Protein AF-L7ML67-F1 (afdb_monomer)

Organism: Rhipicephalus pulchellus (NCBI:txid72859)

pLDDT: mean 70.95, std 25.64, range [22.67, 98.0]

Mean predicted aligned error: 19.42 Å

Sequence (1069 aa):
MAVSNGGMAVTCLQWLPQLFCLGIGLSCGTVHLWHVHKSSSVLVITLQSDLPVVSLALQEPENDPRCCCYLWSAQASAGNPLSSFAVASMHALTFEKKEVGVDGHHRYKGLVSGRPMFEYSLVPDVVPGMEGTAGQSPQDEELLGSRILSFRTTWSPSTTCSASDRPSSPAGTARPGLEHVEDLLLISWQLVRGGRVLGTYLSVFDINQWYRAQMPRTFRSNAFQLCSFIGLFSLAEPVAKCGNHAVLDVRVLQSSIKRFYSQNPMIEQTHFPSSLSFTCICLTTEGTVQASFLGLQRQVLNYMNMEGPACLGNASDLYVHFSIVGLIGDSLRSGGSHLSQAVAQKAALNVALENRLVGFLVACLRARLSGEPLLPFMVEWTWAKVKDVKRSLDVLYMPLFDCSGQDAAVIGCRMSTHLEELRILHRLLEQALGMPADDRDVLCVWHEVTGLLAGHLSVLLFFVQAGLLPDHRVGDGLAYPYAILNTWCHEARNDMGGRLLVDVLAEAALQNLDSTDSGHPLTTSYPPLNLQRATELYLQRELETWEPHAITYYLLLDISAVISLEYPEVKEELEDFPTVFHLGDDLQSLIQGIWCLDHGRHKEGTEKLLHAKSVVTLSMRPLLSALWTPVVRLLLRCGQAPLALRYLDHMQPLSTHEQMSLCLDILLANCRVVEALELVRRHSHLSSLEQLLGCIVAVSRKAPEREAHALFEELLRVPLSAAEEDQLINFFCELADPMWLCHVTLHFLECKRPQAALLPTAALRELFREGKAQRSYRPDVRQRAFATLEVMQSVLRLMPVPASQLNAAARVRSQSGQPVQHLGTVPTRVPHKGTTPRLVREVDRVRATMDPAEASKPPKLPMPPTRGMAKESHPQTPAVRRRRLSLASGLAAEAVSLLGTPPVKLWQGPTEATPSAAQPSTSTPASILKRRVKDLPPVATTLAAGSSAAEGDPGTCPTPLVLDEDVCPTPDPTVRKLRFAVSESFSSENTPDRDATAESMEEEPSFVSQSEEPVSIEEQASSPKVEADVSSDRSYQTAADSEEEECGTDLQDSPSEPVPVSSTPKHLP

Solvent-accessible surface area (backbone atoms only — not comparable to full-atom values): 66186 Å² total; per-residue (Å²): 132,88,78,80,90,75,72,88,43,79,52,23,80,40,84,36,76,46,61,48,22,40,38,38,19,20,48,64,16,30,35,36,34,29,28,60,92,74,75,40,75,78,46,77,48,77,54,96,50,64,42,22,17,60,40,64,45,70,40,59,59,95,78,62,102,53,47,56,36,35,44,35,39,31,28,30,67,92,78,63,44,54,58,39,59,20,36,40,40,33,24,44,37,35,28,77,39,71,45,73,44,100,83,65,48,63,32,53,44,59,82,73,47,75,44,84,52,33,40,43,66,54,49,56,50,59,40,83,92,33,62,71,69,56,80,80,41,81,76,61,46,59,28,28,20,14,44,79,50,32,71,46,53,57,69,65,92,81,77,66,78,89,77,68,95,63,98,71,75,90,90,63,88,71,83,63,84,72,85,76,78,72,27,32,41,40,40,24,34,32,39,31,44,78,87,43,76,77,46,40,37,37,38,35,35,34,52,60,38,31,54,74,67,66,59,63,50,65,75,73,57,48,58,78,52,86,51,56,27,47,15,80,44,78,41,53,70,62,48,56,74,46,61,91,47,56,77,60,38,56,46,72,43,72,93,48,58,40,76,48,89,59,98,58,81,83,44,64,51,34,74,12,48,46,18,35,20,34,35,33,40,38,33,37,78,88,50,74,47,78,44,78,47,59,15,53,53,50,48,55,55,48,50,45,57,72,56,29,58,62,47,57,78,50,14,58,61,51,45,54,52,30,49,72,44,45,70,43,69,73,88,74,61,79,68,76,79,82,82,48,61,68,57,22,32,53,48,53,52,48,49,34,53,79,70,63,39,57,69,40,57,59,45,32,52,74,32,62,57,100,80,45,70,34,37,66,61,48,54,52,50,47,53,50,50,52,54,53,49,49,60,53,46,54,67,55,52,45,41,40,64,52,63,75,75,70,59,58,67,61,47,45,55,53,51,53,52,50,39,53,48,33,54,51,46,29,51,51,39,52,57,50,69,75,48,100,60,94,62,53,75,43,49,52,48,50,28,50,50,36,44,28,55,35,50,32,48,52,52,53,46,50,33,42,70,38,47,58,31,39,42,29,87,75,72,101,48,55,49,79,64,44,72,62,52,44,52,50,49,56,52,48,17,60,76,65,70,75,52,51,56,64,60,48,51,46,58,50,52,50,64,66,62,76,93,63,88,75,73,55,68,62,85,76,41,83,64,53,92,43,70,69,66,58,49,53,49,38,51,56,85,72,57,59,85,60,35,50,51,50,58,48,51,49,51,50,54,54,49,36,70,68,38,51,87,82,41,52,72,38,37,56,52,58,68,42,48,46,68,78,70,64,55,52,70,35,56,50,25,37,47,53,9,43,54,27,43,68,67,68,39,53,67,63,9,49,52,27,44,65,64,25,70,77,46,73,49,84,80,46,46,64,47,57,60,63,45,48,61,57,52,43,54,49,27,51,73,72,69,35,25,74,57,36,51,67,54,54,82,71,64,72,82,88,82,48,55,65,61,48,49,51,51,42,52,35,26,52,66,61,65,37,38,65,58,39,53,49,51,31,71,75,35,62,90,60,41,49,70,63,56,56,52,47,49,43,58,51,41,40,75,76,48,65,59,67,57,32,49,50,45,49,58,53,46,70,71,51,92,71,52,74,70,54,48,51,47,54,50,49,48,42,47,73,66,64,44,63,66,63,26,40,52,56,28,50,49,28,45,75,70,72,35,58,76,71,19,48,61,31,48,49,46,51,45,58,61,58,67,46,82,70,52,68,70,76,59,58,71,67,62,51,52,52,43,55,50,49,54,52,53,50,53,54,52,62,74,71,52,83,80,61,67,71,56,53,57,55,62,59,68,73,78,78,86,84,84,85,82,92,82,90,84,89,89,88,90,81,92,83,87,84,83,89,80,88,89,80,90,82,86,88,87,87,87,88,82,89,84,81,88,82,86,90,86,84,88,84,89,82,88,87,85,84,90,84,89,86,89,83,85,87,80,86,85,80,63,72,66,59,59,55,51,49,54,57,47,45,56,48,54,39,52,56,47,59,58,66,57,62,75,76,86,72,62,77,76,74,68,88,72,87,73,73,89,74,91,72,84,82,82,90,78,84,89,78,82,96,86,83,82,82,85,75,89,84,90,74,86,84,86,83,82,91,81,89,84,84,90,83,90,89,85,88,84,94,77,88,80,78,84,87,72,85,82,78,80,70,73,84,78,63,68,78,87,51,66,85,74,68,56,74,75,86,84,77,90,74,90,84,83,86,87,81,88,86,86,79,89,78,89,82,83,87,86,88,84,84,82,89,88,85,86,83,88,85,84,91,83,82,87,86,84,84,86,82,90,81,87,86,86,84,83,88,86,81,89,87,87,81,89,79,90,88,86,90,82,88,85,89,80,90,86,89,84,83,87,81,90,91,85,88,84,87,89,86,87,83,135

Radius of gyration: 51.77 Å; Cα contacts (8 Å, |Δi|>4): 1210; chains: 1; bounding box: 144×129×186 Å

Structure (mmCIF, N/CA/C/O backbone):
data_AF-L7ML67-F1
#
_entry.id   AF-L7ML67-F1
#
loop_
_atom_site.group_PDB
_atom_site.id
_atom_site.type_symbol
_atom_site.label_atom_id
_atom_site.label_alt_id
_atom_site.label_comp_id
_atom_site.label_asym_id
_atom_site.label_entity_id
_atom_site.label_seq_id
_atom_site.pdbx_PDB_ins_code
_atom_site.Cartn_x
_atom_site.Cartn_y
_atom_site.Cartn_z
_atom_site.occupancy
_atom_site.B_iso_or_equiv
_atom_site.auth_seq_id
_atom_site.auth_comp_id
_atom_site.auth_asym_id
_atom_site.auth_atom_id
_atom_site.pdbx_PDB_model_num
ATOM 1 N N . MET A 1 1 ? 26.601 9.326 -76.463 1.00 41.72 1 MET A N 1
ATOM 2 C CA . MET A 1 1 ? 25.776 8.270 -77.095 1.00 41.72 1 MET A CA 1
ATOM 3 C C . MET A 1 1 ? 26.624 7.005 -77.149 1.00 41.72 1 MET A C 1
ATOM 5 O O . MET A 1 1 ? 27.799 7.137 -77.449 1.00 41.72 1 MET A O 1
ATOM 9 N N . ALA A 1 2 ? 26.113 5.806 -76.880 1.00 30.11 2 ALA A N 1
ATOM 10 C CA . ALA A 1 2 ? 24.757 5.488 -76.425 1.00 30.11 2 ALA A CA 1
ATOM 11 C C . ALA A 1 2 ? 24.556 5.773 -74.922 1.00 30.11 2 ALA A C 1
ATOM 13 O O . ALA A 1 2 ? 25.520 5.845 -74.169 1.00 30.11 2 ALA A O 1
ATOM 14 N N . VAL A 1 3 ? 23.301 5.954 -74.515 1.00 33.72 3 VAL A N 1
ATOM 15 C CA . VAL A 1 3 ? 22.861 5.836 -73.117 1.00 33.72 3 VAL A CA 1
ATOM 16 C C . VAL A 1 3 ? 22.087 4.524 -73.047 1.00 33.72 3 VAL A C 1
ATOM 18 O O . VAL A 1 3 ? 21.229 4.283 -73.896 1.00 33.72 3 VAL A O 1
ATOM 21 N N . SER A 1 4 ? 22.405 3.655 -72.092 1.00 35.47 4 SER A N 1
ATOM 22 C CA . SER A 1 4 ? 21.575 2.488 -71.799 1.00 35.47 4 SER A CA 1
ATOM 23 C C . SER A 1 4 ? 20.288 2.958 -71.119 1.00 35.47 4 SER A C 1
ATOM 25 O O . SER A 1 4 ? 20.339 3.699 -70.141 1.00 35.47 4 SER A O 1
ATOM 27 N N . ASN A 1 5 ? 19.126 2.518 -71.612 1.00 39.62 5 ASN A N 1
ATOM 28 C CA . ASN A 1 5 ? 17.820 2.845 -71.023 1.00 39.62 5 ASN A CA 1
ATOM 29 C C . ASN A 1 5 ? 17.564 2.052 -69.722 1.00 39.62 5 ASN A C 1
ATOM 31 O O . ASN A 1 5 ? 16.589 1.311 -69.610 1.00 39.62 5 ASN A O 1
ATOM 35 N N . GLY A 1 6 ? 18.448 2.200 -68.734 1.00 43.84 6 GLY A N 1
ATOM 36 C CA . GLY A 1 6 ? 18.190 1.813 -67.350 1.00 43.84 6 GLY A CA 1
ATOM 37 C C . GLY A 1 6 ? 17.287 2.858 -66.705 1.00 43.84 6 GLY A C 1
ATOM 38 O O . GLY A 1 6 ? 17.765 3.898 -66.261 1.00 43.84 6 GLY A O 1
ATOM 39 N N . GLY A 1 7 ? 15.975 2.618 -66.708 1.00 56.28 7 GLY A N 1
ATOM 40 C CA . GLY A 1 7 ? 15.017 3.522 -66.071 1.00 56.28 7 GLY A CA 1
ATOM 41 C C . GLY A 1 7 ? 15.225 3.591 -64.556 1.00 56.28 7 GLY A C 1
ATOM 42 O O . GLY A 1 7 ? 15.493 2.570 -63.925 1.00 56.28 7 GLY A O 1
ATOM 43 N N . MET A 1 8 ? 15.067 4.783 -63.969 1.00 79.06 8 MET A N 1
ATOM 44 C CA . MET A 1 8 ? 15.037 4.946 -62.511 1.00 79.06 8 MET A CA 1
ATOM 45 C C . MET A 1 8 ? 13.879 4.121 -61.941 1.00 79.06 8 MET A C 1
ATOM 47 O O . MET A 1 8 ? 12.718 4.374 -62.268 1.00 79.06 8 MET A O 1
ATOM 51 N N . ALA A 1 9 ? 14.191 3.124 -61.116 1.00 89.81 9 ALA A N 1
ATOM 52 C CA . ALA A 1 9 ? 13.187 2.249 -60.529 1.00 89.81 9 ALA A CA 1
ATOM 53 C C . ALA A 1 9 ? 12.648 2.852 -59.228 1.00 89.81 9 ALA A C 1
ATOM 55 O O . ALA A 1 9 ? 13.406 3.412 -58.436 1.00 89.81 9 ALA A O 1
ATOM 56 N N . VAL A 1 10 ? 11.346 2.691 -58.982 1.00 92.69 10 VAL A N 1
ATOM 57 C CA . VAL A 1 10 ? 10.763 2.912 -57.653 1.00 92.69 10 VAL A CA 1
ATOM 58 C C . VAL A 1 10 ? 11.115 1.704 -56.789 1.00 92.69 10 VAL A C 1
ATOM 60 O O . VAL A 1 10 ? 10.734 0.581 -57.114 1.00 92.69 10 VAL A O 1
ATOM 63 N N . THR A 1 11 ? 11.853 1.936 -55.708 1.00 92.31 11 THR A N 1
ATOM 64 C CA . THR A 1 11 ? 12.353 0.899 -54.789 1.00 92.31 11 THR A CA 1
ATOM 65 C C . THR A 1 11 ? 11.678 0.940 -53.420 1.00 92.31 11 THR A C 1
ATOM 67 O O . THR A 1 11 ? 11.720 -0.048 -52.695 1.00 92.31 11 THR A O 1
ATOM 70 N N . CYS A 1 12 ? 10.989 2.037 -53.091 1.00 92.94 12 CYS A N 1
ATOM 71 C CA . CYS A 1 12 ? 10.118 2.145 -51.924 1.00 92.94 12 CYS A CA 1
ATOM 72 C C . CYS A 1 12 ? 8.864 2.965 -52.261 1.00 92.94 12 CYS A C 1
ATOM 74 O O . CYS A 1 12 ? 8.940 3.951 -52.998 1.00 92.94 12 CYS A O 1
ATOM 76 N N . LEU A 1 13 ? 7.716 2.587 -51.694 1.00 94.69 13 LEU A N 1
ATOM 77 C CA . LEU A 1 13 ? 6.469 3.338 -51.798 1.00 94.69 13 LEU A CA 1
ATOM 78 C C . LEU A 1 13 ? 5.730 3.310 -50.454 1.00 94.69 13 LEU A C 1
ATOM 80 O O . LEU A 1 13 ? 5.330 2.241 -49.999 1.00 94.69 13 LEU A O 1
ATOM 84 N N . GLN A 1 14 ? 5.541 4.473 -49.829 1.00 93.94 14 GLN A N 1
ATOM 85 C CA . GLN A 1 14 ? 4.979 4.595 -48.480 1.00 93.94 14 GLN A CA 1
ATOM 86 C C . GLN A 1 14 ? 3.890 5.672 -48.417 1.00 93.94 14 GLN A C 1
ATOM 88 O O . GLN A 1 14 ? 4.083 6.801 -48.863 1.00 93.94 14 GLN A O 1
ATOM 93 N N . TRP A 1 15 ? 2.747 5.353 -47.810 1.00 92.31 15 TRP A N 1
ATOM 94 C CA . TRP A 1 15 ? 1.698 6.334 -47.514 1.00 92.31 15 TRP A CA 1
ATOM 95 C C . TRP A 1 15 ? 2.009 7.093 -46.217 1.00 92.31 15 TRP A C 1
ATOM 97 O O . TRP A 1 15 ? 2.323 6.474 -45.200 1.00 92.31 15 TRP A O 1
ATOM 107 N N . LEU A 1 16 ? 1.914 8.426 -46.253 1.00 90.81 16 LEU A N 1
ATOM 108 C CA . LEU A 1 16 ? 2.200 9.331 -45.136 1.00 90.81 16 LEU A CA 1
ATOM 109 C C . LEU A 1 16 ? 0.932 10.155 -44.815 1.00 90.81 16 LEU A C 1
ATOM 111 O O . LEU A 1 16 ? 0.781 11.276 -45.321 1.00 90.81 16 LEU A O 1
ATOM 115 N N . PRO A 1 17 ? -0.021 9.609 -44.028 1.00 86.31 17 PRO A N 1
ATOM 116 C CA . PRO A 1 17 ? -1.350 10.201 -43.844 1.00 86.31 17 PRO A CA 1
ATOM 117 C C . PRO A 1 17 ? -1.327 11.597 -43.211 1.00 86.31 17 PRO A C 1
ATOM 119 O O . PRO A 1 17 ? -2.119 12.454 -43.609 1.00 86.31 17 PRO A O 1
ATOM 122 N N . GLN A 1 18 ? -0.393 11.852 -42.292 1.00 86.25 18 GLN A N 1
ATOM 123 C CA . GLN A 1 18 ? -0.242 13.133 -41.589 1.00 86.25 18 GLN A CA 1
ATOM 124 C C . GLN A 1 18 ? 0.230 14.259 -42.528 1.00 86.25 18 GLN A C 1
ATOM 126 O O . GLN A 1 18 ? -0.021 15.436 -42.270 1.00 86.25 18 GLN A O 1
ATOM 131 N N . LEU A 1 19 ? 0.855 13.901 -43.658 1.00 88.94 19 LEU A N 1
ATOM 132 C CA . LEU A 1 19 ? 1.292 14.823 -44.716 1.00 88.94 19 LEU A CA 1
ATOM 133 C C . LEU A 1 19 ? 0.355 14.844 -45.934 1.00 88.94 19 LEU A C 1
ATOM 135 O O . LEU A 1 19 ? 0.547 15.639 -46.853 1.00 88.94 19 LEU A O 1
ATOM 139 N N . PHE A 1 20 ? -0.609 13.920 -45.992 1.00 88.56 20 PHE A N 1
ATOM 140 C CA . PHE A 1 20 ? -1.395 13.598 -47.188 1.00 88.56 20 PHE A CA 1
ATOM 141 C C . PHE A 1 20 ? -0.532 13.363 -48.452 1.00 88.56 20 PHE A C 1
ATOM 143 O O . PHE A 1 20 ? -0.885 13.759 -49.576 1.00 88.56 20 PHE A O 1
ATOM 150 N N . CYS A 1 21 ? 0.631 12.736 -48.252 1.00 91.75 21 CYS A N 1
ATOM 151 C CA . CYS A 1 21 ? 1.644 12.503 -49.278 1.00 91.75 21 CYS A CA 1
ATOM 152 C C . CYS A 1 21 ? 1.938 11.013 -49.468 1.00 91.75 21 CYS A C 1
ATOM 154 O O . CYS A 1 21 ? 1.936 10.225 -48.524 1.00 91.75 21 CYS A O 1
ATOM 156 N N . LEU A 1 22 ? 2.254 10.651 -50.705 1.00 94.38 22 LEU A N 1
ATOM 157 C CA . LEU A 1 22 ? 2.868 9.386 -51.070 1.00 94.38 22 LEU A CA 1
ATOM 158 C C . LEU A 1 22 ? 4.384 9.615 -51.145 1.00 94.38 22 LEU A C 1
ATOM 160 O O . LEU A 1 22 ? 4.853 10.405 -51.965 1.00 94.38 22 LEU A O 1
ATOM 164 N N . GLY A 1 23 ? 5.137 8.977 -50.253 1.00 94.88 23 GLY A N 1
ATOM 165 C CA . GLY A 1 23 ? 6.595 8.942 -50.294 1.00 94.88 23 GLY A CA 1
ATOM 166 C C . GLY A 1 23 ? 7.060 7.904 -51.311 1.00 94.88 23 GLY A C 1
ATOM 167 O O . GLY A 1 23 ? 6.668 6.741 -51.225 1.00 94.88 23 GLY A O 1
ATOM 168 N N . ILE A 1 24 ? 7.874 8.326 -52.275 1.00 95.81 24 ILE A N 1
ATOM 169 C CA . ILE A 1 24 ? 8.377 7.495 -53.374 1.00 95.81 24 ILE A CA 1
ATOM 170 C C . ILE A 1 24 ? 9.904 7.489 -53.289 1.00 95.81 24 ILE A C 1
ATOM 172 O O . ILE A 1 24 ? 10.536 8.514 -53.542 1.00 95.81 24 ILE A O 1
ATOM 176 N N . GLY A 1 25 ? 10.493 6.354 -52.919 1.00 94.38 25 GLY A N 1
ATOM 177 C CA . GLY A 1 25 ? 11.941 6.148 -52.911 1.00 94.38 25 GLY A CA 1
ATOM 178 C C . GLY A 1 25 ? 12.420 5.542 -54.228 1.00 94.38 25 GLY A C 1
ATOM 179 O O . GLY A 1 25 ? 11.798 4.608 -54.739 1.00 94.38 25 GLY A O 1
ATOM 180 N N . LEU A 1 26 ? 13.512 6.073 -54.778 1.00 93.19 26 LEU A N 1
ATOM 181 C CA . LEU A 1 26 ? 14.092 5.650 -56.053 1.00 93.19 26 LEU A CA 1
ATOM 182 C C . LEU A 1 26 ? 15.410 4.883 -55.879 1.00 93.19 26 LEU A C 1
ATOM 184 O O . LEU A 1 26 ? 16.124 5.030 -54.884 1.00 93.19 26 LEU A O 1
ATOM 188 N N . SER A 1 27 ? 15.780 4.136 -56.920 1.00 91.12 27 SER A N 1
ATOM 189 C CA . SER A 1 27 ? 17.036 3.379 -57.024 1.00 91.12 27 SER A CA 1
ATOM 190 C C . SER A 1 27 ? 18.318 4.228 -57.083 1.00 91.12 27 SER A C 1
ATOM 192 O O . SER A 1 27 ? 19.397 3.662 -57.191 1.00 91.12 27 SER A O 1
ATOM 194 N N . CYS A 1 28 ? 18.201 5.557 -57.065 1.00 89.31 28 CYS A N 1
ATOM 195 C CA . CYS A 1 28 ? 19.275 6.549 -57.197 1.00 89.31 28 CYS A CA 1
ATOM 196 C C . CYS A 1 28 ? 19.312 7.515 -55.994 1.00 89.31 28 CYS A C 1
ATOM 198 O O . CYS A 1 28 ? 19.320 8.736 -56.162 1.00 89.31 28 CYS A O 1
ATOM 200 N N . GLY A 1 29 ? 19.197 6.979 -54.773 1.00 89.44 29 GLY A N 1
ATOM 201 C CA . GLY A 1 29 ? 19.285 7.754 -53.527 1.00 89.44 29 GLY A CA 1
ATOM 202 C C . GLY A 1 29 ? 18.288 8.910 -53.368 1.00 89.44 29 GLY A C 1
ATOM 203 O O . GLY A 1 29 ? 18.499 9.790 -52.540 1.00 89.44 29 GLY A O 1
ATOM 204 N N . THR A 1 30 ? 17.213 8.955 -54.160 1.00 92.62 30 THR A N 1
ATOM 205 C CA . THR A 1 30 ? 16.309 10.115 -54.240 1.00 92.62 30 THR A CA 1
ATOM 206 C C . THR A 1 30 ? 14.906 9.768 -53.746 1.00 92.62 30 THR A C 1
ATOM 208 O O . THR A 1 30 ? 14.366 8.708 -54.065 1.00 92.62 30 THR A O 1
ATOM 211 N N . VAL A 1 31 ? 14.300 10.676 -52.977 1.00 94.31 31 VAL A N 1
ATOM 212 C CA . VAL A 1 31 ? 12.955 10.553 -52.400 1.00 94.31 31 VAL A CA 1
ATOM 213 C C . VAL A 1 31 ? 12.065 11.691 -52.883 1.00 94.31 31 VAL A C 1
ATOM 215 O O . VAL A 1 31 ? 12.389 12.863 -52.700 1.00 94.31 31 VAL A O 1
ATOM 218 N N . HIS A 1 32 ? 10.906 11.357 -53.442 1.00 93.81 32 HIS A N 1
ATOM 219 C CA . HIS A 1 32 ? 9.853 12.317 -53.773 1.00 93.81 32 HIS A CA 1
ATOM 220 C C . HIS A 1 32 ? 8.726 12.257 -52.739 1.00 93.81 32 HIS A C 1
ATOM 222 O O . HIS A 1 32 ? 8.254 11.174 -52.394 1.00 93.81 32 HIS A O 1
ATOM 228 N N . LEU A 1 33 ? 8.238 13.420 -52.298 1.00 94.12 33 LEU A N 1
ATOM 229 C CA . LEU A 1 33 ? 6.968 13.533 -51.576 1.00 94.12 33 LEU A CA 1
ATOM 230 C C . LEU A 1 33 ? 5.887 14.019 -52.537 1.00 94.12 33 LEU A C 1
ATOM 232 O O . LEU A 1 33 ? 5.863 15.193 -52.911 1.00 94.12 33 LEU A O 1
ATOM 236 N N . TRP A 1 34 ? 4.994 13.117 -52.941 1.00 92.62 34 TRP A N 1
ATOM 237 C CA . TRP A 1 34 ? 3.921 13.396 -53.892 1.00 92.62 34 TRP A CA 1
ATOM 238 C C . TRP A 1 34 ? 2.599 13.653 -53.164 1.00 92.62 34 TRP A C 1
ATOM 240 O O . TRP A 1 34 ? 2.007 12.744 -52.581 1.00 92.62 34 TRP A O 1
ATOM 250 N N . HIS A 1 35 ? 2.110 14.892 -53.178 1.00 90.19 35 HIS A N 1
ATOM 251 C CA . HIS A 1 35 ? 0.900 15.266 -52.446 1.00 90.19 35 HIS A CA 1
ATOM 252 C C . HIS A 1 35 ? -0.349 14.850 -53.228 1.00 90.19 35 HIS A C 1
ATOM 254 O O . HIS A 1 35 ? -0.636 15.384 -54.300 1.00 90.19 35 HIS A O 1
ATOM 260 N N . VAL A 1 36 ? -1.123 13.916 -52.666 1.00 87.69 36 VAL A N 1
ATOM 261 C CA . VAL A 1 36 ? -2.169 13.187 -53.406 1.00 87.69 36 VAL A CA 1
ATOM 262 C C . VAL A 1 36 ? -3.275 14.104 -53.944 1.00 87.69 36 VAL A C 1
ATOM 264 O O . VAL A 1 36 ? -3.612 14.003 -55.116 1.00 87.69 36 VAL A O 1
ATOM 267 N N . HIS A 1 37 ? -3.789 15.059 -53.157 1.00 84.56 37 HIS A N 1
ATOM 268 C CA . HIS A 1 37 ? -4.795 16.019 -53.648 1.00 84.56 37 HIS A CA 1
ATOM 269 C C . HIS A 1 37 ? -4.274 16.991 -54.720 1.00 84.56 37 HIS A C 1
ATOM 271 O O . HIS A 1 37 ? -5.065 17.470 -55.528 1.00 84.56 37 HIS A O 1
ATOM 277 N N . LYS A 1 38 ? -2.976 17.325 -54.712 1.00 83.06 38 LYS A N 1
ATOM 278 C CA . LYS A 1 38 ? -2.381 18.261 -55.682 1.00 83.06 38 LYS A CA 1
ATOM 279 C C . LYS A 1 38 ? -1.883 17.567 -56.951 1.00 83.06 38 LYS A C 1
ATOM 281 O O . LYS A 1 38 ? -1.557 18.255 -57.913 1.00 83.06 38 LYS A O 1
ATOM 286 N N . SER A 1 39 ? -1.802 16.233 -56.943 1.00 84.88 39 SER A N 1
ATOM 287 C CA . SER A 1 39 ? -1.216 15.417 -58.013 1.00 84.88 39 SER A CA 1
ATOM 288 C C . SER A 1 39 ? 0.174 15.903 -58.447 1.00 84.88 39 SER A C 1
ATOM 290 O O . SER A 1 39 ? 0.483 15.925 -59.637 1.00 84.88 39 SER A O 1
ATOM 292 N N . SER A 1 40 ? 1.010 16.313 -57.486 1.00 87.00 40 SER A N 1
ATOM 293 C CA . SER A 1 40 ? 2.337 16.876 -57.751 1.00 87.00 40 SER A CA 1
ATOM 294 C C . SER A 1 40 ? 3.375 16.521 -56.682 1.00 87.00 40 SER A C 1
ATOM 296 O O . SER A 1 40 ? 3.052 16.324 -55.507 1.00 87.00 40 SER A O 1
ATOM 298 N N . SER A 1 41 ? 4.647 16.480 -57.092 1.00 87.00 41 SER A N 1
ATOM 299 C CA . SER A 1 41 ? 5.793 16.437 -56.177 1.00 87.00 41 SER A CA 1
ATOM 300 C C . SER A 1 41 ? 5.889 17.775 -55.436 1.00 87.00 41 SER A C 1
ATOM 302 O O . SER A 1 41 ? 5.973 18.824 -56.070 1.00 87.00 41 SER A O 1
ATOM 304 N N . VAL A 1 42 ? 5.872 17.742 -54.103 1.00 87.69 42 VAL A N 1
ATOM 305 C CA . VAL A 1 42 ? 5.958 18.930 -53.228 1.00 87.69 42 VAL A CA 1
ATOM 306 C C . VAL A 1 42 ? 7.341 19.062 -52.583 1.00 87.69 42 VAL A C 1
ATOM 308 O O . VAL A 1 42 ? 7.763 20.167 -52.260 1.00 87.69 42 VAL A O 1
ATOM 311 N N . LEU A 1 43 ? 8.080 17.956 -52.464 1.00 88.88 43 LEU A N 1
ATOM 312 C CA . LEU A 1 43 ? 9.507 17.950 -52.142 1.00 88.88 43 LEU A CA 1
ATOM 313 C C . LEU A 1 43 ? 10.221 16.872 -52.959 1.00 88.88 43 LEU A C 1
ATOM 315 O O . LEU A 1 43 ? 9.621 15.847 -53.299 1.00 88.88 43 LEU A O 1
ATOM 319 N N . VAL A 1 44 ? 11.500 17.110 -53.237 1.00 91.81 44 VAL A N 1
ATOM 320 C CA . VAL A 1 44 ? 12.468 16.104 -53.682 1.00 91.81 44 VAL A CA 1
ATOM 321 C C . VAL A 1 44 ? 13.664 16.194 -52.739 1.00 91.81 44 VAL A C 1
ATOM 323 O O . VAL A 1 44 ? 14.138 17.294 -52.459 1.00 91.81 44 VAL A O 1
ATOM 326 N N . ILE A 1 45 ? 14.116 15.056 -52.221 1.00 91.19 45 ILE A N 1
ATOM 327 C CA . ILE A 1 45 ? 15.290 14.930 -51.356 1.00 91.19 45 ILE A CA 1
ATOM 328 C C . ILE A 1 45 ? 16.274 14.009 -52.070 1.00 91.19 45 ILE A C 1
ATOM 330 O O . ILE A 1 45 ? 15.951 12.849 -52.312 1.00 91.19 45 ILE A O 1
ATOM 334 N N . THR A 1 46 ? 17.465 14.506 -52.384 1.00 89.56 46 THR A N 1
ATOM 335 C CA . THR A 1 46 ? 18.597 13.671 -52.804 1.00 89.56 46 THR A CA 1
ATOM 336 C C . THR A 1 46 ? 19.449 13.399 -51.570 1.00 89.56 46 THR A C 1
ATOM 338 O O . THR A 1 46 ? 19.846 14.337 -50.877 1.00 89.56 46 THR A O 1
ATOM 341 N N . LEU A 1 47 ? 19.657 12.124 -51.254 1.00 87.31 47 LEU A N 1
ATOM 342 C CA . LEU A 1 47 ? 20.427 11.674 -50.096 1.00 87.31 47 LEU A CA 1
ATOM 343 C C . LEU A 1 47 ? 21.933 11.663 -50.422 1.00 87.31 47 LEU A C 1
ATOM 345 O O . LEU A 1 47 ? 22.326 11.865 -51.568 1.00 87.31 47 LEU A O 1
ATOM 349 N N . GLN A 1 48 ? 22.791 11.460 -49.416 1.00 80.50 48 GLN A N 1
ATOM 350 C CA . GLN A 1 48 ? 24.251 11.550 -49.601 1.00 80.50 48 GLN A CA 1
ATOM 351 C C . GLN A 1 48 ? 24.867 10.333 -50.307 1.00 80.50 48 GLN A C 1
ATOM 353 O O . GLN A 1 48 ? 25.965 10.433 -50.847 1.00 80.50 48 GLN A O 1
ATOM 358 N N . SER A 1 49 ? 24.179 9.188 -50.303 1.00 77.00 49 SER A N 1
ATOM 359 C CA . SER A 1 49 ? 24.599 7.981 -51.014 1.00 77.00 49 SER A CA 1
ATOM 360 C C . SER A 1 49 ? 23.754 7.769 -52.270 1.00 77.00 49 SER A C 1
ATOM 362 O O . SER A 1 49 ? 22.547 8.000 -52.246 1.00 77.00 49 SER A O 1
ATOM 364 N N . ASP A 1 50 ? 24.347 7.225 -53.333 1.00 81.00 50 ASP A N 1
ATOM 365 C CA . ASP A 1 50 ? 23.609 6.766 -54.521 1.00 81.00 50 ASP A CA 1
ATOM 366 C C . ASP A 1 50 ? 22.807 5.466 -54.273 1.00 81.00 50 ASP A C 1
ATOM 368 O O . ASP A 1 50 ? 22.067 5.013 -55.149 1.00 81.00 50 ASP A O 1
ATOM 372 N N . LEU A 1 51 ? 22.933 4.849 -53.087 1.00 88.25 51 LEU A N 1
ATOM 373 C CA . LEU A 1 51 ? 22.259 3.593 -52.742 1.00 88.25 51 LEU A CA 1
ATOM 374 C C . LEU A 1 51 ? 20.718 3.687 -52.862 1.00 88.25 51 LEU A C 1
ATOM 376 O O . LEU A 1 51 ? 20.118 4.677 -52.427 1.00 88.25 51 LEU A O 1
ATOM 380 N N . PRO A 1 52 ? 20.042 2.639 -53.376 1.00 91.56 52 PRO A N 1
ATOM 381 C CA . PRO A 1 52 ? 18.584 2.575 -53.457 1.00 91.56 52 PRO A CA 1
ATOM 382 C C . PRO A 1 52 ? 17.867 2.861 -52.134 1.00 91.56 52 PRO A C 1
ATOM 384 O O . PRO A 1 52 ? 18.236 2.331 -51.084 1.00 91.56 52 PRO A O 1
ATOM 387 N N . VAL A 1 53 ? 16.790 3.648 -52.194 1.00 93.62 53 VAL A N 1
ATOM 388 C CA . VAL A 1 53 ? 15.922 3.891 -51.033 1.00 93.62 53 VAL A CA 1
ATOM 389 C C . VAL A 1 53 ? 14.980 2.701 -50.855 1.00 93.62 53 VAL A C 1
ATOM 391 O O . VAL A 1 53 ? 14.091 2.487 -51.681 1.00 93.62 53 VAL A O 1
ATOM 394 N N . VAL A 1 54 ? 15.170 1.929 -49.786 1.00 93.06 54 VAL A N 1
ATOM 395 C CA . VAL A 1 54 ? 14.436 0.678 -49.511 1.00 93.06 54 VAL A CA 1
ATOM 396 C C . VAL A 1 54 ? 13.285 0.842 -48.517 1.00 93.06 54 VAL A C 1
ATOM 398 O O . VAL A 1 54 ? 12.356 0.040 -48.531 1.00 93.06 54 VAL A O 1
ATOM 401 N N . SER A 1 55 ? 13.305 1.875 -47.668 1.00 94.75 55 SER A N 1
ATOM 402 C CA . SER A 1 55 ? 12.186 2.186 -46.767 1.00 94.75 55 SER A CA 1
ATOM 403 C C . SER A 1 55 ? 12.073 3.679 -46.452 1.00 94.75 55 SER A C 1
ATOM 405 O O . SER A 1 55 ? 13.051 4.424 -46.546 1.00 94.75 55 SER A O 1
ATOM 407 N N . LEU A 1 56 ? 10.871 4.095 -46.054 1.00 96.00 56 LEU A N 1
ATOM 408 C CA . LEU A 1 56 ? 10.515 5.437 -45.605 1.00 96.00 56 LEU A CA 1
ATOM 409 C C . LEU A 1 56 ? 9.657 5.326 -44.338 1.00 96.00 56 LEU A C 1
ATOM 411 O O . LEU A 1 56 ? 8.777 4.470 -44.266 1.00 96.00 56 LEU A O 1
ATOM 415 N N . ALA A 1 57 ? 9.864 6.208 -43.361 1.00 93.94 57 ALA A N 1
ATOM 416 C CA . ALA A 1 57 ? 9.019 6.292 -42.165 1.00 93.94 57 ALA A CA 1
ATOM 417 C C . ALA A 1 57 ? 8.869 7.742 -41.684 1.00 93.94 57 ALA A C 1
ATOM 419 O O . ALA A 1 57 ? 9.690 8.595 -42.018 1.00 93.94 57 ALA A O 1
ATOM 420 N N . LEU A 1 58 ? 7.831 8.018 -40.892 1.00 92.25 58 LEU A N 1
ATOM 421 C CA . LEU A 1 58 ? 7.578 9.329 -40.289 1.00 92.25 58 LEU A CA 1
ATOM 422 C C . LEU A 1 58 ? 7.522 9.197 -38.762 1.00 92.25 58 LEU A C 1
ATOM 424 O O . LEU A 1 58 ? 6.874 8.275 -38.263 1.00 92.25 58 LEU A O 1
ATOM 428 N N . GLN A 1 59 ? 8.182 10.116 -38.058 1.00 91.62 59 GLN A N 1
ATOM 429 C CA . GLN A 1 59 ? 8.015 10.360 -36.620 1.00 91.62 59 GLN A CA 1
ATOM 430 C C . GLN A 1 59 ? 7.532 11.794 -36.396 1.00 91.62 59 GLN A C 1
ATOM 432 O O . GLN A 1 59 ? 7.988 12.727 -37.071 1.00 91.62 59 GLN A O 1
ATOM 437 N N . GLU A 1 60 ? 6.669 11.986 -35.408 1.00 87.50 60 GLU A N 1
ATOM 438 C CA . GLU A 1 60 ? 6.335 13.295 -34.854 1.00 87.50 60 GLU A CA 1
ATOM 439 C C . GLU A 1 60 ? 6.987 13.458 -33.469 1.00 87.50 60 GLU A C 1
ATOM 441 O O . GLU A 1 60 ? 6.985 12.518 -32.676 1.00 87.50 60 GLU A O 1
ATOM 446 N N . PRO A 1 61 ? 7.588 14.623 -33.161 1.00 86.69 61 PRO A N 1
ATOM 447 C CA . PRO A 1 61 ? 8.049 14.918 -31.811 1.00 86.69 61 PRO A CA 1
ATOM 448 C C . PRO A 1 61 ? 6.853 15.242 -30.906 1.00 86.69 61 PRO A C 1
ATOM 450 O O . PRO A 1 61 ? 5.888 15.868 -31.350 1.00 86.69 61 PRO A O 1
ATOM 453 N N . GLU A 1 62 ? 6.962 14.905 -29.622 1.00 81.31 62 GLU A N 1
ATOM 454 C CA . GLU A 1 62 ? 6.000 15.275 -28.571 1.00 81.31 62 GLU A CA 1
ATOM 455 C C . GLU A 1 62 ? 5.807 16.804 -28.513 1.00 81.31 62 GLU A C 1
ATOM 457 O O . GLU A 1 62 ? 4.699 17.305 -28.325 1.00 81.31 62 GLU A O 1
ATOM 462 N N . ASN A 1 63 ? 6.895 17.562 -28.713 1.00 76.50 63 ASN A N 1
ATOM 463 C CA . ASN A 1 63 ? 6.901 19.020 -28.620 1.00 76.50 63 ASN A CA 1
ATOM 464 C C . ASN A 1 63 ? 8.003 19.655 -29.502 1.00 76.50 63 ASN A C 1
ATOM 466 O O . ASN A 1 63 ? 9.180 19.641 -29.141 1.00 76.50 63 ASN A O 1
ATOM 470 N N . ASP A 1 64 ? 7.632 20.255 -30.643 1.00 78.69 64 ASP A N 1
ATOM 471 C CA . ASP A 1 64 ? 8.465 21.243 -31.357 1.00 78.69 64 ASP A CA 1
ATOM 472 C C . ASP A 1 64 ? 7.716 22.590 -31.412 1.00 78.69 64 ASP A C 1
ATOM 474 O O . ASP A 1 64 ? 6.538 22.616 -31.777 1.00 78.69 64 ASP A O 1
ATOM 478 N N . PRO A 1 65 ? 8.372 23.725 -31.099 1.00 76.19 65 PRO A N 1
ATOM 479 C CA . PRO A 1 65 ? 7.762 25.058 -31.183 1.00 76.19 65 PRO A CA 1
ATOM 480 C C . PRO A 1 65 ? 7.448 25.521 -32.619 1.00 76.19 65 PRO A C 1
ATOM 482 O O . PRO A 1 65 ? 6.872 26.592 -32.814 1.00 76.19 65 PRO A O 1
ATOM 485 N N . ARG A 1 66 ? 7.839 24.753 -33.639 1.00 74.69 66 ARG A N 1
ATOM 486 C CA . ARG A 1 66 ? 7.503 24.933 -35.057 1.00 74.69 66 ARG A CA 1
ATOM 487 C C . ARG A 1 66 ? 6.690 23.720 -35.499 1.00 74.69 66 ARG A C 1
ATOM 489 O O . ARG A 1 66 ? 6.905 22.616 -35.011 1.00 74.69 66 ARG A O 1
ATOM 496 N N . CYS A 1 67 ? 5.811 23.878 -36.489 1.00 83.81 67 CYS A N 1
ATOM 497 C CA . CYS A 1 67 ? 5.079 22.743 -37.060 1.00 83.81 67 CYS A CA 1
ATOM 498 C C . CYS A 1 67 ? 6.035 21.832 -37.854 1.00 83.81 67 CYS A C 1
ATOM 500 O O . CYS A 1 67 ? 6.180 21.972 -39.067 1.00 83.81 67 CYS A O 1
ATOM 502 N N . CYS A 1 68 ? 6.711 20.922 -37.154 1.00 89.69 68 CYS A N 1
ATOM 503 C CA . CYS A 1 68 ? 7.751 20.036 -37.668 1.00 89.69 68 CYS A CA 1
ATOM 504 C C . CYS A 1 68 ? 7.349 18.556 -37.537 1.00 89.69 68 CYS A C 1
ATOM 506 O O . CYS A 1 68 ? 6.607 18.186 -36.623 1.00 89.69 68 CYS A O 1
ATOM 508 N N . CYS A 1 69 ? 7.863 17.714 -38.429 1.00 91.38 69 CYS A N 1
ATOM 509 C CA . CYS A 1 69 ? 7.898 16.255 -38.298 1.00 91.38 69 CYS A CA 1
ATOM 510 C C . CYS A 1 69 ? 9.127 15.699 -39.039 1.00 91.38 69 CYS A C 1
ATOM 512 O O . CYS A 1 69 ? 9.732 16.397 -39.858 1.00 91.38 69 CYS A O 1
ATOM 514 N N . TYR A 1 70 ? 9.485 14.441 -38.795 1.00 93.88 70 TYR A N 1
ATOM 515 C CA . TYR A 1 70 ? 10.746 13.860 -39.259 1.00 93.88 70 TYR A CA 1
ATOM 516 C C . TYR A 1 70 ? 10.513 12.714 -40.236 1.00 93.88 70 TYR A C 1
ATOM 518 O O . TYR A 1 70 ? 9.990 11.663 -39.866 1.00 93.88 70 TYR A O 1
ATOM 526 N N . LEU A 1 71 ? 10.921 12.923 -41.490 1.00 95.62 71 LEU A N 1
ATOM 527 C CA . LEU A 1 71 ? 10.933 11.891 -42.521 1.00 95.62 71 LEU A CA 1
ATOM 528 C C . LEU A 1 71 ? 12.271 11.161 -42.498 1.00 95.62 71 LEU A C 1
ATOM 530 O O . LEU A 1 71 ? 13.326 11.744 -42.753 1.00 95.62 71 LEU A O 1
ATOM 534 N N . TRP A 1 72 ? 12.207 9.863 -42.267 1.00 96.50 72 TRP A N 1
ATOM 535 C CA . TRP A 1 72 ? 13.335 8.961 -42.383 1.00 96.50 72 TRP A CA 1
ATOM 536 C C . TRP A 1 72 ? 13.383 8.300 -43.746 1.00 96.50 72 TRP A C 1
ATOM 538 O O . TRP A 1 72 ? 12.353 7.891 -44.282 1.00 96.50 72 TRP A O 1
ATOM 548 N N . SER A 1 73 ? 14.597 8.151 -44.267 1.00 95.38 73 SER A N 1
ATOM 549 C CA . SER A 1 73 ? 14.887 7.403 -45.489 1.00 95.38 73 SER A CA 1
ATOM 550 C C . SER A 1 73 ? 15.967 6.366 -45.213 1.00 95.38 73 SER A C 1
ATOM 552 O O . SER A 1 73 ? 17.032 6.707 -44.703 1.00 95.38 73 SER A O 1
ATOM 554 N N . ALA A 1 74 ? 15.686 5.107 -45.539 1.00 94.94 74 ALA A N 1
ATOM 555 C CA . ALA A 1 74 ? 16.627 4.003 -45.410 1.00 94.94 74 ALA A CA 1
ATOM 556 C C . ALA A 1 74 ? 17.218 3.661 -46.781 1.00 94.94 74 ALA A C 1
ATOM 558 O O . ALA A 1 74 ? 16.476 3.304 -47.699 1.00 94.94 74 ALA A O 1
ATOM 559 N N . GLN A 1 75 ? 18.539 3.743 -46.910 1.00 92.88 75 GLN A N 1
ATOM 560 C CA . GLN A 1 75 ? 19.292 3.370 -48.105 1.00 92.88 75 GLN A CA 1
ATOM 561 C C . GLN A 1 75 ? 19.997 2.029 -47.892 1.00 92.88 75 GLN A C 1
ATOM 563 O O . GLN A 1 75 ? 20.613 1.823 -46.847 1.00 92.88 75 GLN A O 1
ATOM 568 N N . ALA A 1 76 ? 19.926 1.120 -48.866 1.00 90.19 76 ALA A N 1
ATOM 569 C CA . ALA A 1 76 ? 20.625 -0.167 -48.820 1.00 90.19 76 ALA A CA 1
ATOM 570 C C . ALA A 1 76 ? 20.831 -0.756 -50.226 1.00 90.19 76 ALA A C 1
ATOM 572 O O . ALA A 1 76 ? 20.118 -0.412 -51.169 1.00 90.19 76 ALA A O 1
ATOM 573 N N . SER A 1 77 ? 21.778 -1.691 -50.367 1.00 83.75 77 SER A N 1
ATOM 574 C CA . SER A 1 77 ? 21.945 -2.459 -51.607 1.00 83.75 77 SER A CA 1
ATOM 575 C C . SER A 1 77 ? 20.701 -3.307 -51.903 1.00 83.75 77 SER A C 1
ATOM 577 O O . SER A 1 77 ? 20.249 -4.089 -51.067 1.00 83.75 77 SER A O 1
ATOM 579 N N . ALA A 1 78 ? 20.166 -3.178 -53.119 1.00 63.00 78 ALA A N 1
ATOM 580 C CA . ALA A 1 78 ? 18.941 -3.850 -53.556 1.00 63.00 78 ALA A CA 1
ATOM 581 C C . ALA A 1 78 ? 19.140 -5.311 -54.022 1.00 63.00 78 ALA A C 1
ATOM 583 O O . ALA A 1 78 ? 18.211 -5.908 -54.562 1.00 63.00 78 ALA A O 1
ATOM 584 N N . GLY A 1 79 ? 20.337 -5.889 -53.858 1.00 62.84 79 GLY A N 1
ATOM 585 C CA . GLY A 1 79 ? 20.634 -7.244 -54.337 1.00 62.84 79 GLY A CA 1
ATOM 586 C C . GLY A 1 79 ? 21.689 -7.973 -53.513 1.00 62.84 79 GLY A C 1
ATOM 587 O O . GLY A 1 79 ? 21.368 -8.917 -52.795 1.00 62.84 79 GLY A O 1
ATOM 588 N N . ASN A 1 80 ? 22.949 -7.548 -53.616 1.00 58.28 80 ASN A N 1
ATOM 589 C CA . ASN A 1 80 ? 24.065 -8.185 -52.919 1.00 58.28 80 ASN A CA 1
ATOM 590 C C . ASN A 1 80 ? 24.553 -7.283 -51.767 1.00 58.28 80 ASN A C 1
ATOM 592 O O . ASN A 1 80 ? 24.983 -6.166 -52.055 1.00 58.28 80 ASN A O 1
ATOM 596 N N . PRO A 1 81 ? 24.497 -7.712 -50.490 1.00 60.00 81 PRO A N 1
ATOM 597 C CA . PRO A 1 81 ? 24.936 -6.908 -49.345 1.00 60.00 81 PRO A CA 1
ATOM 598 C C . PRO A 1 81 ? 26.461 -6.921 -49.126 1.00 60.00 81 PRO A C 1
ATOM 600 O O . PRO A 1 81 ? 26.921 -6.471 -48.084 1.00 60.00 81 PRO A O 1
ATOM 603 N N . LEU A 1 82 ? 27.249 -7.463 -50.060 1.00 60.06 82 LEU A N 1
ATOM 604 C CA . LEU A 1 82 ? 28.707 -7.303 -50.053 1.00 60.06 82 LEU A CA 1
ATOM 605 C C . LEU A 1 82 ? 29.096 -5.849 -50.378 1.00 60.06 82 LEU A C 1
ATOM 607 O O . LEU A 1 82 ? 28.377 -5.159 -51.103 1.00 60.06 82 LEU A O 1
ATOM 611 N N . SER A 1 83 ? 30.224 -5.407 -49.817 1.00 65.94 83 SER A N 1
ATOM 612 C CA . SER A 1 83 ? 30.860 -4.095 -50.017 1.00 65.94 83 SER A CA 1
ATOM 613 C C . SER A 1 83 ? 29.945 -2.863 -49.871 1.00 65.94 83 SER A C 1
ATOM 615 O O . SER A 1 83 ? 30.159 -1.853 -50.544 1.00 65.94 83 SER A O 1
ATOM 617 N N . SER A 1 84 ? 28.894 -2.916 -49.043 1.00 82.38 84 SER A N 1
ATOM 618 C CA . SER A 1 84 ? 28.030 -1.750 -48.787 1.00 82.38 84 SER A CA 1
ATOM 619 C C . SER A 1 84 ? 27.306 -1.811 -47.441 1.00 82.38 84 SER A C 1
ATOM 621 O O . SER A 1 84 ? 26.717 -2.826 -47.067 1.00 82.38 84 SER A O 1
ATOM 623 N N . PHE A 1 85 ? 27.313 -0.692 -46.715 1.00 88.94 85 PHE A N 1
ATOM 624 C CA . PHE A 1 85 ? 26.556 -0.529 -45.474 1.00 88.94 85 PHE A CA 1
ATOM 625 C C . PHE A 1 85 ? 25.256 0.228 -45.732 1.00 88.94 85 PHE A C 1
ATOM 627 O O . PHE A 1 85 ? 25.231 1.208 -46.476 1.00 88.94 85 PHE A O 1
ATOM 634 N N . ALA A 1 86 ? 24.177 -0.221 -45.098 1.00 91.25 86 ALA A N 1
ATOM 635 C CA . ALA A 1 86 ? 22.910 0.488 -45.107 1.00 91.25 86 ALA A CA 1
ATOM 636 C C . ALA A 1 86 ? 22.971 1.741 -44.213 1.00 91.25 86 ALA A C 1
ATOM 638 O O . ALA A 1 86 ? 23.626 1.742 -43.167 1.00 91.25 86 ALA A O 1
ATOM 639 N N . VAL A 1 87 ? 22.269 2.801 -44.614 1.00 92.62 87 VAL A N 1
ATOM 640 C CA . VAL A 1 87 ? 22.272 4.112 -43.943 1.00 92.62 87 VAL A CA 1
ATOM 641 C C . VAL A 1 87 ? 20.837 4.585 -43.732 1.00 92.62 87 VAL A C 1
ATOM 643 O O . VAL A 1 87 ? 20.014 4.507 -44.644 1.00 92.62 87 VAL A O 1
ATOM 646 N N . ALA A 1 88 ? 20.525 5.076 -42.535 1.00 94.75 88 ALA A N 1
ATOM 647 C CA . ALA A 1 88 ? 19.252 5.712 -42.213 1.00 94.75 88 ALA A CA 1
ATOM 648 C C . ALA A 1 88 ? 19.457 7.223 -42.015 1.00 94.75 88 ALA A C 1
ATOM 650 O O . ALA A 1 88 ? 20.093 7.640 -41.046 1.00 94.75 88 ALA A O 1
ATOM 651 N N . SER A 1 89 ? 18.902 8.039 -42.914 1.00 95.00 89 SER A N 1
ATOM 652 C CA . SER A 1 89 ? 19.051 9.502 -42.901 1.00 95.00 89 SER A CA 1
ATOM 653 C C . SER A 1 89 ? 17.715 10.183 -42.579 1.00 95.00 89 SER A C 1
ATOM 655 O O . SER A 1 89 ? 16.695 9.940 -43.233 1.00 95.00 89 SER A O 1
ATOM 657 N N . MET A 1 90 ? 17.716 11.062 -41.576 1.00 96.31 90 MET A N 1
ATOM 658 C CA . MET A 1 90 ? 16.539 11.764 -41.059 1.00 96.31 90 MET A CA 1
ATOM 659 C C . MET A 1 90 ? 16.481 13.213 -41.553 1.00 96.31 90 MET A C 1
ATOM 661 O O . MET A 1 90 ? 17.442 13.975 -41.411 1.00 96.31 90 MET A O 1
ATOM 665 N N . HIS A 1 91 ? 15.319 13.613 -42.070 1.00 95.25 91 HIS A N 1
ATOM 666 C CA . HIS A 1 91 ? 15.047 14.950 -42.586 1.00 95.25 91 HIS A CA 1
ATOM 667 C C . HIS A 1 91 ? 13.913 15.622 -41.806 1.00 95.25 91 HIS A C 1
ATOM 669 O O . HIS A 1 91 ? 12.795 15.111 -41.762 1.00 95.25 91 HIS A O 1
ATOM 675 N N . ALA A 1 92 ? 14.183 16.797 -41.233 1.00 94.56 92 ALA A N 1
ATOM 676 C CA . ALA A 1 92 ? 13.143 17.652 -40.667 1.00 94.56 92 ALA A CA 1
ATOM 677 C C . ALA A 1 92 ? 12.323 18.276 -41.798 1.00 94.56 92 ALA A C 1
ATOM 679 O O . ALA A 1 92 ? 12.877 18.945 -42.674 1.00 94.56 92 ALA A O 1
ATOM 680 N N . LEU A 1 93 ? 11.008 18.083 -41.755 1.00 94.50 93 LEU A N 1
ATOM 681 C CA . LEU A 1 93 ? 10.034 18.717 -42.632 1.00 94.50 93 LEU A CA 1
ATOM 682 C C . LEU A 1 93 ? 9.300 19.797 -41.833 1.00 94.50 93 LEU A C 1
ATOM 684 O O . LEU A 1 93 ? 8.569 19.493 -40.893 1.00 94.50 93 LEU A O 1
ATOM 688 N N . THR A 1 94 ? 9.513 21.064 -42.185 1.00 92.81 94 THR A N 1
ATOM 689 C CA . THR A 1 94 ? 8.888 22.217 -41.516 1.00 92.81 94 THR A CA 1
ATOM 690 C C . THR A 1 94 ? 7.700 22.725 -42.322 1.00 92.81 94 THR A C 1
ATOM 692 O O . THR A 1 94 ? 7.811 22.892 -43.537 1.00 92.81 94 THR A O 1
ATOM 695 N N . PHE A 1 95 ? 6.594 23.020 -41.644 1.00 91.94 95 PHE A N 1
ATOM 696 C CA . PHE A 1 95 ? 5.325 23.438 -42.233 1.00 91.94 95 PHE A CA 1
ATOM 697 C C . PHE A 1 95 ? 4.815 24.761 -41.651 1.00 91.94 95 PHE A C 1
ATOM 699 O O . PHE A 1 95 ? 5.205 25.163 -40.556 1.00 91.94 95 PHE A O 1
ATOM 706 N N . GLU A 1 96 ? 3.900 25.411 -42.369 1.00 90.38 96 GLU A N 1
ATOM 707 C CA . GLU A 1 96 ? 3.182 26.612 -41.926 1.00 90.38 96 GLU A CA 1
ATOM 708 C C . GLU A 1 96 ? 2.275 26.324 -40.722 1.00 90.38 96 GLU A C 1
ATOM 710 O O . GLU A 1 96 ? 2.176 27.151 -39.816 1.00 90.38 96 GLU A O 1
ATOM 715 N N . LYS A 1 97 ? 1.582 25.173 -40.718 1.00 87.81 97 LYS A N 1
ATOM 716 C CA . LYS A 1 97 ? 0.587 24.826 -39.689 1.00 87.81 97 LYS A CA 1
ATOM 717 C C . LYS A 1 97 ? 0.263 23.331 -39.601 1.00 87.81 97 LYS A C 1
ATOM 719 O O . LYS A 1 97 ? 0.332 22.604 -40.594 1.00 87.81 97 LYS A O 1
ATOM 724 N N . LYS A 1 98 ? -0.174 22.913 -38.409 1.00 86.50 98 LYS A N 1
ATOM 725 C CA . LYS A 1 98 ? -0.768 21.606 -38.087 1.00 86.50 98 LYS A CA 1
ATOM 726 C C . LYS A 1 98 ? -2.261 21.824 -37.798 1.00 86.50 98 LYS A C 1
ATOM 728 O O . LYS A 1 98 ? -2.607 22.522 -36.852 1.00 86.50 98 LYS A O 1
ATOM 733 N N . GLU A 1 99 ? -3.144 21.284 -38.633 1.00 84.56 99 GLU A N 1
ATOM 734 C CA . GLU A 1 99 ? -4.608 21.412 -38.515 1.00 84.56 99 GLU A CA 1
ATOM 735 C C . GLU A 1 99 ? -5.243 20.070 -38.129 1.00 84.56 99 GLU A C 1
ATOM 737 O O . GLU A 1 99 ? -4.766 19.020 -38.552 1.00 84.56 99 GLU A O 1
ATOM 742 N N . VAL A 1 100 ? -6.342 20.085 -37.371 1.00 79.94 100 VAL A N 1
ATOM 743 C CA . VAL A 1 100 ? -7.134 18.874 -37.088 1.00 79.94 100 VAL A CA 1
ATOM 744 C C . VAL A 1 100 ? -8.052 18.569 -38.279 1.00 79.94 100 VAL A C 1
ATOM 746 O O . VAL A 1 100 ? -8.696 19.463 -38.830 1.00 79.94 100 VAL A O 1
ATOM 749 N N . GLY A 1 101 ? -8.087 17.310 -38.712 1.00 71.19 101 GLY A N 1
ATOM 750 C CA . GLY A 1 101 ? -8.978 16.816 -39.760 1.00 71.19 101 GLY A CA 1
ATOM 751 C C . GLY A 1 101 ? -10.425 16.619 -39.300 1.00 71.19 101 GLY A C 1
ATOM 752 O O . GLY A 1 101 ? -10.713 16.554 -38.111 1.00 71.19 101 GLY A O 1
ATOM 753 N N . VAL A 1 102 ? -11.343 16.446 -40.257 1.00 70.44 102 VAL A N 1
ATOM 754 C CA . VAL A 1 102 ? -12.753 16.077 -39.983 1.00 70.44 102 VAL A CA 1
ATOM 755 C C . VAL A 1 102 ? -12.853 14.703 -39.291 1.00 70.44 102 VAL A C 1
ATOM 757 O O . VAL A 1 102 ? -13.791 14.422 -38.558 1.00 70.44 102 VAL A O 1
ATOM 760 N N . ASP A 1 103 ? -11.839 13.874 -39.508 1.00 69.06 103 ASP A N 1
ATOM 761 C CA . ASP A 1 103 ? -11.546 12.570 -38.917 1.00 69.06 103 ASP A CA 1
ATOM 762 C C . ASP A 1 103 ? -10.740 12.643 -37.601 1.00 69.06 103 ASP A C 1
ATOM 764 O O . ASP A 1 103 ? -10.243 11.628 -37.127 1.00 69.06 103 ASP A O 1
ATOM 768 N N . GLY A 1 104 ? -10.565 13.829 -37.006 1.00 64.62 104 GLY A N 1
ATOM 769 C CA . GLY A 1 104 ? -9.893 14.022 -35.711 1.00 64.62 104 GLY A CA 1
ATOM 770 C C . GLY A 1 104 ? -8.361 13.908 -35.729 1.00 64.62 104 GLY A C 1
ATOM 771 O O . GLY A 1 104 ? -7.705 14.377 -34.803 1.00 64.62 104 GLY A O 1
ATOM 772 N N . HIS A 1 105 ? -7.762 13.349 -36.782 1.00 67.75 105 HIS A N 1
ATOM 773 C CA . HIS A 1 105 ? -6.307 13.259 -36.920 1.00 67.75 105 HIS A CA 1
ATOM 774 C C . HIS A 1 105 ? -5.671 14.603 -37.306 1.00 67.75 105 HIS A C 1
ATOM 776 O O . HIS A 1 105 ? -6.166 15.313 -38.187 1.00 67.75 105 HIS A O 1
ATOM 782 N N . HIS A 1 106 ? -4.526 14.931 -36.704 1.00 75.62 106 HIS A N 1
ATOM 783 C CA . HIS A 1 106 ? -3.722 16.082 -37.113 1.00 75.62 106 HIS A CA 1
ATOM 784 C C . HIS A 1 106 ? -3.121 15.887 -38.516 1.00 75.62 106 HIS A C 1
ATOM 786 O O . HIS A 1 106 ? -2.703 14.791 -38.891 1.00 75.62 106 HIS A O 1
ATOM 792 N N . ARG A 1 107 ? -3.045 16.973 -39.290 1.00 84.62 107 ARG A N 1
ATOM 793 C CA . ARG A 1 107 ? -2.398 17.035 -40.606 1.00 84.62 107 ARG A CA 1
ATOM 794 C C . ARG A 1 107 ? -1.557 18.292 -40.757 1.00 84.62 107 ARG A C 1
ATOM 796 O O . ARG A 1 107 ? -1.995 19.390 -40.417 1.00 84.62 107 ARG A O 1
ATOM 803 N N . TYR A 1 108 ? -0.384 18.141 -41.350 1.00 88.00 108 TYR A N 1
ATOM 804 C CA . TYR A 1 108 ? 0.525 19.236 -41.661 1.00 88.00 108 TYR A CA 1
ATOM 805 C C . TYR A 1 108 ? 0.185 19.851 -43.026 1.00 88.00 108 TYR A C 1
ATOM 807 O O . TYR A 1 108 ? -0.108 19.138 -43.989 1.00 88.00 108 TYR A O 1
ATOM 815 N N . LYS A 1 109 ? 0.203 21.186 -43.126 1.00 87.38 109 LYS A N 1
ATOM 816 C CA . LYS A 1 109 ? -0.100 21.929 -44.363 1.00 87.38 109 LYS A CA 1
ATOM 817 C C . LYS A 1 109 ? 0.891 23.067 -44.592 1.00 87.38 109 LYS A C 1
ATOM 819 O O . LYS A 1 109 ? 1.371 23.678 -43.643 1.00 87.38 109 LYS A O 1
ATOM 824 N N . GLY A 1 110 ? 1.159 23.334 -45.873 1.00 86.94 110 GLY A N 1
ATOM 825 C CA . GLY A 1 110 ? 2.128 24.336 -46.320 1.00 86.94 110 GLY A CA 1
ATOM 826 C C . GLY A 1 110 ? 3.558 23.916 -45.991 1.00 86.94 110 GLY A C 1
ATOM 827 O O . GLY A 1 110 ? 4.108 24.370 -44.999 1.00 86.94 110 GLY A O 1
ATOM 828 N N . LEU A 1 111 ? 4.148 22.998 -46.766 1.00 89.44 111 LEU A N 1
ATOM 829 C CA . LEU A 1 111 ? 5.544 22.593 -46.560 1.00 89.44 111 LEU A CA 1
ATOM 830 C C . LEU A 1 111 ? 6.477 23.760 -46.916 1.00 89.44 111 LEU A C 1
ATOM 832 O O . LEU A 1 111 ? 6.472 24.222 -48.054 1.00 89.44 111 LEU A O 1
ATOM 836 N N . VAL A 1 112 ? 7.285 24.193 -45.949 1.00 89.44 112 VAL A N 1
ATOM 837 C CA . VAL A 1 112 ? 8.205 25.336 -46.056 1.00 89.44 112 VAL A CA 1
ATOM 838 C C . VAL A 1 112 ? 9.617 24.883 -46.433 1.00 89.44 112 VAL A C 1
ATOM 840 O O . VAL A 1 112 ? 10.244 25.479 -47.304 1.00 89.44 112 VAL A O 1
ATOM 843 N N . SER A 1 113 ? 10.143 23.832 -45.794 1.00 88.81 113 SER A N 1
ATOM 844 C CA . SER A 1 113 ? 11.439 23.243 -46.166 1.00 88.81 113 SER A CA 1
ATOM 845 C C . SER A 1 113 ? 11.606 21.817 -45.650 1.00 88.81 113 SER A C 1
ATOM 847 O O . SER A 1 113 ? 11.140 21.513 -44.553 1.00 88.81 113 SER A O 1
ATOM 849 N N . GLY A 1 114 ? 12.342 20.987 -46.394 1.00 90.19 114 GLY A N 1
ATOM 850 C CA . GLY A 1 114 ? 12.967 19.764 -45.882 1.00 90.19 114 GLY A CA 1
ATOM 851 C C . GLY A 1 114 ? 14.468 19.980 -45.670 1.00 90.19 114 GLY A C 1
ATOM 852 O O . GLY A 1 114 ? 15.109 20.595 -46.521 1.00 90.19 114 GLY A O 1
ATOM 853 N N . ARG A 1 115 ? 15.034 19.520 -44.547 1.00 91.12 115 ARG A N 1
ATOM 854 C CA . ARG A 1 115 ? 16.466 19.685 -44.215 1.00 91.12 115 ARG A CA 1
ATOM 855 C C . ARG A 1 115 ? 17.043 18.410 -43.585 1.00 91.12 115 ARG A C 1
ATOM 857 O O . ARG A 1 115 ? 16.385 17.873 -42.693 1.00 91.12 115 ARG A O 1
ATOM 864 N N . PRO A 1 116 ? 18.241 17.936 -43.978 1.00 92.62 116 PRO A N 1
ATOM 865 C CA . PRO A 1 116 ? 18.904 16.824 -43.295 1.00 92.62 116 PRO A CA 1
ATOM 866 C C . PRO A 1 116 ? 19.269 17.224 -41.861 1.00 92.62 116 PRO A C 1
ATOM 868 O O . PRO A 1 116 ? 19.755 18.333 -41.630 1.00 92.62 116 PRO A O 1
ATOM 871 N N . MET A 1 117 ? 19.031 16.326 -40.904 1.00 94.19 117 MET A N 1
ATOM 872 C CA . MET A 1 117 ? 19.266 16.570 -39.473 1.00 94.19 117 MET A CA 1
ATOM 873 C C . MET A 1 117 ? 20.155 15.519 -38.810 1.00 94.19 117 MET A C 1
ATOM 875 O O . MET A 1 117 ? 20.972 15.881 -37.967 1.00 94.19 117 MET A O 1
ATOM 879 N N . PHE A 1 118 ? 20.000 14.244 -39.170 1.00 94.88 118 PHE A N 1
ATOM 880 C CA . PHE A 1 118 ? 20.718 13.135 -38.541 1.00 94.88 118 PHE A CA 1
ATOM 881 C C . PHE A 1 118 ? 20.985 12.000 -39.532 1.00 94.88 118 PHE A C 1
ATOM 883 O O . PHE A 1 118 ? 20.189 11.776 -40.445 1.00 94.88 118 PHE A O 1
ATOM 890 N N . GLU A 1 119 ? 22.075 11.268 -39.324 1.00 92.75 119 GLU A N 1
ATOM 891 C CA . GLU A 1 119 ? 22.448 10.095 -40.108 1.00 92.75 119 GLU A CA 1
ATOM 892 C C . GLU A 1 119 ? 22.973 8.957 -39.220 1.00 92.75 119 GLU A C 1
ATOM 894 O O . GLU A 1 119 ? 23.756 9.169 -38.288 1.00 92.75 119 GLU A O 1
ATOM 899 N N . TYR A 1 120 ? 22.535 7.735 -39.520 1.00 92.69 120 TYR A N 1
ATOM 900 C CA . TYR A 1 120 ? 22.901 6.520 -38.801 1.00 92.69 120 TYR A CA 1
ATOM 901 C C . TYR A 1 120 ? 23.285 5.406 -39.779 1.00 92.69 120 TYR A C 1
ATOM 903 O O . TYR A 1 120 ? 22.433 4.765 -40.397 1.00 92.69 120 TYR A O 1
ATOM 911 N N . SER A 1 121 ? 24.592 5.185 -39.907 1.00 90.75 121 SER A N 1
ATOM 912 C CA . SER A 1 121 ? 25.177 4.131 -40.737 1.00 90.75 121 SER A CA 1
ATOM 913 C C . SER A 1 121 ? 25.266 2.817 -39.959 1.00 90.75 121 SER A C 1
ATOM 915 O O . SER A 1 121 ? 25.791 2.773 -38.846 1.00 90.75 121 SER A O 1
ATOM 917 N N . LEU A 1 122 ? 24.771 1.730 -40.549 1.00 90.00 122 LEU A N 1
ATOM 918 C CA . LEU A 1 122 ? 24.697 0.404 -39.929 1.00 90.00 122 LEU A CA 1
ATOM 919 C C . LEU A 1 122 ? 26.007 -0.372 -40.163 1.00 90.00 122 LEU A C 1
ATOM 921 O O . LEU A 1 122 ? 26.056 -1.329 -40.936 1.00 90.00 122 LEU A O 1
ATOM 925 N N . VAL A 1 123 ? 27.086 0.109 -39.542 1.00 87.25 123 VAL A N 1
ATOM 926 C CA . VAL A 1 123 ? 28.482 -0.367 -39.671 1.00 87.25 123 VAL A CA 1
ATOM 927 C C . VAL A 1 123 ? 28.900 -1.301 -38.512 1.00 87.25 123 VAL A C 1
ATOM 929 O O . VAL A 1 123 ? 28.181 -1.380 -37.514 1.00 87.25 123 VAL A O 1
ATOM 932 N N . PRO A 1 124 ? 30.055 -1.999 -38.568 1.00 81.69 124 PRO A N 1
ATOM 933 C CA . PRO A 1 124 ? 30.550 -2.779 -37.429 1.00 81.69 124 PRO A CA 1
ATOM 934 C C . PRO A 1 124 ? 30.782 -1.921 -36.175 1.00 81.69 124 PRO A C 1
ATOM 936 O O . PRO A 1 124 ? 30.422 -2.338 -35.080 1.00 81.69 124 PRO A O 1
ATOM 939 N N . ASP A 1 125 ? 31.279 -0.689 -36.331 1.00 80.75 125 ASP A N 1
ATOM 940 C CA . ASP A 1 125 ? 31.616 0.213 -35.215 1.00 80.75 125 ASP A CA 1
ATOM 941 C C . ASP A 1 125 ? 30.402 0.795 -34.462 1.00 80.75 125 ASP A C 1
ATOM 943 O O . ASP A 1 125 ? 30.573 1.518 -33.482 1.00 80.75 125 ASP A O 1
ATOM 947 N N . VAL A 1 126 ? 29.163 0.508 -34.887 1.00 79.06 126 VAL A N 1
ATOM 948 C CA . VAL A 1 126 ? 27.970 0.783 -34.060 1.00 79.06 126 VAL A CA 1
ATOM 949 C C . VAL A 1 126 ? 27.570 -0.410 -33.188 1.00 79.06 126 VAL A C 1
ATOM 951 O O . VAL A 1 126 ? 26.644 -0.280 -32.392 1.00 79.06 126 VAL A O 1
ATOM 954 N N . VAL A 1 127 ? 28.264 -1.549 -33.296 1.00 78.62 127 VAL A N 1
ATOM 955 C CA . VAL A 1 127 ? 28.071 -2.747 -32.469 1.00 78.62 127 VAL A CA 1
ATOM 956 C C . VAL A 1 127 ? 29.171 -2.815 -31.393 1.00 78.62 127 VAL A C 1
ATOM 958 O O . VAL A 1 127 ? 30.342 -2.994 -31.735 1.00 78.62 127 VAL A O 1
ATOM 961 N N . PRO A 1 128 ? 28.829 -2.741 -30.091 1.00 69.44 128 PRO A N 1
ATOM 962 C CA . PRO A 1 128 ? 29.810 -2.838 -29.011 1.00 69.44 128 PRO A CA 1
ATOM 963 C C . PRO A 1 128 ? 30.668 -4.107 -29.105 1.00 69.44 128 PRO A C 1
ATOM 965 O O . PRO A 1 128 ? 30.147 -5.218 -29.231 1.00 69.44 128 PRO A O 1
ATOM 968 N N . GLY A 1 129 ? 31.991 -3.941 -29.043 1.00 67.81 129 GLY A N 1
ATOM 969 C CA . GLY A 1 129 ? 32.957 -5.039 -29.178 1.00 67.81 129 GLY A CA 1
ATOM 970 C C . GLY A 1 129 ? 33.262 -5.487 -30.616 1.00 67.81 129 GLY A C 1
ATOM 971 O O . GLY A 1 129 ? 34.004 -6.452 -30.787 1.00 67.81 129 GLY A O 1
ATOM 972 N N . MET A 1 130 ? 32.731 -4.805 -31.640 1.00 69.81 130 MET A N 1
ATOM 973 C CA . MET A 1 130 ? 33.187 -4.900 -33.042 1.00 69.81 130 MET A CA 1
ATOM 974 C C . MET A 1 130 ? 33.892 -3.618 -33.528 1.00 69.81 130 MET A C 1
ATOM 976 O O . MET A 1 130 ? 34.221 -3.498 -34.708 1.00 69.81 130 MET A O 1
ATOM 980 N N . GLU A 1 131 ? 34.154 -2.689 -32.611 1.00 65.50 131 GLU A N 1
ATOM 981 C CA . GLU A 1 131 ? 34.919 -1.457 -32.820 1.00 65.50 131 GLU A CA 1
ATOM 982 C C . GLU A 1 131 ? 36.319 -1.794 -33.374 1.00 65.50 131 GLU A C 1
ATOM 984 O O . GLU A 1 131 ? 37.050 -2.593 -32.785 1.00 65.50 131 GLU A O 1
ATOM 989 N N . GLY A 1 132 ? 36.677 -1.248 -34.541 1.00 60.31 132 GLY A N 1
ATOM 990 C CA . GLY A 1 132 ? 37.948 -1.563 -35.211 1.00 60.31 132 GLY A CA 1
ATOM 991 C C . GLY A 1 132 ? 38.012 -2.966 -35.833 1.00 60.31 132 GLY A C 1
ATOM 992 O O . GLY A 1 132 ? 39.099 -3.527 -35.990 1.00 60.31 132 GLY A O 1
ATOM 993 N N . THR A 1 133 ? 36.863 -3.567 -36.171 1.00 60.28 133 THR A N 1
ATOM 994 C CA . THR A 1 133 ? 36.802 -4.748 -37.065 1.00 60.28 133 THR A CA 1
ATOM 995 C C . THR A 1 133 ? 36.660 -4.381 -38.546 1.00 60.28 133 THR A C 1
ATOM 997 O O . THR A 1 133 ? 36.856 -5.244 -39.405 1.00 60.28 133 THR A O 1
ATOM 1000 N N . ALA A 1 134 ? 36.383 -3.109 -38.845 1.00 53.06 134 ALA A N 1
ATOM 1001 C CA . ALA A 1 134 ? 36.867 -2.454 -40.057 1.00 53.06 134 ALA A CA 1
ATOM 1002 C C . ALA A 1 134 ? 38.370 -2.131 -39.887 1.00 53.06 134 ALA A C 1
ATOM 1004 O O . ALA A 1 134 ? 38.829 -1.885 -38.772 1.00 53.06 134 ALA A O 1
ATOM 1005 N N . GLY A 1 135 ? 39.145 -2.165 -40.970 1.00 51.38 135 GLY A N 1
ATOM 1006 C CA . GLY A 1 135 ? 40.562 -1.780 -40.994 1.00 51.38 135 GLY A CA 1
ATOM 1007 C C . GLY A 1 135 ? 41.615 -2.841 -40.630 1.00 51.38 135 GLY A C 1
ATOM 1008 O O . GLY A 1 135 ? 42.800 -2.542 -40.742 1.00 51.38 135 GLY A O 1
ATOM 1009 N N . GLN A 1 136 ? 41.255 -4.071 -40.231 1.00 52.22 136 GLN A N 1
ATOM 1010 C CA . GLN A 1 136 ? 42.265 -5.099 -39.875 1.00 52.22 136 GLN A CA 1
ATOM 1011 C C . GLN A 1 136 ? 42.989 -5.700 -41.094 1.00 52.22 136 GLN A C 1
ATOM 1013 O O . GLN A 1 136 ? 44.157 -6.075 -40.998 1.00 52.22 136 GLN A O 1
ATOM 1018 N N . SER A 1 137 ? 42.331 -5.741 -42.254 1.00 53.34 137 SER A N 1
ATOM 1019 C CA . SER A 1 137 ? 42.983 -5.872 -43.559 1.00 53.34 137 SER A CA 1
ATOM 1020 C C . SER A 1 137 ? 42.099 -5.232 -44.639 1.00 53.34 137 SER A C 1
ATOM 1022 O O . SER A 1 137 ? 40.872 -5.273 -44.510 1.00 53.34 137 SER A O 1
ATOM 1024 N N . PRO A 1 138 ? 42.666 -4.683 -45.731 1.00 56.09 138 PRO A N 1
ATOM 1025 C CA . PRO A 1 138 ? 41.863 -4.133 -46.826 1.00 56.09 138 PRO A CA 1
ATOM 1026 C C . PRO A 1 138 ? 41.053 -5.207 -47.578 1.00 56.09 138 PRO A C 1
ATOM 1028 O O . PRO A 1 138 ? 40.101 -4.870 -48.271 1.00 56.09 138 PRO A O 1
ATOM 1031 N N . GLN A 1 139 ? 41.389 -6.496 -47.431 1.00 53.78 139 GLN A N 1
ATOM 1032 C CA . GLN A 1 139 ? 40.645 -7.607 -48.043 1.00 53.78 139 GLN A CA 1
ATOM 1033 C C . GLN A 1 139 ? 39.423 -8.033 -47.206 1.00 53.78 139 GLN A C 1
ATOM 1035 O O . GLN A 1 139 ? 38.472 -8.598 -47.746 1.00 53.78 139 GLN A O 1
ATOM 1040 N N . ASP A 1 140 ? 39.411 -7.746 -45.899 1.00 52.47 140 ASP A N 1
ATOM 1041 C CA . ASP A 1 140 ? 38.262 -8.014 -45.023 1.00 52.47 140 ASP A CA 1
ATOM 1042 C C . ASP A 1 140 ? 37.151 -6.959 -45.157 1.00 52.47 140 ASP A C 1
ATOM 1044 O O . ASP A 1 140 ? 35.980 -7.266 -44.907 1.00 52.47 140 ASP A O 1
ATOM 1048 N N . GLU A 1 141 ? 37.495 -5.732 -45.565 1.00 56.00 141 GLU A N 1
ATOM 1049 C CA . GLU A 1 141 ? 36.534 -4.640 -45.770 1.00 56.00 141 GLU A CA 1
ATOM 1050 C C . GLU A 1 141 ? 35.681 -4.834 -47.029 1.00 56.00 141 GLU A C 1
ATOM 1052 O O . GLU A 1 141 ? 34.462 -4.667 -46.965 1.00 56.00 141 GLU A O 1
ATOM 1057 N N . GLU A 1 142 ? 36.275 -5.280 -48.144 1.00 57.44 142 GLU A N 1
ATOM 1058 C CA . GLU A 1 142 ? 35.560 -5.537 -49.410 1.00 57.44 142 GLU A CA 1
ATOM 1059 C C . GLU A 1 142 ? 34.423 -6.570 -49.272 1.00 57.44 142 GLU A C 1
ATOM 1061 O O . GLU A 1 142 ? 33.487 -6.595 -50.072 1.00 57.44 142 GLU A O 1
ATOM 1066 N N . LEU A 1 143 ? 34.470 -7.423 -48.244 1.00 70.00 143 LEU A N 1
ATOM 1067 C CA . LEU A 1 143 ? 33.480 -8.474 -48.007 1.00 70.00 143 LEU A CA 1
ATOM 1068 C C . LEU A 1 143 ? 32.419 -8.120 -46.959 1.00 70.00 143 LEU A C 1
ATOM 1070 O O . LEU A 1 143 ? 31.491 -8.915 -46.785 1.00 70.00 143 LEU A O 1
ATOM 1074 N N . LEU A 1 144 ? 32.535 -6.983 -46.267 1.00 83.62 144 LEU A N 1
ATOM 1075 C CA . LEU A 1 144 ? 31.589 -6.537 -45.239 1.00 83.62 144 LEU A CA 1
ATOM 1076 C C . LEU A 1 144 ? 30.428 -5.714 -45.819 1.00 83.62 144 LEU A C 1
ATOM 1078 O O . LEU A 1 144 ? 30.548 -5.039 -46.839 1.00 83.62 144 LEU A O 1
ATOM 1082 N N . GLY A 1 145 ? 29.296 -5.748 -45.122 1.00 87.62 145 GLY A N 1
ATOM 1083 C CA . GLY A 1 145 ? 28.150 -4.890 -45.403 1.00 87.62 145 GLY A CA 1
ATOM 1084 C C . GLY A 1 145 ? 26.973 -5.156 -44.472 1.00 87.62 145 GLY A C 1
ATOM 1085 O O . GLY A 1 145 ? 27.054 -5.994 -43.566 1.00 87.62 145 GLY A O 1
ATOM 1086 N N . SER A 1 146 ? 25.866 -4.441 -44.668 1.00 90.56 146 SER A N 1
ATOM 1087 C CA . SER A 1 146 ? 24.674 -4.590 -43.825 1.00 90.56 146 SER A CA 1
ATOM 1088 C C . SER A 1 146 ? 23.355 -4.569 -44.592 1.00 90.56 146 SER A C 1
ATOM 1090 O O . SER A 1 146 ? 23.181 -3.892 -45.604 1.00 90.56 146 SER A O 1
ATOM 1092 N N . ARG A 1 147 ? 22.405 -5.363 -44.090 1.00 89.56 147 ARG A N 1
ATOM 1093 C CA . ARG A 1 147 ? 21.091 -5.614 -44.691 1.00 89.56 147 ARG A CA 1
ATOM 1094 C C . ARG A 1 147 ? 19.993 -5.223 -43.710 1.00 89.56 147 ARG A C 1
ATOM 1096 O O . ARG A 1 147 ? 19.956 -5.744 -42.600 1.00 89.56 147 ARG A O 1
ATOM 1103 N N . ILE A 1 148 ? 19.061 -4.375 -44.132 1.00 92.44 148 ILE A N 1
ATOM 1104 C CA . ILE A 1 148 ? 17.843 -4.086 -43.362 1.00 92.44 148 ILE A CA 1
ATOM 1105 C C . ILE A 1 148 ? 16.833 -5.228 -43.564 1.00 92.44 148 ILE A C 1
ATOM 1107 O O . ILE A 1 148 ? 16.667 -5.727 -44.678 1.00 92.44 148 ILE A O 1
ATOM 1111 N N . LEU A 1 149 ? 16.179 -5.643 -42.478 1.00 92.44 149 LEU A N 1
ATOM 1112 C CA . LEU A 1 149 ? 15.065 -6.597 -42.464 1.00 92.44 149 LEU A CA 1
ATOM 1113 C C . LEU A 1 149 ? 13.722 -5.864 -42.355 1.00 92.44 149 LEU A C 1
ATOM 1115 O O . LEU A 1 149 ? 12.798 -6.136 -43.115 1.00 92.44 149 LEU A O 1
ATOM 1119 N N . SER A 1 150 ? 13.615 -4.902 -41.433 1.00 93.62 150 SER A N 1
ATOM 1120 C CA . SER A 1 150 ? 12.400 -4.106 -41.231 1.00 93.62 150 SER A CA 1
ATOM 1121 C C . SER A 1 150 ? 12.720 -2.717 -40.679 1.00 93.62 150 SER A C 1
ATOM 1123 O O . SER A 1 150 ? 13.689 -2.536 -39.940 1.00 93.62 150 SER A O 1
ATOM 1125 N N . PHE A 1 151 ? 11.908 -1.735 -41.069 1.00 94.56 151 PHE A N 1
ATOM 1126 C CA . PHE A 1 151 ? 12.095 -0.315 -40.778 1.00 94.56 151 PHE A CA 1
ATOM 1127 C C . PHE A 1 151 ? 10.713 0.311 -40.553 1.00 94.56 151 PHE A C 1
ATOM 1129 O O . PHE A 1 151 ? 9.935 0.417 -41.503 1.00 94.56 151 PHE A O 1
ATOM 1136 N N . ARG A 1 152 ? 10.348 0.600 -39.298 1.00 91.56 152 ARG A N 1
ATOM 1137 C CA . ARG A 1 152 ? 8.960 0.905 -38.881 1.00 91.56 152 ARG A CA 1
ATOM 1138 C C . ARG A 1 152 ? 8.930 1.860 -37.689 1.00 91.56 152 ARG A C 1
ATOM 1140 O O . ARG A 1 152 ? 9.795 1.759 -36.828 1.00 91.56 152 ARG A O 1
ATOM 1147 N N . THR A 1 153 ? 7.915 2.715 -37.575 1.00 91.50 153 THR A N 1
ATOM 1148 C CA . THR A 1 153 ? 7.688 3.539 -36.370 1.00 91.50 153 THR A CA 1
ATOM 1149 C C . THR A 1 153 ? 6.588 2.966 -35.467 1.00 91.50 153 THR A C 1
ATOM 1151 O O . THR A 1 153 ? 5.787 2.133 -35.902 1.00 91.50 153 THR A O 1
ATOM 1154 N N . THR A 1 154 ? 6.569 3.346 -34.184 1.00 84.38 154 THR A N 1
ATOM 1155 C CA . THR A 1 154 ? 5.575 2.859 -33.201 1.00 84.38 154 THR A CA 1
ATOM 1156 C C . THR A 1 154 ? 4.261 3.641 -33.183 1.00 84.38 154 THR A C 1
ATOM 1158 O O . THR A 1 154 ? 3.353 3.240 -32.457 1.00 84.38 154 THR A O 1
ATOM 1161 N N . TRP A 1 155 ? 4.138 4.697 -33.994 1.00 67.56 155 TRP A N 1
ATOM 1162 C CA . TRP A 1 155 ? 2.935 5.523 -34.123 1.00 67.56 155 TRP A CA 1
ATOM 1163 C C . TRP A 1 155 ? 1.665 4.689 -34.354 1.00 67.56 155 TRP A C 1
ATOM 1165 O O . TRP A 1 155 ? 1.659 3.737 -35.144 1.00 67.56 155 TRP A O 1
ATOM 1175 N N . SER A 1 156 ? 0.568 5.087 -33.708 1.00 55.44 156 SER A N 1
ATOM 1176 C CA . SER A 1 156 ? -0.774 4.551 -33.946 1.00 55.44 156 SER A CA 1
ATOM 1177 C C . SER A 1 156 ? -1.759 5.700 -34.181 1.00 55.44 156 SER A C 1
ATOM 1179 O O . SER A 1 156 ? -1.766 6.648 -33.398 1.00 55.44 156 SER A O 1
ATOM 1181 N N . PRO A 1 157 ? -2.661 5.615 -35.177 1.00 45.84 157 PRO A N 1
ATOM 1182 C CA . PRO A 1 157 ? -3.706 6.621 -35.378 1.00 45.84 157 PRO A CA 1
ATOM 1183 C C . PRO A 1 157 ? -4.760 6.648 -34.254 1.00 45.84 157 PRO A C 1
ATOM 1185 O O . PRO A 1 157 ? -5.599 7.543 -34.234 1.00 45.84 157 PRO A O 1
ATOM 1188 N N . SER A 1 158 ? -4.764 5.671 -33.339 1.00 36.97 158 SER A N 1
ATOM 1189 C CA . SER A 1 158 ? -5.797 5.523 -32.303 1.00 36.97 158 SER A CA 1
ATOM 1190 C C . SER A 1 158 ? -5.681 6.494 -31.121 1.00 36.97 158 SER A C 1
ATOM 1192 O O . SER A 1 158 ? -6.624 6.590 -30.339 1.00 36.97 158 SER A O 1
ATOM 1194 N N . THR A 1 159 ? -4.555 7.191 -30.949 1.00 39.22 159 THR A N 1
ATOM 1195 C CA . THR A 1 159 ? -4.335 8.150 -29.851 1.00 39.22 159 THR A CA 1
ATOM 1196 C C . THR A 1 159 ? -4.889 9.535 -30.203 1.00 39.22 159 THR A C 1
ATOM 1198 O O . THR A 1 159 ? -4.160 10.493 -30.445 1.00 39.22 159 THR A O 1
ATOM 1201 N N . THR A 1 160 ? -6.217 9.665 -30.236 1.00 33.94 160 THR A N 1
ATOM 1202 C CA . THR A 1 160 ? -6.864 10.987 -30.206 1.00 33.94 160 THR A CA 1
ATOM 1203 C C . THR A 1 160 ? -6.781 11.565 -28.797 1.00 33.94 160 THR A C 1
ATOM 1205 O O . THR A 1 160 ? -7.264 10.934 -27.855 1.00 33.94 160 THR A O 1
ATOM 1208 N N . CYS A 1 161 ? -6.235 12.773 -28.647 1.00 34.72 161 CYS A N 1
ATOM 1209 C CA . CYS A 1 161 ? -6.243 13.488 -27.373 1.00 34.72 161 CYS A CA 1
ATOM 1210 C C . CYS A 1 161 ? -7.678 13.632 -26.841 1.00 34.72 161 CYS A C 1
ATOM 1212 O O . CYS A 1 161 ? -8.557 14.128 -27.549 1.00 34.72 161 CYS A O 1
ATOM 1214 N N . SER A 1 162 ? -7.906 13.297 -25.569 1.00 27.48 162 SER A N 1
ATOM 1215 C CA . SER A 1 162 ? -9.138 13.634 -24.845 1.00 27.48 162 SER A CA 1
ATOM 1216 C C . SER A 1 162 ? -9.154 15.120 -24.458 1.00 27.48 162 SER A C 1
ATOM 1218 O O . SER A 1 162 ? -9.265 15.474 -23.287 1.00 27.48 162 SER A O 1
ATOM 1220 N N . ALA A 1 163 ? -9.011 15.999 -25.452 1.00 34.88 163 ALA A N 1
ATOM 1221 C CA . ALA A 1 163 ? -9.019 17.453 -25.310 1.00 34.88 163 ALA A CA 1
ATOM 1222 C C . ALA A 1 163 ? -10.457 17.982 -25.153 1.00 34.88 163 ALA A C 1
ATOM 1224 O O . ALA A 1 163 ? -10.956 18.766 -25.961 1.00 34.88 163 ALA A O 1
ATOM 1225 N N . SER A 1 164 ? -11.155 17.510 -24.121 1.00 30.11 164 SER A N 1
ATOM 1226 C CA . SER A 1 164 ? -12.442 18.059 -23.709 1.00 30.11 164 SER A CA 1
ATOM 1227 C C . SER A 1 164 ? -12.218 19.242 -22.771 1.00 30.11 164 SER A C 1
ATOM 1229 O O . SER A 1 164 ? -12.243 19.073 -21.553 1.00 30.11 164 SER A O 1
ATOM 1231 N N . ASP A 1 165 ? -12.047 20.439 -23.337 1.00 31.55 165 ASP A N 1
ATOM 1232 C CA . ASP A 1 165 ? -12.136 21.699 -22.588 1.00 31.55 165 ASP A CA 1
ATOM 1233 C C . ASP A 1 165 ? -13.567 21.887 -22.049 1.00 31.55 165 ASP A C 1
ATOM 1235 O O . ASP A 1 165 ? -14.436 22.526 -22.650 1.00 31.55 165 ASP A O 1
ATOM 1239 N N . ARG A 1 166 ? -13.822 21.275 -20.892 1.00 25.88 166 ARG A N 1
ATOM 1240 C CA . ARG A 1 166 ? -14.970 21.514 -20.020 1.00 25.88 166 ARG A CA 1
ATOM 1241 C C . ARG A 1 166 ? -14.489 21.461 -18.568 1.00 25.88 166 ARG A C 1
ATOM 1243 O O . ARG A 1 166 ? -14.011 20.412 -18.146 1.00 25.88 166 ARG A O 1
ATOM 1250 N N . PRO A 1 167 ? -14.646 22.537 -17.779 1.00 32.41 167 PRO A N 1
ATOM 1251 C CA . PRO A 1 167 ? -14.407 22.471 -16.344 1.00 32.41 167 PRO A CA 1
ATOM 1252 C C . PRO A 1 167 ? -15.555 21.694 -15.682 1.00 32.41 167 PRO A C 1
ATOM 1254 O O . PRO A 1 167 ? -16.640 22.236 -15.473 1.00 32.41 167 PRO A O 1
ATOM 1257 N N . SER A 1 168 ? -15.340 20.411 -15.389 1.00 26.45 168 SER A N 1
ATOM 1258 C CA . SER A 1 168 ? -16.337 19.540 -14.752 1.00 26.45 168 SER A CA 1
ATOM 1259 C C . SER A 1 168 ? -15.699 18.567 -13.755 1.00 26.45 168 SER A C 1
ATOM 1261 O O . SER A 1 168 ? -15.102 17.592 -14.195 1.00 26.45 168 SER A O 1
ATOM 1263 N N . SER A 1 169 ? -15.897 18.850 -12.459 1.00 26.67 169 SER A N 1
ATOM 1264 C CA . SER A 1 169 ? -15.597 18.073 -11.233 1.00 26.67 169 SER A CA 1
ATOM 1265 C C . SER A 1 169 ? -14.231 17.369 -11.078 1.00 26.67 169 SER A C 1
ATOM 1267 O O . SER A 1 169 ? -13.789 16.658 -11.974 1.00 26.67 169 SER A O 1
ATOM 1269 N N . PRO A 1 170 ? -13.592 17.447 -9.890 1.00 30.62 170 PRO A N 1
ATOM 1270 C CA . PRO A 1 170 ? -12.320 16.762 -9.629 1.00 30.62 170 PRO A CA 1
ATOM 1271 C C . PRO A 1 170 ? -12.439 15.226 -9.527 1.00 30.62 170 PRO A C 1
ATOM 1273 O O . PRO A 1 170 ? -11.457 14.525 -9.755 1.00 30.62 170 PRO A O 1
ATOM 1276 N N . ALA A 1 171 ? -13.628 14.688 -9.232 1.00 29.94 171 ALA A N 1
ATOM 1277 C CA . ALA A 1 171 ? -13.873 13.264 -8.966 1.00 29.94 171 ALA A CA 1
ATOM 1278 C C . ALA A 1 171 ? -14.015 12.383 -10.236 1.00 29.94 171 ALA A C 1
ATOM 1280 O O . ALA A 1 171 ? -14.968 11.618 -10.384 1.00 29.94 171 ALA A O 1
ATOM 1281 N N . GLY A 1 172 ? -13.086 12.505 -11.191 1.00 24.45 172 GLY A N 1
ATOM 1282 C CA . GLY A 1 172 ? -13.072 11.732 -12.442 1.00 24.45 172 GLY A CA 1
ATOM 1283 C C . GLY A 1 172 ? -11.855 10.813 -12.558 1.00 24.45 172 GLY A C 1
ATOM 1284 O O . GLY A 1 172 ? -10.804 11.243 -13.026 1.00 24.45 172 GLY A O 1
ATOM 1285 N N . THR A 1 173 ? -11.984 9.537 -12.180 1.00 27.81 173 THR A N 1
ATOM 1286 C CA . THR A 1 173 ? -10.874 8.563 -12.189 1.00 27.81 173 THR A CA 1
ATOM 1287 C C . THR A 1 173 ? -10.407 8.193 -13.603 1.00 27.81 173 THR A C 1
ATOM 1289 O O . THR A 1 173 ? -10.864 7.231 -14.226 1.00 27.81 173 THR A O 1
ATOM 1292 N N . ALA A 1 174 ? -9.426 8.942 -14.110 1.00 26.14 174 ALA A N 1
ATOM 1293 C CA . ALA A 1 174 ? -8.654 8.558 -15.286 1.00 26.14 174 ALA A CA 1
ATOM 1294 C C . ALA A 1 174 ? -7.962 7.202 -15.051 1.00 26.14 174 ALA A C 1
ATOM 1296 O O . ALA A 1 174 ? -7.345 6.985 -14.008 1.00 26.14 174 ALA A O 1
ATOM 1297 N N . ARG A 1 175 ? -8.044 6.283 -16.024 1.00 24.06 175 ARG A N 1
ATOM 1298 C CA . ARG A 1 175 ? -7.385 4.968 -15.937 1.00 24.06 175 ARG A CA 1
ATOM 1299 C C . ARG A 1 175 ? -5.857 5.141 -15.853 1.00 24.06 175 ARG A C 1
ATOM 1301 O O . ARG A 1 175 ? -5.276 5.609 -16.834 1.00 24.06 175 ARG A O 1
ATOM 1308 N N . PRO A 1 176 ? -5.189 4.730 -14.759 1.00 26.80 176 PRO A N 1
ATOM 1309 C CA . PRO A 1 176 ? -3.732 4.739 -14.698 1.00 26.80 176 PRO A CA 1
ATOM 1310 C C . PRO A 1 176 ? -3.145 3.597 -15.543 1.00 26.80 176 PRO A C 1
ATOM 1312 O O . PRO A 1 176 ? -3.805 2.584 -15.782 1.00 26.80 176 PRO A O 1
ATOM 1315 N N . GLY A 1 177 ? -1.873 3.723 -15.937 1.00 29.11 177 GLY A N 1
ATOM 1316 C CA . GLY A 1 177 ? -1.075 2.574 -16.392 1.00 29.11 177 GLY A CA 1
ATOM 1317 C C . GLY A 1 177 ? -0.638 2.530 -17.860 1.00 29.11 177 GLY A C 1
ATOM 1318 O O . GLY A 1 177 ? -0.137 1.488 -18.281 1.00 29.11 177 GLY A O 1
ATOM 1319 N N . LEU A 1 178 ? -0.759 3.617 -18.632 1.00 32.66 178 LEU A N 1
ATOM 1320 C CA . LEU A 1 178 ? -0.082 3.716 -19.932 1.00 32.66 178 LEU A CA 1
ATOM 1321 C C . LEU A 1 178 ? 0.538 5.103 -20.157 1.00 32.66 178 LEU A C 1
ATOM 1323 O O . LEU A 1 178 ? -0.038 5.964 -20.814 1.00 32.66 178 LEU A O 1
ATOM 1327 N N . GLU A 1 179 ? 1.758 5.297 -19.648 1.00 41.72 179 GLU A N 1
ATOM 1328 C CA . GLU A 1 179 ? 2.671 6.280 -20.240 1.00 41.72 179 GLU A CA 1
ATOM 1329 C C . GLU A 1 179 ? 2.914 5.868 -21.694 1.00 41.72 179 GLU A C 1
ATOM 1331 O O . GLU A 1 179 ? 3.610 4.883 -21.962 1.00 41.72 179 GLU A O 1
ATOM 1336 N N . HIS A 1 180 ? 2.323 6.590 -22.643 1.00 47.44 180 HIS A N 1
ATOM 1337 C CA . HIS A 1 180 ? 2.481 6.255 -24.048 1.00 47.44 180 HIS A CA 1
ATOM 1338 C C . HIS A 1 180 ? 3.960 6.399 -24.458 1.00 47.44 180 HIS A C 1
ATOM 1340 O O . HIS A 1 180 ? 4.622 7.415 -24.218 1.00 47.44 180 HIS A O 1
ATOM 1346 N N . VAL A 1 181 ? 4.512 5.339 -25.054 1.00 54.94 181 VAL A N 1
ATOM 1347 C CA . VAL A 1 181 ? 5.869 5.345 -25.620 1.00 54.94 181 VAL A CA 1
ATOM 1348 C C . VAL A 1 181 ? 5.765 5.811 -27.070 1.00 54.94 181 VAL A C 1
ATOM 1350 O O . VAL A 1 181 ? 5.834 5.022 -28.016 1.00 54.94 181 VAL A O 1
ATOM 1353 N N . GLU A 1 182 ? 5.467 7.102 -27.209 1.00 67.44 182 GLU A N 1
ATOM 1354 C CA . GLU A 1 182 ? 5.148 7.733 -28.488 1.00 67.44 182 GLU A CA 1
ATOM 1355 C C . GLU A 1 182 ? 6.375 7.827 -29.400 1.00 67.44 182 GLU A C 1
ATOM 1357 O O . GLU A 1 182 ? 7.486 8.120 -28.958 1.00 67.44 182 GLU A O 1
ATOM 1362 N N . ASP A 1 183 ? 6.137 7.526 -30.676 1.00 80.94 183 ASP A N 1
ATOM 1363 C CA . ASP A 1 183 ? 7.036 7.668 -31.819 1.00 80.94 183 ASP A CA 1
ATOM 1364 C C . ASP A 1 183 ? 8.504 7.288 -31.586 1.00 80.94 183 ASP A C 1
ATOM 1366 O O . ASP A 1 183 ? 9.421 8.099 -31.690 1.00 80.94 183 ASP A O 1
ATOM 1370 N N . LEU A 1 184 ? 8.735 5.987 -31.407 1.00 92.56 184 LEU A N 1
ATOM 1371 C CA . LEU A 1 184 ? 10.026 5.342 -31.649 1.00 92.56 184 LEU A CA 1
ATOM 1372 C C . LEU A 1 184 ? 10.164 4.952 -33.127 1.00 92.56 184 LEU A C 1
ATOM 1374 O O . LEU A 1 184 ? 9.184 4.565 -33.769 1.00 92.56 184 LEU A O 1
ATOM 1378 N N . LEU A 1 185 ? 11.395 4.946 -33.638 1.00 95.44 185 LEU A N 1
ATOM 1379 C CA . LEU A 1 185 ? 11.779 4.275 -34.882 1.00 95.44 185 LEU A CA 1
ATOM 1380 C C . LEU A 1 185 ? 12.488 2.955 -34.555 1.00 95.44 185 LEU A C 1
ATOM 1382 O O . LEU A 1 185 ? 13.408 2.909 -33.740 1.00 95.44 185 LEU A O 1
ATOM 1386 N N . LEU A 1 186 ? 12.070 1.888 -35.230 1.00 95.75 186 LEU A N 1
ATOM 1387 C CA . LEU A 1 186 ? 12.564 0.525 -35.083 1.00 95.75 186 LEU A CA 1
ATOM 1388 C C . LEU A 1 186 ? 13.244 0.087 -36.383 1.00 95.75 186 LEU A C 1
ATOM 1390 O O . LEU A 1 186 ? 12.603 0.027 -37.437 1.00 95.75 186 LEU A O 1
ATOM 1394 N N . ILE A 1 187 ? 14.532 -0.243 -36.299 1.00 96.12 187 ILE A N 1
ATOM 1395 C CA . ILE A 1 187 ? 15.358 -0.702 -37.421 1.00 96.12 187 ILE A CA 1
ATOM 1396 C C . ILE A 1 187 ? 15.894 -2.088 -37.075 1.00 96.12 187 ILE A C 1
ATOM 1398 O O . ILE A 1 187 ? 16.783 -2.219 -36.238 1.00 96.12 187 ILE A O 1
ATOM 1402 N N . SER A 1 188 ? 15.383 -3.132 -37.719 1.00 95.06 188 SER A N 1
ATOM 1403 C CA . SER A 1 188 ? 15.952 -4.480 -37.612 1.00 95.06 188 SER A CA 1
ATOM 1404 C C . SER A 1 188 ? 16.872 -4.756 -38.795 1.00 95.06 188 SER A C 1
ATOM 1406 O O . SER A 1 188 ? 16.511 -4.488 -39.944 1.00 95.06 188 SER A O 1
ATOM 1408 N N . TRP A 1 189 ? 18.080 -5.245 -38.525 1.00 93.81 189 TRP A N 1
ATOM 1409 C CA . TRP A 1 189 ? 19.143 -5.360 -39.524 1.00 93.81 189 TRP A CA 1
ATOM 1410 C C . TRP A 1 189 ? 20.134 -6.489 -39.223 1.00 93.81 189 TRP A C 1
ATOM 1412 O O . TRP A 1 189 ? 20.175 -7.044 -38.125 1.00 93.81 189 TRP A O 1
ATOM 1422 N N . GLN A 1 190 ? 20.930 -6.843 -40.227 1.00 91.94 190 GLN A N 1
ATOM 1423 C CA . GLN A 1 190 ? 21.969 -7.866 -40.177 1.00 91.94 190 GLN A CA 1
ATOM 1424 C C . GLN A 1 190 ? 23.309 -7.290 -40.620 1.00 91.94 190 GLN A C 1
ATOM 1426 O O . GLN A 1 190 ? 23.374 -6.587 -41.630 1.00 91.94 190 GLN A O 1
ATOM 1431 N N . LEU A 1 191 ? 24.374 -7.649 -39.905 1.00 89.94 191 LEU A N 1
ATOM 1432 C CA . LEU A 1 191 ? 25.750 -7.473 -40.366 1.00 89.94 191 LEU A CA 1
ATOM 1433 C C . LEU A 1 191 ? 26.171 -8.734 -41.132 1.00 89.94 191 LEU A C 1
ATOM 1435 O O . LEU A 1 191 ? 25.930 -9.849 -40.662 1.00 89.94 191 LEU A O 1
ATOM 1439 N N . VAL A 1 192 ? 26.784 -8.574 -42.303 1.00 87.19 192 VAL A N 1
ATOM 1440 C CA . VAL A 1 192 ? 27.116 -9.666 -43.231 1.00 87.19 192 VAL A CA 1
ATOM 1441 C C . VAL A 1 192 ? 28.590 -9.581 -43.631 1.00 87.19 192 VAL A C 1
ATOM 1443 O O . VAL A 1 192 ? 29.092 -8.493 -43.899 1.00 87.19 192 VAL A O 1
ATOM 1446 N N . ARG A 1 193 ? 29.278 -10.728 -43.709 1.00 84.50 193 ARG A N 1
ATOM 1447 C CA . ARG A 1 193 ? 30.606 -10.867 -44.330 1.00 84.50 193 ARG A CA 1
ATOM 1448 C C . ARG A 1 193 ? 30.609 -12.040 -45.303 1.00 84.50 193 ARG A C 1
ATOM 1450 O O . ARG A 1 193 ? 30.286 -13.156 -44.905 1.00 84.50 193 ARG A O 1
ATOM 1457 N N . GLY A 1 194 ? 30.963 -11.821 -46.569 1.00 75.19 194 GLY A N 1
ATOM 1458 C CA . GLY A 1 194 ? 31.073 -12.911 -47.557 1.00 75.19 194 GLY A CA 1
ATOM 1459 C C . GLY A 1 194 ? 29.767 -13.700 -47.773 1.00 75.19 194 GLY A C 1
ATOM 1460 O O . GLY A 1 194 ? 29.806 -14.899 -48.024 1.00 75.19 194 GLY A O 1
ATOM 1461 N N . GLY A 1 195 ? 28.606 -13.061 -47.582 1.00 74.00 195 GLY A N 1
ATOM 1462 C CA . GLY A 1 195 ? 27.280 -13.698 -47.616 1.00 74.00 195 GLY A CA 1
ATOM 1463 C C . GLY A 1 195 ? 26.853 -14.387 -46.310 1.00 74.00 195 GLY A C 1
ATOM 1464 O O . GLY A 1 195 ? 25.677 -14.704 -46.146 1.00 74.00 195 GLY A O 1
ATOM 1465 N N . ARG A 1 196 ? 27.762 -14.570 -45.344 1.00 82.19 196 ARG A N 1
ATOM 1466 C CA . ARG A 1 196 ? 27.462 -15.098 -44.005 1.00 82.19 196 ARG A CA 1
ATOM 1467 C C . ARG A 1 196 ? 26.991 -13.975 -43.079 1.00 82.19 196 ARG A C 1
ATOM 1469 O O . ARG A 1 196 ? 27.680 -12.971 -42.924 1.00 82.19 196 ARG A O 1
ATOM 1476 N N . VAL A 1 197 ? 25.860 -14.170 -42.401 1.00 86.88 197 VAL A N 1
ATOM 1477 C CA . VAL A 1 197 ? 25.415 -13.274 -41.319 1.00 86.88 197 VAL A CA 1
ATOM 1478 C C . VAL A 1 197 ? 26.370 -13.404 -40.124 1.00 86.88 197 VAL A C 1
ATOM 1480 O O . VAL A 1 197 ? 26.607 -14.508 -39.633 1.00 86.88 197 VAL A O 1
ATOM 1483 N N . LEU A 1 198 ? 26.920 -12.278 -39.667 1.00 86.06 198 LEU A N 1
ATOM 1484 C CA . LEU A 1 198 ? 27.743 -12.172 -38.455 1.00 86.06 198 LEU A CA 1
ATOM 1485 C C . LEU A 1 198 ? 26.893 -11.911 -37.205 1.00 86.06 198 LEU A C 1
ATOM 1487 O O . LEU A 1 198 ? 27.222 -12.389 -36.123 1.00 86.06 198 LEU A O 1
ATOM 1491 N N . GLY A 1 199 ? 25.789 -11.180 -37.360 1.00 88.25 199 GLY A N 1
ATOM 1492 C CA . GLY A 1 199 ? 24.852 -10.876 -36.284 1.00 88.25 199 GLY A CA 1
ATOM 1493 C C . GLY A 1 199 ? 23.554 -10.277 -36.817 1.00 88.25 199 GLY A C 1
ATOM 1494 O O . GLY A 1 199 ? 23.526 -9.710 -37.909 1.00 88.25 199 GLY A O 1
ATOM 1495 N N . THR A 1 200 ? 22.476 -10.421 -36.045 1.00 91.62 200 THR A N 1
ATOM 1496 C CA . THR A 1 200 ? 21.182 -9.763 -36.288 1.00 91.62 200 THR A CA 1
ATOM 1497 C C . THR A 1 200 ? 20.871 -8.859 -35.096 1.00 91.62 200 THR A C 1
ATOM 1499 O O . THR A 1 200 ? 21.061 -9.268 -33.947 1.00 91.62 200 THR A O 1
ATOM 1502 N N . TYR A 1 201 ? 20.404 -7.644 -35.364 1.00 93.12 201 TYR A N 1
ATOM 1503 C CA . TYR A 1 201 ? 20.240 -6.575 -34.383 1.00 93.12 201 TYR A CA 1
ATOM 1504 C C . TYR A 1 201 ? 18.913 -5.836 -34.577 1.00 93.12 201 TYR A C 1
ATOM 1506 O O . TYR A 1 201 ? 18.330 -5.836 -35.664 1.00 93.12 201 TYR A O 1
ATOM 1514 N N . LEU A 1 202 ? 18.463 -5.177 -33.514 1.00 94.56 202 LEU A N 1
ATOM 1515 C CA . LEU A 1 202 ? 17.355 -4.230 -33.506 1.00 94.56 202 LEU A CA 1
ATOM 1516 C C . LEU A 1 202 ? 17.848 -2.918 -32.891 1.00 94.56 202 LEU A C 1
ATOM 1518 O O . LEU A 1 202 ? 18.196 -2.878 -31.712 1.00 94.56 202 LEU A O 1
ATOM 1522 N N . SER A 1 203 ? 17.864 -1.851 -33.681 1.00 94.81 203 SER A N 1
ATOM 1523 C CA . SER A 1 203 ? 18.106 -0.488 -33.210 1.00 94.81 203 SER A CA 1
ATOM 1524 C C . SER A 1 203 ? 16.771 0.208 -32.943 1.00 94.81 203 SER A C 1
ATOM 1526 O O . SER A 1 203 ? 15.851 0.132 -33.761 1.00 94.81 203 SER A O 1
ATOM 1528 N N . VAL A 1 204 ? 16.678 0.899 -31.811 1.00 94.75 204 VAL A N 1
ATOM 1529 C CA . VAL A 1 204 ? 15.506 1.657 -31.361 1.00 94.75 204 VAL A CA 1
ATOM 1530 C C . VAL A 1 204 ? 15.927 3.109 -31.161 1.00 94.75 204 VAL A C 1
ATOM 1532 O O . VAL A 1 204 ? 16.749 3.384 -30.290 1.00 94.75 204 VAL A O 1
ATOM 1535 N N . PHE A 1 205 ? 15.384 4.025 -31.961 1.00 95.31 205 PHE A N 1
ATOM 1536 C CA . PHE A 1 205 ? 15.643 5.466 -31.878 1.00 95.31 205 PHE A CA 1
ATOM 1537 C C . PHE A 1 205 ? 14.426 6.187 -31.283 1.00 95.31 205 PHE A C 1
ATOM 1539 O O . PHE A 1 205 ? 13.307 6.003 -31.765 1.00 95.31 205 PHE A O 1
ATOM 1546 N N . ASP A 1 206 ? 14.643 7.025 -30.269 1.00 93.81 206 ASP A N 1
ATOM 1547 C CA . ASP A 1 206 ? 13.613 7.865 -29.639 1.00 93.81 206 ASP A CA 1
ATOM 1548 C C . ASP A 1 206 ? 13.834 9.332 -30.039 1.00 93.81 206 ASP A C 1
ATOM 1550 O O . ASP A 1 206 ? 14.871 9.931 -29.731 1.00 93.81 206 ASP A O 1
ATOM 1554 N N . ILE A 1 207 ? 12.855 9.912 -30.745 1.00 92.62 207 ILE A N 1
ATOM 1555 C CA . ILE A 1 207 ? 12.939 11.291 -31.242 1.00 92.62 207 ILE A CA 1
ATOM 1556 C C . ILE A 1 207 ? 12.967 12.307 -30.093 1.00 92.62 207 ILE A C 1
ATOM 1558 O O . ILE A 1 207 ? 13.702 13.290 -30.159 1.00 92.62 207 ILE A O 1
ATOM 1562 N N . ASN A 1 208 ? 12.248 12.050 -29.003 1.00 90.81 208 ASN A N 1
ATOM 1563 C CA . ASN A 1 208 ? 12.124 12.968 -27.875 1.00 90.81 208 ASN A CA 1
ATOM 1564 C C . ASN A 1 208 ? 13.398 12.958 -27.014 1.00 90.81 208 ASN A C 1
ATOM 1566 O O . ASN A 1 208 ? 13.841 14.011 -26.548 1.00 90.81 208 ASN A O 1
ATOM 1570 N N . GLN A 1 209 ? 14.072 11.810 -26.888 1.00 90.50 209 GLN A N 1
ATOM 1571 C CA . GLN A 1 209 ? 15.426 11.764 -26.320 1.00 90.50 209 GLN A CA 1
ATOM 1572 C C . GLN A 1 209 ? 16.469 12.418 -27.238 1.00 90.50 209 GLN A C 1
ATOM 1574 O O . GLN A 1 209 ? 17.373 13.087 -26.741 1.00 90.50 209 GLN A O 1
ATOM 1579 N N . TRP A 1 210 ? 16.347 12.302 -28.566 1.00 93.12 210 TRP A N 1
ATOM 1580 C CA . TRP A 1 210 ? 17.240 12.998 -29.509 1.00 93.12 210 TRP A CA 1
ATOM 1581 C C . TRP A 1 210 ? 17.100 14.532 -29.425 1.00 93.12 210 TRP A C 1
ATOM 1583 O O . TRP A 1 210 ? 18.102 15.248 -29.505 1.00 93.12 210 TRP A O 1
ATOM 1593 N N . TYR A 1 211 ? 15.891 15.046 -29.156 1.00 90.44 211 TYR A N 1
ATOM 1594 C CA . TYR A 1 211 ? 15.669 16.453 -28.784 1.00 90.44 211 TYR A CA 1
ATOM 1595 C C . TYR A 1 211 ? 16.389 16.818 -27.476 1.00 90.44 211 TYR A C 1
ATOM 1597 O O . TYR A 1 211 ? 17.135 17.798 -27.445 1.00 90.44 211 TYR A O 1
ATOM 1605 N N . ARG A 1 212 ? 16.210 16.029 -26.402 1.00 89.56 212 ARG A N 1
ATOM 1606 C CA . ARG A 1 212 ? 16.879 16.257 -25.101 1.00 89.56 212 ARG A CA 1
ATOM 1607 C C . ARG A 1 212 ? 18.407 16.260 -25.242 1.00 89.56 212 ARG A C 1
ATOM 1609 O O . ARG A 1 212 ? 19.065 17.148 -24.703 1.00 89.56 212 ARG A O 1
ATOM 1616 N N . ALA A 1 213 ? 18.950 15.361 -26.063 1.00 90.50 213 ALA A N 1
ATOM 1617 C CA . ALA A 1 213 ? 20.367 15.261 -26.420 1.00 90.50 213 ALA A CA 1
ATOM 1618 C C . ALA A 1 213 ? 20.902 16.404 -27.317 1.00 90.50 213 ALA A C 1
ATOM 1620 O O . ALA A 1 213 ? 22.043 16.334 -27.767 1.00 90.50 213 ALA A O 1
ATOM 1621 N N . GLN A 1 214 ? 20.112 17.457 -27.569 1.00 93.12 214 GLN A N 1
ATOM 1622 C CA . GLN A 1 214 ? 20.4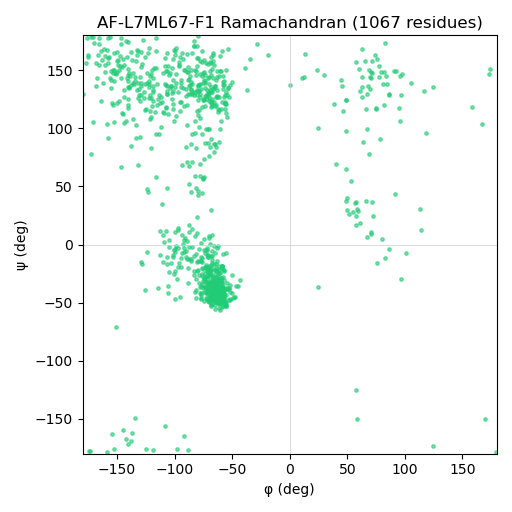68 18.636 -28.374 1.00 93.12 214 GLN A CA 1
ATOM 1623 C C . GLN A 1 214 ? 20.689 18.355 -29.872 1.00 93.12 214 GLN A C 1
ATOM 1625 O O . GLN A 1 214 ? 21.529 18.983 -30.515 1.00 93.12 214 GLN A O 1
ATOM 1630 N N . MET A 1 215 ? 19.892 17.448 -30.450 1.00 92.38 215 MET A N 1
ATOM 1631 C CA . MET A 1 215 ? 19.850 17.164 -31.894 1.00 92.38 215 MET A CA 1
ATOM 1632 C C . MET A 1 215 ? 21.224 16.838 -32.530 1.00 92.38 215 MET A C 1
ATOM 1634 O O . MET A 1 215 ? 21.622 17.483 -33.510 1.00 92.38 215 MET A O 1
ATOM 1638 N N . PRO A 1 216 ? 21.977 15.846 -32.012 1.00 92.94 216 PRO A N 1
ATOM 1639 C CA . PRO A 1 216 ? 23.248 15.428 -32.605 1.00 92.94 216 PRO A CA 1
ATOM 1640 C C . PRO A 1 216 ? 23.046 14.952 -34.050 1.00 92.94 216 PRO A C 1
ATOM 1642 O O . PRO A 1 216 ? 21.997 14.405 -34.381 1.00 92.94 216 PRO A O 1
ATOM 1645 N N . ARG A 1 217 ? 24.055 15.136 -34.914 1.00 90.38 217 ARG A N 1
ATOM 1646 C CA . ARG A 1 217 ? 23.955 14.840 -36.361 1.00 90.38 217 ARG A CA 1
ATOM 1647 C C . ARG A 1 217 ? 24.299 13.407 -36.764 1.00 90.38 217 ARG A C 1
ATOM 1649 O O . ARG A 1 217 ? 23.916 12.981 -37.845 1.00 90.38 217 ARG A O 1
ATOM 1656 N N . THR A 1 218 ? 25.020 12.671 -35.927 1.00 86.88 218 THR A N 1
ATOM 1657 C CA . THR A 1 218 ? 25.444 11.291 -36.206 1.00 86.88 218 THR A CA 1
ATOM 1658 C C . THR A 1 218 ? 25.511 10.490 -34.917 1.00 86.88 218 THR A C 1
ATOM 1660 O O . THR A 1 218 ? 25.775 11.060 -33.857 1.00 86.88 218 THR A O 1
ATOM 1663 N N . PHE A 1 219 ? 25.342 9.174 -35.007 1.00 84.62 219 PHE A N 1
ATOM 1664 C CA . PHE A 1 219 ? 25.598 8.248 -33.902 1.00 84.62 219 PHE A CA 1
ATOM 1665 C C . PHE A 1 219 ? 26.920 7.489 -34.091 1.00 84.62 219 PHE A C 1
ATOM 1667 O O . PHE A 1 219 ? 27.313 7.180 -35.215 1.00 84.62 219 PHE A O 1
ATOM 1674 N N . ARG A 1 220 ? 27.589 7.176 -32.977 1.00 73.56 220 ARG A N 1
ATOM 1675 C CA . ARG A 1 220 ? 28.746 6.273 -32.873 1.00 73.56 220 ARG A CA 1
ATOM 1676 C C . ARG A 1 220 ? 28.591 5.450 -31.593 1.00 73.56 220 ARG A C 1
ATOM 1678 O O . ARG A 1 220 ? 28.083 5.988 -30.609 1.00 73.56 220 ARG A O 1
ATOM 1685 N N . SER A 1 221 ? 29.035 4.189 -31.594 1.00 70.38 221 SER A N 1
ATOM 1686 C CA . SER A 1 221 ? 29.180 3.434 -30.341 1.00 70.38 221 SER A CA 1
ATOM 1687 C C . SER A 1 221 ? 30.170 4.144 -29.417 1.00 70.38 221 SER A C 1
ATOM 1689 O O . SER A 1 221 ? 31.118 4.786 -29.874 1.00 70.38 221 SER A O 1
ATOM 1691 N N . ASN A 1 222 ? 29.952 4.002 -28.115 1.00 67.69 222 ASN A N 1
ATOM 1692 C CA . ASN A 1 222 ? 30.972 4.218 -27.105 1.00 67.69 222 ASN A CA 1
ATOM 1693 C C . ASN A 1 222 ? 30.855 3.074 -26.094 1.00 67.69 222 ASN A C 1
ATOM 1695 O O . ASN A 1 222 ? 29.914 3.043 -25.301 1.00 67.69 222 ASN A O 1
ATOM 1699 N N . ALA A 1 223 ? 31.821 2.156 -26.112 1.00 59.78 223 ALA A N 1
ATOM 1700 C CA . ALA A 1 223 ? 31.970 1.053 -25.162 1.00 59.78 223 ALA A CA 1
ATOM 1701 C C . ALA A 1 223 ? 31.746 1.436 -23.679 1.00 59.78 223 ALA A C 1
ATOM 1703 O O . ALA A 1 223 ? 31.255 0.616 -22.897 1.00 59.78 223 ALA A O 1
ATOM 1704 N N . PHE A 1 224 ? 32.067 2.683 -23.314 1.00 55.66 224 PHE A N 1
ATOM 1705 C CA . PHE A 1 224 ? 32.055 3.214 -21.951 1.00 55.66 224 PHE A CA 1
ATOM 1706 C C . PHE A 1 224 ? 30.810 4.062 -21.609 1.00 55.66 224 PHE A C 1
ATOM 1708 O O . PHE A 1 224 ? 30.678 4.498 -20.464 1.00 55.66 224 PHE A O 1
ATOM 1715 N N . GLN A 1 225 ? 29.900 4.336 -22.558 1.00 71.12 225 GLN A N 1
ATOM 1716 C CA . GLN A 1 225 ? 28.766 5.248 -22.337 1.00 71.12 225 GLN A CA 1
ATOM 1717 C C . GLN A 1 225 ? 27.483 4.807 -23.055 1.00 71.12 225 GLN A C 1
ATOM 1719 O O . GLN A 1 225 ? 27.447 4.652 -24.274 1.00 71.12 225 GLN A O 1
ATOM 1724 N N . LEU A 1 226 ? 26.384 4.696 -22.300 1.00 83.06 226 LEU A N 1
ATOM 1725 C CA . LEU A 1 226 ? 25.055 4.468 -22.869 1.00 83.06 226 LEU A CA 1
ATOM 1726 C C . LEU A 1 226 ? 24.591 5.686 -23.680 1.00 83.06 226 LEU A C 1
ATOM 1728 O O . LEU A 1 226 ? 24.665 6.822 -23.212 1.00 83.06 226 LEU A O 1
ATOM 1732 N N . CYS A 1 227 ? 24.060 5.443 -24.877 1.00 88.31 227 CYS A N 1
ATOM 1733 C CA . CYS A 1 227 ? 23.445 6.485 -25.689 1.00 88.31 227 CYS A CA 1
ATOM 1734 C C . CYS A 1 227 ? 22.046 6.829 -25.165 1.00 88.31 227 CYS A C 1
ATOM 1736 O O . CYS A 1 227 ? 21.235 5.939 -24.910 1.00 88.31 227 CYS A O 1
ATOM 1738 N N . SER A 1 228 ? 21.753 8.126 -25.054 1.00 90.75 228 SER A N 1
ATOM 1739 C CA . SER A 1 228 ? 20.470 8.608 -24.547 1.00 90.75 228 SER A CA 1
ATOM 1740 C C . SER A 1 228 ? 19.308 8.441 -25.525 1.00 90.75 228 SER A C 1
ATOM 1742 O O . SER A 1 228 ? 18.171 8.345 -25.082 1.00 90.75 228 SER A O 1
ATOM 1744 N N . PHE A 1 229 ? 19.576 8.372 -26.835 1.00 92.12 229 PHE A N 1
ATOM 1745 C CA . PHE A 1 229 ? 18.554 8.420 -27.892 1.00 92.12 229 PHE A CA 1
ATOM 1746 C C . PHE A 1 229 ? 18.556 7.228 -28.867 1.00 92.12 229 PHE A C 1
ATOM 1748 O O . PHE A 1 229 ? 17.635 7.117 -29.676 1.00 92.12 229 PHE A O 1
ATOM 1755 N N . ILE A 1 230 ? 19.532 6.313 -28.777 1.00 92.56 230 ILE A N 1
ATOM 1756 C CA . ILE A 1 230 ? 19.540 5.025 -29.493 1.00 92.56 230 ILE A CA 1
ATOM 1757 C C . ILE A 1 230 ? 19.815 3.877 -28.517 1.00 92.56 230 ILE A C 1
ATOM 1759 O O . ILE A 1 230 ? 20.814 3.878 -27.803 1.00 92.56 230 ILE A O 1
ATOM 1763 N N . GLY A 1 231 ? 18.962 2.855 -28.542 1.00 90.81 231 GLY A N 1
ATOM 1764 C CA . GLY A 1 231 ? 19.211 1.549 -27.930 1.00 90.81 231 GLY A CA 1
ATOM 1765 C C . GLY A 1 231 ? 19.504 0.508 -29.009 1.00 90.81 231 GLY A C 1
ATOM 1766 O O . GLY A 1 231 ? 18.759 0.416 -29.981 1.00 90.81 231 GLY A O 1
ATOM 1767 N N . LEU A 1 232 ? 20.567 -0.283 -28.846 1.00 90.50 232 LEU A N 1
ATOM 1768 C CA . LEU A 1 232 ? 20.900 -1.394 -29.742 1.00 90.50 232 LEU A CA 1
ATOM 1769 C C . LEU A 1 232 ? 20.731 -2.728 -29.010 1.00 90.50 232 LEU A C 1
ATOM 1771 O O . LEU A 1 232 ? 21.384 -2.981 -27.999 1.00 90.50 232 LEU A O 1
ATOM 1775 N N . PHE A 1 233 ? 19.885 -3.597 -29.553 1.00 91.25 233 PHE A N 1
ATOM 1776 C CA . PHE A 1 233 ? 19.552 -4.902 -28.993 1.00 91.25 233 PHE A CA 1
ATOM 1777 C C . PHE A 1 233 ? 20.068 -6.009 -29.918 1.00 91.25 233 PHE A C 1
ATOM 1779 O O . PHE A 1 233 ? 19.805 -5.999 -31.122 1.00 91.25 233 PHE A O 1
ATOM 1786 N N . SER A 1 234 ? 20.805 -6.979 -29.373 1.00 90.25 234 SER A N 1
ATOM 1787 C CA . SER A 1 234 ? 21.251 -8.147 -30.142 1.00 90.25 234 SER A CA 1
ATOM 1788 C C . SER A 1 234 ? 20.163 -9.216 -30.173 1.00 90.25 234 SER A C 1
ATOM 1790 O O . SER A 1 234 ? 19.641 -9.606 -29.131 1.00 90.25 234 SER A O 1
ATOM 1792 N N . LEU A 1 235 ? 19.859 -9.735 -31.362 1.00 90.56 235 LEU A N 1
ATOM 1793 C CA . LEU A 1 235 ? 18.904 -10.829 -31.558 1.00 90.56 235 LEU A CA 1
ATOM 1794 C C . LEU A 1 235 ? 19.603 -12.197 -31.665 1.00 90.56 235 LEU A C 1
ATOM 1796 O O . LEU A 1 235 ? 18.985 -13.170 -32.088 1.00 90.56 235 LEU A O 1
ATOM 1800 N N . ALA A 1 236 ? 20.885 -12.293 -31.290 1.00 87.25 236 ALA A N 1
ATOM 1801 C CA . ALA A 1 236 ? 21.696 -13.499 -31.474 1.00 87.25 236 ALA A CA 1
ATOM 1802 C C . ALA A 1 236 ? 21.113 -14.754 -30.794 1.00 87.25 236 ALA A C 1
ATOM 1804 O O . ALA A 1 236 ? 21.120 -15.823 -31.395 1.00 87.25 236 ALA A O 1
ATOM 1805 N N . GLU A 1 237 ? 20.572 -14.637 -29.578 1.00 85.12 237 GLU A N 1
ATOM 1806 C CA . GLU A 1 237 ? 19.990 -15.771 -28.840 1.00 85.12 237 GLU A CA 1
ATOM 1807 C C . GLU A 1 237 ? 18.645 -16.252 -29.424 1.00 85.12 237 GLU A C 1
ATOM 1809 O O . GLU A 1 237 ? 18.513 -17.454 -29.663 1.00 85.12 237 GLU A O 1
ATOM 1814 N N . PRO A 1 238 ? 17.667 -15.374 -29.741 1.00 85.50 238 PRO A N 1
ATOM 1815 C CA . PRO A 1 238 ? 16.494 -15.759 -30.528 1.00 85.50 238 PRO A CA 1
ATOM 1816 C C . PRO A 1 238 ? 16.851 -16.392 -31.876 1.00 85.50 238 PRO A C 1
ATOM 1818 O O . PRO A 1 238 ? 16.285 -17.418 -32.239 1.00 85.50 238 PRO A O 1
ATOM 1821 N N . VAL A 1 239 ? 17.819 -15.822 -32.603 1.00 85.88 239 VAL A N 1
ATOM 1822 C CA . VAL A 1 239 ? 18.213 -16.312 -33.933 1.00 85.88 239 VAL A CA 1
ATOM 1823 C C . VAL A 1 239 ? 18.981 -17.635 -33.861 1.00 85.88 239 VAL A C 1
ATOM 1825 O O . VAL A 1 239 ? 18.815 -18.465 -34.745 1.00 85.88 239 VAL A O 1
ATOM 1828 N N . ALA A 1 240 ? 19.727 -17.911 -32.788 1.00 85.75 240 ALA A N 1
ATOM 1829 C CA . ALA A 1 240 ? 20.321 -19.232 -32.567 1.00 85.75 240 ALA A CA 1
ATOM 1830 C C . ALA A 1 240 ? 19.253 -20.336 -32.418 1.00 85.75 240 ALA A C 1
ATOM 1832 O O . ALA A 1 240 ? 19.451 -21.450 -32.901 1.00 85.75 240 ALA A O 1
ATOM 1833 N N . LYS A 1 241 ? 18.091 -20.024 -31.823 1.00 84.12 241 LYS A N 1
ATOM 1834 C CA . LYS A 1 241 ? 16.942 -20.949 -31.742 1.00 84.12 241 LYS A CA 1
ATOM 1835 C C . LYS A 1 241 ? 16.228 -21.141 -33.084 1.00 84.12 241 LYS A C 1
ATOM 1837 O O . LYS A 1 241 ? 15.575 -22.160 -33.273 1.00 84.12 241 LYS A O 1
ATOM 1842 N N . CYS A 1 242 ? 16.405 -20.225 -34.040 1.00 79.19 242 CYS A N 1
ATOM 1843 C CA . CYS A 1 242 ? 15.987 -20.420 -35.432 1.00 79.19 242 CYS A CA 1
ATOM 1844 C C . CYS A 1 242 ? 16.868 -21.434 -36.192 1.00 79.19 242 CYS A C 1
ATOM 1846 O O . CYS A 1 242 ? 16.585 -21.725 -37.353 1.00 79.19 242 CYS A O 1
ATOM 1848 N N . GLY A 1 243 ? 17.947 -21.952 -35.591 1.00 77.62 243 GLY A N 1
ATOM 1849 C CA . GLY A 1 243 ? 18.865 -22.882 -36.246 1.00 77.62 243 GLY A CA 1
ATOM 1850 C C . GLY A 1 243 ? 19.468 -22.287 -37.523 1.00 77.62 243 GLY A C 1
ATOM 1851 O O . GLY A 1 243 ? 20.041 -21.201 -37.505 1.00 77.62 243 GLY A O 1
ATOM 1852 N N . ASN A 1 244 ? 19.318 -22.997 -38.644 1.00 79.19 244 ASN A N 1
ATOM 1853 C CA . ASN A 1 244 ? 19.800 -22.549 -39.957 1.00 79.19 244 ASN A CA 1
ATOM 1854 C C . ASN A 1 244 ? 18.748 -21.758 -40.766 1.00 79.19 244 ASN A C 1
ATOM 1856 O O . ASN A 1 244 ? 19.002 -21.420 -41.923 1.00 79.19 244 ASN A O 1
ATOM 1860 N N . HIS A 1 245 ? 17.564 -21.482 -40.209 1.00 85.94 245 HIS A N 1
ATOM 1861 C CA . HIS A 1 245 ? 16.477 -20.820 -40.936 1.00 85.94 245 HIS A CA 1
ATOM 1862 C C . HIS A 1 245 ? 16.719 -19.310 -41.033 1.00 85.94 245 HIS A C 1
ATOM 1864 O O . HIS A 1 245 ? 16.937 -18.628 -40.030 1.00 85.94 245 HIS A O 1
ATOM 1870 N N . ALA A 1 246 ? 16.676 -18.769 -42.253 1.00 86.62 246 ALA A N 1
ATOM 1871 C CA . ALA A 1 246 ? 16.975 -17.361 -42.487 1.00 86.62 246 ALA A CA 1
ATOM 1872 C C . ALA A 1 246 ? 15.896 -16.455 -41.872 1.00 86.62 246 ALA A C 1
ATOM 1874 O O . ALA A 1 246 ? 14.706 -16.652 -42.111 1.00 86.62 246 ALA A O 1
ATOM 1875 N N . VAL A 1 247 ? 16.318 -15.438 -41.114 1.00 91.00 247 VAL A N 1
ATOM 1876 C CA . VAL A 1 247 ? 15.421 -14.395 -40.591 1.00 91.00 247 VAL A CA 1
ATOM 1877 C C . VAL A 1 247 ? 14.963 -13.502 -41.744 1.00 91.00 247 VAL A C 1
ATOM 1879 O O . VAL A 1 247 ? 15.791 -13.010 -42.514 1.00 91.00 247 VAL A O 1
ATOM 1882 N N . LEU A 1 248 ? 13.652 -13.301 -41.857 1.00 92.06 248 LEU A N 1
ATOM 1883 C CA . LEU A 1 248 ? 13.007 -12.547 -42.933 1.00 92.06 248 LEU A CA 1
ATOM 1884 C C . LEU A 1 248 ? 12.524 -11.168 -42.467 1.00 92.06 248 LEU A C 1
ATOM 1886 O O . LEU A 1 248 ? 12.694 -10.187 -43.183 1.00 92.06 248 LEU A O 1
ATOM 1890 N N . ASP A 1 249 ? 11.945 -11.095 -41.267 1.00 93.25 249 ASP A N 1
ATOM 1891 C CA . ASP A 1 249 ? 11.386 -9.880 -40.663 1.00 93.25 249 ASP A CA 1
ATOM 1892 C C . ASP A 1 249 ? 11.522 -9.955 -39.131 1.00 93.25 249 ASP A C 1
ATOM 1894 O O . ASP A 1 249 ? 11.562 -11.043 -38.551 1.00 93.25 249 ASP A O 1
ATOM 1898 N N . VAL A 1 250 ? 11.563 -8.801 -38.467 1.00 94.12 250 VAL A N 1
ATOM 1899 C CA . VAL A 1 250 ? 11.445 -8.676 -37.011 1.00 94.12 250 VAL A CA 1
ATOM 1900 C C . VAL A 1 250 ? 10.430 -7.581 -36.692 1.00 94.12 250 VAL A C 1
ATOM 1902 O O . VAL A 1 250 ? 10.554 -6.434 -37.143 1.00 94.12 250 VAL A O 1
ATOM 1905 N N . ARG A 1 251 ? 9.425 -7.930 -35.884 1.00 93.50 251 ARG A N 1
ATOM 1906 C CA . ARG A 1 251 ? 8.327 -7.041 -35.488 1.00 93.50 251 ARG A CA 1
ATOM 1907 C C . ARG A 1 251 ? 8.217 -6.954 -33.969 1.00 93.50 251 ARG A C 1
ATOM 1909 O O . ARG A 1 251 ? 7.906 -7.943 -33.314 1.00 93.50 251 ARG A O 1
ATOM 1916 N N . VAL A 1 252 ? 8.424 -5.761 -33.413 1.00 93.19 252 VAL A N 1
ATOM 1917 C CA . VAL A 1 252 ? 8.115 -5.462 -32.004 1.00 93.19 252 VAL A CA 1
ATOM 1918 C C . VAL A 1 252 ? 6.598 -5.354 -31.828 1.00 93.19 252 VAL A C 1
ATOM 1920 O O . VAL A 1 252 ? 5.906 -4.774 -32.669 1.00 93.19 252 VAL A O 1
ATOM 1923 N N . LEU A 1 253 ? 6.073 -5.903 -30.735 1.00 91.50 253 LEU A N 1
ATOM 1924 C CA . LEU A 1 253 ? 4.675 -5.759 -30.344 1.00 91.50 253 LEU A CA 1
ATOM 1925 C C . LEU A 1 253 ? 4.505 -4.418 -29.617 1.00 91.50 253 LEU A C 1
ATOM 1927 O O . LEU A 1 253 ? 4.934 -4.285 -28.474 1.00 91.50 253 LEU A O 1
ATOM 1931 N N . GLN A 1 254 ? 3.889 -3.422 -30.263 1.00 87.69 254 GLN A N 1
ATOM 1932 C CA . GLN A 1 254 ? 3.739 -2.057 -29.718 1.00 87.69 254 GLN A CA 1
ATOM 1933 C C . GLN A 1 254 ? 3.139 -2.040 -28.295 1.00 87.69 254 GLN A C 1
ATOM 1935 O O . GLN A 1 254 ? 3.643 -1.342 -27.423 1.00 87.69 254 GLN A O 1
ATOM 1940 N N . SER A 1 255 ? 2.135 -2.882 -28.026 1.00 86.62 255 SER A N 1
ATOM 1941 C CA . SER A 1 255 ? 1.479 -3.028 -26.714 1.00 86.62 255 SER A CA 1
ATOM 1942 C C . SER A 1 255 ? 2.349 -3.649 -25.608 1.00 86.62 255 SER A C 1
ATOM 1944 O O . SER A 1 255 ? 1.946 -3.660 -24.447 1.00 86.62 255 SER A O 1
ATOM 1946 N N . SER A 1 256 ? 3.529 -4.181 -25.943 1.00 91.38 256 SER A N 1
ATOM 1947 C CA . SER A 1 256 ? 4.472 -4.762 -24.977 1.00 91.38 256 SER A CA 1
ATOM 1948 C C . SER A 1 256 ? 5.543 -3.779 -24.491 1.00 91.38 256 SER A C 1
ATOM 1950 O O . SER A 1 256 ? 6.252 -4.095 -23.536 1.00 91.38 256 SER A O 1
ATOM 1952 N N . ILE A 1 257 ? 5.675 -2.614 -25.139 1.00 90.69 257 ILE A N 1
ATOM 1953 C CA . ILE A 1 257 ? 6.740 -1.642 -24.867 1.00 90.69 257 ILE A CA 1
ATOM 1954 C C . ILE A 1 257 ? 6.454 -0.915 -23.546 1.00 90.69 257 ILE A C 1
ATOM 1956 O O . ILE A 1 257 ? 5.390 -0.324 -23.378 1.00 90.69 257 ILE A O 1
ATOM 1960 N N . LYS A 1 258 ? 7.405 -0.944 -22.604 1.00 90.31 258 LYS A N 1
ATOM 1961 C CA . LYS A 1 258 ? 7.303 -0.274 -21.292 1.00 90.31 258 LYS A CA 1
ATOM 1962 C C . LYS A 1 258 ? 8.635 0.371 -20.902 1.00 90.31 258 LYS A C 1
ATOM 1964 O O . LYS A 1 258 ? 9.681 -0.275 -21.000 1.00 90.31 258 LYS A O 1
ATOM 1969 N N . ARG A 1 259 ? 8.596 1.614 -20.408 1.00 87.56 259 ARG A N 1
ATOM 1970 C CA . ARG A 1 259 ? 9.753 2.311 -19.804 1.00 87.56 259 ARG A CA 1
ATOM 1971 C C . ARG A 1 259 ? 10.184 1.648 -18.492 1.00 87.56 259 ARG A C 1
ATOM 1973 O O . ARG A 1 259 ? 9.443 0.836 -17.932 1.00 87.56 259 ARG A O 1
ATOM 1980 N N . PHE A 1 260 ? 11.393 1.935 -18.014 1.00 88.25 260 PHE A N 1
ATOM 1981 C CA . PHE A 1 260 ? 11.812 1.556 -16.663 1.00 88.25 260 PHE A CA 1
ATOM 1982 C C . PHE A 1 260 ? 11.310 2.604 -15.662 1.00 88.25 260 PHE A C 1
ATOM 1984 O O . PHE A 1 260 ? 11.527 3.793 -15.864 1.00 88.25 260 PHE A O 1
ATOM 1991 N N . TYR A 1 261 ? 10.632 2.169 -14.597 1.00 83.12 261 TYR A N 1
ATOM 1992 C CA . TYR A 1 261 ? 10.157 3.075 -13.552 1.00 83.12 261 TYR A CA 1
ATOM 1993 C C . TYR A 1 261 ? 11.237 3.259 -12.485 1.00 83.12 261 TYR A C 1
ATOM 1995 O O . TYR A 1 261 ? 11.750 2.278 -11.949 1.00 83.12 261 TYR A O 1
ATOM 2003 N N . SER A 1 262 ? 11.536 4.513 -12.152 1.00 80.19 262 SER A N 1
ATOM 2004 C CA . SER A 1 262 ? 12.475 4.898 -11.101 1.00 80.19 262 SER A CA 1
ATOM 2005 C C . SER A 1 262 ? 11.777 5.768 -10.066 1.00 80.19 262 SER A C 1
ATOM 2007 O O . SER A 1 262 ? 11.061 6.703 -10.420 1.00 80.19 262 SER A O 1
ATOM 2009 N N . GLN A 1 263 ? 12.058 5.515 -8.787 1.00 69.50 263 GLN A N 1
ATOM 2010 C CA . GLN A 1 263 ? 11.624 6.379 -7.682 1.00 69.50 263 GLN A CA 1
ATOM 2011 C C . GLN A 1 263 ? 12.251 7.786 -7.768 1.00 69.50 263 GLN A C 1
ATOM 2013 O O . GLN A 1 263 ? 11.714 8.745 -7.216 1.00 69.50 263 GLN A O 1
ATOM 2018 N N . ASN A 1 264 ? 13.383 7.918 -8.470 1.00 73.00 264 ASN A N 1
ATOM 2019 C CA . ASN A 1 264 ? 14.023 9.191 -8.777 1.00 73.00 264 ASN A CA 1
ATOM 2020 C C . ASN A 1 264 ? 13.932 9.472 -10.294 1.00 73.00 264 ASN A C 1
ATOM 2022 O O . ASN A 1 264 ? 14.734 8.925 -11.060 1.00 73.00 264 ASN A O 1
ATOM 2026 N N . PRO A 1 265 ? 13.000 10.335 -10.747 1.00 69.31 265 PRO A N 1
ATOM 2027 C CA . PRO A 1 265 ? 12.806 10.626 -12.168 1.00 69.31 265 PRO A CA 1
ATOM 2028 C C . PRO A 1 265 ? 13.929 11.476 -12.785 1.00 69.31 265 PRO A C 1
ATOM 2030 O O . PRO A 1 265 ? 13.966 11.614 -14.006 1.00 69.31 265 PRO A O 1
ATOM 2033 N N . MET A 1 266 ? 14.849 12.017 -11.972 1.00 75.44 266 MET A N 1
ATOM 2034 C CA . MET A 1 266 ? 16.001 12.811 -12.430 1.00 75.44 266 MET A CA 1
ATOM 2035 C C . MET A 1 266 ? 17.152 11.950 -12.979 1.00 75.44 266 MET A C 1
ATOM 2037 O O . MET A 1 266 ? 18.153 12.495 -13.435 1.00 75.44 266 MET A O 1
ATOM 2041 N N . ILE A 1 267 ? 17.047 10.617 -12.921 1.00 82.75 267 ILE A N 1
ATOM 2042 C CA . ILE A 1 267 ? 18.065 9.708 -13.460 1.00 82.75 267 ILE A CA 1
ATOM 2043 C C . ILE A 1 267 ? 17.801 9.488 -14.954 1.00 82.75 267 ILE A C 1
ATOM 2045 O O . ILE A 1 267 ? 17.002 8.629 -15.337 1.00 82.75 267 ILE A O 1
ATOM 2049 N N . GLU A 1 268 ? 18.473 10.266 -15.804 1.00 83.44 268 GLU A N 1
ATOM 2050 C CA . GLU A 1 268 ? 18.249 10.287 -17.258 1.00 83.44 268 GLU A CA 1
ATOM 2051 C C . GLU A 1 268 ? 18.337 8.900 -17.911 1.00 83.44 268 GLU A C 1
ATOM 2053 O O . GLU A 1 268 ? 17.504 8.576 -18.757 1.00 83.44 268 GLU A O 1
ATOM 2058 N N . GLN A 1 269 ? 19.269 8.049 -17.462 1.00 87.12 269 GLN A N 1
ATOM 2059 C CA . GLN A 1 269 ? 19.490 6.691 -17.977 1.00 87.12 269 GLN A CA 1
ATOM 2060 C C . GLN A 1 269 ? 18.202 5.857 -18.010 1.00 87.12 269 GLN A C 1
ATOM 2062 O O . GLN A 1 269 ? 17.995 5.057 -18.920 1.00 87.12 269 GLN A O 1
ATOM 2067 N N . THR A 1 270 ? 17.305 6.056 -17.044 1.00 85.81 270 THR A N 1
ATOM 2068 C CA . THR A 1 270 ? 16.040 5.305 -16.940 1.00 85.81 270 THR A CA 1
ATOM 2069 C C . THR A 1 270 ? 15.053 5.610 -18.071 1.00 85.81 270 THR A C 1
ATOM 2071 O O . THR A 1 270 ? 14.212 4.771 -18.394 1.00 85.81 270 THR A O 1
ATOM 2074 N N . HIS A 1 271 ? 15.228 6.750 -18.749 1.00 86.75 271 HIS A N 1
ATOM 2075 C CA . HIS A 1 271 ? 14.439 7.184 -19.906 1.00 86.75 271 HIS A CA 1
ATOM 2076 C C . HIS A 1 271 ? 15.061 6.800 -21.260 1.00 86.75 271 HIS A C 1
ATOM 2078 O O . HIS A 1 271 ? 14.422 7.000 -22.293 1.00 86.75 271 HIS A O 1
ATOM 2084 N N . PHE A 1 272 ? 16.291 6.270 -21.287 1.00 90.50 272 PHE A N 1
ATOM 2085 C CA . PHE A 1 272 ? 16.985 5.909 -22.531 1.00 90.50 272 PHE A CA 1
ATOM 2086 C C . PHE A 1 272 ? 16.294 4.718 -23.236 1.00 90.50 272 PHE A C 1
ATOM 2088 O O . PHE A 1 272 ? 15.758 3.839 -22.557 1.00 90.50 272 PHE A O 1
ATOM 2095 N N . PRO A 1 273 ? 16.356 4.585 -24.578 1.00 91.44 273 PRO A N 1
ATOM 2096 C CA . PRO A 1 273 ? 15.706 3.476 -25.288 1.00 91.44 273 PRO A CA 1
ATOM 2097 C C . PRO A 1 273 ? 16.223 2.086 -24.898 1.00 91.44 273 PRO A C 1
ATOM 2099 O O . PRO A 1 273 ? 15.498 1.104 -25.013 1.00 91.44 273 PRO A O 1
ATOM 2102 N N . SER A 1 274 ? 17.458 1.990 -24.398 1.00 90.69 274 SER A N 1
ATOM 2103 C CA . SER A 1 274 ? 18.042 0.761 -23.841 1.00 90.69 274 SER A CA 1
ATOM 2104 C C . SER A 1 274 ? 17.374 0.291 -22.535 1.00 90.69 274 SER A C 1
ATOM 2106 O O . SER A 1 274 ? 17.516 -0.869 -22.149 1.00 90.69 274 SER A O 1
ATOM 2108 N N . SER A 1 275 ? 16.603 1.158 -21.877 1.00 91.62 275 SER A N 1
ATOM 2109 C CA . SER A 1 275 ? 15.850 0.896 -20.640 1.00 91.62 275 SER A CA 1
ATOM 2110 C C . SER A 1 275 ? 14.428 0.371 -20.904 1.00 91.62 275 SER A C 1
ATOM 2112 O O . SER A 1 275 ? 13.713 -0.025 -19.979 1.00 91.62 275 SER A O 1
ATOM 2114 N N . LEU A 1 276 ? 14.007 0.330 -22.175 1.00 92.00 276 LEU A N 1
ATOM 2115 C CA . LEU A 1 276 ? 12.717 -0.214 -22.596 1.00 92.00 276 LEU A CA 1
ATOM 2116 C C . LEU A 1 276 ? 12.691 -1.745 -22.472 1.00 92.00 276 LEU A C 1
ATOM 2118 O O . LEU A 1 276 ? 13.579 -2.436 -22.971 1.00 92.00 276 LEU A O 1
ATOM 2122 N N . SER A 1 277 ? 11.621 -2.280 -21.881 1.00 94.00 277 SER A N 1
ATOM 2123 C CA . SER A 1 277 ? 11.246 -3.690 -22.045 1.00 94.00 277 SER A CA 1
ATOM 2124 C C . SER A 1 277 ? 10.222 -3.834 -23.165 1.00 94.00 277 SER A C 1
ATOM 2126 O O . SER A 1 277 ? 9.294 -3.028 -23.220 1.00 94.00 277 SER A O 1
ATOM 2128 N N . PHE A 1 278 ? 10.341 -4.861 -24.004 1.00 94.06 278 PHE A N 1
ATOM 2129 C CA . PHE A 1 278 ? 9.382 -5.177 -25.069 1.00 94.06 278 PHE A CA 1
ATOM 2130 C C . PHE A 1 278 ? 9.514 -6.632 -25.540 1.00 94.06 278 PHE A C 1
ATOM 2132 O O . PHE A 1 278 ? 10.548 -7.271 -25.356 1.00 94.06 278 PHE A O 1
ATOM 2139 N N . THR A 1 279 ? 8.489 -7.134 -26.219 1.00 95.31 279 THR A N 1
ATOM 2140 C CA . THR A 1 279 ? 8.480 -8.427 -26.911 1.00 95.31 279 THR A CA 1
ATOM 2141 C C . THR A 1 279 ? 8.505 -8.206 -28.422 1.00 95.31 279 THR A C 1
ATOM 2143 O O . THR A 1 279 ? 7.807 -7.336 -28.949 1.00 95.31 279 THR A O 1
ATOM 2146 N N . CYS A 1 280 ? 9.293 -8.997 -29.144 1.00 94.25 280 CYS A N 1
ATOM 2147 C CA . CYS A 1 280 ? 9.312 -9.024 -30.602 1.00 94.25 280 CYS A CA 1
ATOM 2148 C C . CYS A 1 280 ? 9.166 -10.444 -31.155 1.00 94.25 280 CYS A C 1
ATOM 2150 O O . CYS A 1 280 ? 9.531 -11.426 -30.511 1.00 94.25 280 CYS A O 1
ATOM 2152 N N . ILE A 1 281 ? 8.666 -10.530 -32.384 1.00 94.44 281 ILE A N 1
ATOM 2153 C CA . ILE A 1 281 ? 8.542 -11.764 -33.156 1.00 94.44 281 ILE A CA 1
ATOM 2154 C C . ILE A 1 281 ? 9.539 -11.692 -34.314 1.00 94.44 281 ILE A C 1
ATOM 2156 O O . ILE A 1 281 ? 9.484 -10.765 -35.126 1.00 94.44 281 ILE A O 1
ATOM 2160 N N . CYS A 1 282 ? 10.436 -12.671 -34.388 1.00 94.00 282 CYS A N 1
ATOM 2161 C CA . CYS A 1 282 ? 11.317 -12.919 -35.524 1.00 94.00 282 CYS A CA 1
ATOM 2162 C C . CYS A 1 282 ? 10.628 -13.906 -36.474 1.00 94.00 282 CYS A C 1
ATOM 2164 O O . CYS A 1 282 ? 10.345 -15.038 -36.081 1.00 94.00 282 CYS A O 1
ATOM 2166 N N . LEU A 1 283 ? 10.371 -13.496 -37.715 1.00 94.38 283 LEU A N 1
ATOM 2167 C CA . LEU A 1 283 ? 9.873 -14.365 -38.783 1.00 94.38 283 LEU A CA 1
ATOM 2168 C C . LEU A 1 283 ? 11.055 -15.056 -39.474 1.00 94.38 283 LEU A C 1
ATOM 2170 O O . LEU A 1 283 ? 12.035 -14.394 -39.822 1.00 94.38 283 LEU A O 1
ATOM 2174 N N . THR A 1 284 ? 10.959 -16.363 -39.698 1.00 91.62 284 THR A N 1
ATOM 2175 C CA . THR A 1 284 ? 11.956 -17.179 -40.413 1.00 91.62 284 THR A CA 1
ATOM 2176 C C . THR A 1 284 ? 11.347 -17.810 -41.669 1.00 91.62 284 THR A C 1
ATOM 2178 O O . THR A 1 284 ? 10.185 -17.562 -41.987 1.00 91.62 284 THR A O 1
ATOM 2181 N N . THR A 1 285 ? 12.112 -18.631 -42.397 1.00 89.88 285 THR A N 1
ATOM 2182 C CA . THR A 1 285 ? 11.585 -19.393 -43.545 1.00 89.88 285 THR A CA 1
ATOM 2183 C C . THR A 1 285 ? 10.568 -20.471 -43.162 1.00 89.88 285 THR A C 1
ATOM 2185 O O . THR A 1 285 ? 9.708 -20.775 -43.980 1.00 89.88 285 THR A O 1
ATOM 2188 N N . GLU A 1 286 ? 10.627 -21.013 -41.937 1.00 87.25 286 GLU A N 1
ATOM 2189 C CA . GLU A 1 286 ? 9.780 -22.141 -41.499 1.00 87.25 286 GLU A CA 1
ATOM 2190 C C . GLU A 1 286 ? 8.758 -21.776 -40.408 1.00 87.25 286 GLU A C 1
ATOM 2192 O O . GLU A 1 286 ? 7.915 -22.597 -40.055 1.00 87.25 286 GLU A O 1
ATOM 2197 N N . GLY A 1 287 ? 8.824 -20.573 -39.826 1.00 89.06 287 GLY A N 1
ATOM 2198 C CA . GLY A 1 287 ? 7.940 -20.195 -38.722 1.00 89.06 287 GLY A CA 1
ATOM 2199 C C . GLY A 1 287 ? 8.324 -18.893 -38.025 1.00 89.06 287 GLY A C 1
ATOM 2200 O O . GLY A 1 287 ? 8.876 -17.976 -38.632 1.00 89.06 287 GLY A O 1
ATOM 2201 N N . THR A 1 288 ? 8.016 -18.797 -36.732 1.00 91.94 288 THR A N 1
ATOM 2202 C CA . THR A 1 288 ? 8.232 -17.589 -35.920 1.00 91.94 288 THR A CA 1
ATOM 2203 C C . THR A 1 288 ? 8.844 -17.916 -34.565 1.00 91.94 288 THR A C 1
ATOM 2205 O O . THR A 1 288 ? 8.379 -18.832 -33.893 1.00 91.94 288 THR A O 1
ATOM 2208 N N . VAL A 1 289 ? 9.813 -17.113 -34.120 1.00 92.12 289 VAL A N 1
ATOM 2209 C CA . VAL A 1 289 ? 10.377 -17.168 -32.761 1.00 92.12 289 VAL A CA 1
ATOM 2210 C C . VAL A 1 289 ? 10.030 -15.882 -32.018 1.00 92.12 289 VAL A C 1
ATOM 2212 O O . VAL A 1 289 ? 10.330 -14.786 -32.492 1.00 92.12 289 VAL A O 1
ATOM 2215 N N . GLN A 1 290 ? 9.409 -16.008 -30.845 1.00 93.25 290 GLN A N 1
ATOM 2216 C CA . GLN A 1 290 ? 9.130 -14.884 -29.950 1.00 93.25 290 GLN A CA 1
ATOM 2217 C C . GLN A 1 290 ? 10.307 -14.652 -28.991 1.00 93.25 290 GLN A C 1
ATOM 2219 O O . GLN A 1 290 ? 10.920 -15.597 -28.497 1.00 93.25 290 GLN A O 1
ATOM 2224 N N . ALA A 1 291 ? 10.620 -13.387 -28.717 1.00 90.69 291 ALA A N 1
ATOM 2225 C CA . ALA A 1 291 ? 11.691 -12.975 -27.815 1.00 90.69 291 ALA A CA 1
ATOM 2226 C C . ALA A 1 291 ? 11.262 -11.772 -26.972 1.00 90.69 291 ALA A C 1
ATOM 2228 O O . ALA A 1 291 ? 10.629 -10.853 -27.489 1.00 90.69 291 ALA A O 1
ATOM 2229 N N . SER A 1 292 ? 11.645 -11.753 -25.695 1.00 93.12 292 SER A N 1
ATOM 2230 C CA . SER A 1 292 ? 11.326 -10.667 -24.762 1.00 93.12 292 SER A CA 1
ATOM 2231 C C . SER A 1 292 ? 12.598 -10.046 -24.196 1.00 93.12 292 SER A C 1
ATOM 2233 O O . SER A 1 292 ? 13.468 -10.743 -23.680 1.00 93.12 292 SER A O 1
ATOM 2235 N N . PHE A 1 293 ? 12.681 -8.722 -24.278 1.00 92.25 293 PHE A N 1
ATOM 2236 C CA . PHE A 1 293 ? 13.773 -7.890 -23.789 1.00 92.25 293 PHE A CA 1
ATOM 2237 C C . PHE A 1 293 ? 13.309 -7.135 -22.544 1.00 92.25 293 PHE A C 1
ATOM 2239 O O . PHE A 1 293 ? 12.187 -6.632 -22.496 1.00 92.25 293 PHE A O 1
ATOM 2246 N N . LEU A 1 294 ? 14.164 -7.061 -21.522 1.00 90.50 294 LEU A N 1
ATOM 2247 C CA . LEU A 1 294 ? 13.812 -6.495 -20.212 1.00 90.50 294 LEU A CA 1
ATOM 2248 C C . LEU A 1 294 ? 14.184 -5.003 -20.063 1.00 90.50 294 LEU A C 1
ATOM 2250 O O . LEU A 1 294 ? 13.653 -4.317 -19.185 1.00 90.50 294 LEU A O 1
ATOM 2254 N N . GLY A 1 295 ? 15.087 -4.501 -20.907 1.00 90.44 295 GLY A N 1
ATOM 2255 C CA . GLY A 1 295 ? 15.802 -3.243 -20.681 1.00 90.44 295 GLY A CA 1
ATOM 2256 C C . GLY A 1 295 ? 16.940 -3.406 -19.661 1.00 90.44 295 GLY A C 1
ATOM 2257 O O . GLY A 1 295 ? 16.905 -4.307 -18.816 1.00 90.44 295 GLY A O 1
ATOM 2258 N N . LEU A 1 296 ? 17.970 -2.561 -19.748 1.00 89.31 296 LEU A N 1
ATOM 2259 C CA . LEU A 1 296 ? 19.248 -2.775 -19.048 1.00 89.31 296 LEU A CA 1
ATOM 2260 C C . LEU A 1 296 ? 19.119 -2.904 -17.521 1.00 89.31 296 LEU A C 1
ATOM 2262 O O . LEU A 1 296 ? 19.694 -3.824 -16.940 1.00 89.31 296 LEU A O 1
ATOM 2266 N N . GLN A 1 297 ? 18.342 -2.041 -16.862 1.00 91.94 297 GLN A N 1
ATOM 2267 C CA . GLN A 1 297 ? 18.176 -2.070 -15.401 1.00 91.94 297 GLN A CA 1
ATOM 2268 C C . GLN A 1 297 ? 17.549 -3.393 -14.956 1.00 91.94 297 GLN A C 1
ATOM 2270 O O . GLN A 1 297 ? 18.075 -4.074 -14.078 1.00 91.94 297 GLN A O 1
ATOM 2275 N N . ARG A 1 298 ? 16.459 -3.812 -15.613 1.00 92.56 298 ARG A N 1
ATOM 2276 C CA . ARG A 1 298 ? 15.793 -5.087 -15.315 1.00 92.56 298 ARG A CA 1
ATOM 2277 C C . ARG A 1 298 ? 16.668 -6.291 -15.648 1.00 92.56 298 ARG A C 1
ATOM 2279 O O . ARG A 1 298 ? 16.565 -7.297 -14.959 1.00 92.56 298 ARG A O 1
ATOM 2286 N N . GLN A 1 299 ? 17.533 -6.205 -16.659 1.00 91.19 299 GLN A N 1
ATOM 2287 C CA . GLN A 1 299 ? 18.493 -7.266 -16.970 1.00 91.19 299 GLN A CA 1
ATOM 2288 C C . GLN A 1 299 ? 19.531 -7.438 -15.849 1.00 91.19 299 GLN A C 1
ATOM 2290 O O . GLN A 1 299 ? 19.796 -8.571 -15.448 1.00 91.19 299 GLN A O 1
ATOM 2295 N N . VAL A 1 300 ? 20.056 -6.342 -15.286 1.00 92.00 300 VAL A N 1
ATOM 2296 C CA . VAL A 1 300 ? 20.965 -6.382 -14.122 1.00 92.00 300 VAL A CA 1
ATOM 2297 C C . VAL A 1 300 ? 20.245 -6.903 -12.868 1.00 92.00 300 VAL A C 1
ATOM 2299 O O . VAL A 1 300 ? 20.774 -7.763 -12.167 1.00 92.00 300 VAL A O 1
ATOM 2302 N N . LEU A 1 301 ? 19.008 -6.466 -12.612 1.00 94.00 301 LEU A N 1
ATOM 2303 C CA . LEU A 1 301 ? 18.192 -6.968 -11.494 1.00 94.00 301 LEU A CA 1
ATOM 2304 C C . LEU A 1 301 ? 17.840 -8.462 -11.653 1.00 94.00 301 LEU A C 1
ATOM 2306 O O . LEU A 1 301 ? 17.847 -9.213 -10.679 1.00 94.00 301 LEU A O 1
ATOM 2310 N N . ASN A 1 302 ? 17.583 -8.924 -12.881 1.00 92.44 302 ASN A N 1
ATOM 2311 C CA . ASN A 1 302 ? 17.351 -10.339 -13.173 1.00 92.44 302 ASN A CA 1
ATOM 2312 C C . ASN A 1 302 ? 18.622 -11.179 -12.976 1.00 92.44 302 ASN A C 1
ATOM 2314 O O . ASN A 1 302 ? 18.547 -12.262 -12.407 1.00 92.44 302 ASN A O 1
ATOM 2318 N N . TYR A 1 303 ? 19.792 -10.665 -13.372 1.00 90.62 303 TYR A N 1
ATOM 2319 C CA . TYR A 1 303 ? 21.085 -11.296 -13.088 1.00 90.62 303 TYR A CA 1
ATOM 2320 C C . TYR A 1 303 ? 21.292 -11.504 -11.577 1.00 90.62 303 TYR A C 1
ATOM 2322 O O . TYR A 1 303 ? 21.646 -12.605 -11.163 1.00 90.62 303 TYR A O 1
ATOM 2330 N N . MET A 1 304 ? 20.978 -10.505 -10.739 1.00 93.25 304 MET A N 1
ATOM 2331 C CA . MET A 1 304 ? 21.038 -10.651 -9.273 1.00 93.25 304 MET A CA 1
ATOM 2332 C C . MET A 1 304 ? 20.101 -11.748 -8.747 1.00 93.25 304 MET A C 1
ATOM 2334 O O . MET A 1 304 ? 20.496 -12.516 -7.873 1.00 93.25 304 MET A O 1
ATOM 2338 N N . ASN A 1 305 ? 18.879 -11.858 -9.279 1.00 91.69 305 ASN A N 1
ATOM 2339 C CA . ASN A 1 305 ? 17.951 -12.929 -8.898 1.00 91.69 305 ASN A CA 1
ATOM 2340 C C . ASN A 1 305 ? 18.450 -14.326 -9.313 1.00 91.69 305 ASN A C 1
ATOM 2342 O O . ASN A 1 305 ? 18.224 -15.281 -8.574 1.00 91.69 305 ASN A O 1
ATOM 2346 N N . MET A 1 306 ? 19.110 -14.447 -10.472 1.00 89.75 306 MET A N 1
ATOM 2347 C CA . MET A 1 306 ? 19.604 -15.723 -11.012 1.00 89.75 306 MET A CA 1
ATOM 2348 C C . MET A 1 306 ? 20.880 -16.214 -10.313 1.00 89.75 306 MET A C 1
ATOM 2350 O O . MET A 1 306 ? 20.952 -17.380 -9.933 1.00 89.75 306 MET A O 1
ATOM 2354 N N . GLU A 1 307 ? 21.862 -15.334 -10.099 1.00 90.44 307 GLU A N 1
ATOM 2355 C CA . GLU A 1 307 ? 23.078 -15.636 -9.320 1.00 90.44 307 GLU A CA 1
ATOM 2356 C C . GLU A 1 307 ? 22.780 -15.800 -7.821 1.00 90.44 307 GLU A C 1
ATOM 2358 O O . GLU A 1 307 ? 23.505 -16.475 -7.083 1.00 90.44 307 GLU A O 1
ATOM 2363 N N . GLY A 1 308 ? 21.722 -15.140 -7.344 1.00 91.62 308 GLY A N 1
ATOM 2364 C CA . GLY A 1 308 ? 21.385 -15.089 -5.933 1.00 91.62 308 GLY A CA 1
ATOM 2365 C C . GLY A 1 308 ? 22.523 -14.490 -5.089 1.00 91.62 308 GLY A C 1
ATOM 2366 O O . GLY A 1 308 ? 23.311 -13.671 -5.571 1.00 91.62 308 GLY A O 1
ATOM 2367 N N . PRO A 1 309 ? 22.658 -14.905 -3.816 1.00 92.56 309 PRO A N 1
ATOM 2368 C CA . PRO A 1 309 ? 23.617 -14.314 -2.882 1.00 92.56 309 PRO A CA 1
ATOM 2369 C C . PRO A 1 309 ? 25.082 -14.354 -3.337 1.00 92.56 309 PRO A C 1
ATOM 2371 O O . PRO A 1 309 ? 25.871 -13.527 -2.886 1.00 92.56 309 PRO A O 1
ATOM 2374 N N . ALA A 1 310 ? 25.457 -15.272 -4.239 1.00 90.06 310 ALA A N 1
ATOM 2375 C CA . ALA A 1 310 ? 26.815 -15.376 -4.774 1.00 90.06 310 ALA A CA 1
ATOM 2376 C C . ALA A 1 310 ? 27.273 -14.089 -5.485 1.00 90.06 310 ALA A C 1
ATOM 2378 O O . ALA A 1 310 ? 28.458 -13.749 -5.433 1.00 90.06 310 ALA A O 1
ATOM 2379 N N . CYS A 1 311 ? 26.342 -13.314 -6.055 1.00 89.94 311 CYS A N 1
ATOM 2380 C CA . CYS A 1 311 ? 26.650 -12.060 -6.743 1.00 89.94 311 CYS A CA 1
ATOM 2381 C C . CYS A 1 311 ? 27.311 -11.016 -5.815 1.00 89.94 311 CYS A C 1
ATOM 2383 O O . CYS A 1 311 ? 28.080 -10.173 -6.274 1.00 89.94 311 CYS A O 1
ATOM 2385 N N . LEU A 1 312 ? 27.085 -11.108 -4.496 1.00 90.31 312 LEU A N 1
ATOM 2386 C CA . LEU A 1 312 ? 27.712 -10.255 -3.480 1.00 90.31 312 LEU A CA 1
ATOM 2387 C C . LEU A 1 312 ? 29.211 -10.557 -3.274 1.00 90.31 312 LEU A C 1
ATOM 2389 O O . LEU A 1 312 ? 29.911 -9.764 -2.638 1.00 90.31 312 LEU A O 1
ATOM 2393 N N . GLY A 1 313 ? 29.729 -11.658 -3.828 1.00 87.38 313 GLY A N 1
ATOM 2394 C CA . GLY A 1 313 ? 31.168 -11.899 -3.970 1.00 87.38 313 GLY A CA 1
ATOM 2395 C C . GLY A 1 313 ? 31.831 -10.933 -4.959 1.00 87.38 313 GLY A C 1
ATOM 2396 O O . GLY A 1 313 ? 32.931 -10.456 -4.700 1.00 87.38 313 GLY A O 1
ATOM 2397 N N . ASN A 1 314 ? 31.113 -10.532 -6.014 1.00 85.81 314 ASN A N 1
ATOM 2398 C 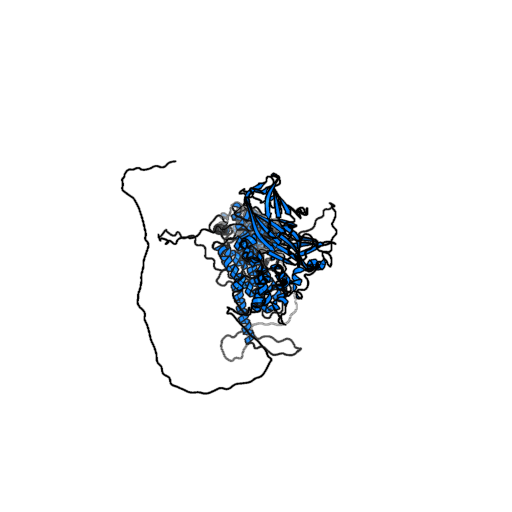CA . ASN A 1 314 ? 31.581 -9.603 -7.052 1.00 85.81 314 ASN A CA 1
ATOM 2399 C C . ASN A 1 314 ? 30.830 -8.258 -6.976 1.00 85.81 314 ASN A C 1
ATOM 2401 O O . ASN A 1 314 ? 30.531 -7.630 -7.991 1.00 85.81 314 ASN A O 1
ATOM 2405 N N . ALA A 1 315 ? 30.486 -7.808 -5.762 1.00 88.19 315 ALA A N 1
ATOM 2406 C CA . ALA A 1 315 ? 29.662 -6.615 -5.564 1.00 88.19 315 ALA A CA 1
ATOM 2407 C C . ALA A 1 315 ? 30.288 -5.336 -6.150 1.00 88.19 315 ALA A C 1
ATOM 2409 O O . ALA A 1 315 ? 29.559 -4.455 -6.599 1.00 88.19 315 ALA A O 1
ATOM 2410 N N . SER A 1 316 ? 31.621 -5.246 -6.177 1.00 86.31 316 SER A N 1
ATOM 2411 C CA . SER A 1 316 ? 32.350 -4.120 -6.776 1.00 86.31 316 SER A CA 1
ATOM 2412 C C . SER A 1 316 ? 32.099 -4.000 -8.288 1.00 86.31 316 SER A C 1
ATOM 2414 O O . SER A 1 316 ? 31.854 -2.896 -8.772 1.00 86.31 316 SER A O 1
ATOM 2416 N N . ASP A 1 317 ? 32.026 -5.122 -9.015 1.00 85.44 317 ASP A N 1
ATOM 2417 C CA . ASP A 1 317 ? 31.627 -5.131 -10.430 1.00 85.44 317 ASP A CA 1
ATOM 2418 C C . ASP A 1 317 ? 30.168 -4.675 -10.570 1.00 85.44 317 ASP A C 1
ATOM 2420 O O . ASP A 1 317 ? 29.852 -3.808 -11.386 1.00 85.44 317 ASP A O 1
ATOM 2424 N N . LEU A 1 318 ? 29.260 -5.223 -9.752 1.00 87.69 318 LEU A N 1
ATOM 2425 C CA . LEU A 1 318 ? 27.838 -4.851 -9.767 1.00 87.69 318 LEU A CA 1
ATOM 2426 C C . LEU A 1 318 ? 27.616 -3.358 -9.500 1.00 87.69 318 LEU A C 1
ATOM 2428 O O . LEU A 1 318 ? 26.759 -2.752 -10.135 1.00 87.69 318 LEU A O 1
ATOM 2432 N N . TYR A 1 319 ? 28.409 -2.743 -8.623 1.00 86.94 319 TYR A N 1
ATOM 2433 C CA . TYR A 1 319 ? 28.348 -1.309 -8.342 1.00 86.94 319 TYR A CA 1
ATOM 2434 C C . TYR A 1 319 ? 28.609 -0.455 -9.592 1.00 86.94 319 TYR A C 1
ATOM 2436 O O . TYR A 1 319 ? 27.860 0.488 -9.872 1.00 86.94 319 TYR A O 1
ATOM 2444 N N . VAL A 1 320 ? 29.629 -0.815 -10.381 1.00 84.31 320 VAL A N 1
ATOM 2445 C CA . VAL A 1 320 ? 29.923 -0.167 -11.671 1.00 84.31 320 VAL A CA 1
ATOM 2446 C C . VAL A 1 320 ? 28.742 -0.338 -12.629 1.00 84.31 320 VAL A C 1
ATOM 2448 O O . VAL A 1 320 ? 28.305 0.635 -13.243 1.00 84.31 320 VAL A O 1
ATOM 2451 N N . HIS A 1 321 ? 28.147 -1.533 -12.687 1.00 85.50 321 HIS A N 1
ATOM 2452 C CA . HIS A 1 321 ? 26.955 -1.792 -13.499 1.00 85.50 321 HIS A CA 1
ATOM 2453 C C . HIS A 1 321 ? 25.758 -0.934 -13.081 1.00 85.50 321 HIS A C 1
ATOM 2455 O O . HIS A 1 321 ? 25.145 -0.301 -13.941 1.00 85.50 321 HIS A O 1
ATOM 2461 N N . PHE A 1 322 ? 25.452 -0.847 -11.782 1.00 88.69 322 PHE A N 1
ATOM 2462 C CA . PHE A 1 322 ? 24.370 -0.003 -11.269 1.00 88.69 322 PHE A CA 1
ATOM 2463 C C . PHE A 1 322 ? 24.583 1.477 -11.609 1.00 88.69 322 PHE A C 1
ATOM 2465 O O . PHE A 1 322 ? 23.623 2.157 -11.969 1.00 88.69 322 PHE A O 1
ATOM 2472 N N . SER A 1 323 ? 25.825 1.969 -11.545 1.00 84.56 323 SER A N 1
ATOM 2473 C CA . SER A 1 323 ? 26.166 3.344 -11.940 1.00 84.56 323 SER A CA 1
ATOM 2474 C C . SER A 1 323 ? 25.986 3.585 -13.443 1.00 84.56 323 SER A C 1
ATOM 2476 O O . SER A 1 323 ? 25.452 4.617 -13.835 1.00 84.56 323 SER A O 1
ATOM 2478 N N . ILE A 1 324 ? 26.379 2.631 -14.296 1.00 83.00 324 ILE A N 1
ATOM 2479 C CA . ILE A 1 324 ? 26.226 2.746 -15.758 1.00 83.00 324 ILE A CA 1
ATOM 2480 C C . ILE A 1 324 ? 24.746 2.787 -16.163 1.00 83.00 324 ILE A C 1
ATOM 2482 O O . ILE A 1 324 ? 24.367 3.615 -16.988 1.00 83.00 324 ILE A O 1
ATOM 2486 N N . VAL A 1 325 ? 23.901 1.923 -15.587 1.00 87.12 325 VAL A N 1
ATOM 2487 C CA . VAL A 1 325 ? 22.474 1.826 -15.964 1.00 87.12 325 VAL A CA 1
ATOM 2488 C C . VAL A 1 325 ? 21.556 2.795 -15.205 1.00 87.12 325 VAL A C 1
ATOM 2490 O O . VAL A 1 325 ? 20.356 2.819 -15.473 1.00 87.12 325 VAL A O 1
ATOM 2493 N N . GLY A 1 326 ? 22.079 3.587 -14.264 1.00 87.06 326 GLY A N 1
ATOM 2494 C CA . GLY A 1 326 ? 21.275 4.506 -13.450 1.00 87.06 326 GLY A CA 1
ATOM 2495 C C . GLY A 1 326 ? 20.386 3.816 -12.406 1.00 87.06 326 GLY A C 1
ATOM 2496 O O . GLY A 1 326 ? 19.272 4.257 -12.149 1.00 87.06 326 GLY A O 1
ATOM 2497 N N . LEU A 1 327 ? 20.861 2.725 -11.800 1.00 88.50 327 LEU A N 1
ATOM 2498 C CA . LEU A 1 327 ? 20.283 2.175 -10.564 1.00 88.50 327 LEU A CA 1
ATOM 2499 C C . LEU A 1 327 ? 20.887 2.819 -9.299 1.00 88.50 327 LEU A C 1
ATOM 2501 O O . LEU A 1 327 ? 20.338 2.654 -8.217 1.00 88.50 327 LEU A O 1
ATOM 2505 N N . ILE A 1 328 ? 21.992 3.564 -9.429 1.00 86.31 328 ILE A N 1
ATOM 2506 C CA . ILE A 1 328 ? 22.614 4.388 -8.378 1.00 86.31 328 ILE A CA 1
ATOM 2507 C C . ILE A 1 328 ? 22.969 5.758 -8.984 1.00 86.31 328 ILE A C 1
ATOM 2509 O O . ILE A 1 328 ? 23.332 5.838 -10.156 1.00 86.31 328 ILE A O 1
ATOM 2513 N N . GLY A 1 329 ? 22.842 6.839 -8.204 1.00 70.56 329 GLY A N 1
ATOM 2514 C CA . GLY A 1 329 ? 23.090 8.215 -8.662 1.00 70.56 329 GLY A CA 1
ATOM 2515 C C . GLY A 1 329 ? 24.569 8.638 -8.703 1.00 70.56 329 GLY A C 1
ATOM 2516 O O . GLY A 1 329 ? 25.389 8.174 -7.913 1.00 70.56 329 GLY A O 1
ATOM 2517 N N . ASP A 1 330 ? 24.892 9.594 -9.583 1.00 59.22 330 ASP A N 1
ATOM 2518 C CA . ASP A 1 330 ? 26.265 10.055 -9.871 1.00 59.22 330 ASP A CA 1
ATOM 2519 C C . ASP A 1 330 ? 27.040 10.640 -8.673 1.00 59.22 330 ASP A C 1
ATOM 2521 O O . ASP A 1 330 ? 28.271 10.643 -8.689 1.00 59.22 330 ASP A O 1
ATOM 2525 N N . SER A 1 331 ? 26.366 11.084 -7.605 1.00 51.12 331 SER A N 1
ATOM 2526 C CA . SER A 1 331 ? 27.017 11.596 -6.383 1.00 51.12 331 SER A CA 1
ATOM 2527 C C . SER A 1 331 ? 27.944 10.578 -5.704 1.00 51.12 331 SER A C 1
ATOM 2529 O O . SER A 1 331 ? 28.822 10.954 -4.930 1.00 51.12 331 SER A O 1
ATOM 2531 N N . LEU A 1 332 ? 27.780 9.293 -6.026 1.00 50.47 332 LEU A N 1
ATOM 2532 C CA . LEU A 1 332 ? 28.586 8.168 -5.557 1.00 50.47 332 LEU A CA 1
ATOM 2533 C C . LEU A 1 332 ? 29.787 7.826 -6.468 1.00 50.47 332 LEU A C 1
ATOM 2535 O O . LEU A 1 332 ? 30.481 6.839 -6.216 1.00 50.47 332 LEU A O 1
ATOM 2539 N N . ARG A 1 333 ? 30.060 8.630 -7.510 1.00 51.31 333 ARG A N 1
ATOM 2540 C CA . ARG A 1 333 ? 31.175 8.433 -8.465 1.00 51.31 333 ARG A CA 1
ATOM 2541 C C . ARG A 1 333 ? 32.370 9.365 -8.241 1.00 51.31 333 ARG A C 1
ATOM 2543 O O . ARG A 1 333 ? 33.452 9.077 -8.738 1.00 51.31 333 ARG A O 1
ATOM 2550 N N . SER A 1 334 ? 32.218 10.444 -7.468 1.00 43.56 334 SER A N 1
ATOM 2551 C CA . SER A 1 334 ? 33.317 11.379 -7.153 1.00 43.56 334 SER A CA 1
ATOM 2552 C C . SER A 1 334 ? 34.340 10.838 -6.137 1.00 43.56 334 SER A C 1
ATOM 2554 O O . SER A 1 334 ? 35.340 11.499 -5.870 1.00 43.56 334 SER A O 1
ATOM 2556 N N . GLY A 1 335 ? 34.113 9.647 -5.570 1.00 45.97 335 GLY A N 1
ATOM 2557 C CA . GLY A 1 335 ? 35.072 8.934 -4.720 1.00 45.97 335 GLY A CA 1
ATOM 2558 C C . GLY A 1 335 ? 35.977 8.014 -5.540 1.00 45.97 335 GLY A C 1
ATOM 2559 O O . GLY A 1 335 ? 35.691 6.827 -5.675 1.00 45.97 335 GLY A O 1
ATOM 2560 N N . GLY A 1 336 ? 37.052 8.564 -6.107 1.00 46.25 336 GLY A N 1
ATOM 2561 C CA . GLY A 1 336 ? 38.029 7.796 -6.882 1.00 46.25 336 GLY A CA 1
ATOM 2562 C C . GLY A 1 336 ? 38.886 6.857 -6.022 1.00 46.25 336 GLY A C 1
ATOM 2563 O O . GLY A 1 336 ? 39.311 7.225 -4.930 1.00 46.25 336 GLY A O 1
ATOM 2564 N N . SER A 1 337 ? 39.209 5.684 -6.580 1.00 49.81 337 SER A N 1
ATOM 2565 C CA . SER A 1 337 ? 40.013 4.586 -6.003 1.00 49.81 337 SER A CA 1
ATOM 2566 C C . SER A 1 337 ? 39.401 3.831 -4.802 1.00 49.81 337 SER A C 1
ATOM 2568 O O . SER A 1 337 ? 38.980 4.408 -3.808 1.00 49.81 337 SER A O 1
ATOM 2570 N N . HIS A 1 338 ? 39.386 2.495 -4.908 1.00 56.78 338 HIS A N 1
ATOM 2571 C CA . HIS A 1 338 ? 39.055 1.525 -3.850 1.00 56.78 338 HIS A CA 1
ATOM 2572 C C . HIS A 1 338 ? 37.767 1.770 -3.035 1.00 56.78 338 HIS A C 1
ATOM 2574 O O . HIS A 1 338 ? 37.786 1.877 -1.807 1.00 56.78 338 HIS A O 1
ATOM 2580 N N . LEU A 1 339 ? 36.614 1.693 -3.710 1.00 68.94 339 LEU A N 1
ATOM 2581 C CA . LEU A 1 339 ? 35.361 1.305 -3.052 1.00 68.94 339 LEU A CA 1
ATOM 2582 C C . LEU A 1 339 ? 35.565 -0.015 -2.295 1.00 68.94 339 LEU A C 1
ATOM 2584 O O . LEU A 1 339 ? 36.028 -1.002 -2.866 1.00 68.94 339 LEU A O 1
ATOM 2588 N N . SER A 1 340 ? 35.224 -0.046 -1.005 1.00 83.50 340 SER A N 1
ATOM 2589 C CA . SER A 1 340 ? 35.351 -1.272 -0.220 1.00 83.50 340 SER A CA 1
ATOM 2590 C C . SER A 1 340 ? 34.229 -2.253 -0.561 1.00 83.50 340 SER A C 1
ATOM 2592 O O . SER A 1 340 ? 33.080 -1.857 -0.782 1.00 83.50 340 SER A O 1
ATOM 2594 N N . GLN A 1 341 ? 34.539 -3.553 -0.538 1.00 85.56 341 GLN A N 1
ATOM 2595 C CA . GLN A 1 341 ? 33.567 -4.609 -0.840 1.00 85.56 341 GLN A CA 1
ATOM 2596 C C . GLN A 1 341 ? 32.291 -4.485 0.012 1.00 85.56 341 GLN A C 1
ATOM 2598 O O . GLN A 1 341 ? 31.194 -4.687 -0.496 1.00 85.56 341 GLN A O 1
ATOM 2603 N N . ALA A 1 342 ? 32.415 -4.084 1.283 1.00 86.50 342 ALA A N 1
ATOM 2604 C CA . ALA A 1 342 ? 31.278 -3.875 2.178 1.00 86.50 342 ALA A CA 1
ATOM 2605 C C . ALA A 1 342 ? 30.366 -2.709 1.742 1.00 86.50 342 ALA A C 1
ATOM 2607 O O . ALA A 1 342 ? 29.148 -2.808 1.880 1.00 86.50 342 ALA A O 1
ATOM 2608 N N . VAL A 1 343 ? 30.921 -1.622 1.187 1.00 87.62 343 VAL A N 1
ATOM 2609 C CA . VAL A 1 343 ? 30.127 -0.517 0.615 1.00 87.62 343 VAL A CA 1
ATOM 2610 C C . VAL A 1 343 ? 29.420 -0.980 -0.656 1.00 87.62 343 VAL A C 1
ATOM 2612 O O . VAL A 1 343 ? 28.216 -0.767 -0.791 1.00 87.62 343 VAL A O 1
ATOM 2615 N N . ALA A 1 344 ? 30.123 -1.688 -1.543 1.00 89.25 344 ALA A N 1
ATOM 2616 C CA . ALA A 1 344 ? 29.536 -2.231 -2.765 1.00 89.25 344 ALA A CA 1
ATOM 2617 C C . ALA A 1 344 ? 28.418 -3.258 -2.476 1.00 89.25 344 ALA A C 1
ATOM 2619 O O . ALA A 1 344 ? 27.369 -3.242 -3.120 1.00 89.25 344 ALA A O 1
ATOM 2620 N N . GLN A 1 345 ? 28.587 -4.101 -1.452 1.00 92.25 345 GLN A N 1
ATOM 2621 C CA . GLN A 1 345 ? 27.559 -5.032 -0.974 1.00 92.25 345 GLN A CA 1
ATOM 2622 C C . GLN A 1 345 ? 26.344 -4.301 -0.385 1.00 92.25 345 GLN A C 1
ATOM 2624 O O . GLN A 1 345 ? 25.215 -4.627 -0.749 1.00 92.25 345 GLN A O 1
ATOM 2629 N N . LYS A 1 346 ? 26.539 -3.286 0.472 1.00 92.12 346 LYS A N 1
ATOM 2630 C CA . LYS A 1 346 ? 25.425 -2.477 1.009 1.00 92.12 346 LYS A CA 1
ATOM 2631 C C . LYS A 1 346 ? 24.675 -1.729 -0.102 1.00 92.12 346 LYS A C 1
ATOM 2633 O O . LYS A 1 346 ? 23.451 -1.661 -0.063 1.00 92.12 346 LYS A O 1
ATOM 2638 N N . ALA A 1 347 ? 25.379 -1.253 -1.130 1.00 91.31 347 ALA A N 1
ATOM 2639 C CA . ALA A 1 347 ? 24.770 -0.656 -2.317 1.00 91.31 347 ALA A CA 1
ATOM 2640 C C . ALA A 1 347 ? 23.923 -1.665 -3.120 1.00 91.31 347 ALA A C 1
ATOM 2642 O O . ALA A 1 347 ? 22.788 -1.356 -3.477 1.00 91.31 347 ALA A O 1
ATOM 2643 N N . ALA A 1 348 ? 24.416 -2.890 -3.337 1.00 93.69 348 ALA A N 1
ATOM 2644 C CA . ALA A 1 348 ? 23.647 -3.953 -3.992 1.00 93.69 348 ALA A CA 1
ATOM 2645 C C . ALA A 1 348 ? 22.376 -4.335 -3.209 1.00 93.69 348 ALA A C 1
ATOM 2647 O O . ALA A 1 348 ? 21.325 -4.553 -3.810 1.00 93.69 348 ALA A O 1
ATOM 2648 N N . LEU A 1 349 ? 22.444 -4.373 -1.874 1.00 95.62 349 LEU A N 1
ATOM 2649 C CA . LEU A 1 349 ? 21.277 -4.625 -1.022 1.00 95.62 349 LEU A CA 1
ATOM 2650 C C . LEU A 1 349 ? 20.265 -3.463 -1.053 1.00 95.62 349 LEU A C 1
ATOM 2652 O O . LEU A 1 349 ? 19.062 -3.718 -1.087 1.00 95.62 349 LEU A O 1
ATOM 2656 N N . ASN A 1 350 ? 20.722 -2.207 -1.123 1.00 94.12 350 ASN A N 1
ATOM 2657 C CA . ASN A 1 350 ? 19.845 -1.043 -1.314 1.00 94.12 350 ASN A CA 1
ATOM 2658 C C . ASN A 1 350 ? 19.109 -1.103 -2.663 1.00 94.12 350 ASN A C 1
ATOM 2660 O O . ASN A 1 350 ? 17.882 -1.034 -2.684 1.00 94.12 350 ASN A O 1
ATOM 2664 N N . VAL A 1 351 ? 19.830 -1.341 -3.767 1.00 93.50 351 VAL A N 1
ATOM 2665 C CA . VAL A 1 351 ? 19.237 -1.511 -5.108 1.00 93.50 351 VAL A CA 1
ATOM 2666 C C . VAL A 1 351 ? 18.221 -2.659 -5.119 1.00 93.50 351 VAL A C 1
ATOM 2668 O O . VAL A 1 351 ? 17.133 -2.515 -5.682 1.00 93.50 351 VAL A O 1
ATOM 2671 N N . ALA A 1 352 ? 18.531 -3.779 -4.460 1.00 95.12 352 ALA A N 1
ATOM 2672 C CA . ALA A 1 352 ? 17.616 -4.909 -4.321 1.00 95.12 352 ALA A CA 1
ATOM 2673 C C . ALA A 1 352 ? 16.351 -4.565 -3.512 1.00 95.12 352 ALA A C 1
ATOM 2675 O O . ALA A 1 352 ? 15.268 -5.028 -3.864 1.00 95.12 352 ALA A O 1
ATOM 2676 N N . LEU A 1 353 ? 16.453 -3.748 -2.462 1.00 95.25 353 LEU A N 1
ATOM 2677 C CA . LEU A 1 353 ? 15.309 -3.294 -1.665 1.00 95.25 353 LEU A CA 1
ATOM 2678 C C . LEU A 1 353 ? 14.417 -2.317 -2.442 1.00 95.25 353 LEU A C 1
ATOM 2680 O O . LEU A 1 353 ? 13.208 -2.523 -2.527 1.00 95.25 353 LEU A O 1
ATOM 2684 N N . GLU A 1 354 ? 15.016 -1.303 -3.064 1.00 90.81 354 GLU A N 1
ATOM 2685 C CA . GLU A 1 354 ? 14.320 -0.257 -3.828 1.00 90.81 354 GLU A CA 1
ATOM 2686 C C . GLU A 1 354 ? 13.581 -0.832 -5.051 1.00 90.81 354 GLU A C 1
ATOM 2688 O O . GLU A 1 354 ? 12.501 -0.359 -5.412 1.00 90.81 354 GLU A O 1
ATOM 2693 N N . ASN A 1 355 ? 14.109 -1.921 -5.625 1.00 91.38 355 ASN A N 1
ATOM 2694 C CA . ASN A 1 355 ? 13.493 -2.698 -6.707 1.00 91.38 355 ASN A CA 1
ATOM 2695 C C . ASN A 1 355 ? 12.722 -3.944 -6.219 1.00 91.38 355 ASN A C 1
ATOM 2697 O O . ASN A 1 355 ? 12.337 -4.790 -7.027 1.00 91.38 355 ASN A O 1
ATOM 2701 N N . ARG A 1 356 ? 12.463 -4.058 -4.908 1.00 93.56 356 ARG A N 1
ATOM 2702 C CA . ARG A 1 356 ? 11.604 -5.079 -4.275 1.00 93.56 356 ARG A CA 1
ATOM 2703 C C . ARG A 1 356 ? 12.003 -6.538 -4.561 1.00 93.56 356 ARG A C 1
ATOM 2705 O O . ARG A 1 356 ? 11.147 -7.421 -4.626 1.00 93.56 356 ARG A O 1
ATOM 2712 N N . LEU A 1 357 ? 13.300 -6.829 -4.663 1.00 94.06 357 LEU A N 1
ATOM 2713 C CA . LEU A 1 357 ? 13.858 -8.178 -4.841 1.00 94.06 357 LEU A CA 1
ATOM 2714 C C . LEU A 1 357 ? 13.814 -8.998 -3.531 1.00 94.06 357 LEU A C 1
ATOM 2716 O O . LEU A 1 357 ? 14.829 -9.481 -3.027 1.00 94.06 357 LEU A O 1
ATOM 2720 N N . VAL A 1 358 ? 12.622 -9.168 -2.951 1.00 93.88 358 VAL A N 1
ATOM 2721 C CA . VAL A 1 358 ? 12.425 -9.800 -1.630 1.00 93.88 358 VAL A CA 1
ATOM 2722 C C . VAL A 1 358 ? 12.961 -11.236 -1.591 1.00 93.88 358 VAL A C 1
ATOM 2724 O O . VAL A 1 358 ? 13.552 -11.638 -0.592 1.00 93.88 358 VAL A O 1
ATOM 2727 N N . GLY A 1 359 ? 12.816 -11.997 -2.682 1.00 93.88 359 GLY A N 1
ATOM 2728 C CA . GLY A 1 359 ? 13.355 -13.359 -2.786 1.00 93.88 359 GLY A CA 1
ATOM 2729 C C . GLY A 1 359 ? 14.883 -13.409 -2.665 1.00 93.88 359 GLY A C 1
ATOM 2730 O O . GLY A 1 359 ? 15.410 -14.221 -1.907 1.00 93.88 359 GLY A O 1
ATOM 2731 N N . PHE A 1 360 ? 15.583 -12.487 -3.334 1.00 95.44 360 PHE A N 1
ATOM 2732 C CA . PHE A 1 360 ? 17.035 -12.321 -3.233 1.00 95.44 360 PHE A CA 1
ATOM 2733 C C . PHE A 1 360 ? 17.458 -11.931 -1.808 1.00 95.44 360 PHE A C 1
ATOM 2735 O O . PHE A 1 360 ? 18.322 -12.580 -1.223 1.00 95.44 360 PHE A O 1
ATOM 2742 N N . LEU A 1 361 ? 16.801 -10.936 -1.200 1.00 96.06 361 LEU A N 1
ATOM 2743 C CA . LEU A 1 361 ? 17.121 -10.484 0.162 1.00 96.06 361 LEU A CA 1
ATOM 2744 C C . LEU A 1 361 ? 16.918 -11.597 1.213 1.00 96.06 361 LEU A C 1
ATOM 2746 O O . LEU A 1 361 ? 17.759 -11.777 2.096 1.00 96.06 361 LEU A O 1
ATOM 2750 N N . VAL A 1 362 ? 15.853 -12.398 1.088 1.00 93.75 362 VAL A N 1
ATOM 2751 C CA . VAL A 1 362 ? 15.601 -13.566 1.956 1.00 93.75 362 VAL A CA 1
ATOM 2752 C C . VAL A 1 362 ? 16.595 -14.705 1.693 1.00 93.75 362 VAL A C 1
ATOM 2754 O O . VAL A 1 362 ? 16.982 -15.401 2.634 1.00 93.75 362 VAL A O 1
ATOM 2757 N N . ALA A 1 363 ? 17.065 -14.888 0.455 1.00 93.19 363 ALA A N 1
ATOM 2758 C CA . ALA A 1 363 ? 18.149 -15.824 0.161 1.00 93.19 363 ALA A CA 1
ATOM 2759 C C . ALA A 1 363 ? 19.468 -15.381 0.822 1.00 93.19 363 ALA A C 1
ATOM 2761 O O . ALA A 1 363 ? 20.153 -16.206 1.429 1.00 93.19 363 ALA A O 1
ATOM 2762 N N . CYS A 1 364 ? 19.792 -14.083 0.790 1.00 93.19 364 CYS A N 1
ATOM 2763 C CA . CYS A 1 364 ? 21.000 -13.525 1.407 1.00 93.19 364 CYS A CA 1
ATOM 2764 C C . CYS A 1 364 ? 21.045 -13.732 2.931 1.00 93.19 364 CYS A C 1
ATOM 2766 O O . CYS A 1 364 ? 22.102 -14.071 3.458 1.00 93.19 364 CYS A O 1
ATOM 2768 N N . LEU A 1 365 ? 19.911 -13.644 3.643 1.00 91.44 365 LEU A N 1
ATOM 2769 C CA . LEU A 1 365 ? 19.838 -13.974 5.082 1.00 91.44 365 LEU A CA 1
ATOM 2770 C C . LEU A 1 365 ? 20.288 -15.407 5.413 1.00 91.44 365 LEU A C 1
ATOM 2772 O O . LEU A 1 365 ? 20.779 -15.666 6.510 1.00 91.44 365 LEU A O 1
ATOM 2776 N N . ARG A 1 366 ? 20.095 -16.349 4.483 1.00 87.81 366 ARG A N 1
ATOM 2777 C CA . ARG A 1 366 ? 20.384 -17.782 4.666 1.00 87.81 366 ARG A CA 1
ATOM 2778 C C . ARG A 1 366 ? 21.732 -18.196 4.059 1.00 87.81 366 ARG A C 1
ATOM 2780 O O . ARG A 1 366 ? 22.109 -19.363 4.153 1.00 87.81 366 ARG A O 1
ATOM 2787 N N . ALA A 1 367 ? 22.444 -17.263 3.430 1.00 90.00 367 ALA A N 1
ATOM 2788 C CA . ALA A 1 367 ? 23.642 -17.528 2.646 1.00 90.00 367 ALA A CA 1
ATOM 2789 C C . ALA A 1 367 ? 24.934 -17.591 3.477 1.00 90.00 367 ALA A C 1
ATOM 2791 O O . ALA A 1 367 ? 25.023 -17.106 4.610 1.00 90.00 367 ALA A O 1
ATOM 2792 N N . ARG A 1 368 ? 25.977 -18.141 2.847 1.00 87.06 368 ARG A N 1
ATOM 2793 C CA . ARG A 1 368 ? 27.374 -18.018 3.272 1.00 87.06 368 ARG A CA 1
ATOM 2794 C C . ARG A 1 368 ? 28.203 -17.443 2.127 1.00 87.06 368 ARG A C 1
ATOM 2796 O O . ARG A 1 368 ? 28.019 -17.867 0.989 1.00 87.06 368 ARG A O 1
ATOM 2803 N N . LEU A 1 369 ? 29.129 -16.537 2.429 1.00 82.56 369 LEU A N 1
ATOM 2804 C CA . LEU A 1 369 ? 30.126 -16.022 1.484 1.00 82.56 369 LEU A CA 1
ATOM 2805 C C . LEU A 1 369 ? 31.520 -16.365 2.006 1.00 82.56 369 LEU A C 1
ATOM 2807 O O . LEU A 1 369 ? 31.808 -16.165 3.182 1.00 82.56 369 LEU A O 1
ATOM 2811 N N . SER A 1 370 ? 32.371 -16.931 1.148 1.00 80.12 370 SER A N 1
ATOM 2812 C CA . SER A 1 370 ? 33.722 -17.400 1.513 1.00 80.12 370 SER A CA 1
ATOM 2813 C C . SER A 1 370 ? 33.768 -18.334 2.741 1.00 80.12 370 SER A C 1
ATOM 2815 O O . SER A 1 370 ? 34.779 -18.417 3.428 1.00 80.12 370 SER A O 1
ATOM 2817 N N . GLY A 1 371 ? 32.666 -19.044 3.016 1.00 79.94 371 GLY A N 1
ATOM 2818 C CA . GLY A 1 371 ? 32.483 -19.923 4.178 1.00 79.94 371 GLY A CA 1
ATOM 2819 C C . GLY A 1 371 ? 31.752 -19.277 5.362 1.00 79.94 371 GLY A C 1
ATOM 2820 O O . GLY A 1 371 ? 31.016 -19.977 6.062 1.00 79.94 371 GLY A O 1
ATOM 2821 N N . GLU A 1 372 ? 31.865 -17.962 5.548 1.00 83.19 372 GLU A N 1
ATOM 2822 C CA . GLU A 1 372 ? 31.265 -17.225 6.669 1.00 83.19 372 GLU A CA 1
ATOM 2823 C C . GLU A 1 372 ? 29.759 -16.966 6.473 1.00 83.19 372 GLU A C 1
ATOM 2825 O O . GLU A 1 372 ? 29.310 -16.785 5.338 1.00 83.19 372 GLU A O 1
ATOM 2830 N N . PRO A 1 373 ? 28.940 -16.955 7.546 1.00 85.75 373 PRO A N 1
ATOM 2831 C CA . PRO A 1 373 ? 27.510 -16.675 7.453 1.00 85.75 373 PRO A CA 1
ATOM 2832 C C . PRO A 1 373 ? 27.258 -15.202 7.118 1.00 85.75 373 PRO A C 1
ATOM 2834 O O . PRO A 1 373 ? 27.768 -14.308 7.787 1.00 85.75 373 PRO A O 1
ATOM 2837 N N . LEU A 1 374 ? 26.403 -14.941 6.127 1.00 89.44 374 LEU A N 1
ATOM 2838 C CA . LEU A 1 374 ? 26.061 -13.574 5.715 1.00 89.44 374 LEU A CA 1
ATOM 2839 C C . LEU A 1 374 ? 25.044 -12.898 6.665 1.00 89.44 374 LEU A C 1
ATOM 2841 O O . LEU A 1 374 ? 24.881 -11.678 6.648 1.00 89.44 374 LEU A O 1
ATOM 2845 N N . LEU A 1 375 ? 24.391 -13.685 7.531 1.00 90.75 375 LEU A N 1
ATOM 2846 C CA . LEU A 1 375 ? 23.337 -13.248 8.453 1.00 90.75 375 LEU A CA 1
ATOM 2847 C C . LEU A 1 375 ? 23.705 -12.023 9.326 1.00 90.75 375 LEU A C 1
ATOM 2849 O O . LEU A 1 375 ? 22.886 -11.107 9.367 1.00 90.75 375 LEU A O 1
ATOM 2853 N N . PRO A 1 376 ? 24.884 -11.923 9.982 1.00 90.56 376 PRO A N 1
ATOM 2854 C CA . PRO A 1 376 ? 25.203 -10.764 10.824 1.00 90.56 376 PRO A CA 1
ATOM 2855 C C . PRO A 1 376 ? 25.297 -9.461 10.018 1.00 90.56 376 PRO A C 1
ATOM 2857 O O . PRO A 1 376 ? 24.754 -8.440 10.430 1.00 90.56 376 PRO A O 1
ATOM 2860 N N . PHE A 1 377 ? 25.914 -9.515 8.833 1.00 91.25 377 PHE A N 1
ATOM 2861 C CA . PHE A 1 377 ? 26.024 -8.376 7.916 1.00 91.25 377 PHE A CA 1
ATOM 2862 C C . PHE A 1 377 ? 24.655 -7.949 7.369 1.00 91.25 377 PHE A C 1
ATOM 2864 O O . PHE A 1 377 ? 24.356 -6.757 7.320 1.00 91.25 377 PHE A O 1
ATOM 2871 N N . MET A 1 378 ? 23.793 -8.911 7.017 1.00 93.69 378 MET A N 1
ATOM 2872 C CA . MET A 1 378 ? 22.413 -8.630 6.605 1.00 93.69 378 MET A CA 1
ATOM 2873 C C . MET A 1 378 ? 21.602 -7.977 7.724 1.00 93.69 378 MET A C 1
ATOM 2875 O O . MET A 1 378 ? 20.863 -7.036 7.456 1.00 93.69 378 MET A O 1
ATOM 2879 N N . VAL A 1 379 ? 21.733 -8.450 8.965 1.00 92.44 379 VAL A N 1
ATOM 2880 C CA . VAL A 1 379 ? 21.024 -7.903 10.133 1.00 92.44 379 VAL A CA 1
ATOM 2881 C C . VAL A 1 379 ? 21.511 -6.485 10.462 1.00 92.44 379 VAL A C 1
ATOM 2883 O O . VAL A 1 379 ? 20.683 -5.596 10.661 1.00 92.44 379 VAL A O 1
ATOM 2886 N N . GLU A 1 380 ? 22.823 -6.230 10.412 1.00 92.44 380 GLU A N 1
ATOM 2887 C CA . GLU A 1 380 ? 23.397 -4.882 10.554 1.00 92.44 380 GLU A CA 1
ATOM 2888 C C . GLU A 1 380 ? 22.911 -3.928 9.446 1.00 92.44 380 GLU A C 1
ATOM 2890 O O . GLU A 1 380 ? 22.460 -2.820 9.739 1.00 92.44 380 GLU A O 1
ATOM 2895 N N . TRP A 1 381 ? 22.957 -4.353 8.176 1.00 95.56 381 TRP A N 1
ATOM 2896 C CA . TRP A 1 381 ? 22.469 -3.553 7.045 1.00 95.56 381 TRP A CA 1
ATOM 2897 C C . TRP A 1 381 ? 20.964 -3.276 7.139 1.00 95.56 381 TRP A C 1
ATOM 2899 O O . TRP A 1 381 ? 20.548 -2.136 6.942 1.00 95.56 381 TRP A O 1
ATOM 2909 N N . THR A 1 382 ? 20.159 -4.284 7.490 1.00 96.50 382 THR A N 1
ATOM 2910 C CA . THR A 1 382 ? 18.699 -4.153 7.641 1.00 96.50 382 THR A CA 1
ATOM 2911 C C . THR A 1 382 ? 18.381 -3.075 8.674 1.00 96.50 382 THR A C 1
ATOM 2913 O O . THR A 1 382 ? 17.614 -2.156 8.396 1.00 96.50 382 THR A O 1
ATOM 2916 N N . TRP A 1 383 ? 19.037 -3.119 9.837 1.00 95.62 383 TRP A N 1
ATOM 2917 C CA . TRP A 1 383 ? 18.839 -2.124 10.891 1.00 95.62 383 TRP A CA 1
ATOM 2918 C C . TRP A 1 383 ? 19.372 -0.730 10.533 1.00 95.62 383 TRP A C 1
ATOM 2920 O O . TRP A 1 383 ? 18.738 0.280 10.845 1.00 95.62 383 TRP A O 1
ATOM 2930 N N . ALA A 1 384 ? 20.503 -0.648 9.827 1.00 95.75 384 ALA A N 1
ATOM 2931 C CA . ALA A 1 384 ? 21.000 0.618 9.293 1.00 95.75 384 ALA A CA 1
ATOM 2932 C C . ALA A 1 384 ? 19.984 1.252 8.327 1.00 95.75 384 ALA A C 1
ATOM 2934 O O . ALA A 1 384 ? 19.631 2.417 8.499 1.00 95.75 384 ALA A O 1
ATOM 2935 N N . LYS A 1 385 ? 19.425 0.480 7.385 1.00 96.69 385 LYS A N 1
ATOM 2936 C CA . LYS A 1 385 ? 18.407 0.974 6.447 1.00 96.69 385 LYS A CA 1
ATOM 2937 C C . LYS A 1 385 ? 17.100 1.362 7.157 1.00 96.69 385 LYS A C 1
ATOM 2939 O O . LYS A 1 385 ? 16.516 2.368 6.772 1.00 96.69 385 LYS A O 1
ATOM 2944 N N . VAL A 1 386 ? 16.670 0.674 8.225 1.00 97.75 386 VAL A N 1
ATOM 2945 C CA . VAL A 1 386 ? 15.530 1.130 9.061 1.00 97.75 386 VAL A CA 1
ATOM 2946 C C . VAL A 1 386 ? 15.799 2.523 9.648 1.00 97.75 386 VAL A C 1
ATOM 2948 O O . VAL A 1 386 ? 14.943 3.406 9.552 1.00 97.75 386 VAL A O 1
ATOM 2951 N N . LYS A 1 387 ? 17.006 2.770 10.179 1.00 96.44 387 LYS A N 1
ATOM 2952 C CA . LYS A 1 387 ? 17.410 4.104 10.662 1.00 96.44 387 LYS A CA 1
ATOM 2953 C C . LYS A 1 387 ? 17.473 5.145 9.541 1.00 96.44 387 LYS A C 1
ATOM 2955 O O . LYS A 1 387 ? 17.106 6.297 9.764 1.00 96.44 387 LYS A O 1
ATOM 2960 N N . ASP A 1 388 ? 17.899 4.768 8.341 1.00 95.44 388 ASP A N 1
ATOM 2961 C CA . ASP A 1 388 ? 17.932 5.663 7.177 1.00 95.44 388 ASP A CA 1
ATOM 2962 C C . ASP A 1 388 ? 16.520 6.047 6.712 1.00 95.44 388 ASP A C 1
ATOM 2964 O O . ASP A 1 388 ? 16.247 7.225 6.471 1.00 95.44 388 ASP A O 1
ATOM 2968 N N . VAL A 1 389 ? 15.602 5.076 6.664 1.00 95.94 389 VAL A N 1
ATOM 2969 C CA . VAL A 1 389 ? 14.190 5.295 6.327 1.00 95.94 389 VAL A CA 1
ATOM 2970 C C . VAL A 1 389 ? 13.512 6.177 7.375 1.00 95.94 389 VAL A C 1
ATOM 2972 O O . VAL A 1 389 ? 12.875 7.159 6.997 1.00 95.94 389 VAL A O 1
ATOM 2975 N N . LYS A 1 390 ? 13.709 5.929 8.680 1.00 95.88 390 LYS A N 1
ATOM 2976 C CA . LYS A 1 390 ? 13.154 6.795 9.739 1.00 95.88 390 LYS A CA 1
ATOM 2977 C C . LYS A 1 390 ? 13.641 8.243 9.608 1.00 95.88 390 LYS A C 1
ATOM 2979 O O . LYS A 1 390 ? 12.819 9.153 9.627 1.00 95.88 390 LYS A O 1
ATOM 2984 N N . ARG A 1 391 ? 14.931 8.472 9.333 1.00 95.25 391 ARG A N 1
ATOM 2985 C CA . ARG A 1 391 ? 15.464 9.830 9.086 1.00 95.25 391 ARG A CA 1
ATOM 2986 C C . ARG A 1 391 ? 14.855 10.515 7.854 1.00 95.25 391 ARG A C 1
ATOM 2988 O O . ARG A 1 391 ? 14.747 11.737 7.848 1.00 95.25 391 ARG A O 1
ATOM 2995 N N . SER A 1 392 ? 14.448 9.766 6.825 1.00 93.56 392 SER A N 1
ATOM 2996 C CA . SER A 1 392 ? 13.702 10.311 5.675 1.00 93.56 392 SER A CA 1
ATOM 2997 C C . SER A 1 392 ? 12.242 10.622 6.035 1.00 93.56 392 SER A C 1
ATOM 2999 O O . SER A 1 392 ? 11.721 11.677 5.667 1.00 93.56 392 SER A O 1
ATOM 3001 N N . LEU A 1 393 ? 11.595 9.739 6.803 1.00 93.81 393 LEU A N 1
ATOM 3002 C CA . LEU A 1 393 ? 10.228 9.919 7.295 1.00 93.81 393 LEU A CA 1
ATOM 3003 C C . LEU A 1 393 ? 10.101 11.124 8.231 1.00 93.81 393 LEU A C 1
ATOM 3005 O O . LEU A 1 393 ? 9.148 11.879 8.093 1.00 93.81 393 LEU A O 1
ATOM 3009 N N . ASP A 1 394 ? 11.077 11.373 9.103 1.00 92.19 394 ASP A N 1
ATOM 3010 C CA . ASP A 1 394 ? 11.086 12.533 10.007 1.00 92.19 394 ASP A CA 1
ATOM 3011 C C . ASP A 1 394 ? 11.054 13.878 9.252 1.00 92.19 394 ASP A C 1
ATOM 3013 O O . ASP A 1 394 ? 10.422 14.833 9.705 1.00 92.19 394 ASP A O 1
ATOM 3017 N N . VAL A 1 395 ? 11.664 13.942 8.062 1.00 90.38 395 VAL A N 1
ATOM 3018 C CA . VAL A 1 395 ? 11.609 15.115 7.165 1.00 90.38 395 VAL A CA 1
ATOM 3019 C C . VAL A 1 395 ? 10.255 15.229 6.452 1.00 90.38 395 VAL A C 1
ATOM 3021 O O . VAL A 1 395 ? 9.801 16.336 6.171 1.00 90.38 395 VAL A O 1
ATOM 3024 N N . LEU A 1 396 ? 9.598 14.102 6.164 1.00 90.44 396 LEU A N 1
ATOM 3025 C CA . LEU A 1 396 ? 8.266 14.046 5.546 1.00 90.44 396 LEU A CA 1
ATOM 3026 C C . LEU A 1 396 ? 7.120 14.264 6.549 1.00 90.44 396 LEU A C 1
ATOM 3028 O O . LEU A 1 396 ? 6.027 14.648 6.146 1.00 90.44 396 LEU A O 1
ATOM 3032 N N . TYR A 1 397 ? 7.361 14.023 7.838 1.00 89.94 397 TYR A N 1
ATOM 3033 C CA . TYR A 1 397 ? 6.357 14.090 8.900 1.00 89.94 397 TYR A CA 1
ATOM 3034 C C . TYR A 1 397 ? 6.023 15.531 9.314 1.00 89.94 397 TYR A C 1
ATOM 3036 O O . TYR A 1 397 ? 4.868 15.823 9.599 1.00 89.94 397 TYR A O 1
ATOM 3044 N N . MET A 1 398 ? 6.997 16.454 9.310 1.00 85.50 398 MET A N 1
ATOM 3045 C CA . MET A 1 398 ? 6.755 17.858 9.696 1.00 85.50 398 MET A CA 1
ATOM 3046 C C . MET A 1 398 ? 5.723 18.578 8.801 1.00 85.50 398 MET A C 1
ATOM 3048 O O . MET A 1 398 ? 4.743 19.076 9.364 1.00 85.50 398 MET A O 1
ATOM 3052 N N . PRO A 1 399 ? 5.829 18.553 7.450 1.00 86.38 399 PRO A N 1
ATOM 3053 C CA . PRO A 1 399 ? 4.867 19.222 6.566 1.00 86.38 399 PRO A CA 1
ATOM 3054 C C . PRO A 1 399 ? 3.405 18.786 6.727 1.00 86.38 399 PRO A C 1
ATOM 3056 O O . PRO A 1 399 ? 2.513 19.557 6.377 1.00 86.38 399 PRO A O 1
ATOM 3059 N N . LEU A 1 400 ? 3.142 17.588 7.271 1.00 87.62 400 LEU A N 1
ATOM 3060 C CA . LEU A 1 400 ? 1.781 17.103 7.528 1.00 87.62 400 LEU A CA 1
ATOM 3061 C C . LEU A 1 400 ? 1.063 17.859 8.658 1.00 87.62 400 LEU A C 1
ATOM 3063 O O . LEU A 1 400 ? -0.164 17.851 8.695 1.00 87.62 400 LEU A O 1
ATOM 3067 N N . PHE A 1 401 ? 1.795 18.512 9.567 1.00 86.00 401 PHE A N 1
ATOM 3068 C CA . PHE A 1 401 ? 1.220 19.132 10.770 1.00 86.00 401 PHE A CA 1
ATOM 3069 C C . PHE A 1 401 ? 1.614 20.604 10.981 1.00 86.00 401 PHE A C 1
ATOM 3071 O O . PHE A 1 401 ? 0.963 21.293 11.768 1.00 86.00 401 PHE A O 1
ATOM 3078 N N . ASP A 1 402 ? 2.658 21.104 10.308 1.00 76.94 402 ASP A N 1
ATOM 3079 C CA . ASP A 1 402 ? 3.100 22.509 10.396 1.00 76.94 402 ASP A CA 1
ATOM 3080 C C . ASP A 1 402 ? 2.740 23.373 9.169 1.00 76.94 402 ASP A C 1
ATOM 3082 O O . ASP A 1 402 ? 3.002 24.578 9.174 1.00 76.94 402 ASP A O 1
ATOM 3086 N N . CYS A 1 403 ? 2.119 22.779 8.140 1.00 70.50 403 CYS A N 1
ATOM 3087 C CA . CYS A 1 403 ? 1.778 23.420 6.862 1.00 70.50 403 CYS A CA 1
ATOM 3088 C C . CYS A 1 403 ? 2.980 24.016 6.090 1.00 70.50 403 CYS A C 1
ATOM 3090 O O . CYS A 1 403 ? 2.797 24.912 5.265 1.00 70.50 403 CYS A O 1
ATOM 3092 N N . SER A 1 404 ? 4.211 23.526 6.293 1.00 70.06 404 SER A N 1
ATOM 3093 C CA . SER A 1 404 ? 5.446 24.088 5.698 1.00 70.06 404 SER A CA 1
ATOM 3094 C C . SER A 1 404 ? 5.607 23.961 4.167 1.00 70.06 404 SER A C 1
ATOM 3096 O O . SER A 1 404 ? 6.645 24.346 3.627 1.00 70.06 404 SER A O 1
ATOM 3098 N N . GLY A 1 405 ? 4.577 23.512 3.441 1.00 60.91 405 GLY A N 1
ATOM 3099 C CA . GLY A 1 405 ? 4.443 23.777 2.002 1.00 60.91 405 GLY A CA 1
ATOM 3100 C C . GLY A 1 405 ? 5.052 22.740 1.052 1.00 60.91 405 GLY A C 1
ATOM 3101 O O . GLY A 1 405 ? 5.664 23.116 0.051 1.00 60.91 405 GLY A O 1
ATOM 3102 N N . GLN A 1 406 ? 4.862 21.446 1.323 1.00 66.25 406 GLN A N 1
ATOM 3103 C CA . GLN A 1 406 ? 4.999 20.393 0.305 1.00 66.25 406 GLN A CA 1
ATOM 3104 C C . GLN A 1 406 ? 3.623 19.852 -0.101 1.00 66.25 406 GLN A C 1
ATOM 3106 O O . GLN A 1 406 ? 2.694 19.834 0.699 1.00 66.25 406 GLN A O 1
ATOM 3111 N N . ASP A 1 407 ? 3.514 19.415 -1.354 1.00 77.06 407 ASP A N 1
ATOM 3112 C CA . ASP A 1 407 ? 2.316 18.780 -1.906 1.00 77.06 407 ASP A CA 1
ATOM 3113 C C . ASP A 1 407 ? 2.034 17.445 -1.189 1.00 77.06 407 ASP A C 1
ATOM 3115 O O . ASP A 1 407 ? 2.906 16.570 -1.117 1.00 77.06 407 ASP A O 1
ATOM 3119 N N . ALA A 1 408 ? 0.809 17.289 -0.678 1.00 80.69 408 ALA A N 1
ATOM 3120 C CA . ALA A 1 408 ? 0.342 16.095 0.019 1.00 80.69 408 ALA A CA 1
ATOM 3121 C C . ALA A 1 408 ? 0.520 14.816 -0.817 1.00 80.69 408 ALA A C 1
ATOM 3123 O O . ALA A 1 408 ? 0.937 13.787 -0.281 1.00 80.69 408 ALA A O 1
ATOM 3124 N N . ALA A 1 409 ? 0.310 14.884 -2.136 1.00 82.12 409 ALA A N 1
ATOM 3125 C CA . ALA A 1 409 ? 0.505 13.750 -3.036 1.00 82.12 409 ALA A CA 1
ATOM 3126 C C . ALA A 1 409 ? 1.983 13.330 -3.118 1.00 82.12 409 ALA A C 1
ATOM 3128 O O . ALA A 1 409 ? 2.296 12.138 -3.146 1.00 82.12 409 ALA A O 1
ATOM 3129 N N . VAL A 1 410 ? 2.913 14.293 -3.094 1.00 84.31 410 VAL A N 1
ATOM 3130 C CA . VAL A 1 410 ? 4.364 14.029 -3.109 1.00 84.31 410 VAL A CA 1
ATOM 3131 C C . VAL A 1 410 ? 4.830 13.437 -1.776 1.00 84.31 410 VAL A C 1
ATOM 3133 O O . VAL A 1 410 ? 5.639 12.503 -1.774 1.00 84.31 410 VAL A O 1
ATOM 3136 N N . ILE A 1 411 ? 4.296 13.924 -0.649 1.00 87.12 411 ILE A N 1
ATOM 3137 C CA . ILE A 1 411 ? 4.547 13.336 0.677 1.00 87.12 411 ILE A CA 1
ATOM 3138 C C . ILE A 1 411 ? 4.025 11.893 0.706 1.00 87.12 411 ILE A C 1
ATOM 3140 O O . ILE A 1 411 ? 4.788 10.979 1.023 1.00 87.12 411 ILE A O 1
ATOM 3144 N N . GLY A 1 412 ? 2.770 11.675 0.298 1.00 89.50 412 GLY A N 1
ATOM 3145 C CA . GLY A 1 412 ? 2.121 10.363 0.258 1.00 89.50 412 GLY A CA 1
ATOM 3146 C C . GLY A 1 412 ? 2.857 9.348 -0.619 1.00 89.50 412 GLY A C 1
ATOM 3147 O O . GLY A 1 412 ? 3.120 8.232 -0.176 1.00 89.50 412 GLY A O 1
ATOM 3148 N N . CYS A 1 413 ? 3.298 9.728 -1.823 1.00 87.56 413 CYS A N 1
ATOM 3149 C CA . CYS A 1 413 ? 4.078 8.839 -2.695 1.00 87.56 413 CYS A CA 1
ATOM 3150 C C . CYS A 1 413 ? 5.404 8.392 -2.049 1.00 87.56 413 CYS A C 1
ATOM 3152 O O . CYS A 1 413 ? 5.773 7.214 -2.114 1.00 87.56 413 CYS A O 1
ATOM 3154 N N . ARG A 1 414 ? 6.117 9.311 -1.381 1.00 89.69 414 ARG A N 1
ATOM 3155 C CA . ARG A 1 414 ? 7.376 8.992 -0.686 1.00 89.69 414 ARG A CA 1
ATOM 3156 C C . ARG A 1 414 ? 7.151 8.174 0.585 1.00 89.69 414 ARG A C 1
ATOM 3158 O O . ARG A 1 414 ? 7.887 7.221 0.826 1.00 89.69 414 ARG A O 1
ATOM 3165 N N . MET A 1 415 ? 6.124 8.496 1.368 1.00 93.62 415 MET A N 1
ATOM 3166 C CA . MET A 1 415 ? 5.734 7.714 2.544 1.00 93.62 415 MET A CA 1
ATOM 3167 C C . MET A 1 415 ? 5.299 6.292 2.162 1.00 93.62 415 MET A C 1
ATOM 3169 O O . MET A 1 415 ? 5.751 5.340 2.788 1.00 93.62 415 MET A O 1
ATOM 3173 N N . SER A 1 416 ? 4.514 6.119 1.094 1.00 93.62 416 SER A N 1
ATOM 3174 C CA . SER A 1 416 ? 4.105 4.804 0.570 1.00 93.62 416 SER A CA 1
ATOM 3175 C C . SER A 1 416 ? 5.309 3.966 0.124 1.00 93.62 416 SER A C 1
ATOM 3177 O O . SER A 1 416 ? 5.410 2.779 0.436 1.00 93.62 416 SER A O 1
ATOM 3179 N N . THR A 1 417 ? 6.292 4.605 -0.513 1.00 91.62 417 THR A N 1
ATOM 3180 C CA . THR A 1 417 ? 7.567 3.964 -0.868 1.00 91.62 417 THR A CA 1
ATOM 3181 C C . THR A 1 417 ? 8.311 3.464 0.377 1.00 91.62 417 THR A C 1
ATOM 3183 O O . THR A 1 417 ? 8.676 2.291 0.442 1.00 91.62 417 THR A O 1
ATOM 3186 N N . HIS A 1 418 ? 8.470 4.313 1.396 1.00 95.38 418 HIS A N 1
ATOM 3187 C CA . HIS A 1 418 ? 9.129 3.952 2.655 1.00 95.38 418 HIS A CA 1
ATOM 3188 C C . HIS A 1 418 ? 8.361 2.908 3.482 1.00 95.38 418 HIS A C 1
ATOM 3190 O O . HIS A 1 418 ? 8.984 2.083 4.147 1.00 95.38 418 HIS A O 1
ATOM 3196 N N . LEU A 1 419 ? 7.027 2.886 3.421 1.00 97.44 419 LEU A N 1
ATOM 3197 C CA . LEU A 1 419 ? 6.209 1.847 4.053 1.00 97.44 419 LEU A CA 1
ATOM 3198 C C . LEU A 1 419 ? 6.499 0.468 3.457 1.00 97.44 419 LEU A C 1
ATOM 3200 O O . LEU A 1 419 ? 6.623 -0.517 4.182 1.00 97.44 419 LEU A O 1
ATOM 3204 N N . GLU A 1 420 ? 6.655 0.396 2.141 1.00 94.94 420 GLU A N 1
ATOM 3205 C CA . GLU A 1 420 ? 6.965 -0.851 1.450 1.00 94.94 420 GLU A CA 1
ATOM 3206 C C . GLU A 1 420 ? 8.420 -1.292 1.694 1.00 94.94 420 GLU A C 1
ATOM 3208 O O . GLU A 1 420 ? 8.668 -2.487 1.860 1.00 94.94 420 GLU A O 1
ATOM 3213 N N . GLU A 1 421 ? 9.367 -0.356 1.845 1.00 96.19 421 GLU A N 1
ATOM 3214 C CA . GLU A 1 421 ? 10.705 -0.666 2.374 1.00 96.19 421 GLU A CA 1
ATOM 3215 C C . GLU A 1 421 ? 10.631 -1.239 3.800 1.00 96.19 421 GLU A C 1
ATOM 3217 O O . GLU A 1 421 ? 11.185 -2.310 4.052 1.00 96.19 421 GLU A O 1
ATOM 3222 N N . LEU A 1 422 ? 9.916 -0.585 4.725 1.00 98.00 422 LEU A N 1
ATOM 3223 C CA . LEU A 1 422 ? 9.762 -1.048 6.113 1.00 98.00 422 LEU A CA 1
ATOM 3224 C C . LEU A 1 422 ? 9.087 -2.422 6.195 1.00 98.00 422 LEU A C 1
ATOM 3226 O O . LEU A 1 422 ? 9.535 -3.265 6.967 1.00 98.00 422 LEU A O 1
ATOM 3230 N N . ARG A 1 423 ? 8.070 -2.698 5.371 1.00 97.62 423 ARG A N 1
ATOM 3231 C CA . ARG A 1 423 ? 7.407 -4.014 5.290 1.00 97.62 423 ARG A CA 1
ATOM 3232 C C . ARG A 1 423 ? 8.361 -5.121 4.831 1.00 97.62 423 ARG A C 1
ATOM 3234 O O . ARG A 1 423 ? 8.281 -6.243 5.337 1.00 97.62 423 ARG A O 1
ATOM 3241 N N . ILE A 1 424 ? 9.289 -4.822 3.918 1.00 97.50 424 ILE A N 1
ATOM 3242 C CA . ILE A 1 424 ? 10.342 -5.765 3.510 1.00 97.50 424 ILE A CA 1
ATOM 3243 C C . ILE A 1 424 ? 11.365 -5.943 4.642 1.00 97.50 424 ILE A C 1
ATOM 3245 O O . ILE A 1 424 ? 11.664 -7.079 5.007 1.00 97.50 424 ILE A O 1
ATOM 3249 N N . LEU A 1 425 ? 11.861 -4.853 5.234 1.00 97.94 425 LEU A N 1
ATOM 3250 C CA . LEU A 1 425 ? 12.847 -4.880 6.325 1.00 97.94 425 LEU A CA 1
ATOM 3251 C C . LEU A 1 425 ? 12.311 -5.629 7.560 1.00 97.94 425 LEU A C 1
ATOM 3253 O O . LEU A 1 425 ? 13.006 -6.486 8.100 1.00 97.94 425 LEU A O 1
ATOM 3257 N N . HIS A 1 426 ? 11.050 -5.406 7.941 1.00 97.38 426 HIS A N 1
ATOM 3258 C CA . HIS A 1 426 ? 10.353 -6.138 9.005 1.00 97.38 426 HIS A CA 1
ATOM 3259 C C . HIS A 1 426 ? 10.354 -7.651 8.749 1.00 97.38 426 HIS A C 1
ATOM 3261 O O . HIS A 1 426 ? 10.774 -8.425 9.607 1.00 97.38 426 HIS A O 1
ATOM 3267 N N . ARG A 1 427 ? 9.981 -8.079 7.533 1.00 96.31 427 ARG A N 1
ATOM 3268 C CA . ARG A 1 427 ? 10.012 -9.494 7.125 1.00 96.31 427 ARG A CA 1
ATOM 3269 C C . ARG A 1 427 ? 11.428 -10.082 7.148 1.00 96.31 427 ARG A C 1
ATOM 3271 O O . ARG A 1 427 ? 11.592 -11.263 7.439 1.00 96.31 427 ARG A O 1
ATOM 3278 N N . LEU A 1 428 ? 12.467 -9.294 6.859 1.00 95.75 428 LEU A N 1
ATOM 3279 C CA . LEU A 1 428 ? 13.854 -9.760 6.980 1.00 95.75 428 LEU A CA 1
ATOM 3280 C C . LEU A 1 428 ? 14.252 -9.988 8.448 1.00 95.75 428 LEU A C 1
ATOM 3282 O O . LEU A 1 428 ? 14.888 -10.998 8.751 1.00 95.75 428 LEU A O 1
ATOM 3286 N N . LEU A 1 429 ? 13.829 -9.111 9.364 1.00 95.31 429 LEU A N 1
ATOM 3287 C CA . LEU A 1 429 ? 14.042 -9.275 10.809 1.00 95.31 429 LEU A CA 1
ATOM 3288 C C . LEU A 1 429 ? 13.245 -10.471 11.366 1.00 95.31 429 LEU A C 1
ATOM 3290 O O . LEU A 1 429 ? 13.793 -11.266 12.126 1.00 95.31 429 LEU A O 1
ATOM 3294 N N . GLU A 1 430 ? 12.002 -10.665 10.921 1.00 94.31 430 GLU A N 1
ATOM 3295 C CA . GLU A 1 430 ? 11.148 -11.820 11.250 1.00 94.31 430 GLU A CA 1
ATOM 3296 C C . GLU A 1 430 ? 11.820 -13.141 10.835 1.00 94.31 430 GLU A C 1
ATOM 3298 O O . GLU A 1 430 ? 11.964 -14.070 11.632 1.00 94.31 430 GLU A O 1
ATOM 3303 N N . GLN A 1 431 ? 12.312 -13.215 9.594 1.00 92.56 431 GLN A N 1
ATOM 3304 C CA . GLN A 1 431 ? 13.046 -14.382 9.102 1.00 92.56 431 GLN A CA 1
ATOM 3305 C C . GLN A 1 431 ? 14.360 -14.600 9.868 1.00 92.56 431 GLN A C 1
ATOM 3307 O O . GLN A 1 431 ? 14.721 -15.747 10.135 1.00 92.56 431 GLN A O 1
ATOM 3312 N N . ALA A 1 432 ? 15.058 -13.533 10.270 1.00 91.25 432 ALA A N 1
ATOM 3313 C CA . ALA A 1 432 ? 16.264 -13.625 11.091 1.00 91.25 432 ALA A CA 1
ATOM 3314 C C . ALA A 1 432 ? 15.973 -14.129 12.521 1.00 91.25 432 ALA A C 1
ATOM 3316 O O . ALA A 1 432 ? 16.767 -14.903 13.058 1.00 91.25 432 ALA A O 1
ATOM 3317 N N . LEU A 1 433 ? 14.819 -13.796 13.116 1.00 89.94 433 LEU A N 1
ATOM 3318 C CA . LEU A 1 433 ? 14.368 -14.343 14.408 1.00 89.94 433 LEU A CA 1
ATOM 3319 C C . LEU A 1 433 ? 14.112 -15.860 14.367 1.00 89.94 433 LEU A C 1
ATOM 3321 O O . LEU A 1 433 ? 14.194 -16.529 15.402 1.00 89.94 433 LEU A O 1
ATOM 3325 N N . GLY A 1 434 ? 13.870 -16.436 13.188 1.00 84.38 434 GLY A N 1
ATOM 3326 C CA . GLY A 1 434 ? 13.837 -17.889 12.989 1.00 84.38 434 GLY A CA 1
ATOM 3327 C C . GLY A 1 434 ? 15.214 -18.568 13.079 1.00 84.38 434 GLY A C 1
ATOM 3328 O O . GLY A 1 434 ? 15.290 -19.768 13.338 1.00 84.38 434 GLY A O 1
ATOM 3329 N N . MET A 1 435 ? 16.311 -17.823 12.911 1.00 84.62 435 MET A N 1
ATOM 3330 C CA . MET A 1 435 ? 17.668 -18.363 12.740 1.00 84.62 435 MET A CA 1
ATOM 3331 C C . MET A 1 435 ? 18.471 -18.404 14.058 1.00 84.62 435 MET A C 1
ATOM 3333 O O . MET A 1 435 ? 18.177 -17.663 15.000 1.00 84.62 435 MET A O 1
ATOM 3337 N N . PRO A 1 436 ? 19.505 -19.257 14.183 1.00 73.94 436 PRO A N 1
ATOM 3338 C CA . PRO A 1 436 ? 20.415 -19.219 15.328 1.00 73.94 436 PRO A CA 1
ATOM 3339 C C . PRO A 1 436 ? 21.315 -17.970 15.263 1.00 73.94 436 PRO A C 1
ATOM 3341 O O . PRO A 1 436 ? 22.311 -17.952 14.544 1.00 73.94 436 PRO A O 1
ATOM 3344 N N . ALA A 1 437 ? 20.950 -16.935 16.022 1.00 71.69 437 ALA A N 1
ATOM 3345 C CA . ALA A 1 437 ? 21.707 -15.696 16.200 1.00 71.69 437 ALA A CA 1
ATOM 3346 C C . ALA A 1 437 ? 22.050 -15.475 17.687 1.00 71.69 437 ALA A C 1
ATOM 3348 O O . ALA A 1 437 ? 21.246 -15.818 18.556 1.00 71.69 437 ALA A O 1
ATOM 3349 N N . ASP A 1 438 ? 23.223 -14.895 17.963 1.00 68.75 438 ASP A N 1
ATOM 3350 C CA . ASP A 1 438 ? 23.740 -14.657 19.324 1.00 68.75 438 ASP A CA 1
ATOM 3351 C C . ASP A 1 438 ? 22.888 -13.649 20.121 1.00 68.75 438 ASP A C 1
ATOM 3353 O O . ASP A 1 438 ? 22.592 -13.878 21.292 1.00 68.75 438 ASP A O 1
ATOM 3357 N N . ASP A 1 439 ? 22.475 -12.547 19.485 1.00 76.62 439 ASP A N 1
ATOM 3358 C CA . ASP A 1 439 ? 21.856 -11.384 20.143 1.00 76.62 439 ASP A CA 1
ATOM 3359 C C . ASP A 1 439 ? 20.336 -11.294 19.870 1.00 76.62 439 ASP A C 1
ATOM 3361 O O . ASP A 1 439 ? 19.799 -10.249 19.495 1.00 76.62 439 ASP A O 1
ATOM 3365 N N . ARG A 1 440 ? 19.626 -12.420 20.052 1.00 83.69 440 ARG A N 1
ATOM 3366 C CA . ARG A 1 440 ? 18.170 -12.549 19.813 1.00 83.69 440 ARG A CA 1
ATOM 3367 C C . ARG A 1 440 ? 17.327 -11.461 20.480 1.00 83.69 440 ARG A C 1
ATOM 3369 O O . ARG A 1 440 ? 16.420 -10.946 19.838 1.00 83.69 440 ARG A O 1
ATOM 3376 N N . ASP A 1 441 ? 17.634 -11.095 21.722 1.00 85.44 441 ASP A N 1
ATOM 3377 C CA . ASP A 1 441 ? 16.848 -10.116 22.487 1.00 85.44 441 ASP A CA 1
ATOM 3378 C C . ASP A 1 441 ? 16.855 -8.725 21.824 1.00 85.44 441 ASP A C 1
ATOM 3380 O O . ASP A 1 441 ? 15.831 -8.046 21.783 1.00 85.44 441 ASP A O 1
ATOM 3384 N N . VAL A 1 442 ? 17.991 -8.323 21.239 1.00 88.31 442 VAL A N 1
ATOM 3385 C CA . VAL A 1 442 ? 18.124 -7.060 20.491 1.00 88.31 442 VAL A CA 1
ATOM 3386 C C . VAL A 1 442 ? 17.361 -7.142 19.167 1.00 88.31 442 VAL A C 1
ATOM 3388 O O . VAL A 1 442 ? 16.653 -6.207 18.799 1.00 88.31 442 VAL A O 1
ATOM 3391 N N . LEU A 1 443 ? 17.448 -8.286 18.481 1.00 90.81 443 LEU A N 1
ATOM 3392 C CA . LEU A 1 443 ? 16.744 -8.528 17.222 1.00 90.81 443 LEU A CA 1
ATOM 3393 C C . LEU A 1 443 ? 15.211 -8.518 17.389 1.00 90.81 443 LEU A C 1
ATOM 3395 O O . LEU A 1 443 ? 14.513 -8.050 16.491 1.00 90.81 443 LEU A O 1
ATOM 3399 N N . CYS A 1 444 ? 14.690 -8.967 18.539 1.00 91.88 444 CYS A N 1
ATOM 3400 C CA . CYS A 1 444 ? 13.270 -8.843 18.884 1.00 91.88 444 CYS A CA 1
ATOM 3401 C C . CYS A 1 444 ? 12.833 -7.372 18.927 1.00 91.88 444 CYS A C 1
ATOM 3403 O O . CYS A 1 444 ? 11.863 -7.015 18.264 1.00 91.88 444 CYS A O 1
ATOM 3405 N N . VAL A 1 445 ? 13.581 -6.513 19.632 1.00 92.12 445 VAL A N 1
ATOM 3406 C CA . VAL A 1 445 ? 13.280 -5.071 19.720 1.00 92.12 445 VAL A CA 1
ATOM 3407 C C . VAL A 1 445 ? 13.396 -4.397 18.348 1.00 92.12 445 VAL A C 1
ATOM 3409 O O . VAL A 1 445 ? 12.580 -3.547 18.011 1.00 92.12 445 VAL A O 1
ATOM 3412 N N . TRP A 1 446 ? 14.365 -4.786 17.514 1.00 94.94 446 TRP A N 1
ATOM 3413 C CA . TRP A 1 446 ? 14.497 -4.242 16.155 1.00 94.94 446 TRP A CA 1
ATOM 3414 C C . TRP A 1 446 ? 13.312 -4.615 15.256 1.00 94.94 446 TRP A C 1
ATOM 3416 O O . TRP A 1 446 ? 12.804 -3.759 14.531 1.00 94.94 446 TRP A O 1
ATOM 3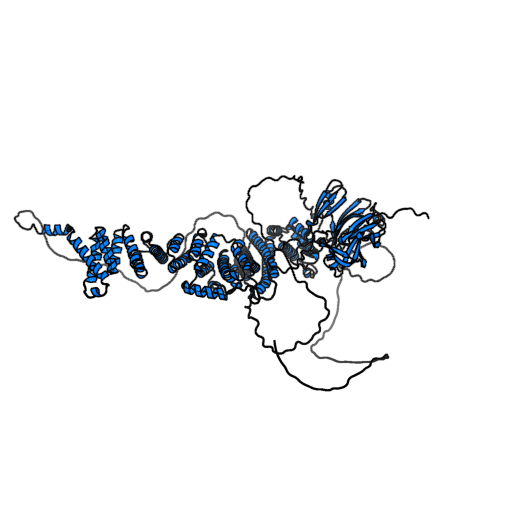426 N N . HIS A 1 447 ? 12.855 -5.869 15.310 1.00 95.44 447 HIS A N 1
ATOM 3427 C CA . HIS A 1 447 ? 11.652 -6.331 14.612 1.00 95.44 447 HIS A CA 1
ATOM 3428 C C . HIS A 1 447 ? 10.421 -5.531 15.060 1.00 95.44 447 HIS A C 1
ATOM 3430 O O . HIS A 1 447 ? 9.756 -4.905 14.239 1.00 95.44 447 HIS A O 1
ATOM 3436 N N . GLU A 1 448 ? 10.190 -5.478 16.371 1.00 94.50 448 GLU A N 1
ATOM 3437 C CA . GLU A 1 448 ? 9.090 -4.767 17.024 1.00 94.50 448 GLU A CA 1
ATOM 3438 C C . GLU A 1 448 ? 9.037 -3.275 16.640 1.00 94.50 448 GLU A C 1
ATOM 3440 O O . GLU A 1 448 ? 8.027 -2.811 16.112 1.00 94.50 448 GLU A O 1
ATOM 3445 N N . VAL A 1 449 ? 10.148 -2.542 16.789 1.00 95.88 449 VAL A N 1
ATOM 3446 C CA . VAL A 1 449 ? 10.257 -1.120 16.405 1.00 95.88 449 VAL A CA 1
ATOM 3447 C C . VAL A 1 449 ? 9.982 -0.917 14.912 1.00 95.88 449 VAL A C 1
ATOM 3449 O O . VAL A 1 449 ? 9.285 0.023 14.536 1.00 95.88 449 VAL A O 1
ATOM 3452 N N . THR A 1 450 ? 10.481 -1.805 14.047 1.00 97.25 450 THR A N 1
ATOM 3453 C CA . THR A 1 450 ? 10.227 -1.721 12.596 1.00 97.25 450 THR A CA 1
ATOM 3454 C C . THR A 1 450 ? 8.745 -1.955 12.272 1.00 97.25 450 THR A C 1
ATOM 3456 O O . THR A 1 450 ? 8.210 -1.327 11.358 1.00 97.25 450 THR A O 1
ATOM 3459 N N . GLY A 1 451 ? 8.069 -2.818 13.037 1.00 96.50 451 GLY A N 1
ATOM 3460 C CA . GLY A 1 451 ? 6.639 -3.103 12.904 1.00 96.50 451 GLY A CA 1
ATOM 3461 C C . GLY A 1 451 ? 5.770 -1.919 13.321 1.00 96.50 451 GLY A C 1
ATOM 3462 O O . GLY A 1 451 ? 4.886 -1.521 12.565 1.00 96.50 451 GLY A O 1
ATOM 3463 N N . LEU A 1 452 ? 6.077 -1.298 14.464 1.00 96.12 452 LEU A N 1
ATOM 3464 C CA . LEU A 1 452 ? 5.399 -0.088 14.948 1.00 96.12 452 LEU A CA 1
ATOM 3465 C C . LEU A 1 452 ? 5.553 1.082 13.964 1.00 96.12 452 LEU A C 1
ATOM 3467 O O . LEU A 1 452 ? 4.562 1.710 13.593 1.00 96.12 452 LEU A O 1
ATOM 3471 N N . LEU A 1 453 ? 6.765 1.315 13.442 1.00 97.00 453 LEU A N 1
ATOM 3472 C CA . LEU A 1 453 ? 7.004 2.330 12.405 1.00 97.00 453 LEU A CA 1
ATOM 3473 C C . LEU A 1 453 ? 6.192 2.063 11.122 1.00 97.00 453 LEU A C 1
ATOM 3475 O O . LEU A 1 453 ? 5.656 3.001 10.534 1.00 97.00 453 LEU A O 1
ATOM 3479 N N . ALA A 1 454 ? 6.060 0.803 10.692 1.00 97.38 454 ALA A N 1
ATOM 3480 C CA . ALA A 1 454 ? 5.240 0.441 9.532 1.00 97.38 454 ALA A CA 1
ATOM 3481 C C . ALA A 1 454 ? 3.725 0.573 9.802 1.00 97.38 454 ALA A C 1
ATOM 3483 O O . ALA A 1 454 ? 2.969 0.961 8.907 1.00 97.38 454 ALA A O 1
ATOM 3484 N N . GLY A 1 455 ? 3.273 0.276 11.024 1.00 95.50 455 GLY A N 1
ATOM 3485 C CA . GLY A 1 455 ? 1.888 0.461 11.462 1.00 95.50 455 GLY A CA 1
ATOM 3486 C C . GLY A 1 455 ? 1.494 1.936 11.482 1.00 95.50 455 GLY A C 1
ATOM 3487 O O . GLY A 1 455 ? 0.577 2.338 10.767 1.00 95.50 455 GLY A O 1
ATOM 3488 N N . HIS A 1 456 ? 2.256 2.759 12.209 1.00 95.69 456 HIS A N 1
ATOM 3489 C CA . HIS A 1 456 ? 2.090 4.216 12.271 1.00 95.69 456 HIS A CA 1
ATOM 3490 C C . HIS A 1 456 ? 2.055 4.859 10.881 1.00 95.69 456 HIS A C 1
ATOM 3492 O O . HIS A 1 456 ? 1.136 5.616 10.566 1.00 95.69 456 HIS A O 1
ATOM 3498 N N . LEU A 1 457 ? 3.000 4.494 10.012 1.00 96.69 457 LEU A N 1
ATOM 3499 C CA . LEU A 1 457 ? 3.072 5.019 8.651 1.00 96.69 457 LEU A CA 1
ATOM 3500 C C . LEU A 1 457 ? 1.893 4.584 7.766 1.00 96.69 457 LEU A C 1
ATOM 3502 O O . LEU A 1 457 ? 1.474 5.353 6.903 1.00 96.69 457 LEU A O 1
ATOM 3506 N N . SER A 1 458 ? 1.323 3.396 7.994 1.00 96.81 458 SER A N 1
ATOM 3507 C CA . SER A 1 458 ? 0.100 2.960 7.300 1.00 96.81 458 SER A CA 1
ATOM 3508 C C . SER A 1 458 ? -1.096 3.853 7.662 1.00 96.81 458 SER A C 1
ATOM 3510 O O . SER A 1 458 ? -1.868 4.220 6.781 1.00 96.81 458 SER A O 1
ATOM 3512 N N . VAL A 1 459 ? -1.222 4.260 8.931 1.00 96.19 459 VAL A N 1
ATOM 3513 C CA . VAL A 1 459 ? -2.300 5.150 9.409 1.00 96.19 459 VAL A CA 1
ATOM 3514 C C . VAL A 1 459 ? -2.111 6.587 8.921 1.00 96.19 459 VAL A C 1
ATOM 3516 O O . VAL A 1 459 ? -3.073 7.206 8.473 1.00 96.19 459 VAL A O 1
ATOM 3519 N N . LEU A 1 460 ? -0.876 7.106 8.926 1.00 95.00 460 LEU A N 1
ATOM 3520 C CA . LEU A 1 460 ? -0.568 8.414 8.330 1.00 95.00 460 LEU A CA 1
ATOM 3521 C C . LEU A 1 460 ? -0.945 8.466 6.847 1.00 95.00 460 LEU A C 1
ATOM 3523 O O . LEU A 1 460 ? -1.535 9.446 6.400 1.00 95.00 460 LEU A O 1
ATOM 3527 N N . LEU A 1 461 ? -0.625 7.414 6.088 1.00 95.31 461 LEU A N 1
ATOM 3528 C CA . LEU A 1 461 ? -0.974 7.328 4.670 1.00 95.31 461 LEU A CA 1
ATOM 3529 C C . LEU A 1 461 ? -2.481 7.275 4.446 1.00 95.31 461 LEU A C 1
ATOM 3531 O O . LEU A 1 461 ? -2.963 7.992 3.576 1.00 95.31 461 LEU A O 1
ATOM 3535 N N . PHE A 1 462 ? -3.218 6.517 5.260 1.00 95.69 462 PHE A N 1
ATOM 3536 C CA . PHE A 1 462 ? -4.679 6.514 5.214 1.00 95.69 462 PHE A CA 1
ATOM 3537 C C . PHE A 1 462 ? -5.262 7.912 5.497 1.00 95.69 462 PHE A C 1
ATOM 3539 O O . PHE A 1 462 ? -6.117 8.376 4.752 1.00 95.69 462 PHE A O 1
ATOM 3546 N N . PHE A 1 463 ? -4.751 8.644 6.496 1.00 93.94 463 PHE A N 1
ATOM 3547 C CA . PHE A 1 463 ? -5.189 10.025 6.757 1.00 93.94 463 PHE A CA 1
ATOM 3548 C C . PHE A 1 463 ? -4.830 11.002 5.624 1.00 93.94 463 PHE A C 1
ATOM 3550 O O . PHE A 1 463 ? -5.597 11.926 5.370 1.00 93.94 463 PHE A O 1
ATOM 3557 N N . VAL A 1 464 ? -3.704 10.812 4.926 1.00 91.12 464 VAL A N 1
ATOM 3558 C CA . VAL A 1 464 ? -3.357 11.607 3.730 1.00 91.12 464 VAL A CA 1
ATOM 3559 C C . VAL A 1 464 ? -4.257 11.256 2.539 1.00 91.12 464 VAL A C 1
ATOM 3561 O O . VAL A 1 464 ? -4.638 12.145 1.784 1.00 91.12 464 VAL A O 1
ATOM 3564 N N . GLN A 1 465 ? -4.626 9.984 2.373 1.00 90.31 465 GLN A N 1
ATOM 3565 C CA . GLN A 1 465 ? -5.516 9.521 1.300 1.00 90.31 465 GLN A CA 1
ATOM 3566 C C . GLN A 1 465 ? -6.954 10.014 1.501 1.00 90.31 465 GLN A C 1
ATOM 3568 O O . GLN A 1 465 ? -7.519 10.603 0.586 1.00 90.31 465 GLN A O 1
ATOM 3573 N N . ALA A 1 466 ? -7.486 9.900 2.719 1.00 90.12 466 ALA A N 1
ATOM 3574 C CA . ALA A 1 466 ? -8.797 10.426 3.095 1.00 90.12 466 ALA A CA 1
ATOM 3575 C C . ALA A 1 466 ? -8.831 11.963 3.275 1.00 90.12 466 ALA A C 1
ATOM 3577 O O . ALA A 1 466 ? -9.835 12.505 3.722 1.00 90.12 466 ALA A O 1
ATOM 3578 N N . GLY A 1 467 ? -7.745 12.695 2.998 1.00 87.81 467 GLY A N 1
ATOM 3579 C CA . GLY A 1 467 ? -7.716 14.163 3.088 1.00 87.81 467 GLY A CA 1
ATOM 3580 C C . GLY A 1 467 ? -7.772 14.760 4.506 1.00 87.81 467 GLY A C 1
ATOM 3581 O O . GLY A 1 467 ? -7.908 15.974 4.641 1.00 87.81 467 GLY A O 1
ATOM 3582 N N . LEU A 1 468 ? -7.627 13.946 5.561 1.00 88.94 468 LEU A N 1
ATOM 3583 C CA . LEU A 1 468 ? -7.454 14.412 6.948 1.00 88.94 468 LEU A CA 1
ATOM 3584 C C . LEU A 1 468 ? -6.058 14.993 7.223 1.00 88.94 468 LEU A C 1
ATOM 3586 O O . LEU A 1 468 ? -5.873 15.689 8.222 1.00 88.94 468 LEU A O 1
ATOM 3590 N N . LEU A 1 469 ? -5.067 14.680 6.382 1.00 88.75 469 LEU A N 1
ATOM 3591 C CA . LEU A 1 469 ? -3.728 15.265 6.424 1.00 88.75 469 LEU A CA 1
ATOM 3592 C C . LEU A 1 469 ? -3.299 15.774 5.032 1.00 88.75 469 LEU A C 1
ATOM 3594 O O . LEU A 1 469 ? -3.594 15.116 4.034 1.00 88.75 469 LEU A O 1
ATOM 3598 N N . PRO A 1 470 ? -2.549 16.891 4.936 1.00 84.81 470 PRO A N 1
ATOM 3599 C CA . PRO A 1 470 ? -2.032 17.717 6.033 1.00 84.81 470 PRO A CA 1
ATOM 3600 C C . PRO A 1 470 ? -3.132 18.438 6.836 1.00 84.81 470 PRO A C 1
ATOM 3602 O O . PRO A 1 470 ? -4.244 18.626 6.358 1.00 84.81 470 PRO A O 1
ATOM 3605 N N . ASP A 1 471 ? -2.824 18.820 8.075 1.00 78.75 471 ASP A N 1
ATOM 3606 C CA . ASP A 1 471 ? -3.739 19.526 8.985 1.00 78.75 471 ASP A CA 1
ATOM 3607 C C . ASP A 1 471 ? -3.969 20.974 8.501 1.00 78.75 471 ASP A C 1
ATOM 3609 O O . ASP A 1 471 ? -3.229 21.888 8.872 1.00 78.75 471 ASP A O 1
ATOM 3613 N N . HIS A 1 472 ? -4.955 21.175 7.617 1.00 68.75 472 HIS A N 1
ATOM 3614 C CA . HIS A 1 472 ? -5.189 22.416 6.860 1.00 68.75 472 HIS A CA 1
ATOM 3615 C C . HIS A 1 472 ? -5.692 23.585 7.728 1.00 68.75 472 HIS A C 1
ATOM 3617 O O . HIS A 1 472 ? -6.853 23.980 7.682 1.00 68.75 472 HIS A O 1
ATOM 3623 N N . ARG A 1 473 ? -4.801 24.216 8.496 1.00 61.72 473 ARG A N 1
ATOM 3624 C CA . ARG A 1 473 ? -5.158 25.345 9.384 1.00 61.72 473 ARG A CA 1
ATOM 3625 C C . ARG A 1 473 ? -5.502 26.654 8.662 1.00 61.72 473 ARG A C 1
ATOM 3627 O O . ARG A 1 473 ? -5.978 27.583 9.311 1.00 61.72 473 ARG A O 1
ATOM 3634 N N . VAL A 1 474 ? -5.245 26.748 7.353 1.00 51.69 474 VAL A N 1
ATOM 3635 C CA . VAL A 1 474 ? -5.577 27.898 6.494 1.00 51.69 474 VAL A CA 1
ATOM 3636 C C . VAL A 1 474 ? -5.878 27.416 5.069 1.00 51.69 474 VAL A C 1
ATOM 3638 O O . VAL A 1 474 ? -5.008 26.822 4.436 1.00 51.69 474 VAL A O 1
ATOM 3641 N N . GLY A 1 475 ? -7.063 27.738 4.542 1.00 58.50 475 GLY A N 1
ATOM 3642 C CA . GLY A 1 475 ? -7.485 27.443 3.164 1.00 58.50 475 GLY A CA 1
ATOM 3643 C C . GLY A 1 475 ? -8.794 26.651 3.093 1.00 58.50 475 GLY A C 1
ATOM 3644 O O . GLY A 1 475 ? -9.421 26.412 4.120 1.00 58.50 475 GLY A O 1
ATOM 3645 N N . ASP A 1 476 ? -9.175 26.219 1.889 1.00 58.50 476 ASP A N 1
ATOM 3646 C CA . ASP A 1 476 ? -10.395 25.430 1.617 1.00 58.50 476 ASP A CA 1
ATOM 3647 C C . ASP A 1 476 ? -10.231 23.921 1.936 1.00 58.50 476 ASP A C 1
ATOM 3649 O O . ASP A 1 476 ? -10.894 23.071 1.345 1.00 58.50 476 ASP A O 1
ATOM 3653 N N . GLY A 1 477 ? -9.287 23.568 2.815 1.00 66.19 477 GLY A N 1
ATOM 3654 C CA . GLY A 1 477 ? -8.980 22.186 3.193 1.00 66.19 477 GLY A CA 1
ATOM 3655 C C . GLY A 1 477 ? -9.563 21.818 4.556 1.00 66.19 477 GLY A C 1
ATOM 3656 O O . GLY A 1 477 ? -9.696 22.669 5.434 1.00 66.19 477 GLY A O 1
ATOM 3657 N N . LEU A 1 478 ? -9.872 20.535 4.756 1.00 80.44 478 LEU A N 1
ATOM 3658 C CA . LEU A 1 478 ? -10.411 20.049 6.023 1.00 80.44 478 LEU A CA 1
ATOM 3659 C C . LEU A 1 478 ? -9.362 20.140 7.147 1.00 80.44 478 LEU A C 1
ATOM 3661 O O . LEU A 1 478 ? -8.310 19.503 7.097 1.00 80.44 478 LEU A O 1
ATOM 3665 N N . ALA A 1 479 ? -9.680 20.916 8.184 1.00 83.88 479 ALA A N 1
ATOM 3666 C CA . ALA A 1 479 ? -8.944 20.962 9.445 1.00 83.88 479 ALA A CA 1
ATOM 3667 C C . ALA A 1 479 ? -9.530 19.967 10.459 1.00 83.88 479 ALA A C 1
ATOM 3669 O O . ALA A 1 479 ? -10.739 19.732 10.485 1.00 83.88 479 ALA A O 1
ATOM 3670 N N . TYR A 1 480 ? -8.703 19.431 11.361 1.00 88.44 480 TYR A N 1
ATOM 3671 C CA . TYR A 1 480 ? -9.191 18.551 12.428 1.00 88.44 480 TYR A CA 1
ATOM 3672 C C . TYR A 1 480 ? -10.144 19.305 13.394 1.00 88.44 480 TYR A C 1
ATOM 3674 O O . TYR A 1 480 ? -9.713 20.271 14.034 1.00 88.44 480 TYR A O 1
ATOM 3682 N N . PRO A 1 481 ? -11.420 18.885 13.564 1.00 89.81 481 PRO A N 1
ATOM 3683 C CA . PRO A 1 481 ? -12.462 19.681 14.232 1.00 89.81 481 PRO A CA 1
ATOM 3684 C C . PRO A 1 481 ? -12.408 19.643 15.776 1.00 89.81 481 PRO A C 1
ATOM 3686 O O . PRO A 1 481 ? -13.440 19.568 16.447 1.00 89.81 481 PRO A O 1
ATOM 3689 N N . TYR A 1 482 ? -11.207 19.733 16.364 1.00 89.44 482 TYR A N 1
ATOM 3690 C CA . TYR A 1 482 ? -10.963 19.616 17.810 1.00 89.44 482 TYR A CA 1
ATOM 3691 C C . TYR A 1 482 ? -11.904 20.470 18.666 1.00 89.44 482 TYR A C 1
ATOM 3693 O O . TYR A 1 482 ? -12.429 19.988 19.665 1.00 89.44 482 TYR A O 1
ATOM 3701 N N . ALA A 1 483 ? -12.125 21.733 18.285 1.00 88.69 483 ALA A N 1
ATOM 3702 C CA . ALA A 1 483 ? -12.939 22.655 19.071 1.00 88.69 483 ALA A CA 1
ATOM 3703 C C . ALA A 1 483 ? -14.382 22.149 19.241 1.00 88.69 483 ALA A C 1
ATOM 3705 O O . ALA A 1 483 ? -14.880 22.133 20.364 1.00 88.69 483 ALA A O 1
ATOM 3706 N N . ILE A 1 484 ? -15.001 21.677 18.150 1.00 91.06 484 ILE A N 1
ATOM 3707 C CA . ILE A 1 484 ? -16.379 21.164 18.122 1.00 91.06 484 ILE A CA 1
ATOM 3708 C C . ILE A 1 484 ? -16.474 19.857 18.917 1.00 91.06 484 ILE A C 1
ATOM 3710 O O . ILE A 1 484 ? -17.343 19.717 19.780 1.00 91.06 484 ILE A O 1
ATOM 3714 N N . LEU A 1 485 ? -15.547 18.922 18.672 1.00 92.44 485 LEU A N 1
ATOM 3715 C CA . LEU A 1 485 ? -15.510 17.634 19.370 1.00 92.44 485 LEU A CA 1
ATOM 3716 C C . LEU A 1 485 ? -15.278 17.805 20.875 1.00 92.44 485 LEU A C 1
ATOM 3718 O O . LEU A 1 485 ? -15.921 17.134 21.678 1.00 92.44 485 LEU A O 1
ATOM 3722 N N . ASN A 1 486 ? -14.401 18.727 21.275 1.00 91.56 486 ASN A N 1
ATOM 3723 C CA . ASN A 1 486 ? -14.120 19.000 22.680 1.00 91.56 486 ASN A CA 1
ATOM 3724 C C . ASN A 1 486 ? -15.298 19.691 23.387 1.00 91.56 486 ASN A C 1
ATOM 3726 O O . ASN A 1 486 ? -15.603 19.326 24.522 1.00 91.56 486 ASN A O 1
ATOM 3730 N N . THR A 1 487 ? -16.001 20.636 22.742 1.00 92.81 487 THR A N 1
ATOM 3731 C CA . THR A 1 487 ? -17.233 21.202 23.324 1.00 92.81 487 THR A CA 1
ATOM 3732 C C . THR A 1 487 ? -18.318 20.141 23.470 1.00 92.81 487 THR A C 1
ATOM 3734 O O . THR A 1 487 ? -18.867 20.000 24.562 1.00 92.81 487 THR A O 1
ATOM 3737 N N . TRP A 1 488 ? -18.554 19.328 22.434 1.00 93.56 488 TRP A N 1
ATOM 3738 C CA . TRP A 1 488 ? -19.543 18.250 22.490 1.00 93.56 488 TRP A CA 1
ATOM 3739 C C . TRP A 1 488 ? -19.208 17.220 23.578 1.00 93.56 488 TRP A C 1
ATOM 3741 O O . TRP A 1 488 ? -20.056 16.921 24.414 1.00 93.56 488 TRP A O 1
ATOM 3751 N N . CYS A 1 489 ? -17.959 16.745 23.654 1.00 91.19 489 CYS A N 1
ATOM 3752 C CA . CYS A 1 489 ? -17.535 15.807 24.699 1.00 91.19 489 CYS A CA 1
ATOM 3753 C C . CYS A 1 489 ? -17.699 16.393 26.109 1.00 91.19 489 CYS A C 1
ATOM 3755 O O . CYS A 1 489 ? -18.001 15.660 27.050 1.00 91.19 489 CYS A O 1
ATOM 3757 N N . HIS A 1 490 ? -17.491 17.701 26.292 1.00 90.19 490 HIS A N 1
ATOM 3758 C CA . HIS A 1 490 ? -17.645 18.337 27.600 1.00 90.19 490 HIS A CA 1
ATOM 3759 C C . HIS A 1 490 ? -19.121 18.494 28.004 1.00 90.19 490 HIS A C 1
ATOM 3761 O O . HIS A 1 490 ? -19.450 18.308 29.178 1.00 90.19 490 HIS A O 1
ATOM 3767 N N . GLU A 1 491 ? -20.013 18.787 27.057 1.00 90.38 491 GLU A N 1
ATOM 3768 C CA . GLU A 1 491 ? -21.465 18.816 27.281 1.00 90.38 491 GLU A CA 1
ATOM 3769 C C . GLU A 1 491 ? -22.012 17.406 27.538 1.00 90.38 491 GLU A C 1
ATOM 3771 O O . GLU A 1 491 ? -22.639 17.168 28.572 1.00 90.38 491 GLU A O 1
ATOM 3776 N N . ALA A 1 492 ? -21.666 16.440 26.683 1.00 88.69 492 ALA A N 1
ATOM 3777 C CA . ALA A 1 492 ? -22.069 15.044 26.823 1.00 88.69 492 ALA A CA 1
ATOM 3778 C C . ALA A 1 492 ? -21.599 14.442 28.160 1.00 88.69 492 ALA A C 1
ATOM 3780 O O . ALA A 1 492 ? -22.382 13.773 28.834 1.00 88.69 492 ALA A O 1
ATOM 3781 N N . ARG A 1 493 ? -20.375 14.737 28.631 1.00 89.50 493 ARG A N 1
ATOM 3782 C CA . ARG A 1 493 ? -19.932 14.328 29.981 1.00 89.50 493 ARG A CA 1
ATOM 3783 C C . ARG A 1 493 ? -20.827 14.884 31.088 1.00 89.50 493 ARG A C 1
ATOM 3785 O O . ARG A 1 493 ? -21.117 14.142 32.025 1.00 89.50 493 ARG A O 1
ATOM 3792 N N . ASN A 1 494 ? -21.283 16.135 31.010 1.00 86.81 494 ASN A N 1
ATOM 3793 C CA . ASN A 1 494 ? -22.157 16.716 32.038 1.00 86.81 494 ASN A CA 1
ATOM 3794 C C . ASN A 1 494 ? -23.489 15.952 32.130 1.00 86.81 494 ASN A C 1
ATOM 3796 O O . ASN A 1 494 ? -23.890 15.541 33.224 1.00 86.81 494 ASN A O 1
ATOM 3800 N N . ASP A 1 495 ? -24.123 15.683 30.988 1.00 82.81 495 ASP A N 1
ATOM 3801 C CA . ASP A 1 495 ? -25.371 14.919 30.928 1.00 82.81 495 ASP A CA 1
ATOM 3802 C C . ASP A 1 495 ? -25.165 13.468 31.384 1.00 82.81 495 ASP A C 1
ATOM 3804 O O . ASP A 1 495 ? -25.897 12.972 32.245 1.00 82.81 495 ASP A O 1
ATOM 3808 N N . MET A 1 496 ? -24.113 12.803 30.901 1.00 77.62 496 MET A N 1
ATOM 3809 C CA . MET A 1 496 ? -23.827 11.380 31.141 1.00 77.62 496 MET A CA 1
ATOM 3810 C C . MET A 1 496 ? -23.343 11.082 32.570 1.00 77.62 496 MET A C 1
ATOM 3812 O O . MET A 1 496 ? -23.531 9.968 33.063 1.00 77.62 496 MET A O 1
ATOM 3816 N N . GLY A 1 497 ? -22.886 12.097 33.317 1.00 74.31 497 GLY A N 1
ATOM 3817 C CA . GLY A 1 497 ? -22.599 12.011 34.762 1.00 74.31 497 GLY A CA 1
ATOM 3818 C C . GLY A 1 497 ? -21.124 12.139 35.143 1.00 74.31 497 GLY A C 1
ATOM 3819 O O . GLY A 1 497 ? -20.693 11.548 36.129 1.00 74.31 497 GLY A O 1
ATOM 3820 N N . GLY A 1 498 ? -20.360 12.895 34.357 1.00 79.94 498 GLY A N 1
ATOM 3821 C CA . GLY A 1 498 ? -18.935 13.173 34.530 1.00 79.94 498 GLY A CA 1
ATOM 3822 C C . GLY A 1 498 ? -18.008 12.345 33.637 1.00 79.94 498 GLY A C 1
ATOM 3823 O O . GLY A 1 498 ? -16.811 12.614 33.625 1.00 79.94 498 GLY A O 1
ATOM 3824 N N . ARG A 1 499 ? -18.525 11.351 32.899 1.00 85.50 499 ARG A N 1
ATOM 3825 C CA . ARG A 1 499 ? -17.717 10.407 32.110 1.00 85.50 499 ARG A CA 1
ATOM 3826 C C . ARG A 1 499 ? -18.510 9.785 30.953 1.00 85.50 499 ARG A C 1
ATOM 3828 O O . ARG A 1 499 ? -19.693 9.492 31.125 1.00 85.50 499 ARG A O 1
ATOM 3835 N N . LEU A 1 500 ? -17.848 9.565 29.818 1.00 90.69 500 LEU A N 1
ATOM 3836 C CA . LEU A 1 500 ? -18.360 8.853 28.637 1.00 90.69 500 LEU A CA 1
ATOM 3837 C C . LEU A 1 500 ? -17.863 7.398 28.589 1.00 90.69 500 LEU A C 1
ATOM 3839 O O . LEU A 1 500 ? -16.928 7.019 29.298 1.00 90.69 500 LEU A O 1
ATOM 3843 N N . LEU A 1 501 ? -18.453 6.566 27.736 1.00 92.19 501 LEU A N 1
ATOM 3844 C CA . LEU A 1 501 ? -17.986 5.199 27.497 1.00 92.19 501 LEU A CA 1
ATOM 3845 C C . LEU A 1 501 ? -16.681 5.173 26.684 1.00 92.19 501 LEU A C 1
ATOM 3847 O O . LEU A 1 501 ? -15.859 4.288 26.918 1.00 92.19 501 LEU A O 1
ATOM 3851 N N . VAL A 1 502 ? -16.412 6.168 25.831 1.00 92.00 502 VAL A N 1
ATOM 3852 C CA . VAL A 1 502 ? -15.075 6.365 25.229 1.00 92.00 502 VAL A CA 1
ATOM 3853 C C . VAL A 1 502 ? -13.984 6.601 26.282 1.00 92.00 502 VAL A C 1
ATOM 3855 O O . VAL A 1 502 ? -12.876 6.092 26.133 1.00 92.00 502 VAL A O 1
ATOM 3858 N N . ASP A 1 503 ? -14.300 7.249 27.409 1.00 90.00 503 ASP A N 1
ATOM 3859 C CA . ASP A 1 503 ? -13.357 7.388 28.532 1.00 90.00 503 ASP A CA 1
ATOM 3860 C C . ASP A 1 503 ? -13.094 6.034 29.222 1.00 90.00 503 ASP A C 1
ATOM 3862 O O . ASP A 1 503 ? -12.085 5.851 29.897 1.00 90.00 503 ASP A O 1
ATOM 3866 N N . VAL A 1 504 ? -14.002 5.060 29.093 1.00 89.56 504 VAL A N 1
ATOM 3867 C CA . VAL A 1 504 ? -13.808 3.672 29.561 1.00 89.56 504 VAL A CA 1
ATOM 3868 C C . VAL A 1 504 ? -13.000 2.864 28.549 1.00 89.56 504 VAL A C 1
ATOM 3870 O O . VAL A 1 504 ? -12.120 2.108 28.953 1.00 89.56 504 VAL A O 1
ATOM 3873 N N . LEU A 1 505 ? -13.237 3.067 27.250 1.00 90.44 505 LEU A N 1
ATOM 3874 C CA . LEU A 1 505 ? -12.432 2.481 26.178 1.00 90.44 505 LEU A CA 1
ATOM 3875 C C . LEU A 1 505 ? -10.965 2.928 26.273 1.00 90.44 505 LEU A C 1
ATOM 3877 O O . LEU A 1 505 ? -10.079 2.081 26.257 1.00 90.44 505 LEU A O 1
ATOM 3881 N N . ALA A 1 506 ? -10.711 4.230 26.437 1.00 88.00 506 ALA A N 1
ATOM 3882 C CA . ALA A 1 506 ? -9.363 4.785 26.544 1.00 88.00 506 ALA A CA 1
ATOM 3883 C C . ALA A 1 506 ? -8.63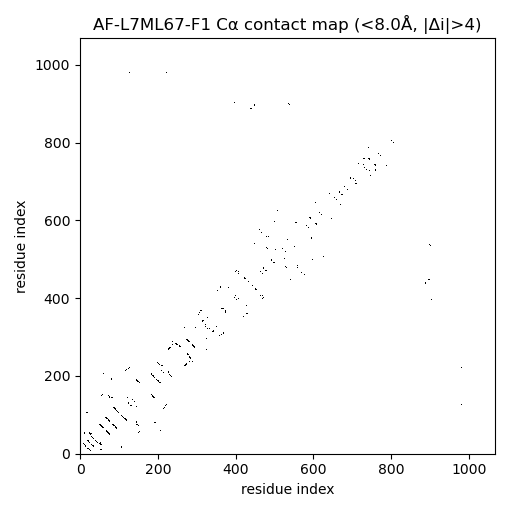1 4.327 27.819 1.00 88.00 506 ALA A C 1
ATOM 3885 O O . ALA A 1 506 ? -7.500 3.859 27.728 1.00 88.00 506 ALA A O 1
ATOM 3886 N N . GLU A 1 507 ? -9.264 4.380 28.999 1.00 85.62 507 GLU A N 1
ATOM 3887 C CA . GLU A 1 507 ? -8.641 3.878 30.240 1.00 85.62 507 GLU A CA 1
ATOM 3888 C C . GLU A 1 507 ? -8.370 2.365 30.215 1.00 85.62 507 GLU A C 1
ATOM 3890 O O . GLU A 1 507 ? -7.463 1.906 30.906 1.00 85.62 507 GLU A O 1
ATOM 3895 N N . ALA A 1 508 ? -9.144 1.579 29.460 1.00 84.62 508 ALA A N 1
ATOM 3896 C CA . ALA A 1 508 ? -8.935 0.138 29.317 1.00 84.62 508 ALA A CA 1
ATOM 3897 C C . ALA A 1 508 ? -7.863 -0.210 28.273 1.00 84.62 508 ALA A C 1
ATOM 3899 O O . ALA A 1 508 ? -7.041 -1.081 28.536 1.00 84.62 508 ALA A O 1
ATOM 3900 N N . ALA A 1 509 ? -7.844 0.483 27.133 1.00 83.25 509 ALA A N 1
ATOM 3901 C CA . ALA A 1 509 ? -6.887 0.263 26.045 1.00 83.25 509 ALA A CA 1
ATOM 3902 C C . ALA A 1 509 ? -5.504 0.897 26.293 1.00 83.25 509 ALA A C 1
ATOM 3904 O O . ALA A 1 509 ? -4.559 0.602 25.576 1.00 83.25 509 ALA A O 1
ATOM 3905 N N . LEU A 1 510 ? -5.371 1.792 27.279 1.00 82.06 510 LEU A N 1
ATOM 3906 C CA . LEU A 1 510 ? -4.099 2.435 27.651 1.00 82.06 510 LEU A CA 1
ATOM 3907 C C . LEU A 1 510 ? -3.606 2.001 29.044 1.00 82.06 510 LEU A C 1
ATOM 3909 O O . LEU A 1 510 ? -2.669 2.582 29.589 1.00 82.06 510 LEU A O 1
ATOM 3913 N N . GLN A 1 511 ? -4.227 0.967 29.621 1.00 78.00 511 GLN A N 1
ATOM 3914 C CA . GLN A 1 511 ? -4.030 0.524 31.008 1.00 78.00 511 GLN A CA 1
ATOM 3915 C C . GLN A 1 511 ? -2.641 -0.088 31.278 1.00 78.00 511 GLN A C 1
ATOM 3917 O O . GLN A 1 511 ? -2.228 -0.182 32.432 1.00 78.00 511 GLN A O 1
ATOM 3922 N N . ASN A 1 512 ? -1.929 -0.487 30.216 1.00 72.25 512 ASN A N 1
ATOM 3923 C CA . ASN A 1 512 ? -0.592 -1.088 30.265 1.00 72.25 512 ASN A CA 1
ATOM 3924 C C . ASN A 1 512 ? 0.555 -0.063 30.142 1.00 72.25 512 ASN A C 1
ATOM 3926 O O . ASN A 1 512 ? 1.717 -0.443 30.281 1.00 72.25 512 ASN A O 1
ATOM 3930 N N . LEU A 1 513 ? 0.261 1.216 29.869 1.00 73.81 513 LEU A N 1
ATOM 3931 C CA . LEU A 1 513 ? 1.282 2.263 29.775 1.00 73.81 513 LEU A CA 1
ATOM 3932 C C . LEU A 1 513 ? 1.706 2.703 31.183 1.00 73.81 513 LEU A C 1
ATOM 3934 O O . LEU A 1 513 ? 0.904 3.247 31.943 1.00 73.81 513 LEU A O 1
ATOM 3938 N N . ASP A 1 514 ? 2.973 2.458 31.522 1.00 54.03 514 ASP A N 1
ATOM 3939 C CA . ASP A 1 514 ? 3.530 2.710 32.855 1.00 54.03 514 ASP A CA 1
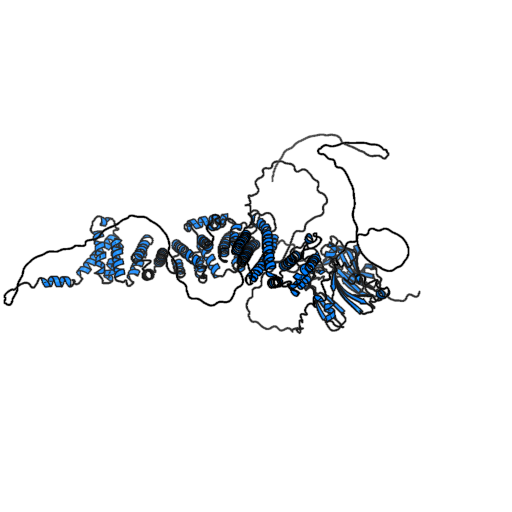ATOM 3940 C C . ASP A 1 514 ? 3.366 4.183 33.276 1.00 54.03 514 ASP A C 1
ATOM 3942 O O . ASP A 1 514 ? 3.610 5.113 32.502 1.00 54.03 514 ASP A O 1
ATOM 3946 N N . SER A 1 515 ? 2.977 4.420 34.533 1.00 48.84 515 SER A N 1
ATOM 3947 C CA . SER A 1 515 ? 2.603 5.753 35.033 1.00 48.84 515 SER A CA 1
ATOM 3948 C C . SER A 1 515 ? 3.810 6.643 35.380 1.00 48.84 515 SER A C 1
ATOM 3950 O O . SER A 1 515 ? 3.861 7.251 36.453 1.00 48.84 515 SER A O 1
ATOM 3952 N N . THR A 1 516 ? 4.815 6.701 34.507 1.00 40.66 516 THR A N 1
ATOM 3953 C CA . THR A 1 516 ? 6.008 7.543 34.662 1.00 40.66 516 THR A CA 1
ATOM 3954 C C . THR A 1 516 ? 5.780 8.926 34.052 1.00 40.66 516 THR A C 1
ATOM 3956 O O . THR A 1 516 ? 5.851 9.043 32.835 1.00 40.66 516 THR A O 1
ATOM 3959 N N . ASP A 1 517 ? 5.527 9.935 34.901 1.00 41.22 517 ASP A N 1
ATOM 3960 C CA . ASP A 1 517 ? 5.475 11.417 34.752 1.00 41.22 517 ASP A CA 1
ATOM 3961 C C . ASP A 1 517 ? 5.197 12.106 33.389 1.00 41.22 517 ASP A C 1
ATOM 3963 O O . ASP A 1 517 ? 4.513 13.131 33.362 1.00 41.22 517 ASP A O 1
ATOM 3967 N N . SER A 1 518 ? 5.665 11.603 32.248 1.00 42.84 518 SER A N 1
ATOM 3968 C CA . SER A 1 518 ? 5.220 12.016 30.913 1.00 42.84 518 SER A CA 1
ATOM 3969 C C . SER A 1 518 ? 3.865 11.386 30.566 1.00 42.84 518 SER A C 1
ATOM 3971 O O . SER A 1 518 ? 3.776 10.522 29.694 1.00 42.84 518 SER A O 1
ATOM 3973 N N . GLY A 1 519 ? 2.801 11.821 31.247 1.00 45.72 519 GLY A N 1
ATOM 3974 C CA . GLY A 1 519 ? 1.432 11.400 30.938 1.00 45.72 519 GLY A CA 1
ATOM 3975 C C . GLY A 1 519 ? 1.082 11.681 29.473 1.00 45.72 519 GLY A C 1
ATOM 3976 O O . GLY A 1 519 ? 1.010 12.840 29.058 1.00 45.72 519 GLY A O 1
ATOM 3977 N N . HIS A 1 520 ? 0.890 10.624 28.681 1.00 51.50 520 HIS A N 1
ATOM 3978 C CA . HIS A 1 520 ? 0.519 10.739 27.271 1.00 51.50 520 HIS A CA 1
ATOM 3979 C C . HIS A 1 520 ? -0.846 11.447 27.171 1.00 51.50 520 HIS A C 1
ATOM 3981 O O . HIS A 1 520 ? -1.787 10.994 27.812 1.00 51.50 520 HIS A O 1
ATOM 3987 N N . PRO A 1 521 ? -1.027 12.530 26.391 1.00 51.03 521 PRO A N 1
ATOM 3988 C CA . PRO A 1 521 ? -2.194 13.415 26.546 1.00 51.03 521 PRO A CA 1
ATOM 3989 C C . PRO A 1 521 ? -3.566 12.747 26.307 1.00 51.03 521 PRO A C 1
ATOM 3991 O O . PRO A 1 521 ? -4.587 13.246 26.780 1.00 51.03 521 PRO A O 1
ATOM 3994 N N . LEU A 1 522 ? -3.600 11.593 25.631 1.00 54.50 522 LEU A N 1
ATOM 3995 C CA . LEU A 1 522 ? -4.797 10.754 25.485 1.00 54.50 522 LEU A CA 1
ATOM 3996 C C . LEU A 1 522 ? -5.174 9.938 26.737 1.00 54.50 522 LEU A C 1
ATOM 3998 O O . LEU A 1 522 ? -6.340 9.582 26.862 1.00 54.50 522 LEU A O 1
ATOM 4002 N N . THR A 1 523 ? -4.256 9.672 27.676 1.00 54.12 523 THR A N 1
ATOM 4003 C CA . THR A 1 523 ? -4.615 9.076 28.981 1.00 54.12 523 THR A CA 1
ATOM 4004 C C . THR A 1 523 ? -5.259 10.093 29.924 1.00 54.12 523 THR A C 1
ATOM 4006 O O . THR A 1 523 ? -5.875 9.699 30.910 1.00 54.12 523 THR A O 1
ATOM 4009 N N . THR A 1 524 ? -5.149 11.396 29.629 1.00 57.66 524 THR A N 1
ATOM 4010 C CA . THR A 1 524 ? -5.735 12.470 30.448 1.00 57.66 524 THR A CA 1
ATOM 4011 C C . THR A 1 524 ? -7.081 12.996 29.946 1.00 57.66 524 THR A C 1
ATOM 4013 O O . THR A 1 524 ? -7.883 13.429 30.771 1.00 57.66 524 THR A O 1
ATOM 4016 N N . SER A 1 525 ? -7.363 12.970 28.634 1.00 71.19 525 SER A N 1
ATOM 4017 C CA . SER A 1 525 ? -8.685 13.340 28.095 1.00 71.19 525 SER A CA 1
ATOM 4018 C C . SER A 1 525 ? -8.872 12.977 26.618 1.00 71.19 525 SER A C 1
ATOM 4020 O O . SER A 1 525 ? -8.031 13.311 25.783 1.00 71.19 525 SER A O 1
ATOM 4022 N N . TYR A 1 526 ? -10.037 12.418 26.281 1.00 86.69 526 TYR A N 1
ATOM 4023 C CA . TYR A 1 526 ? -10.584 12.407 24.919 1.00 86.69 526 TYR A CA 1
ATOM 4024 C C . TYR A 1 526 ? -11.403 13.700 24.657 1.00 86.69 526 TYR A C 1
ATOM 4026 O O . TYR A 1 526 ? -12.069 14.169 25.591 1.00 86.69 526 TYR A O 1
ATOM 4034 N N . PRO A 1 527 ? -11.423 14.287 23.443 1.00 90.12 527 PRO A N 1
ATOM 4035 C CA . PRO A 1 527 ? -10.707 13.887 22.228 1.00 90.12 527 PRO A CA 1
ATOM 4036 C C . PRO A 1 527 ? -9.232 14.338 22.238 1.00 90.12 527 PRO A C 1
ATOM 4038 O O . PRO A 1 527 ? -8.874 15.259 22.975 1.00 90.12 527 PRO A O 1
ATOM 4041 N N . PRO A 1 528 ? -8.353 13.733 21.416 1.00 88.56 528 PRO A N 1
ATOM 4042 C CA . PRO A 1 528 ? -6.967 14.183 21.292 1.00 88.56 528 PRO A CA 1
ATOM 4043 C C . PRO A 1 528 ? -6.883 15.623 20.775 1.00 88.56 528 PRO A C 1
ATOM 4045 O O . PRO A 1 528 ? -7.653 16.021 19.904 1.00 88.56 528 PRO A O 1
ATOM 4048 N N . LEU A 1 529 ? -5.893 16.387 21.250 1.00 84.56 529 LEU A N 1
ATOM 4049 C CA . LEU A 1 529 ? -5.717 17.800 20.879 1.00 84.56 529 LEU A CA 1
ATOM 4050 C C . LEU A 1 529 ? -5.392 18.024 19.391 1.00 84.56 529 LEU A C 1
ATOM 4052 O O . LEU A 1 529 ? -5.576 19.127 18.883 1.00 84.56 529 LEU A O 1
ATOM 4056 N N . ASN A 1 530 ? -4.869 17.008 18.701 1.00 85.19 530 ASN A N 1
ATOM 4057 C CA . ASN A 1 530 ? -4.616 16.994 17.260 1.00 85.19 530 ASN A CA 1
ATOM 4058 C C . ASN A 1 530 ? -4.395 15.554 16.757 1.00 85.19 530 ASN A C 1
ATOM 4060 O O . ASN A 1 530 ? -4.152 14.637 17.549 1.00 85.19 530 ASN A O 1
ATOM 4064 N N . LEU A 1 531 ? -4.424 15.368 15.433 1.00 89.06 531 LEU A N 1
ATOM 4065 C CA . LEU A 1 531 ? -4.187 14.067 14.796 1.00 89.06 531 LEU A CA 1
ATOM 4066 C C . LEU A 1 531 ? -2.773 13.516 15.050 1.00 89.06 531 LEU A C 1
ATOM 4068 O O . LEU A 1 531 ? -2.612 12.301 15.122 1.00 89.06 531 LEU A O 1
ATOM 4072 N N . GLN A 1 532 ? -1.764 14.371 15.270 1.00 87.81 532 GLN A N 1
ATOM 4073 C CA . GLN A 1 532 ? -0.410 13.927 15.624 1.00 87.81 532 GLN A CA 1
ATOM 4074 C C . GLN A 1 532 ? -0.455 13.025 16.871 1.00 87.81 532 GLN A C 1
ATOM 4076 O O . GLN A 1 532 ? -0.023 11.875 16.809 1.00 87.81 532 GLN A O 1
ATOM 4081 N N . ARG A 1 533 ? -1.089 13.492 17.960 1.00 84.38 533 ARG A N 1
ATOM 4082 C CA . ARG A 1 533 ? -1.246 12.714 19.204 1.00 84.38 533 ARG A CA 1
ATOM 4083 C C . ARG A 1 533 ? -2.111 11.467 19.037 1.00 84.38 533 ARG A C 1
ATOM 4085 O O . ARG A 1 533 ? -1.845 10.474 19.703 1.00 84.38 533 ARG A O 1
ATOM 4092 N N . ALA A 1 534 ? -3.103 11.487 18.144 1.00 88.31 534 ALA A N 1
ATOM 4093 C CA . ALA A 1 534 ? -3.871 10.285 17.814 1.00 88.31 534 ALA A CA 1
ATOM 4094 C C . ALA A 1 534 ? -2.985 9.207 17.159 1.00 88.31 534 ALA A C 1
ATOM 4096 O O . ALA A 1 534 ? -3.055 8.040 17.539 1.00 88.31 534 ALA A O 1
ATOM 4097 N N . THR A 1 535 ? -2.107 9.590 16.223 1.00 90.88 535 THR A N 1
ATOM 4098 C CA . THR A 1 535 ? -1.217 8.630 15.542 1.00 90.88 535 THR A CA 1
ATOM 4099 C C . THR A 1 535 ? -0.033 8.166 16.399 1.00 90.88 535 THR A C 1
ATOM 4101 O O . THR A 1 535 ? 0.408 7.032 16.241 1.00 90.88 535 THR A O 1
ATOM 4104 N N . GLU A 1 536 ? 0.440 8.965 17.362 1.00 88.69 536 GLU A N 1
ATOM 4105 C CA . GLU A 1 536 ? 1.507 8.572 18.307 1.00 88.69 536 GLU A CA 1
ATOM 4106 C C . GLU A 1 536 ? 1.166 7.324 19.155 1.00 88.69 536 GLU A C 1
ATOM 4108 O O . GLU A 1 536 ? 2.074 6.651 19.648 1.00 88.69 536 GLU A O 1
ATOM 4113 N N . LEU A 1 537 ? -0.115 6.943 19.260 1.00 89.12 537 LEU A N 1
ATOM 4114 C CA . LEU A 1 537 ? -0.541 5.672 19.866 1.00 89.12 537 LEU A CA 1
ATOM 4115 C C . LEU A 1 537 ? 0.034 4.434 19.153 1.00 89.12 537 LEU A C 1
ATOM 4117 O O . LEU A 1 537 ? 0.326 3.438 19.807 1.00 89.12 537 LEU A O 1
ATOM 4121 N N . TYR A 1 538 ? 0.251 4.493 17.836 1.00 91.75 538 TYR A N 1
ATOM 4122 C CA . TYR A 1 538 ? 0.794 3.376 17.042 1.00 91.75 538 TYR A CA 1
ATOM 4123 C C . TYR A 1 538 ? 2.314 3.196 17.194 1.00 91.75 538 TYR A C 1
ATOM 4125 O O . TYR A 1 538 ? 2.898 2.321 16.558 1.00 91.75 538 TYR A O 1
ATOM 4133 N N . LEU A 1 539 ? 2.957 4.029 18.017 1.00 91.50 539 LEU A N 1
ATOM 4134 C CA . LEU A 1 539 ? 4.387 3.975 18.329 1.00 91.50 539 LEU A CA 1
ATOM 4135 C C . LEU A 1 539 ? 4.662 3.501 19.767 1.00 91.50 539 LEU A C 1
ATOM 4137 O O . LEU A 1 539 ? 5.821 3.443 20.172 1.00 91.50 539 LEU A O 1
ATOM 4141 N N . GLN A 1 540 ? 3.622 3.158 20.535 1.00 88.75 540 GLN A N 1
ATOM 4142 C CA . GLN A 1 540 ? 3.762 2.567 21.869 1.00 88.75 540 GLN A CA 1
ATOM 4143 C C . GLN A 1 540 ? 4.022 1.057 21.763 1.00 88.75 540 GLN A C 1
ATOM 4145 O O . GLN A 1 540 ? 3.567 0.414 20.818 1.00 88.75 540 GLN A O 1
ATOM 4150 N N . ARG A 1 541 ? 4.758 0.482 22.720 1.00 86.81 541 ARG A N 1
ATOM 4151 C CA . ARG A 1 541 ? 5.260 -0.907 22.647 1.00 86.81 541 ARG A CA 1
ATOM 4152 C C . ARG A 1 541 ? 4.431 -1.891 23.469 1.00 86.81 541 ARG A C 1
ATOM 4154 O O . ARG A 1 541 ? 4.400 -3.084 23.191 1.00 86.81 541 ARG A O 1
ATOM 4161 N N . GLU A 1 542 ? 3.764 -1.372 24.487 1.00 82.31 542 GLU A N 1
ATOM 4162 C CA . GLU A 1 542 ? 3.024 -2.098 25.514 1.00 82.31 542 GLU A CA 1
ATOM 4163 C C . GLU A 1 542 ? 1.550 -2.344 25.128 1.00 82.31 542 GLU A C 1
ATOM 4165 O O . GLU A 1 542 ? 0.791 -2.883 25.932 1.00 82.31 542 GLU A O 1
ATOM 4170 N N . LEU A 1 543 ? 1.147 -1.940 23.915 1.00 85.75 543 LEU A N 1
ATOM 4171 C CA . LEU A 1 543 ? -0.226 -2.021 23.409 1.00 85.75 543 LEU A CA 1
ATOM 4172 C C . LEU A 1 543 ? -0.428 -3.204 22.451 1.00 85.75 543 LEU A C 1
ATOM 4174 O O . LEU A 1 543 ? 0.417 -3.498 21.601 1.00 85.75 543 LEU A O 1
ATOM 4178 N N . GLU A 1 544 ? -1.588 -3.853 22.535 1.00 85.50 544 GLU A N 1
ATOM 4179 C CA . GLU A 1 544 ? -2.039 -4.818 21.533 1.00 85.50 544 GLU A CA 1
ATOM 4180 C C . GLU A 1 544 ? -2.474 -4.124 20.236 1.00 85.50 544 GLU A C 1
ATOM 4182 O O . GLU A 1 544 ? -2.903 -2.970 20.213 1.00 85.50 544 GLU A O 1
ATOM 4187 N N . THR A 1 545 ? -2.432 -4.860 19.121 1.00 83.81 545 THR A N 1
ATOM 4188 C CA . THR A 1 545 ? -2.732 -4.304 17.793 1.00 83.81 545 THR A CA 1
ATOM 4189 C C . THR A 1 545 ? -4.123 -3.684 17.683 1.00 83.81 545 THR A C 1
ATOM 4191 O O . THR A 1 545 ? -4.296 -2.768 16.888 1.00 83.81 545 THR A O 1
ATOM 4194 N N . TRP A 1 546 ? -5.117 -4.131 18.456 1.00 87.88 546 TRP A N 1
ATOM 4195 C CA . TRP A 1 546 ? -6.471 -3.571 18.412 1.00 87.88 546 TRP A CA 1
ATOM 4196 C C . TRP A 1 546 ? -6.619 -2.252 19.188 1.00 87.88 546 TRP A C 1
ATOM 4198 O O . TRP A 1 546 ? -7.539 -1.493 18.887 1.00 87.88 546 TRP A O 1
ATOM 4208 N N . GLU A 1 547 ? -5.740 -1.947 20.149 1.00 89.94 547 GLU A N 1
ATOM 4209 C CA . GLU A 1 547 ? -5.921 -0.838 21.101 1.00 89.94 547 GLU A CA 1
ATOM 4210 C C . GLU A 1 547 ? -5.827 0.545 20.419 1.00 89.94 547 GLU A C 1
ATOM 4212 O O . GLU A 1 547 ? -6.797 1.311 20.504 1.00 89.94 547 GLU A O 1
ATOM 4217 N N . PRO A 1 548 ? -4.771 0.866 19.634 1.00 91.69 548 PRO A N 1
ATOM 4218 C CA . PRO A 1 548 ? -4.730 2.101 18.847 1.00 91.69 548 PRO A CA 1
ATOM 4219 C C . PRO A 1 548 ? -5.849 2.185 17.800 1.00 91.69 548 PRO A C 1
ATOM 4221 O O . PRO A 1 548 ? -6.446 3.251 17.625 1.00 91.69 548 PRO A O 1
ATOM 4224 N N . HIS A 1 549 ? -6.179 1.070 17.133 1.00 93.38 549 HIS A N 1
ATOM 4225 C CA . HIS A 1 549 ? -7.245 1.026 16.126 1.00 93.38 549 HIS A CA 1
ATOM 4226 C C . HIS A 1 549 ? -8.627 1.287 16.732 1.00 93.38 549 HIS A C 1
ATOM 4228 O O . HIS A 1 549 ? -9.444 1.942 16.090 1.00 93.38 549 HIS A O 1
ATOM 4234 N N . ALA A 1 550 ? -8.895 0.843 17.964 1.00 92.31 550 ALA A N 1
ATOM 4235 C CA . ALA A 1 550 ? -10.179 1.065 18.621 1.00 92.31 550 ALA A CA 1
ATOM 4236 C C . ALA A 1 550 ? -10.406 2.540 18.978 1.00 92.31 550 ALA A C 1
ATOM 4238 O O . ALA A 1 550 ? -11.470 3.089 18.685 1.00 92.31 550 ALA A O 1
ATOM 4239 N N . ILE A 1 551 ? -9.388 3.200 19.542 1.00 92.69 551 ILE A N 1
ATOM 4240 C CA . ILE A 1 551 ? -9.426 4.641 19.840 1.00 92.69 551 ILE A CA 1
ATOM 4241 C C . ILE A 1 551 ? -9.490 5.454 18.537 1.00 92.69 551 ILE A C 1
ATOM 4243 O O . ILE A 1 551 ? -10.262 6.407 18.438 1.00 92.69 551 ILE A O 1
ATOM 4247 N N . THR A 1 552 ? -8.727 5.054 17.514 1.00 94.50 552 THR A N 1
ATOM 4248 C CA . THR A 1 552 ? -8.726 5.724 16.202 1.00 94.50 552 THR A CA 1
ATOM 4249 C C . THR A 1 552 ? -10.073 5.596 15.505 1.00 94.50 552 THR A C 1
ATOM 4251 O O . THR A 1 552 ? -10.594 6.593 15.021 1.00 94.50 552 THR A O 1
ATOM 4254 N N . TYR A 1 553 ? -10.677 4.406 15.478 1.00 96.12 553 TYR A N 1
ATOM 4255 C CA . TYR A 1 553 ? -11.960 4.211 14.809 1.00 96.12 553 TYR A CA 1
ATOM 4256 C C . TYR A 1 553 ? -13.087 4.984 15.503 1.00 96.12 553 TYR A C 1
ATOM 4258 O O . TYR A 1 553 ? -13.895 5.607 14.821 1.00 96.12 553 TYR A O 1
ATOM 4266 N N . TYR A 1 554 ? -13.096 5.038 16.841 1.00 96.31 554 TYR A N 1
ATOM 4267 C CA . TYR A 1 554 ? -14.017 5.912 17.574 1.00 96.31 554 TYR A CA 1
ATOM 4268 C C . TYR A 1 554 ? -13.841 7.384 17.154 1.00 96.31 554 TYR A C 1
ATOM 4270 O O . TYR A 1 554 ? -14.818 8.055 16.826 1.00 96.31 554 TYR A O 1
ATOM 4278 N N . LEU A 1 555 ? -12.595 7.870 17.086 1.00 95.25 555 LEU A N 1
ATOM 4279 C CA . LEU A 1 555 ? -12.289 9.233 16.641 1.00 95.25 555 LEU A CA 1
ATOM 4280 C C . LEU A 1 555 ? -12.740 9.504 15.197 1.00 95.25 555 LEU A C 1
ATOM 4282 O O . LEU A 1 555 ? -13.223 10.595 14.904 1.00 95.25 555 LEU A O 1
ATOM 4286 N N . LEU A 1 556 ? -12.614 8.527 14.295 1.00 96.00 556 LEU A N 1
ATOM 4287 C CA . LEU A 1 556 ? -13.086 8.663 12.916 1.00 96.00 556 LEU A CA 1
ATOM 4288 C C . LEU A 1 556 ? -14.616 8.705 12.818 1.00 96.00 556 LEU A C 1
ATOM 4290 O O . LEU A 1 556 ? -15.124 9.441 11.976 1.00 96.00 556 LEU A O 1
ATOM 4294 N N . LEU A 1 557 ? -15.354 7.995 13.680 1.00 96.38 557 LEU A N 1
ATOM 4295 C CA . LEU A 1 557 ? -16.818 8.108 13.761 1.00 96.38 557 LEU A CA 1
ATOM 4296 C C . LEU A 1 557 ? -17.248 9.509 14.235 1.00 96.38 557 LEU A C 1
ATOM 4298 O O . LEU A 1 557 ? -18.131 10.116 13.628 1.00 96.38 557 LEU A O 1
ATOM 4302 N N . ASP A 1 558 ? -16.579 10.050 15.256 1.00 94.94 558 ASP A N 1
ATOM 4303 C CA . ASP A 1 558 ? -16.787 11.419 15.751 1.00 94.94 558 ASP A CA 1
ATOM 4304 C C . ASP A 1 558 ? -16.482 12.483 14.682 1.00 94.94 558 ASP A C 1
ATOM 4306 O O . ASP A 1 558 ? -17.311 13.357 14.421 1.00 94.94 558 ASP A O 1
ATOM 4310 N N . ILE A 1 559 ? -15.320 12.396 14.019 1.00 93.81 559 ILE A N 1
ATOM 4311 C CA . ILE A 1 559 ? -14.957 13.297 12.913 1.00 93.81 559 ILE A CA 1
ATOM 4312 C C . ILE A 1 559 ? -15.998 13.194 11.792 1.00 93.81 559 ILE A C 1
ATOM 4314 O O . ILE A 1 559 ? -16.522 14.220 11.360 1.00 93.81 559 ILE A O 1
ATOM 4318 N N . SER A 1 560 ? -16.346 11.974 11.366 1.00 94.00 560 SER A N 1
ATOM 4319 C CA . SER A 1 560 ? -17.328 11.725 10.301 1.00 94.00 560 SER A CA 1
ATOM 4320 C C . SER A 1 560 ? -18.681 12.359 10.612 1.00 94.00 560 SER A C 1
ATOM 4322 O O . SER A 1 560 ? -19.284 12.976 9.734 1.00 94.00 560 SER A O 1
ATOM 4324 N N . ALA A 1 561 ? -19.155 12.266 11.857 1.00 92.44 561 ALA A N 1
ATOM 4325 C CA . ALA A 1 561 ? -20.422 12.860 12.276 1.00 92.44 561 ALA A CA 1
ATOM 4326 C C . ALA A 1 561 ? -20.421 14.398 12.245 1.00 92.44 561 ALA A C 1
ATOM 4328 O O . ALA A 1 561 ? -21.463 14.988 11.961 1.00 92.44 561 ALA A O 1
ATOM 4329 N N . VAL A 1 562 ? -19.272 15.045 12.472 1.00 91.62 562 VAL A N 1
ATOM 4330 C CA . VAL A 1 562 ? -19.125 16.503 12.309 1.00 91.62 562 VAL A CA 1
ATOM 4331 C C . VAL A 1 562 ? -19.065 16.894 10.828 1.00 91.62 562 VAL A C 1
ATOM 4333 O O . VAL A 1 562 ? -19.798 17.784 10.406 1.00 91.62 562 VAL A O 1
ATOM 4336 N N . ILE A 1 563 ? -18.231 16.230 10.022 1.00 88.25 563 ILE A N 1
ATOM 4337 C CA . ILE A 1 563 ? -17.940 16.665 8.640 1.00 88.25 563 ILE A CA 1
ATOM 4338 C C . ILE A 1 563 ? -18.976 16.215 7.597 1.00 88.25 563 ILE A C 1
ATOM 4340 O O . ILE A 1 563 ? -18.920 16.677 6.459 1.00 88.25 563 ILE A O 1
ATOM 4344 N N . SER A 1 564 ? -19.919 15.333 7.960 1.00 85.69 564 SER A N 1
ATOM 4345 C CA . SER A 1 564 ? -20.853 14.640 7.045 1.00 85.69 564 SER A CA 1
ATOM 4346 C C . SER A 1 564 ? -21.611 15.525 6.043 1.00 85.69 564 SER A C 1
ATOM 4348 O O . SER A 1 564 ? -22.041 15.022 5.008 1.00 85.69 564 SER A O 1
ATOM 4350 N N . LEU A 1 565 ? -21.828 16.808 6.353 1.00 85.56 565 LEU A N 1
ATOM 4351 C CA . LEU A 1 565 ? -22.555 17.752 5.491 1.00 85.56 565 LEU A CA 1
ATOM 4352 C C . LEU A 1 565 ? -21.641 18.636 4.628 1.00 85.56 565 LEU A C 1
ATOM 4354 O O . LEU A 1 565 ? -22.112 19.200 3.644 1.00 85.56 565 LEU A O 1
ATOM 4358 N N . GLU A 1 566 ? -20.368 18.770 4.998 1.00 85.31 566 GLU A N 1
ATOM 4359 C CA . GLU A 1 566 ? -19.408 19.678 4.356 1.00 85.31 566 GLU A CA 1
ATOM 4360 C C . GLU A 1 566 ? -18.406 18.918 3.472 1.00 85.31 566 GLU A C 1
ATOM 4362 O O . GLU A 1 566 ? -18.066 19.391 2.390 1.00 85.31 566 GLU A O 1
ATOM 4367 N N . TYR A 1 567 ? -17.994 17.712 3.884 1.00 87.00 567 TYR A N 1
ATOM 4368 C CA . TYR A 1 567 ? -16.986 16.888 3.204 1.00 87.00 567 TYR A CA 1
ATOM 4369 C C . TYR A 1 567 ? -17.477 15.433 3.024 1.00 87.00 567 TYR A C 1
ATOM 4371 O O . TYR A 1 567 ? -16.956 14.516 3.666 1.00 87.00 567 TYR A O 1
ATOM 4379 N N . PRO A 1 568 ? -18.492 15.184 2.169 1.00 86.88 568 PRO A N 1
ATOM 4380 C CA . PRO A 1 568 ? -19.053 13.845 1.975 1.00 86.88 568 PRO A CA 1
ATOM 4381 C C . PRO A 1 568 ? -18.057 12.859 1.344 1.00 86.88 568 PRO A C 1
ATOM 4383 O O . PRO A 1 568 ? -18.033 11.702 1.743 1.00 86.88 568 PRO A O 1
ATOM 4386 N N . GLU A 1 569 ? -17.192 13.315 0.431 1.00 87.62 569 GLU A N 1
ATOM 4387 C CA . GLU A 1 569 ? -16.162 12.471 -0.204 1.00 87.62 569 GLU A CA 1
ATOM 4388 C C . GLU A 1 569 ? -15.147 11.949 0.836 1.00 87.62 569 GLU A C 1
ATOM 4390 O O . GLU A 1 569 ? -14.823 10.766 0.852 1.00 87.62 569 GLU A O 1
ATOM 4395 N N . VAL A 1 570 ? -14.732 12.798 1.790 1.00 89.00 570 VAL A N 1
ATOM 4396 C CA . VAL A 1 570 ? -13.880 12.386 2.924 1.00 89.00 570 VAL A CA 1
ATOM 4397 C C . VAL A 1 570 ? -14.591 11.353 3.799 1.00 89.00 570 VAL A C 1
ATOM 4399 O O . VAL A 1 570 ? -13.984 10.372 4.218 1.00 89.00 570 VAL A O 1
ATOM 4402 N N . LYS A 1 571 ? -15.882 11.555 4.085 1.00 90.50 571 LYS A N 1
ATOM 4403 C CA . LYS A 1 571 ? -16.672 10.634 4.913 1.00 90.50 571 LYS A CA 1
ATOM 4404 C C . LYS A 1 571 ? -16.711 9.219 4.316 1.00 90.50 571 LYS A C 1
ATOM 4406 O O . LYS A 1 571 ? -16.643 8.260 5.079 1.00 90.50 571 LYS A O 1
ATOM 4411 N N . GLU A 1 572 ? -16.826 9.082 2.995 1.00 90.38 572 GLU A N 1
ATOM 4412 C CA . GLU A 1 572 ? -16.824 7.771 2.326 1.00 90.38 572 GLU A CA 1
ATOM 4413 C C . GLU A 1 572 ? -15.467 7.058 2.495 1.00 90.38 572 GLU A C 1
ATOM 4415 O O . GLU A 1 572 ? -15.442 5.913 2.943 1.00 90.38 572 GLU A O 1
ATOM 4420 N N . GLU A 1 573 ? -14.342 7.754 2.290 1.00 91.19 573 GLU A N 1
ATOM 4421 C CA . GLU A 1 573 ? -12.993 7.208 2.551 1.00 91.19 573 GLU A CA 1
ATOM 4422 C C . GLU A 1 573 ? -12.781 6.827 4.036 1.00 91.19 573 GLU A C 1
ATOM 4424 O O . GLU A 1 573 ? -12.127 5.827 4.340 1.00 91.19 573 GLU A O 1
ATOM 4429 N N . LEU A 1 574 ? -13.358 7.575 4.990 1.00 94.06 574 LEU A N 1
ATOM 4430 C CA . LEU A 1 574 ? -13.268 7.251 6.424 1.00 94.06 574 LEU A CA 1
ATOM 4431 C C . LEU A 1 574 ? -14.093 6.025 6.841 1.00 94.06 574 LEU A C 1
ATOM 4433 O O . LEU A 1 574 ? -13.721 5.351 7.808 1.00 94.06 574 LEU A O 1
ATOM 4437 N N . GLU A 1 575 ? -15.177 5.704 6.131 1.00 92.31 575 GLU A N 1
ATOM 4438 C CA . GLU A 1 575 ? -15.972 4.497 6.394 1.00 92.31 575 GLU A CA 1
ATOM 4439 C C . GLU A 1 575 ? -15.228 3.205 6.014 1.00 92.31 575 GLU A C 1
ATOM 4441 O O . GLU A 1 575 ? -15.501 2.162 6.611 1.00 92.31 575 GLU A O 1
ATOM 4446 N N . ASP A 1 576 ? -14.220 3.279 5.137 1.00 93.69 576 ASP A N 1
ATOM 4447 C CA . ASP A 1 576 ? -13.384 2.140 4.732 1.00 93.69 576 ASP A CA 1
ATOM 4448 C C . ASP A 1 576 ? -12.252 1.790 5.724 1.00 93.69 576 ASP A C 1
ATOM 4450 O O . ASP A 1 576 ? -11.630 0.729 5.600 1.00 93.69 576 ASP A O 1
ATOM 4454 N N . PHE A 1 577 ? -11.996 2.608 6.758 1.00 95.94 577 PHE A N 1
ATOM 4455 C CA . PHE A 1 577 ? -10.948 2.343 7.765 1.00 95.94 577 PHE A CA 1
ATOM 4456 C C . PHE A 1 577 ? -10.992 0.917 8.360 1.00 95.94 577 PHE A C 1
ATOM 4458 O O . PHE A 1 577 ? -9.941 0.268 8.417 1.00 95.94 577 PHE A O 1
ATOM 4465 N N . PRO A 1 578 ? -12.154 0.362 8.775 1.00 94.62 578 PRO A N 1
ATOM 4466 C CA . PRO A 1 578 ? -12.213 -0.992 9.323 1.00 94.62 578 PRO A CA 1
ATOM 4467 C C . PRO A 1 578 ? -11.819 -2.066 8.306 1.00 94.62 578 PRO A C 1
ATOM 4469 O O . PRO A 1 578 ? -11.174 -3.047 8.680 1.00 94.62 578 PRO A O 1
ATOM 4472 N N . THR A 1 579 ? -12.162 -1.861 7.031 1.00 93.88 579 THR A N 1
ATOM 4473 C CA . THR A 1 579 ? -11.810 -2.738 5.909 1.00 93.88 579 THR A CA 1
ATOM 4474 C C . THR A 1 579 ? -10.303 -2.705 5.658 1.00 93.88 579 THR A C 1
ATOM 4476 O O . THR A 1 579 ? -9.651 -3.750 5.645 1.00 93.88 579 THR A O 1
ATOM 4479 N N . VAL A 1 580 ? -9.723 -1.506 5.532 1.00 93.88 580 VAL A N 1
ATOM 4480 C CA . VAL A 1 580 ? -8.288 -1.296 5.267 1.00 93.88 580 VAL A CA 1
ATOM 4481 C C . VAL A 1 580 ? -7.422 -1.904 6.374 1.00 93.88 580 VAL A C 1
ATOM 4483 O O . VAL A 1 580 ? -6.457 -2.618 6.090 1.00 93.88 580 VAL A O 1
ATOM 4486 N N . PHE A 1 581 ? -7.789 -1.692 7.638 1.00 93.44 581 PHE A N 1
ATOM 4487 C CA . PHE A 1 581 ? -7.029 -2.173 8.799 1.00 93.44 581 PHE A CA 1
ATOM 4488 C C . PHE A 1 581 ? -7.499 -3.535 9.342 1.00 93.44 581 PHE A C 1
ATOM 4490 O O . PHE A 1 581 ? -6.985 -4.002 10.356 1.00 93.44 581 PHE A O 1
ATOM 4497 N N . HIS A 1 582 ? -8.404 -4.217 8.629 1.00 92.25 582 HIS A N 1
ATOM 4498 C CA . HIS A 1 582 ? -8.857 -5.585 8.914 1.00 92.25 582 HIS A CA 1
ATOM 4499 C C . HIS A 1 582 ? -9.457 -5.764 10.329 1.00 92.25 582 HIS A C 1
ATOM 4501 O O . HIS A 1 582 ? -9.279 -6.800 10.977 1.00 92.25 582 HIS A O 1
ATOM 4507 N N . LEU A 1 583 ? -10.187 -4.757 10.821 1.00 91.50 583 LEU A N 1
ATOM 4508 C CA . LEU A 1 583 ? -10.931 -4.833 12.082 1.00 91.50 583 LEU A CA 1
ATOM 4509 C C . LEU A 1 583 ? -12.093 -5.820 11.910 1.00 91.50 583 LEU A C 1
ATOM 4511 O O . LEU A 1 583 ? -12.996 -5.573 11.115 1.00 91.50 583 LEU A O 1
ATOM 4515 N N . GLY A 1 584 ? -12.117 -6.911 12.677 1.00 88.88 584 GLY A N 1
ATOM 4516 C CA . GLY A 1 584 ? -13.228 -7.867 12.623 1.00 88.88 584 GLY A CA 1
ATOM 4517 C C . GLY A 1 584 ? -14.566 -7.248 13.051 1.00 88.88 584 GLY A C 1
ATOM 4518 O O . GLY A 1 584 ? -14.602 -6.445 13.985 1.00 88.88 584 GLY A O 1
ATOM 4519 N N . ASP A 1 585 ? -15.661 -7.661 12.406 1.00 87.75 585 ASP A N 1
ATOM 4520 C CA . ASP A 1 585 ? -17.044 -7.175 12.592 1.00 87.75 585 ASP A CA 1
ATOM 4521 C C . ASP A 1 585 ? -17.466 -7.064 14.068 1.00 87.75 585 ASP A C 1
ATOM 4523 O O . ASP A 1 585 ? -18.183 -6.149 14.471 1.00 87.75 585 ASP A O 1
ATOM 4527 N N . ASP A 1 586 ? -16.983 -8.004 14.879 1.00 87.50 586 ASP A N 1
ATOM 4528 C CA . ASP A 1 586 ? -17.108 -8.091 16.334 1.00 87.50 586 ASP A CA 1
ATOM 4529 C C . ASP A 1 586 ? -16.564 -6.829 17.044 1.00 87.50 586 ASP A C 1
ATOM 4531 O O . ASP A 1 586 ? -17.264 -6.184 17.828 1.00 87.50 586 ASP A O 1
ATOM 4535 N N . LEU A 1 587 ? -15.324 -6.434 16.727 1.00 89.62 587 LEU A N 1
ATOM 4536 C CA . LEU A 1 587 ? -14.663 -5.241 17.269 1.00 89.62 587 LEU A CA 1
ATOM 4537 C C . LEU A 1 587 ? -15.295 -3.958 16.711 1.00 89.62 587 LEU A C 1
ATOM 4539 O O . LEU A 1 587 ? -15.501 -3.004 17.462 1.00 89.62 587 LEU A O 1
ATO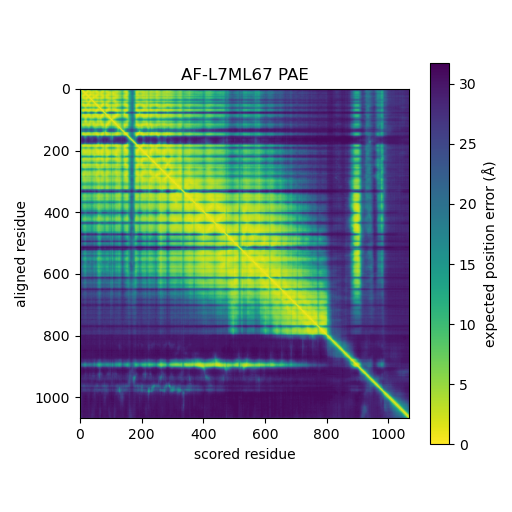M 4543 N N . GLN A 1 588 ? -15.664 -3.947 15.425 1.00 92.50 588 GLN A N 1
ATOM 4544 C CA . GLN A 1 588 ? -16.409 -2.830 14.833 1.00 92.50 588 GLN A CA 1
ATOM 4545 C C . GLN A 1 588 ? -17.738 -2.604 15.567 1.00 92.50 588 GLN A C 1
ATOM 4547 O O . GLN A 1 588 ? -18.051 -1.478 15.952 1.00 92.50 588 GLN A O 1
ATOM 4552 N N . SER A 1 589 ? -18.491 -3.678 15.821 1.00 91.75 589 SER A N 1
ATOM 4553 C CA . SER A 1 589 ? -19.777 -3.648 16.528 1.00 91.75 589 SER A CA 1
ATOM 4554 C C . SER A 1 589 ? -19.627 -3.196 17.981 1.00 91.75 589 SER A C 1
ATOM 4556 O O . SER A 1 589 ? -20.474 -2.452 18.476 1.00 91.75 589 SER A O 1
ATOM 4558 N N . LEU A 1 590 ? -18.532 -3.569 18.652 1.00 91.75 590 LEU A N 1
ATOM 4559 C CA . LEU A 1 590 ? -18.197 -3.055 19.980 1.00 91.75 590 LEU A CA 1
ATOM 4560 C C . LEU A 1 590 ? -17.982 -1.532 19.954 1.00 91.75 590 LEU A C 1
ATOM 4562 O O . LEU A 1 590 ? -18.652 -0.812 20.692 1.00 91.75 590 LEU A O 1
ATOM 4566 N N . ILE A 1 591 ? -17.098 -1.031 19.086 1.00 94.56 591 ILE A N 1
ATOM 4567 C CA . ILE A 1 591 ? -16.730 0.397 19.031 1.00 94.56 591 ILE A CA 1
ATOM 4568 C C . ILE A 1 591 ? -17.912 1.258 18.574 1.00 94.56 591 ILE A C 1
ATOM 4570 O O . ILE A 1 591 ? -18.248 2.242 19.233 1.00 94.56 591 ILE A O 1
ATOM 4574 N N . GLN A 1 592 ? -18.609 0.858 17.507 1.00 95.38 592 GLN A N 1
ATOM 4575 C CA . GLN A 1 592 ? -19.838 1.526 17.071 1.00 95.38 592 GLN A CA 1
ATOM 4576 C C . GLN A 1 592 ? -20.928 1.458 18.154 1.00 95.38 592 GLN A C 1
ATOM 4578 O O . GLN A 1 592 ? -21.708 2.396 18.289 1.00 95.38 592 GLN A O 1
ATOM 4583 N N . GLY A 1 593 ? -20.998 0.374 18.934 1.00 94.50 593 GLY A N 1
ATOM 4584 C CA . GLY A 1 593 ? -21.930 0.227 20.053 1.00 94.50 593 GLY A CA 1
ATOM 4585 C C . GLY A 1 593 ? -21.687 1.253 21.161 1.00 94.50 593 GLY A C 1
ATOM 4586 O O . GLY A 1 593 ? -22.621 1.953 21.553 1.00 94.50 593 GLY A O 1
ATOM 4587 N N . ILE A 1 594 ? -20.430 1.396 21.595 1.00 94.62 594 ILE A N 1
ATOM 4588 C CA . ILE A 1 594 ? -19.960 2.440 22.528 1.00 94.62 594 ILE A CA 1
ATOM 4589 C C . ILE A 1 594 ? -20.327 3.828 21.979 1.00 94.62 594 ILE A C 1
ATOM 4591 O O . ILE A 1 594 ? -21.021 4.592 22.648 1.00 94.62 594 ILE A O 1
ATOM 4595 N N . TRP A 1 595 ? -19.953 4.112 20.727 1.00 96.19 595 TRP A N 1
ATOM 4596 C CA . TRP A 1 595 ? -20.201 5.390 20.052 1.00 96.19 595 TRP A CA 1
ATOM 4597 C C . TRP A 1 595 ? -21.688 5.764 19.986 1.00 96.19 595 TRP A C 1
ATOM 4599 O O . TRP A 1 595 ? -22.077 6.887 20.309 1.00 96.19 595 TRP A O 1
ATOM 4609 N N . CYS A 1 596 ? -22.552 4.809 19.634 1.00 95.94 596 CYS A N 1
ATOM 4610 C CA . CYS A 1 596 ? -23.999 5.019 19.591 1.00 95.94 596 CYS A CA 1
ATOM 4611 C C . CYS A 1 596 ? -24.603 5.268 20.981 1.00 95.94 596 CYS A C 1
ATOM 4613 O O . CYS A 1 596 ? -25.569 6.023 21.086 1.00 95.94 596 CYS A O 1
ATOM 4615 N N . LEU A 1 597 ? -24.069 4.645 22.038 1.00 93.56 597 LEU A N 1
ATOM 4616 C CA . LEU A 1 597 ? -24.525 4.871 23.412 1.00 93.56 597 LEU A CA 1
ATOM 4617 C C . LEU A 1 597 ? -24.119 6.255 23.935 1.00 93.56 597 LEU A C 1
ATOM 4619 O O . LEU A 1 597 ? -24.973 6.938 24.499 1.00 93.56 597 LEU A O 1
ATOM 4623 N N . ASP A 1 598 ? -22.881 6.695 23.694 1.00 94.31 598 ASP A N 1
ATOM 4624 C CA . ASP A 1 598 ? -22.428 8.050 24.054 1.00 94.31 598 ASP A CA 1
ATOM 4625 C C . ASP A 1 598 ? -23.185 9.143 23.272 1.00 94.31 598 ASP A C 1
ATOM 4627 O O . ASP A 1 598 ? -23.439 10.225 23.794 1.00 94.31 598 ASP A O 1
ATOM 4631 N N . HIS A 1 599 ? -23.664 8.826 22.063 1.00 92.44 599 HIS A N 1
ATOM 4632 C CA . HIS A 1 599 ? -24.563 9.669 21.261 1.00 92.44 599 HIS A CA 1
ATOM 4633 C C . HIS A 1 599 ? -26.067 9.458 21.556 1.00 92.44 599 HIS A C 1
ATOM 4635 O O . HIS A 1 599 ? -26.918 9.821 20.740 1.00 92.44 599 HIS A O 1
ATOM 4641 N N . GLY A 1 600 ? -26.435 8.829 22.679 1.00 91.06 600 GLY A N 1
ATOM 4642 C CA . GLY A 1 600 ? -27.830 8.676 23.123 1.00 91.06 600 GLY A CA 1
ATOM 4643 C C . GLY A 1 600 ? -28.725 7.774 22.254 1.00 91.06 600 GLY A C 1
ATOM 4644 O O . GLY A 1 600 ? -29.926 7.647 22.513 1.00 91.06 600 GLY A O 1
ATOM 4645 N N . ARG A 1 601 ? -28.181 7.086 21.241 1.00 94.19 601 ARG A N 1
ATOM 4646 C CA . ARG A 1 601 ? -28.894 6.113 20.389 1.00 94.19 601 ARG A CA 1
ATOM 4647 C C . ARG A 1 601 ? -28.972 4.751 21.078 1.00 94.19 601 ARG A C 1
ATOM 4649 O O . ARG A 1 601 ? -28.530 3.727 20.558 1.00 94.19 601 ARG A O 1
ATOM 4656 N N . HIS A 1 602 ? -29.589 4.742 22.262 1.00 93.19 602 HIS A N 1
ATOM 4657 C CA . HIS A 1 602 ? -29.598 3.621 23.208 1.00 93.19 602 HIS A CA 1
ATOM 4658 C C . HIS A 1 602 ? -29.929 2.260 22.582 1.00 93.19 602 HIS A C 1
ATOM 4660 O O . HIS A 1 602 ? -29.246 1.278 22.867 1.00 93.19 602 HIS A O 1
ATOM 4666 N N . LYS A 1 603 ? -30.960 2.186 21.724 1.00 93.12 603 LYS A N 1
ATOM 4667 C CA . LYS A 1 603 ? -31.372 0.929 21.079 1.00 93.12 603 LYS A CA 1
ATOM 4668 C C . LYS A 1 603 ? -30.295 0.399 20.133 1.00 93.12 603 LYS A C 1
ATOM 4670 O O . LYS A 1 603 ? -29.906 -0.754 20.267 1.00 93.12 603 LYS A O 1
ATOM 4675 N N . GLU A 1 604 ? -29.822 1.237 19.214 1.00 93.94 604 GLU A N 1
ATOM 4676 C CA . GLU A 1 604 ? -28.810 0.870 18.219 1.00 93.94 604 GLU A CA 1
ATOM 4677 C C . GLU A 1 604 ? -27.490 0.489 18.896 1.00 93.94 604 GLU A C 1
ATOM 4679 O O . GLU A 1 604 ? -26.941 -0.573 18.613 1.00 93.94 604 GLU A O 1
ATOM 4684 N N . GLY A 1 605 ? -27.027 1.309 19.847 1.00 93.00 605 GLY A N 1
ATOM 4685 C CA . GLY A 1 605 ? -25.803 1.041 20.598 1.00 93.00 605 GLY A CA 1
ATOM 4686 C C . GLY A 1 605 ? -25.884 -0.250 21.400 1.00 93.00 605 GLY A C 1
ATOM 4687 O O . GLY A 1 605 ? -24.987 -1.083 21.304 1.00 93.00 605 GLY A O 1
ATOM 4688 N N . THR A 1 606 ? -27.004 -0.483 22.098 1.00 91.44 606 THR A N 1
ATOM 4689 C CA . THR A 1 606 ? -27.235 -1.769 22.772 1.00 91.44 606 THR A CA 1
ATOM 4690 C C . THR A 1 606 ? -27.211 -2.909 21.762 1.00 91.44 606 THR A C 1
ATOM 4692 O O . THR A 1 606 ? -26.490 -3.868 21.975 1.00 91.44 606 THR A O 1
ATOM 4695 N N . GLU A 1 607 ? -27.948 -2.831 20.652 1.00 91.44 607 GLU A N 1
ATOM 4696 C CA . GLU A 1 607 ? -28.027 -3.930 19.679 1.00 91.44 607 GLU A CA 1
ATOM 4697 C C . GLU A 1 607 ? -26.674 -4.241 19.021 1.00 91.44 607 GLU A C 1
ATOM 4699 O O . GLU A 1 607 ? -26.334 -5.416 18.908 1.00 91.44 607 GLU A O 1
ATOM 4704 N N . LYS A 1 608 ? -25.844 -3.238 18.713 1.00 91.00 608 LYS A N 1
ATOM 4705 C CA . LYS A 1 608 ? -24.458 -3.440 18.252 1.00 91.00 608 LYS A CA 1
ATOM 4706 C C . LYS A 1 608 ? -23.580 -4.103 19.325 1.00 91.00 608 LYS A C 1
ATOM 4708 O O . LYS A 1 608 ? -22.915 -5.093 19.026 1.00 91.00 608 LYS A O 1
ATOM 4713 N N . LEU A 1 609 ? -23.666 -3.670 20.589 1.00 89.06 609 LEU A N 1
ATOM 4714 C CA . LEU A 1 609 ? -23.026 -4.385 21.704 1.00 89.06 609 LEU A CA 1
ATOM 4715 C C . LEU A 1 609 ? -23.561 -5.818 21.873 1.00 89.06 609 LEU A C 1
ATOM 4717 O O . LEU A 1 609 ? -22.795 -6.694 22.258 1.00 89.06 609 LEU A O 1
ATOM 4721 N N . LEU A 1 610 ? -24.841 -6.081 21.568 1.00 86.12 610 LEU A N 1
ATOM 4722 C CA . LEU A 1 610 ? -25.419 -7.430 21.617 1.00 86.12 610 LEU A CA 1
ATOM 4723 C C . LEU A 1 610 ? -24.923 -8.346 20.485 1.00 86.12 610 LEU A C 1
ATOM 4725 O O . LEU A 1 610 ? -25.006 -9.568 20.632 1.00 86.12 610 LEU A O 1
ATOM 4729 N N . HIS A 1 611 ? -24.445 -7.780 19.372 1.00 82.25 611 HIS A N 1
ATOM 4730 C CA . HIS A 1 611 ? -23.825 -8.526 18.275 1.00 82.25 611 HIS A CA 1
ATOM 4731 C C . HIS A 1 611 ? -22.354 -8.864 18.548 1.00 82.25 611 HIS A C 1
ATOM 4733 O O . HIS A 1 611 ? -21.915 -9.936 18.144 1.00 82.25 611 HIS A O 1
ATOM 4739 N N . ALA A 1 612 ? -21.643 -8.030 19.312 1.00 76.31 612 ALA A N 1
ATOM 4740 C CA . ALA A 1 612 ? -20.241 -8.190 19.720 1.00 76.31 612 ALA A CA 1
ATOM 4741 C C . ALA A 1 612 ? -19.971 -9.363 20.709 1.00 76.31 612 ALA A C 1
ATOM 4743 O O . ALA A 1 612 ? -19.074 -9.295 21.555 1.00 76.31 612 ALA A O 1
ATOM 4744 N N . LYS A 1 613 ? -20.763 -10.446 20.654 1.00 61.91 613 LYS A N 1
ATOM 4745 C CA . LYS A 1 613 ? -20.674 -11.598 21.574 1.00 61.91 613 LYS A CA 1
ATOM 4746 C C . LYS A 1 613 ? -19.456 -12.490 21.346 1.00 61.91 613 LYS A C 1
ATOM 4748 O O . LYS A 1 613 ? -19.109 -13.240 22.259 1.00 61.91 613 LYS A O 1
ATOM 4753 N N . SER A 1 614 ? -18.820 -12.448 20.177 1.00 59.12 614 SER A N 1
ATOM 4754 C CA . SER A 1 614 ? -17.646 -13.275 19.866 1.00 59.12 614 SER A CA 1
ATOM 4755 C C . SER A 1 614 ? -16.309 -12.543 20.061 1.00 59.12 614 SER A C 1
ATOM 4757 O O . SER A 1 614 ? -15.270 -13.203 20.079 1.00 59.12 614 SER A O 1
ATOM 4759 N N . VAL A 1 615 ? -16.331 -11.249 20.429 1.00 57.62 615 VAL A N 1
ATOM 4760 C CA . VAL A 1 615 ? -15.175 -10.446 20.907 1.00 57.62 615 VAL A CA 1
ATOM 4761 C C . VAL A 1 615 ? -14.444 -11.059 22.122 1.00 57.62 615 VAL A C 1
ATOM 4763 O O . VAL A 1 615 ? -13.386 -10.579 22.510 1.00 57.62 615 VAL A O 1
ATOM 4766 N N . VAL A 1 616 ? -14.940 -12.136 22.746 1.00 57.72 616 VAL A N 1
ATOM 4767 C CA . VAL A 1 616 ? -14.392 -12.738 23.985 1.00 57.72 616 VAL A CA 1
ATOM 4768 C C . VAL A 1 616 ? -13.102 -13.563 23.760 1.00 57.72 616 VAL A C 1
ATOM 4770 O O . VAL A 1 616 ? -12.896 -14.637 24.348 1.00 57.72 616 VAL A O 1
ATOM 4773 N N . THR A 1 617 ? -12.172 -13.010 22.972 1.00 64.06 617 THR A N 1
ATOM 4774 C CA . THR A 1 617 ? -10.736 -13.314 23.048 1.00 64.06 617 THR A CA 1
ATOM 4775 C C . THR A 1 617 ? -10.236 -13.113 24.486 1.00 64.06 617 THR A C 1
ATOM 4777 O O . THR A 1 617 ? -10.945 -12.597 25.356 1.00 64.06 617 THR A O 1
ATOM 4780 N N . LEU A 1 618 ? -9.024 -13.571 24.804 1.00 63.94 618 LEU A N 1
ATOM 4781 C CA . LEU A 1 618 ? -8.514 -13.440 26.174 1.00 63.94 618 LEU A CA 1
ATOM 4782 C C . LEU A 1 618 ? -8.194 -11.985 26.553 1.00 63.94 618 LEU A C 1
ATOM 4784 O O . LEU A 1 618 ? -8.429 -11.620 27.704 1.00 63.94 618 LEU A O 1
ATOM 4788 N N . SER A 1 619 ? -7.738 -11.165 25.603 1.00 72.50 619 SER A N 1
ATOM 4789 C CA . SER A 1 619 ? -7.295 -9.790 25.851 1.00 72.50 619 SER A CA 1
ATOM 4790 C C . SER A 1 619 ? -8.413 -8.750 25.906 1.00 72.50 619 SER A C 1
ATOM 4792 O O . SER A 1 619 ? -8.290 -7.783 26.643 1.00 72.50 619 SER A O 1
ATOM 4794 N N . MET A 1 620 ? -9.556 -8.975 25.249 1.00 77.19 620 MET A N 1
ATOM 4795 C CA . MET A 1 620 ? -10.703 -8.048 25.301 1.00 77.19 620 MET A CA 1
ATOM 4796 C C . MET A 1 620 ? -11.518 -8.133 26.609 1.00 77.19 620 MET A C 1
ATOM 4798 O O . MET A 1 620 ? -12.388 -7.301 26.878 1.00 77.19 620 MET A O 1
ATOM 4802 N N . ARG A 1 621 ? -11.274 -9.150 27.447 1.00 78.75 621 ARG A N 1
ATOM 4803 C CA . ARG A 1 621 ? -12.047 -9.410 28.680 1.00 78.75 621 ARG A CA 1
ATOM 4804 C C . ARG A 1 621 ? -11.983 -8.300 29.739 1.00 78.75 621 ARG A C 1
ATOM 4806 O O . ARG A 1 621 ? -13.029 -8.083 30.359 1.00 78.75 621 ARG A O 1
ATOM 4813 N N . PRO A 1 622 ? -10.852 -7.605 29.976 1.00 81.12 622 PRO A N 1
ATOM 4814 C CA . PRO A 1 622 ? -10.799 -6.467 30.889 1.00 81.12 622 PRO A CA 1
ATOM 4815 C C . PRO A 1 622 ? -11.685 -5.317 30.402 1.00 81.12 622 PRO A C 1
ATOM 4817 O O . PRO A 1 622 ? -12.507 -4.838 31.179 1.00 81.12 622 PRO A O 1
ATOM 4820 N N . LEU A 1 623 ? -11.620 -4.958 29.111 1.00 84.94 623 LEU A N 1
ATOM 4821 C CA . LEU A 1 623 ? -12.473 -3.923 28.513 1.00 84.94 623 LEU A CA 1
ATOM 4822 C C . LEU A 1 623 ? -13.964 -4.262 28.656 1.00 84.94 623 LEU A C 1
ATOM 4824 O O . LEU A 1 623 ? -14.737 -3.431 29.123 1.00 84.94 623 LEU A O 1
ATOM 4828 N N . LEU A 1 624 ? -14.379 -5.489 28.319 1.00 83.25 624 LEU A N 1
ATOM 4829 C CA . LEU A 1 624 ? -15.783 -5.908 28.457 1.00 83.25 624 LEU A CA 1
ATOM 4830 C C . LEU A 1 624 ? -16.265 -5.879 29.922 1.00 83.25 624 LEU A C 1
ATOM 4832 O O . LEU A 1 624 ? -17.407 -5.504 30.186 1.00 83.25 624 LEU A O 1
ATOM 4836 N N . SER A 1 625 ? -15.396 -6.224 30.878 1.00 81.38 625 SER A N 1
ATOM 4837 C CA . SER A 1 625 ? -15.686 -6.125 32.317 1.00 81.38 625 SER A CA 1
ATOM 4838 C C . SER A 1 625 ? -15.801 -4.664 32.784 1.00 81.38 625 SER A C 1
ATOM 4840 O O . SER A 1 625 ? -16.730 -4.308 33.514 1.00 81.38 625 SER A O 1
ATOM 4842 N N . ALA A 1 626 ? -14.903 -3.797 32.305 1.00 86.19 626 ALA A N 1
ATOM 4843 C CA . ALA A 1 626 ? -14.896 -2.367 32.601 1.00 86.19 626 ALA A CA 1
ATOM 4844 C C . ALA A 1 626 ? -16.115 -1.638 32.011 1.00 86.19 626 ALA A C 1
ATOM 4846 O O . ALA A 1 626 ? -16.694 -0.792 32.688 1.00 86.19 626 ALA A O 1
ATOM 4847 N N . LEU A 1 627 ? -16.539 -1.990 30.790 1.00 88.50 627 LEU A N 1
ATOM 4848 C CA . LEU A 1 627 ? -17.679 -1.383 30.090 1.00 88.50 627 LEU A CA 1
ATOM 4849 C C . LEU A 1 627 ? -19.043 -1.761 30.676 1.00 88.50 627 LEU A C 1
ATOM 4851 O O . LEU A 1 627 ? -19.953 -0.931 30.635 1.00 88.50 627 LEU A O 1
ATOM 4855 N N . TRP A 1 628 ? -19.214 -2.970 31.227 1.00 87.38 628 TRP A N 1
ATOM 4856 C CA . TRP A 1 628 ? -20.546 -3.441 31.627 1.00 87.38 628 TRP A CA 1
ATOM 4857 C C . TRP A 1 628 ? -21.222 -2.517 32.648 1.00 87.38 628 TRP A C 1
ATOM 4859 O O . TRP A 1 628 ? -22.374 -2.114 32.472 1.00 87.38 628 TRP A O 1
ATOM 4869 N N . THR A 1 629 ? -20.496 -2.146 33.706 1.00 87.50 629 THR A N 1
ATOM 4870 C CA . THR A 1 629 ? -21.061 -1.364 34.817 1.00 87.50 629 THR A CA 1
ATOM 4871 C C . THR A 1 629 ? -21.451 0.063 34.382 1.00 87.50 629 THR A C 1
ATOM 4873 O O . THR A 1 629 ? -22.569 0.484 34.684 1.00 87.50 629 THR A O 1
ATOM 4876 N N . PRO A 1 630 ? -20.610 0.815 33.639 1.00 89.88 630 PRO A N 1
ATOM 4877 C CA . PRO A 1 630 ? -21.001 2.058 32.968 1.00 89.88 630 PRO A CA 1
ATOM 4878 C C . PRO A 1 630 ? -22.208 1.919 32.028 1.00 89.88 630 PRO A C 1
ATOM 4880 O O . PRO A 1 630 ? -23.163 2.680 32.183 1.00 89.88 630 PRO A O 1
ATOM 4883 N N . VAL A 1 631 ? -22.223 0.936 31.115 1.00 90.75 631 VAL A N 1
ATOM 4884 C CA . VAL A 1 631 ? -23.328 0.735 30.15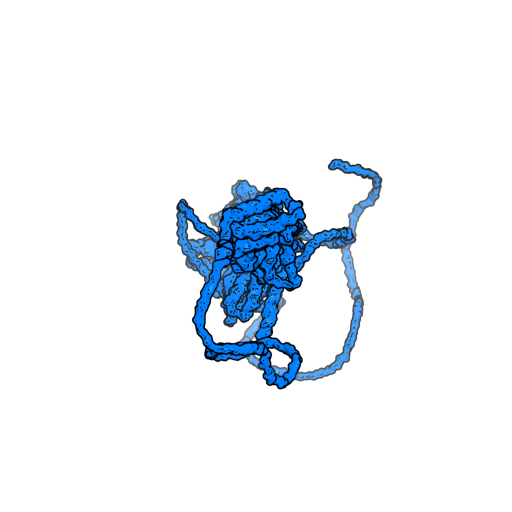1 1.00 90.75 631 VAL A CA 1
ATOM 4885 C C . VAL A 1 631 ? -24.657 0.467 30.865 1.00 90.75 631 VAL A C 1
ATOM 4887 O O . VAL A 1 631 ? -25.681 1.054 30.513 1.00 90.75 631 VAL A O 1
ATOM 4890 N N . VAL A 1 632 ? -24.659 -0.360 31.913 1.00 89.62 632 VAL A N 1
ATOM 4891 C CA . VAL A 1 632 ? -25.867 -0.621 32.712 1.00 89.62 632 VAL A CA 1
ATOM 4892 C C . VAL A 1 632 ? -26.334 0.622 33.467 1.00 89.62 632 VAL A C 1
ATOM 4894 O O . VAL A 1 632 ? -27.526 0.937 33.419 1.00 89.62 632 VAL A O 1
ATOM 4897 N N . ARG A 1 633 ? -25.429 1.361 34.128 1.00 89.25 633 ARG A N 1
ATOM 4898 C CA . ARG A 1 633 ? -25.792 2.615 34.816 1.00 89.25 633 ARG A CA 1
ATOM 4899 C C . ARG A 1 633 ? -26.390 3.634 33.838 1.00 89.25 633 ARG A C 1
ATOM 4901 O O . ARG A 1 633 ? -27.394 4.258 34.177 1.00 89.25 633 ARG A O 1
ATOM 4908 N N . LEU A 1 634 ? -25.827 3.757 32.634 1.00 90.31 634 LEU A N 1
ATOM 4909 C CA . LEU A 1 634 ? -26.339 4.611 31.558 1.00 90.31 634 LEU A CA 1
ATOM 4910 C C . LEU A 1 634 ? -27.760 4.209 31.141 1.00 90.31 634 LEU A C 1
ATOM 4912 O O . LEU A 1 634 ? -28.679 5.024 31.215 1.00 90.31 634 LEU A O 1
ATOM 4916 N N . LEU A 1 635 ? -27.967 2.946 30.756 1.00 91.00 635 LEU A N 1
ATOM 4917 C CA . LEU A 1 635 ? -29.272 2.471 30.285 1.00 91.00 635 LEU A CA 1
ATOM 4918 C C . LEU A 1 635 ? -30.357 2.602 31.365 1.00 91.00 635 LEU A C 1
ATOM 4920 O O . LEU A 1 635 ? -31.474 3.010 31.051 1.00 91.00 635 LEU A O 1
ATOM 4924 N N . LEU A 1 636 ? -30.038 2.336 32.637 1.00 88.94 636 LEU A N 1
ATOM 4925 C CA . LEU A 1 636 ? -30.960 2.576 33.754 1.00 88.94 636 LEU A CA 1
ATOM 4926 C C . LEU A 1 636 ? -31.263 4.072 33.946 1.00 88.94 636 LEU A C 1
ATOM 4928 O O . LEU A 1 636 ? -32.426 4.438 34.118 1.00 88.94 636 LEU A O 1
ATOM 4932 N N . ARG A 1 637 ? -30.250 4.947 33.879 1.00 86.19 637 ARG A N 1
ATOM 4933 C CA . ARG A 1 637 ? -30.415 6.403 34.036 1.00 86.19 637 ARG A CA 1
ATOM 4934 C C . ARG A 1 637 ? -31.274 7.019 32.928 1.00 86.19 637 ARG A C 1
ATOM 4936 O O . ARG A 1 637 ? -32.092 7.887 33.216 1.00 86.19 637 ARG A O 1
ATOM 4943 N N . CYS A 1 638 ? -31.148 6.532 31.696 1.00 86.69 638 CYS A N 1
ATOM 4944 C CA . CYS A 1 638 ? -31.946 6.962 30.542 1.00 86.69 638 CYS A CA 1
ATOM 4945 C C . CYS A 1 638 ? -33.305 6.235 30.420 1.00 86.69 638 CYS A C 1
ATOM 4947 O O . CYS A 1 638 ? -33.954 6.293 29.372 1.00 86.69 638 CYS A O 1
ATOM 4949 N N . GLY A 1 639 ? -33.745 5.529 31.472 1.00 86.00 639 GLY A N 1
ATOM 4950 C CA . GLY A 1 639 ? -35.044 4.845 31.535 1.00 86.00 639 GLY A CA 1
ATOM 4951 C C . GLY A 1 639 ? -35.168 3.605 30.639 1.00 86.00 639 GLY A C 1
ATOM 4952 O O . GLY A 1 639 ? -36.253 3.043 30.506 1.00 86.00 639 GLY A O 1
ATOM 4953 N N . GLN A 1 640 ? -34.074 3.145 30.034 1.00 91.62 640 GLN A N 1
ATOM 4954 C CA . GLN A 1 640 ? -34.030 2.042 29.070 1.00 91.62 640 GLN A CA 1
ATOM 4955 C C . GLN A 1 640 ? -33.905 0.670 29.752 1.00 91.62 640 GLN A C 1
ATOM 4957 O O . GLN A 1 640 ? -33.125 -0.187 29.329 1.00 91.62 640 GLN A O 1
ATOM 4962 N N . ALA A 1 641 ? -34.691 0.436 30.807 1.00 88.75 641 ALA A N 1
ATOM 4963 C CA . ALA A 1 641 ? -34.652 -0.805 31.581 1.00 88.75 641 ALA A CA 1
ATOM 4964 C C . ALA A 1 641 ? -34.790 -2.092 30.723 1.00 88.75 641 ALA A C 1
ATOM 4966 O O . ALA A 1 641 ? -34.032 -3.032 30.985 1.00 88.75 641 ALA A O 1
ATOM 4967 N N . PRO A 1 642 ? -35.625 -2.155 29.659 1.00 90.88 642 PRO A N 1
ATOM 4968 C CA . PRO A 1 642 ? -35.693 -3.330 28.780 1.00 90.88 642 PRO A CA 1
ATOM 4969 C C . PRO A 1 642 ? -34.421 -3.588 27.959 1.00 90.88 642 PRO A C 1
ATOM 4971 O O . PRO A 1 642 ? -34.127 -4.734 27.621 1.00 90.88 642 PRO A O 1
ATOM 4974 N N . LEU A 1 643 ? -33.643 -2.546 27.644 1.00 90.69 643 LEU A N 1
ATOM 4975 C CA . LEU A 1 643 ? -32.347 -2.692 26.974 1.00 90.69 643 LEU A CA 1
ATOM 4976 C C . LEU A 1 643 ? -31.272 -3.152 27.964 1.00 90.69 643 LEU A C 1
ATOM 4978 O O . LEU A 1 643 ? -30.528 -4.081 27.654 1.00 90.69 643 LEU A O 1
ATOM 4982 N N . ALA A 1 644 ? -31.261 -2.597 29.182 1.00 90.38 644 ALA A N 1
ATOM 4983 C CA . ALA A 1 644 ? -30.383 -3.060 30.259 1.00 90.38 644 ALA A CA 1
ATOM 4984 C C . ALA A 1 644 ? -30.615 -4.549 30.590 1.00 90.38 644 ALA A C 1
ATOM 4986 O O . ALA A 1 644 ? -29.661 -5.293 30.802 1.00 90.38 644 ALA A O 1
ATOM 4987 N N . LEU A 1 645 ? -31.872 -5.011 30.545 1.00 88.94 645 LEU A N 1
ATOM 4988 C CA . LEU A 1 645 ? -32.220 -6.424 30.713 1.00 88.94 645 LEU A CA 1
ATOM 4989 C C . LEU A 1 645 ? -31.700 -7.312 29.572 1.00 88.94 645 LEU A C 1
ATOM 4991 O O . LEU A 1 645 ? -31.193 -8.393 29.848 1.00 88.94 645 LEU A O 1
ATOM 4995 N N . ARG A 1 646 ? -31.772 -6.873 28.306 1.00 87.94 646 ARG A N 1
ATOM 4996 C CA . ARG A 1 646 ? -31.173 -7.616 27.174 1.00 87.94 646 ARG A CA 1
ATOM 4997 C C . ARG A 1 646 ? -29.644 -7.682 27.263 1.00 87.94 646 ARG A C 1
ATOM 4999 O O . ARG A 1 646 ? -29.046 -8.651 26.803 1.00 87.94 646 ARG A O 1
ATOM 5006 N N . TYR A 1 647 ? -29.015 -6.659 27.837 1.00 86.31 647 TYR A N 1
ATOM 5007 C CA . TYR A 1 647 ? -27.564 -6.586 28.017 1.00 86.31 647 TYR A CA 1
ATOM 5008 C C . TYR A 1 647 ? -27.057 -7.378 29.241 1.00 86.31 647 TYR A C 1
ATOM 5010 O O . TYR A 1 647 ? -25.875 -7.710 29.312 1.00 86.31 647 TYR A O 1
ATOM 5018 N N . LEU A 1 648 ? -27.939 -7.774 30.166 1.00 82.94 648 LEU A N 1
ATOM 5019 C CA . LEU A 1 648 ? -27.594 -8.610 31.324 1.00 82.94 648 LEU A CA 1
ATOM 5020 C C . LEU A 1 648 ? -26.966 -9.960 30.916 1.00 82.94 648 LEU A C 1
ATOM 5022 O O . LEU A 1 648 ? -26.034 -10.425 31.567 1.00 82.94 648 LEU A O 1
ATOM 5026 N N . ASP A 1 649 ? -27.395 -10.534 29.787 1.00 72.56 649 ASP A N 1
ATOM 5027 C CA . ASP A 1 649 ? -26.893 -11.806 29.235 1.00 72.56 649 ASP A CA 1
ATOM 5028 C C . ASP A 1 649 ? -25.446 -11.746 28.685 1.00 72.56 649 ASP A C 1
ATOM 5030 O O . ASP A 1 649 ? -24.948 -12.743 28.158 1.00 72.56 649 ASP A O 1
ATOM 5034 N N . HIS A 1 650 ? -24.772 -10.589 28.746 1.00 68.88 650 HIS A N 1
ATOM 5035 C CA . HIS A 1 650 ? -23.345 -10.434 28.406 1.00 68.88 650 HIS A CA 1
ATOM 5036 C C . HIS A 1 650 ? -22.407 -10.579 29.612 1.00 68.88 650 HIS A C 1
ATOM 5038 O O . HIS A 1 650 ? -21.193 -10.431 29.472 1.00 68.88 650 HIS A O 1
ATOM 5044 N N . MET A 1 651 ? -22.952 -10.827 30.804 1.00 64.88 651 MET A N 1
ATOM 5045 C CA . MET A 1 651 ? -22.188 -10.738 32.042 1.00 64.88 651 MET A CA 1
ATOM 5046 C C . MET A 1 651 ? -21.057 -11.763 32.181 1.00 64.88 651 MET A C 1
ATOM 5048 O O . MET A 1 651 ? -21.231 -12.967 31.988 1.00 64.88 651 MET A O 1
ATOM 5052 N N . GLN A 1 652 ? -19.912 -11.267 32.654 1.00 62.66 652 GLN A N 1
ATOM 5053 C CA . GLN A 1 652 ? -18.943 -12.077 33.395 1.00 62.66 652 GLN A CA 1
ATOM 5054 C C . GLN A 1 652 ? -19.533 -12.443 34.776 1.00 62.66 652 GLN A C 1
ATOM 5056 O O . GLN A 1 652 ? -20.450 -11.764 35.244 1.00 62.66 652 GLN A O 1
ATOM 5061 N N . PRO A 1 653 ? -19.068 -13.519 35.443 1.00 62.91 653 PRO A N 1
ATOM 5062 C CA . PRO A 1 653 ? -19.640 -13.957 36.718 1.00 62.91 653 PRO A CA 1
ATOM 5063 C C . PRO A 1 653 ? -19.683 -12.838 37.770 1.00 62.91 653 PRO A C 1
ATOM 5065 O O . PRO A 1 653 ? -18.702 -12.122 37.976 1.00 62.91 653 PRO A O 1
ATOM 5068 N N . LEU A 1 654 ? -20.829 -12.723 38.451 1.00 70.69 654 LEU A N 1
ATOM 5069 C CA . LEU A 1 654 ? -21.073 -11.729 39.498 1.00 70.69 654 LEU A CA 1
ATOM 5070 C C . LEU A 1 654 ? -20.017 -11.841 40.601 1.00 70.69 654 LEU A C 1
ATOM 5072 O O . LEU A 1 654 ? -19.874 -12.888 41.231 1.00 70.69 654 LEU A O 1
ATOM 5076 N N . SER A 1 655 ? -19.286 -10.750 40.825 1.00 69.75 655 SER A N 1
ATOM 5077 C CA . SER A 1 655 ? -18.105 -10.724 41.698 1.00 69.75 655 SER A CA 1
ATOM 5078 C C . SER A 1 655 ? -18.125 -9.606 42.742 1.00 69.75 655 SER A C 1
ATOM 5080 O O . SER A 1 655 ? -17.377 -9.680 43.716 1.00 69.75 655 SER A O 1
ATOM 5082 N N . THR A 1 656 ? -18.992 -8.594 42.597 1.00 81.56 656 THR A N 1
ATOM 5083 C CA . THR A 1 656 ? -19.102 -7.480 43.555 1.00 81.56 656 THR A CA 1
ATOM 5084 C C . THR A 1 656 ? -20.540 -7.231 44.017 1.00 81.56 656 THR A C 1
ATOM 5086 O O . THR A 1 656 ? -21.507 -7.464 43.288 1.00 81.56 656 THR A O 1
ATOM 5089 N N . HIS A 1 657 ? -20.689 -6.688 45.232 1.00 83.50 657 HIS A N 1
ATOM 5090 C CA . HIS A 1 657 ? -21.982 -6.223 45.751 1.00 83.50 657 HIS A CA 1
ATOM 5091 C C . HIS A 1 657 ? -22.616 -5.125 44.873 1.00 83.50 657 HIS A C 1
ATOM 5093 O O . HIS A 1 657 ? -23.839 -5.019 44.819 1.00 83.50 657 HIS A O 1
ATOM 5099 N N . GLU A 1 658 ? -21.809 -4.323 44.167 1.00 84.06 658 GLU A N 1
ATOM 5100 C CA . GLU A 1 658 ? -22.313 -3.283 43.263 1.00 84.06 658 GLU A CA 1
ATOM 5101 C C . GLU A 1 658 ? -22.921 -3.881 41.986 1.00 84.06 658 GLU A C 1
ATOM 5103 O O . GLU A 1 658 ? -24.043 -3.525 41.626 1.00 84.06 658 GLU A O 1
ATOM 5108 N N . GLN A 1 659 ? -22.238 -4.841 41.348 1.00 84.38 659 GLN A N 1
ATOM 5109 C CA . GLN A 1 659 ? -22.799 -5.592 40.218 1.00 84.38 659 GLN A CA 1
ATOM 5110 C C . GLN A 1 659 ? -24.110 -6.276 40.619 1.00 84.38 659 GLN A C 1
ATOM 5112 O O . GLN A 1 659 ? -25.095 -6.209 39.884 1.00 84.38 659 GLN A O 1
ATOM 5117 N N . MET A 1 660 ? -24.141 -6.882 41.811 1.00 87.50 660 MET A N 1
ATOM 5118 C CA . MET A 1 660 ? -25.337 -7.513 42.364 1.00 87.50 660 MET A CA 1
ATOM 5119 C C . MET A 1 660 ? -26.480 -6.502 42.561 1.00 87.50 660 MET A C 1
ATOM 5121 O O . MET A 1 660 ? -27.595 -6.768 42.117 1.00 87.50 660 MET A O 1
ATOM 5125 N N . SER A 1 661 ? -26.214 -5.322 43.137 1.00 88.00 661 SER A N 1
ATOM 5126 C CA . SER A 1 661 ? -27.222 -4.258 43.284 1.00 88.00 661 SER A CA 1
ATOM 5127 C C . SER A 1 661 ? -27.788 -3.817 41.934 1.00 88.00 661 SER A C 1
ATOM 5129 O O . SER A 1 661 ? -29.004 -3.770 41.775 1.00 88.00 661 SER A O 1
ATOM 5131 N N . LEU A 1 662 ? -26.928 -3.573 40.940 1.00 88.00 662 LEU A N 1
ATOM 5132 C CA . LEU A 1 662 ? -27.358 -3.160 39.601 1.00 88.00 662 LEU A CA 1
ATOM 5133 C C . LEU A 1 662 ? -28.187 -4.242 38.894 1.00 88.00 662 LEU A C 1
ATOM 5135 O O . LEU A 1 662 ? -29.140 -3.916 38.192 1.00 88.00 662 LEU A O 1
ATOM 5139 N N . CYS A 1 663 ? -27.892 -5.526 39.113 1.00 88.50 663 CYS A N 1
ATOM 5140 C CA . CYS A 1 663 ? -28.723 -6.619 38.601 1.00 88.50 663 CYS A CA 1
ATOM 5141 C C . CYS A 1 663 ? -30.114 -6.651 39.253 1.00 88.50 663 CYS A C 1
ATOM 5143 O O . CYS A 1 663 ? -31.104 -6.886 38.560 1.00 88.50 663 CYS A O 1
ATOM 5145 N N . LEU A 1 664 ? -30.213 -6.376 40.559 1.00 89.12 664 LEU A N 1
ATOM 5146 C CA . LEU A 1 664 ? -31.506 -6.231 41.237 1.00 89.12 664 LEU A CA 1
ATOM 5147 C C . LEU A 1 664 ? -32.269 -5.002 40.720 1.00 89.12 664 LEU A C 1
ATOM 5149 O O . LEU A 1 664 ? -33.459 -5.117 40.433 1.00 89.12 664 LEU A O 1
ATOM 5153 N N . ASP A 1 665 ? -31.594 -3.866 40.517 1.00 88.38 665 ASP A N 1
ATOM 5154 C CA . ASP A 1 665 ? -32.196 -2.658 39.939 1.00 88.38 665 ASP A CA 1
ATOM 5155 C C . ASP A 1 665 ? -32.724 -2.909 38.509 1.00 88.38 665 ASP A C 1
ATOM 5157 O O . ASP A 1 665 ? -33.857 -2.527 38.212 1.00 88.38 665 ASP A O 1
ATOM 5161 N N . ILE A 1 666 ? -31.980 -3.621 37.644 1.00 90.31 666 ILE A N 1
ATOM 5162 C CA . ILE A 1 666 ? -32.462 -4.057 36.315 1.00 90.31 666 ILE A CA 1
ATOM 5163 C C . ILE A 1 666 ? -33.720 -4.921 36.449 1.00 90.31 666 ILE A C 1
ATOM 5165 O O . ILE A 1 666 ? -34.723 -4.658 35.780 1.00 90.31 666 ILE A O 1
ATOM 5169 N N . LEU A 1 667 ? -33.677 -5.976 37.267 1.00 89.62 667 LEU A N 1
ATOM 5170 C CA . LEU A 1 667 ? -34.772 -6.947 37.350 1.00 89.62 667 LEU A CA 1
ATOM 5171 C C . LEU A 1 667 ? -36.044 -6.309 37.921 1.00 89.62 667 LEU A C 1
ATOM 5173 O O . LEU A 1 667 ? -37.126 -6.531 37.377 1.00 89.62 667 LEU A O 1
ATOM 5177 N N . LEU A 1 668 ? -35.925 -5.462 38.946 1.00 89.25 668 LEU A N 1
ATOM 5178 C CA . LEU A 1 668 ? -37.056 -4.729 39.522 1.00 89.25 668 LEU A CA 1
ATOM 5179 C C . LEU A 1 668 ? -37.618 -3.677 38.555 1.00 89.25 668 LEU A C 1
ATOM 5181 O O . LEU A 1 668 ? -38.836 -3.594 38.415 1.00 89.25 668 LEU A O 1
ATOM 5185 N N . ALA A 1 669 ? -36.771 -2.946 37.820 1.00 86.06 669 ALA A N 1
ATOM 5186 C CA . ALA A 1 669 ? -37.209 -1.988 36.796 1.00 86.06 669 ALA A CA 1
ATOM 5187 C C . ALA A 1 669 ? -37.882 -2.645 35.569 1.00 86.06 669 ALA A C 1
ATOM 5189 O O . ALA A 1 669 ? -38.530 -1.959 34.783 1.00 86.06 669 ALA A O 1
ATOM 5190 N N . ASN A 1 670 ? -37.759 -3.968 35.414 1.00 87.12 670 ASN A N 1
ATOM 5191 C CA . ASN A 1 670 ? -38.477 -4.776 34.419 1.00 87.12 670 ASN A CA 1
ATOM 5192 C C . ASN A 1 670 ? -39.577 -5.663 35.040 1.00 87.12 670 ASN A C 1
ATOM 5194 O O . ASN A 1 670 ? -40.092 -6.565 34.380 1.00 87.12 670 ASN A O 1
ATOM 5198 N N . CYS A 1 671 ? -39.920 -5.446 36.311 1.00 87.38 671 CYS A N 1
ATOM 5199 C CA . CYS A 1 671 ? -40.907 -6.213 37.078 1.00 87.38 671 CYS A CA 1
ATOM 5200 C C . CYS A 1 671 ? -40.625 -7.721 37.264 1.00 87.38 671 CYS A C 1
ATOM 5202 O O . CYS A 1 671 ? -41.515 -8.476 37.654 1.00 87.38 671 CYS A O 1
ATOM 5204 N N . ARG A 1 672 ? -39.383 -8.181 37.071 1.00 88.94 672 ARG A N 1
ATOM 5205 C CA . ARG A 1 672 ? -38.960 -9.595 37.182 1.00 88.94 672 ARG A CA 1
ATOM 5206 C C . ARG A 1 672 ? -38.557 -9.970 38.617 1.00 88.94 672 ARG A C 1
ATOM 5208 O O . ARG A 1 672 ? -37.476 -10.502 38.864 1.00 88.94 672 ARG A O 1
ATOM 5215 N N . VAL A 1 673 ? -39.428 -9.683 39.587 1.00 89.62 673 VAL A N 1
ATOM 5216 C CA . VAL A 1 673 ? -39.137 -9.835 41.031 1.00 89.62 673 VAL A CA 1
ATOM 5217 C C . VAL A 1 673 ? -38.845 -11.282 41.460 1.00 89.62 673 VAL A C 1
ATOM 5219 O O . VAL A 1 673 ? -38.005 -11.509 42.328 1.00 89.62 673 VAL A O 1
ATOM 5222 N N . VAL A 1 674 ? -39.477 -12.269 40.814 1.00 89.38 674 VAL A N 1
ATOM 5223 C CA . VAL A 1 674 ? -39.243 -13.704 41.068 1.00 89.38 674 VAL A CA 1
ATOM 5224 C C . VAL A 1 674 ? -37.794 -14.082 40.744 1.00 89.38 674 VAL A C 1
ATOM 5226 O O . VAL A 1 674 ? -37.128 -14.766 41.517 1.00 89.38 674 VAL A O 1
ATOM 5229 N N . GLU A 1 675 ? -37.274 -13.565 39.633 1.00 88.19 675 GLU A N 1
ATOM 5230 C CA . GLU A 1 675 ? -35.898 -13.803 39.199 1.00 88.19 675 GLU A CA 1
ATOM 5231 C C . GLU A 1 675 ? -34.890 -13.017 40.040 1.00 88.19 675 GLU A C 1
ATOM 5233 O O . GLU A 1 675 ? -33.790 -13.508 40.274 1.00 88.19 675 GLU A O 1
ATOM 5238 N N . ALA A 1 676 ? -35.270 -11.849 40.570 1.00 89.88 676 ALA A N 1
ATOM 5239 C CA . ALA A 1 676 ? -34.469 -11.132 41.561 1.00 89.88 676 ALA A CA 1
ATOM 5240 C C . ALA A 1 676 ? -34.328 -11.943 42.866 1.00 89.88 676 ALA A C 1
ATOM 5242 O O . ALA A 1 676 ? -33.224 -12.057 43.401 1.00 89.88 676 ALA A O 1
ATOM 5243 N N . LEU A 1 677 ? -35.405 -12.585 43.339 1.00 89.44 677 LEU A N 1
ATOM 5244 C CA . LEU A 1 677 ? -35.346 -13.513 44.476 1.00 89.44 677 LEU A CA 1
ATOM 5245 C C . LEU A 1 677 ? -34.470 -14.737 44.166 1.00 89.44 677 LEU A C 1
ATOM 5247 O O . LEU A 1 677 ? -33.649 -15.131 44.994 1.00 89.44 677 LEU A O 1
ATOM 5251 N N . GLU A 1 678 ? -34.587 -15.330 42.975 1.00 88.88 678 GLU A N 1
ATOM 5252 C CA . GLU A 1 678 ? -33.692 -16.418 42.564 1.00 88.88 678 GLU A CA 1
ATOM 5253 C C . GLU A 1 678 ? -32.225 -15.977 42.457 1.00 88.88 678 GLU A C 1
ATOM 5255 O O . GLU A 1 678 ? -31.336 -16.735 42.846 1.00 88.88 678 GLU A O 1
ATOM 5260 N N . LEU A 1 679 ? -31.950 -14.757 41.989 1.00 88.12 679 LEU A N 1
ATOM 5261 C CA . LEU A 1 679 ? -30.601 -14.196 41.922 1.00 88.12 679 LEU A CA 1
ATOM 5262 C C . LEU A 1 679 ? -29.977 -14.100 43.321 1.00 88.12 679 LEU A C 1
ATOM 5264 O O . LEU A 1 679 ? -28.840 -14.537 43.504 1.00 88.12 679 LEU A O 1
ATOM 5268 N N . VAL A 1 680 ? -30.734 -13.597 44.306 1.00 89.69 680 VAL A N 1
ATOM 5269 C CA . VAL A 1 680 ? -30.329 -13.538 45.724 1.00 89.69 680 VAL A CA 1
ATOM 5270 C C . VAL A 1 680 ? -30.111 -14.941 46.291 1.00 89.69 680 VAL A C 1
ATOM 5272 O O . VAL A 1 680 ? -29.069 -15.197 46.889 1.00 89.69 680 VAL A O 1
ATOM 5275 N N . ARG A 1 681 ? -31.030 -15.885 46.046 1.00 90.19 681 ARG A N 1
ATOM 5276 C CA . ARG A 1 681 ? -30.899 -17.288 46.490 1.00 90.19 681 ARG A CA 1
ATOM 5277 C C . ARG A 1 681 ? -29.635 -17.966 45.950 1.00 90.19 681 ARG A C 1
ATOM 5279 O O . ARG A 1 681 ? -28.992 -18.717 46.679 1.00 90.19 681 ARG A O 1
ATOM 5286 N N . ARG A 1 682 ? -29.259 -17.691 44.695 1.00 86.88 682 ARG A N 1
ATOM 5287 C CA . ARG A 1 682 ? -28.025 -18.202 44.062 1.00 86.88 682 ARG A CA 1
ATOM 5288 C C . ARG A 1 682 ? -26.754 -17.509 44.582 1.00 86.88 682 ARG A C 1
ATOM 5290 O O . ARG A 1 682 ? -25.700 -18.137 44.604 1.00 86.88 682 ARG A O 1
ATOM 5297 N N . HIS A 1 683 ? -26.845 -16.252 45.026 1.00 86.50 683 HIS A N 1
ATOM 5298 C CA . HIS A 1 683 ? -25.707 -15.422 45.454 1.00 86.50 683 HIS A CA 1
ATOM 5299 C C . HIS A 1 683 ? -25.876 -14.884 46.885 1.00 86.50 683 HIS A C 1
ATOM 5301 O O . HIS A 1 683 ? -25.615 -13.713 47.159 1.00 86.50 683 HIS A O 1
ATOM 5307 N N . SER A 1 684 ? -26.251 -15.755 47.825 1.00 82.75 684 SER A N 1
ATOM 5308 C CA . SER A 1 684 ? -26.499 -15.424 49.243 1.00 82.75 684 SER A CA 1
ATOM 5309 C C . SER A 1 684 ? -25.278 -14.908 50.028 1.00 82.75 684 SER A C 1
ATOM 5311 O O . SER A 1 684 ? -25.388 -14.556 51.199 1.00 82.75 684 SER A O 1
ATOM 5313 N N . HIS A 1 685 ? -24.108 -14.858 49.386 1.00 82.88 685 HIS A N 1
ATOM 5314 C CA . HIS A 1 685 ? -22.877 -14.243 49.884 1.00 82.88 685 HIS A CA 1
ATOM 5315 C C . HIS A 1 685 ? -22.670 -12.800 49.376 1.00 82.88 685 HIS A C 1
ATOM 5317 O O . HIS A 1 685 ? -21.866 -12.070 49.949 1.00 82.88 685 HIS A O 1
ATOM 5323 N N . LEU A 1 686 ? -23.394 -12.376 48.329 1.00 82.00 686 LEU A N 1
ATOM 5324 C CA . LEU A 1 686 ? -23.381 -11.010 47.784 1.00 82.00 686 LEU A CA 1
ATOM 5325 C C . LEU A 1 686 ? -24.651 -10.209 48.113 1.00 82.00 686 LEU A C 1
ATOM 5327 O O . LEU A 1 686 ? -24.637 -8.987 47.969 1.00 82.00 686 LEU A O 1
ATOM 5331 N N . SER A 1 687 ? -25.745 -10.856 48.528 1.00 86.88 687 SER A N 1
ATOM 5332 C CA . SER A 1 687 ? -27.004 -10.180 48.862 1.00 86.88 687 SER A CA 1
ATOM 5333 C C . SER A 1 687 ? -27.883 -10.999 49.815 1.00 86.88 687 SER A C 1
ATOM 5335 O O . SER A 1 687 ? -27.722 -12.214 49.927 1.00 86.88 687 SER A O 1
ATOM 5337 N N . SER A 1 688 ? -28.833 -10.335 50.476 1.00 88.25 688 SER A N 1
ATOM 5338 C CA . SER A 1 688 ? -29.841 -10.930 51.362 1.00 88.25 688 SER A CA 1
ATOM 5339 C C . SER A 1 688 ? -31.262 -10.581 50.902 1.00 88.25 688 SER A C 1
ATOM 5341 O O . SER A 1 688 ? -31.470 -9.645 50.126 1.00 88.25 688 SER A O 1
ATOM 5343 N N . LEU A 1 689 ? -32.269 -11.299 51.413 1.00 88.12 689 LEU A N 1
ATOM 5344 C CA . LEU A 1 689 ? -33.672 -10.957 51.156 1.00 88.12 689 LEU A CA 1
ATOM 5345 C C . LEU A 1 689 ? -34.018 -9.549 51.669 1.00 88.12 689 LEU A C 1
ATOM 5347 O O . LEU A 1 689 ? -34.736 -8.815 51.001 1.00 88.12 689 LEU A O 1
ATOM 5351 N N . GLU A 1 690 ? -33.452 -9.140 52.804 1.00 87.19 690 GLU A N 1
ATOM 5352 C CA . GLU A 1 690 ? -33.592 -7.786 53.359 1.00 87.19 690 GLU A CA 1
ATOM 5353 C C . GLU A 1 690 ? -33.094 -6.707 52.381 1.00 87.19 690 GLU A C 1
ATOM 5355 O O . GLU A 1 690 ? -33.721 -5.654 52.264 1.00 87.19 690 GLU A O 1
ATOM 5360 N N . GLN A 1 691 ? -32.022 -6.967 51.619 1.00 86.88 691 GLN A N 1
ATOM 5361 C CA . GLN A 1 691 ? -31.553 -6.044 50.580 1.00 86.88 691 GLN A CA 1
ATOM 5362 C C . GLN A 1 691 ? -32.545 -5.959 49.410 1.00 86.88 691 GLN A C 1
ATOM 5364 O O . GLN A 1 691 ? -32.860 -4.856 48.968 1.00 86.88 691 GLN A O 1
ATOM 5369 N N . LEU A 1 692 ? -33.091 -7.089 48.946 1.00 90.19 692 LEU A N 1
ATOM 5370 C CA . LEU A 1 692 ? -34.127 -7.118 47.901 1.00 90.19 692 LEU A CA 1
ATOM 5371 C C . LEU A 1 692 ? -35.410 -6.391 48.344 1.00 90.19 692 LEU A C 1
ATOM 5373 O O . LEU A 1 692 ? -35.955 -5.586 47.587 1.00 90.19 692 LEU A O 1
ATOM 5377 N N . LEU A 1 693 ? -35.866 -6.614 49.579 1.00 89.31 693 LEU A N 1
ATOM 5378 C CA . LEU A 1 693 ? -36.994 -5.887 50.171 1.00 89.31 693 LEU A CA 1
ATOM 5379 C C . LEU A 1 693 ? -36.682 -4.386 50.300 1.00 89.31 693 LEU A C 1
ATOM 5381 O O . LEU A 1 693 ? -37.524 -3.551 49.965 1.00 89.31 693 LEU A O 1
ATOM 5385 N N . GLY A 1 694 ? -35.452 -4.033 50.682 1.00 88.25 694 GLY A N 1
ATOM 5386 C CA . GLY A 1 694 ? -34.935 -2.664 50.669 1.00 88.25 694 GLY A CA 1
ATOM 5387 C C . GLY A 1 694 ? -35.001 -2.009 49.288 1.00 88.25 694 GLY A C 1
ATOM 5388 O O . GLY A 1 694 ? -35.464 -0.872 49.178 1.00 88.25 694 GLY A O 1
ATOM 5389 N N . CYS A 1 695 ? -34.627 -2.725 48.225 1.00 86.94 695 CYS A N 1
ATOM 5390 C CA . CYS A 1 695 ? -34.750 -2.254 46.845 1.00 86.94 695 CYS A CA 1
ATOM 5391 C C . CYS A 1 695 ? -36.219 -2.066 46.423 1.00 86.94 695 CYS A C 1
ATOM 5393 O O . CYS A 1 695 ? -36.548 -1.033 45.843 1.00 86.94 695 CYS A O 1
ATOM 5395 N N . ILE A 1 696 ? -37.133 -2.981 46.771 1.00 87.38 696 ILE A N 1
ATOM 5396 C CA . ILE A 1 696 ? -38.579 -2.837 46.485 1.00 87.38 696 ILE A CA 1
ATOM 5397 C C . ILE A 1 696 ? -39.168 -1.603 47.200 1.00 87.38 696 ILE A C 1
ATOM 5399 O O . ILE A 1 696 ? -39.895 -0.811 46.594 1.00 87.38 696 ILE A O 1
ATOM 5403 N N . VAL A 1 697 ? -38.794 -1.368 48.460 1.00 86.31 697 VAL A N 1
ATOM 5404 C CA . VAL A 1 697 ? -39.175 -0.155 49.210 1.00 86.31 697 VAL A CA 1
ATOM 5405 C C . VAL A 1 697 ? -38.503 1.105 48.639 1.00 86.31 697 VAL A C 1
ATOM 5407 O O . VAL A 1 697 ? -39.090 2.186 48.672 1.00 86.31 697 VAL A O 1
ATOM 5410 N N . ALA A 1 698 ? -37.303 1.004 48.061 1.00 85.25 698 ALA A N 1
ATOM 5411 C CA . ALA A 1 698 ? -36.663 2.115 47.356 1.00 85.25 698 ALA A CA 1
ATOM 5412 C C . ALA A 1 698 ? -37.367 2.450 46.027 1.00 85.25 698 ALA A C 1
ATOM 5414 O O . ALA A 1 698 ? -37.498 3.632 45.698 1.00 85.25 698 ALA A O 1
ATOM 5415 N N . VAL A 1 699 ? -37.890 1.452 45.300 1.00 82.12 699 VAL A N 1
ATOM 5416 C CA . VAL A 1 699 ? -38.766 1.667 44.132 1.00 82.12 699 VAL A CA 1
ATOM 5417 C C . VAL A 1 699 ? -40.025 2.428 44.552 1.00 82.12 699 VAL A C 1
ATOM 5419 O O . VAL A 1 699 ? -40.372 3.410 43.900 1.00 82.12 699 VAL A O 1
ATOM 5422 N N . SER A 1 700 ? -40.641 2.101 45.696 1.00 78.31 700 SER A N 1
ATOM 5423 C CA . SER A 1 700 ? -41.843 2.804 46.195 1.00 78.31 700 SER A CA 1
ATOM 5424 C C . SER A 1 700 ? -41.629 4.279 46.572 1.00 78.31 700 SER A C 1
ATOM 5426 O O . SER A 1 700 ? -42.594 4.963 46.910 1.00 78.31 700 SER A O 1
ATOM 5428 N N . ARG A 1 701 ? -40.381 4.766 46.559 1.00 76.38 701 ARG A N 1
ATOM 5429 C CA . ARG A 1 701 ? -40.011 6.177 46.779 1.00 76.38 701 ARG A CA 1
ATOM 5430 C C . ARG A 1 701 ? -39.695 6.927 45.478 1.00 76.38 701 ARG A C 1
ATOM 5432 O O . ARG A 1 701 ? -39.535 8.143 45.520 1.00 76.38 701 ARG A O 1
ATOM 5439 N N . LYS A 1 702 ? -39.568 6.215 44.352 1.00 70.69 702 LYS A N 1
ATOM 5440 C CA . LYS A 1 702 ? -39.210 6.748 43.021 1.00 70.69 702 LYS A CA 1
ATOM 5441 C C . LYS A 1 702 ? -40.352 6.605 42.005 1.00 70.69 702 LYS A C 1
ATOM 5443 O O . LYS A 1 702 ? -40.549 7.490 41.181 1.00 70.69 702 LYS A O 1
ATOM 5448 N N . ALA A 1 703 ? -41.080 5.494 42.075 1.00 65.25 703 ALA A N 1
ATOM 5449 C CA . ALA A 1 703 ? -42.201 5.118 41.220 1.00 65.25 703 ALA A CA 1
ATOM 5450 C C . ALA A 1 703 ? -43.553 5.416 41.906 1.00 65.25 703 ALA A C 1
ATOM 5452 O O . ALA A 1 703 ? -43.591 5.579 43.132 1.00 65.25 703 ALA A O 1
ATOM 5453 N N . PRO A 1 704 ? -44.687 5.467 41.176 1.00 68.31 704 PRO A N 1
ATOM 5454 C CA . PRO A 1 704 ? -46.003 5.521 41.808 1.00 68.31 704 PRO A CA 1
ATOM 5455 C C . PRO A 1 704 ? -46.221 4.302 42.719 1.00 68.31 704 PRO A C 1
ATOM 5457 O O . PRO A 1 704 ? -45.936 3.170 42.331 1.00 68.31 704 PRO A O 1
ATOM 5460 N N . GLU A 1 705 ? -46.791 4.525 43.912 1.00 63.91 705 GLU A N 1
ATOM 5461 C CA . GLU A 1 705 ? -46.925 3.526 44.995 1.00 63.91 705 GLU A CA 1
ATOM 5462 C C . GLU A 1 705 ? -47.417 2.141 44.506 1.00 63.91 705 GLU A C 1
ATOM 5464 O O . GLU A 1 705 ? -46.968 1.109 45.005 1.00 63.91 705 GLU A O 1
ATOM 5469 N N . ARG A 1 706 ? -48.305 2.114 43.501 1.00 66.56 706 ARG A N 1
ATOM 5470 C CA . ARG A 1 706 ? -48.894 0.901 42.902 1.00 66.56 706 ARG A CA 1
ATOM 5471 C C . ARG A 1 706 ? -47.876 -0.077 42.311 1.00 66.56 706 ARG A C 1
ATOM 5473 O O . ARG A 1 706 ? -48.110 -1.277 42.396 1.00 66.56 706 ARG A O 1
ATOM 5480 N N . GLU A 1 707 ? -46.785 0.405 41.721 1.00 74.50 707 GLU A N 1
ATOM 5481 C CA . GLU A 1 707 ? -45.796 -0.457 41.057 1.00 74.50 707 GLU A CA 1
ATOM 5482 C C . GLU A 1 707 ? -45.014 -1.273 42.087 1.00 74.50 707 GLU A C 1
ATOM 5484 O O . GLU A 1 707 ? -44.985 -2.497 42.009 1.00 74.50 707 GLU A O 1
ATOM 5489 N N . ALA A 1 708 ? -44.495 -0.628 43.135 1.00 77.50 708 ALA A N 1
ATOM 5490 C CA . ALA A 1 708 ? -43.808 -1.328 44.220 1.00 77.50 708 ALA A CA 1
ATOM 5491 C C . ALA A 1 708 ? -44.724 -2.302 44.984 1.00 77.50 708 ALA A C 1
ATOM 5493 O O . ALA A 1 708 ? -44.279 -3.382 45.372 1.00 77.50 708 ALA A O 1
ATOM 5494 N N . HIS A 1 709 ? -46.009 -1.964 45.157 1.00 77.88 709 HIS A N 1
ATOM 5495 C CA . HIS A 1 709 ? -46.985 -2.910 45.707 1.00 77.88 709 HIS A CA 1
ATOM 5496 C C . HIS A 1 709 ? -47.188 -4.115 44.774 1.00 77.88 709 HIS A C 1
ATOM 5498 O O . HIS A 1 709 ? -47.233 -5.236 45.264 1.00 77.88 709 HIS A O 1
ATOM 5504 N N . ALA A 1 710 ? -47.249 -3.930 43.450 1.00 82.88 710 ALA A N 1
ATOM 5505 C CA . ALA A 1 710 ? -47.361 -5.043 42.502 1.00 82.88 710 ALA A CA 1
ATOM 5506 C C . ALA A 1 710 ? -46.128 -5.968 42.530 1.00 82.88 710 ALA A C 1
ATOM 5508 O O . ALA A 1 710 ? -46.290 -7.187 42.552 1.00 82.88 710 ALA A O 1
ATOM 5509 N N . LEU A 1 711 ? -44.912 -5.410 42.614 1.00 85.31 711 LEU A N 1
ATOM 5510 C CA . LEU A 1 711 ? -43.676 -6.189 42.798 1.00 85.31 711 LEU A CA 1
ATOM 5511 C C . LEU A 1 711 ? -43.709 -7.013 44.092 1.00 85.31 711 LEU A C 1
ATOM 5513 O O . LEU A 1 711 ? -43.294 -8.168 44.110 1.00 85.31 711 LEU A O 1
ATOM 5517 N N . PHE A 1 712 ? -44.212 -6.435 45.181 1.00 87.25 712 PHE A N 1
ATOM 5518 C CA . PHE A 1 712 ? -44.284 -7.126 46.464 1.00 87.25 712 PHE A CA 1
ATOM 5519 C C . PHE A 1 712 ? -45.368 -8.212 46.501 1.00 87.25 712 PHE A C 1
ATOM 5521 O O . PHE A 1 712 ? -45.138 -9.306 47.008 1.00 87.25 712 PHE A O 1
ATOM 5528 N N . GLU A 1 713 ? -46.525 -7.941 45.906 1.00 84.50 713 GLU A N 1
ATOM 5529 C CA . GLU A 1 713 ? -47.613 -8.904 45.722 1.00 84.50 713 GLU A CA 1
ATOM 5530 C C . GLU A 1 713 ? -47.181 -10.107 44.861 1.00 84.50 713 GLU A C 1
ATOM 5532 O O . GLU A 1 713 ? -47.573 -11.234 45.154 1.00 84.50 713 GLU A O 1
ATOM 5537 N N . GLU A 1 714 ? -46.345 -9.899 43.837 1.00 85.94 714 GLU A N 1
ATOM 5538 C CA . GLU A 1 714 ? -45.730 -10.989 43.063 1.00 85.94 714 GLU A CA 1
ATOM 5539 C C . GLU A 1 714 ? -44.660 -11.750 43.861 1.00 85.94 714 GLU A C 1
ATOM 5541 O O . GLU A 1 714 ? -44.650 -12.980 43.836 1.00 85.94 714 GLU A O 1
ATOM 5546 N N . LEU A 1 715 ? -43.807 -11.064 44.635 1.00 88.56 715 LEU A N 1
ATOM 5547 C CA . LEU A 1 715 ? -42.837 -11.718 45.529 1.00 88.56 715 LEU A CA 1
ATOM 5548 C C . LEU A 1 715 ? -43.536 -12.664 46.522 1.00 88.56 715 LEU A C 1
ATOM 5550 O O . LEU A 1 715 ? -43.090 -13.792 46.723 1.00 88.56 715 LEU A O 1
ATOM 5554 N N . LEU A 1 716 ? -44.661 -12.226 47.093 1.00 86.19 716 LEU A N 1
ATOM 5555 C CA . LEU A 1 716 ? -45.485 -12.998 48.028 1.00 86.19 716 LEU A CA 1
ATOM 5556 C C . LEU A 1 716 ? -46.250 -14.172 47.380 1.00 86.19 716 LEU A C 1
ATOM 5558 O O . LEU A 1 716 ? -46.813 -15.002 48.094 1.00 86.19 716 LEU A O 1
ATOM 5562 N N . ARG A 1 717 ? -46.272 -14.290 46.045 1.00 83.88 717 ARG A N 1
ATOM 5563 C CA . ARG A 1 717 ? -46.805 -15.475 45.337 1.00 83.88 717 ARG A CA 1
ATOM 5564 C C . ARG A 1 717 ? -45.765 -16.586 45.170 1.00 83.88 717 ARG A C 1
ATOM 5566 O O . ARG A 1 717 ? -46.135 -17.714 44.841 1.00 83.88 717 ARG A O 1
ATOM 5573 N N . VAL A 1 718 ? -44.486 -16.301 45.416 1.00 86.69 718 VAL A N 1
ATOM 5574 C CA . VAL A 1 718 ? -43.392 -17.280 45.343 1.00 86.69 718 VAL A CA 1
ATOM 5575 C C . VAL A 1 718 ? -43.286 -18.048 46.669 1.00 86.69 718 VAL A C 1
ATOM 5577 O O . VAL A 1 718 ? -43.359 -17.431 47.731 1.00 86.69 718 VAL A O 1
ATOM 5580 N N . PRO A 1 719 ? -43.063 -19.378 46.671 1.00 83.38 719 PRO A N 1
ATOM 5581 C CA . PRO A 1 719 ? -42.782 -20.106 47.905 1.00 83.38 719 PRO A CA 1
ATOM 5582 C C . PRO A 1 719 ? -41.483 -19.611 48.562 1.00 83.38 719 PRO A C 1
ATOM 5584 O O . PRO A 1 719 ? -40.379 -19.796 48.032 1.00 83.38 719 PRO A O 1
ATOM 5587 N N . LEU A 1 720 ? -41.628 -19.007 49.741 1.00 86.75 720 LEU A N 1
ATOM 5588 C CA . LEU A 1 720 ? -40.544 -18.658 50.656 1.00 86.75 720 LEU A CA 1
ATOM 5589 C C . LEU A 1 720 ? -40.252 -19.827 51.611 1.00 86.75 720 LEU A C 1
ATOM 5591 O O . LEU A 1 720 ? -41.140 -20.599 51.976 1.00 86.75 720 LEU A O 1
ATOM 5595 N N . SER A 1 721 ? -38.993 -19.970 52.015 1.00 87.25 721 SER A N 1
ATOM 5596 C CA . SER A 1 721 ? -38.593 -20.843 53.121 1.00 87.25 721 SER A CA 1
ATOM 5597 C C . SER A 1 721 ? -38.844 -20.162 54.470 1.00 87.25 721 SER A C 1
ATOM 5599 O O . SER A 1 721 ? -38.920 -18.940 54.545 1.00 87.25 721 SER A O 1
ATOM 5601 N N . ALA A 1 722 ? -38.924 -20.930 55.562 1.00 84.06 722 ALA A N 1
ATOM 5602 C CA . ALA A 1 722 ? -39.215 -20.372 56.889 1.00 84.06 722 ALA A CA 1
ATOM 5603 C C . ALA A 1 722 ? -38.242 -19.246 57.310 1.00 84.06 722 ALA A C 1
ATOM 5605 O O . ALA A 1 722 ? -38.676 -18.244 57.864 1.00 84.06 722 ALA A O 1
ATOM 5606 N N . ALA A 1 723 ? -36.951 -19.363 56.976 1.00 85.06 723 ALA A N 1
ATOM 5607 C CA . ALA A 1 723 ? -35.959 -18.325 57.268 1.00 85.06 723 ALA A CA 1
ATOM 5608 C C . ALA A 1 723 ? -36.151 -17.046 56.426 1.00 85.06 723 ALA A C 1
ATOM 5610 O O . ALA A 1 723 ? -35.883 -15.949 56.906 1.00 85.06 723 ALA A O 1
ATOM 5611 N N . GLU A 1 724 ? -36.639 -17.175 55.189 1.00 88.56 724 GLU A N 1
ATOM 5612 C CA . GLU A 1 724 ? -37.000 -16.037 54.333 1.00 88.56 724 GLU A CA 1
ATOM 5613 C C . GLU A 1 724 ? -38.299 -15.367 54.811 1.00 88.56 724 GLU A C 1
ATOM 5615 O O . GLU A 1 724 ? -38.410 -14.144 54.784 1.00 88.56 724 GLU A O 1
ATOM 5620 N N . GLU A 1 725 ? -39.269 -16.143 55.304 1.00 86.88 725 GLU A N 1
ATOM 5621 C CA . GLU A 1 725 ? -40.483 -15.605 55.932 1.00 86.88 725 GLU A CA 1
ATOM 5622 C C . GLU A 1 725 ? -40.168 -14.853 57.231 1.00 86.88 725 GLU A C 1
ATOM 5624 O O . GLU A 1 725 ? -40.685 -13.754 57.431 1.00 86.88 725 GLU A O 1
ATOM 5629 N N . ASP A 1 726 ? -39.289 -15.396 58.080 1.00 87.19 726 ASP A N 1
ATOM 5630 C CA . ASP A 1 726 ? -38.819 -14.726 59.297 1.00 87.19 726 ASP A CA 1
ATOM 5631 C C . ASP A 1 726 ? -38.070 -13.421 58.960 1.00 87.19 726 ASP A C 1
ATOM 5633 O O . ASP A 1 726 ? -38.344 -12.384 59.567 1.00 87.19 726 ASP A O 1
ATOM 5637 N N . GLN A 1 727 ? -37.181 -13.425 57.955 1.00 88.44 727 GLN A N 1
ATOM 5638 C CA . GLN A 1 727 ? -36.510 -12.208 57.465 1.00 88.44 727 GLN A CA 1
ATOM 5639 C C . GLN A 1 727 ? -37.506 -11.163 56.947 1.00 88.44 727 GLN A C 1
ATOM 5641 O O . GLN A 1 727 ? -37.403 -9.991 57.306 1.00 88.44 727 GLN A O 1
ATOM 5646 N N . LEU A 1 728 ? -38.504 -11.571 56.157 1.00 91.06 728 LEU A N 1
ATOM 5647 C CA . LEU A 1 728 ? -39.545 -10.676 55.646 1.00 91.06 728 LEU A CA 1
ATOM 5648 C C . LEU A 1 728 ? -40.379 -10.068 56.782 1.00 91.06 728 LEU A C 1
ATOM 5650 O O . LEU A 1 728 ? -40.623 -8.859 56.791 1.00 91.06 728 LEU A O 1
ATOM 5654 N N . ILE A 1 729 ? -40.796 -10.880 57.757 1.00 88.81 729 ILE A N 1
ATOM 5655 C CA . ILE A 1 729 ? -41.558 -10.417 58.924 1.00 88.81 729 ILE A CA 1
ATOM 5656 C C . ILE A 1 729 ? -40.736 -9.416 59.741 1.00 88.81 729 ILE A C 1
ATOM 5658 O O . ILE A 1 729 ? -41.254 -8.349 60.076 1.00 88.81 729 ILE A O 1
ATOM 5662 N N . ASN A 1 730 ? -39.468 -9.722 60.026 1.00 90.38 730 ASN A N 1
ATOM 5663 C CA . ASN A 1 730 ? -38.596 -8.845 60.808 1.00 90.38 730 ASN A CA 1
ATOM 5664 C C . ASN A 1 730 ? -38.332 -7.523 60.074 1.00 90.38 730 ASN A C 1
ATOM 5666 O O . ASN A 1 730 ? -38.574 -6.463 60.649 1.00 90.38 730 ASN A O 1
ATOM 5670 N N . PHE A 1 731 ? -37.963 -7.572 58.789 1.00 92.44 731 PHE A N 1
ATOM 5671 C CA . PHE A 1 731 ? -37.694 -6.388 57.966 1.00 92.44 731 PHE A CA 1
ATOM 5672 C C . PHE A 1 731 ? -38.854 -5.381 57.981 1.00 92.44 731 PHE A C 1
ATOM 5674 O O . PHE A 1 731 ? -38.640 -4.192 58.212 1.00 92.44 731 PHE A O 1
ATOM 5681 N N . PHE A 1 732 ? -40.100 -5.831 57.790 1.00 89.81 732 PHE A N 1
ATOM 5682 C CA . PHE A 1 732 ? -41.250 -4.918 57.807 1.00 89.81 732 PHE A CA 1
ATOM 5683 C C . PHE A 1 732 ? -41.672 -4.477 59.216 1.00 89.81 732 PHE A C 1
ATOM 5685 O O . PHE A 1 732 ? -42.211 -3.378 59.362 1.00 89.81 732 PHE A O 1
ATOM 5692 N N . CYS A 1 733 ? -41.391 -5.270 60.257 1.00 88.50 733 CYS A N 1
ATOM 5693 C CA . CYS A 1 733 ? -41.542 -4.822 61.646 1.00 88.50 733 CYS A CA 1
ATOM 5694 C C . CYS A 1 733 ? -40.533 -3.717 62.005 1.00 88.50 733 CYS A C 1
ATOM 5696 O O . CYS A 1 733 ? -40.915 -2.759 62.675 1.00 88.50 733 CYS A O 1
ATOM 5698 N N . GLU A 1 734 ? -39.286 -3.811 61.535 1.00 88.88 734 GLU A N 1
ATOM 5699 C CA . GLU A 1 734 ? -38.237 -2.803 61.757 1.00 88.88 734 GLU A CA 1
ATOM 5700 C C . GLU A 1 734 ? -38.418 -1.549 60.890 1.00 88.88 734 GLU A C 1
ATOM 5702 O O . GLU A 1 734 ? -38.224 -0.436 61.379 1.00 88.88 734 GLU A O 1
ATOM 5707 N N . LEU A 1 735 ? -38.864 -1.700 59.636 1.00 87.88 735 LEU A N 1
ATOM 5708 C CA . LEU A 1 735 ? -39.235 -0.579 58.760 1.00 87.88 735 LEU A CA 1
ATOM 5709 C C . LEU A 1 735 ? -40.381 0.261 59.350 1.00 87.88 735 LEU A C 1
ATOM 5711 O O . LEU A 1 735 ? -40.474 1.456 59.070 1.00 87.88 735 LEU A O 1
ATOM 5715 N N . ALA A 1 736 ? -41.245 -0.370 60.156 1.00 86.12 736 ALA A N 1
ATOM 5716 C CA . ALA A 1 736 ? -42.316 0.260 60.927 1.00 86.12 736 ALA A CA 1
ATOM 5717 C C . ALA A 1 736 ? -43.304 1.111 60.094 1.00 86.12 736 ALA A C 1
ATOM 5719 O O . ALA A 1 736 ? -43.923 2.050 60.601 1.00 86.12 736 ALA A O 1
ATOM 5720 N N . ASP A 1 737 ? -43.488 0.769 58.815 1.00 86.62 737 ASP A N 1
ATOM 5721 C CA . ASP A 1 737 ? -44.430 1.443 57.921 1.00 86.62 737 ASP A CA 1
ATOM 5722 C C . ASP A 1 737 ? -45.828 0.786 57.975 1.00 86.62 737 ASP A C 1
ATOM 5724 O O . ASP A 1 737 ? -45.955 -0.431 57.788 1.00 86.62 737 ASP A O 1
ATOM 5728 N N . PRO A 1 738 ? -46.907 1.562 58.198 1.00 86.00 738 PRO A N 1
ATOM 5729 C CA . PRO A 1 738 ? -48.242 1.006 58.391 1.00 86.00 738 PRO A CA 1
ATOM 5730 C C . PRO A 1 738 ? -48.869 0.405 57.123 1.00 86.00 738 PRO A C 1
ATOM 5732 O O . PRO A 1 738 ? -49.740 -0.456 57.253 1.00 86.00 738 PRO A O 1
ATOM 5735 N N . MET A 1 739 ? -48.473 0.819 55.914 1.00 85.69 739 MET A N 1
ATOM 5736 C CA . MET A 1 739 ? -49.017 0.276 54.661 1.00 85.69 739 MET A CA 1
ATOM 5737 C C . MET A 1 739 ? -48.413 -1.089 54.347 1.00 85.69 739 MET A C 1
ATOM 5739 O O . MET A 1 739 ? -49.158 -2.041 54.094 1.00 85.69 739 MET A O 1
ATOM 5743 N N . TRP A 1 740 ? -47.088 -1.214 54.448 1.00 87.56 740 TRP A N 1
ATOM 5744 C CA . TRP A 1 740 ? -46.403 -2.494 54.258 1.00 87.56 740 TRP A CA 1
ATOM 5745 C C . TRP A 1 740 ? -46.820 -3.520 55.319 1.00 87.56 740 TRP A C 1
ATOM 5747 O O . TRP A 1 740 ? -47.188 -4.646 54.975 1.00 87.56 740 TRP A O 1
ATOM 5757 N N . LEU A 1 741 ? -46.893 -3.115 56.594 1.00 89.19 741 LEU A N 1
ATOM 5758 C CA . LEU A 1 741 ? -47.395 -3.973 57.675 1.00 89.19 741 LEU A CA 1
ATOM 5759 C C . LEU A 1 741 ? -48.848 -4.424 57.453 1.00 89.19 741 LEU A C 1
ATOM 5761 O O . LEU A 1 741 ? -49.188 -5.556 57.803 1.00 89.19 741 LEU A O 1
ATOM 5765 N N . CYS A 1 742 ? -49.703 -3.596 56.837 1.00 88.38 742 CYS A N 1
ATOM 5766 C CA . CYS A 1 742 ? -51.047 -4.025 56.441 1.00 88.38 742 CYS A CA 1
ATOM 5767 C C . CYS A 1 742 ? -51.017 -5.116 55.365 1.00 88.38 742 CYS A C 1
ATOM 5769 O O . CYS A 1 742 ? -51.688 -6.130 55.543 1.00 88.38 742 CYS A O 1
ATOM 5771 N N . HIS A 1 743 ? -50.249 -4.939 54.282 1.00 85.94 743 HIS A N 1
ATOM 5772 C CA . HIS A 1 743 ? -50.171 -5.939 53.207 1.00 85.94 743 HIS A CA 1
ATOM 5773 C C . HIS A 1 743 ? -49.623 -7.281 53.713 1.00 85.94 743 HIS A C 1
ATOM 5775 O O . HIS A 1 743 ? -50.258 -8.309 53.492 1.00 85.94 743 HIS A O 1
ATOM 5781 N N . VAL A 1 744 ? -48.531 -7.281 54.490 1.00 88.69 744 VAL A N 1
ATOM 5782 C CA . VAL A 1 744 ? -47.978 -8.510 55.098 1.00 88.69 744 VAL A CA 1
ATOM 5783 C C . VAL A 1 744 ? -48.998 -9.196 56.017 1.00 88.69 744 VAL A C 1
ATOM 5785 O O . VAL A 1 744 ? -49.177 -10.413 55.953 1.00 88.69 744 VAL A O 1
ATOM 5788 N N . THR A 1 745 ? -49.706 -8.426 56.851 1.00 87.88 745 THR A N 1
ATOM 5789 C CA . THR A 1 745 ? -50.732 -8.970 57.759 1.00 87.88 745 THR A CA 1
ATOM 5790 C C . THR A 1 745 ? -51.888 -9.611 56.989 1.00 87.88 745 THR A C 1
ATOM 5792 O O . THR A 1 745 ? -52.303 -10.718 57.330 1.00 87.88 745 THR A O 1
ATOM 5795 N N . LEU A 1 746 ? -52.408 -8.940 55.956 1.00 87.88 746 LEU A N 1
ATOM 5796 C CA . LEU A 1 746 ? -53.531 -9.436 55.155 1.00 87.88 746 LEU A CA 1
ATOM 5797 C C . LEU A 1 746 ? -53.138 -10.665 54.328 1.00 87.88 746 LEU A C 1
ATOM 5799 O O . LEU A 1 746 ? -53.857 -11.661 54.366 1.00 87.88 746 LEU A O 1
ATOM 5803 N N . HIS A 1 747 ? -51.969 -10.655 53.684 1.00 87.19 747 HIS A N 1
ATOM 5804 C CA . HIS A 1 747 ? -51.467 -11.786 52.904 1.00 87.19 747 HIS A CA 1
ATOM 5805 C C . HIS A 1 747 ? -51.390 -13.082 53.732 1.00 87.19 747 HIS A C 1
ATOM 5807 O O . HIS A 1 747 ? -51.952 -14.108 53.345 1.00 87.19 747 HIS A O 1
ATOM 5813 N N . PHE A 1 748 ? -50.788 -13.047 54.929 1.00 87.25 748 PHE A N 1
ATOM 5814 C CA . PHE A 1 748 ? -50.731 -14.238 55.790 1.00 87.25 748 PHE A CA 1
ATOM 5815 C C . PHE A 1 748 ? -52.116 -14.717 56.265 1.00 87.25 748 PHE A C 1
ATOM 5817 O O . PHE A 1 748 ? -52.279 -15.902 56.573 1.00 87.25 748 PHE A O 1
ATOM 5824 N N . LEU A 1 749 ? -53.127 -13.842 56.306 1.00 86.69 749 LEU A N 1
ATOM 5825 C CA . LEU A 1 749 ? -54.513 -14.219 56.606 1.00 86.69 749 LEU A CA 1
ATOM 5826 C C . LEU A 1 749 ? -55.208 -14.865 55.399 1.00 86.69 749 LEU A C 1
ATOM 5828 O O . LEU A 1 749 ? -55.866 -15.893 55.570 1.00 86.69 749 LEU A O 1
ATOM 5832 N N . GLU A 1 750 ? -55.007 -14.341 54.189 1.00 84.38 750 GLU A N 1
ATOM 5833 C CA . GLU A 1 750 ? -55.495 -14.935 52.934 1.00 84.38 750 GLU A CA 1
ATOM 5834 C C . GLU A 1 750 ? -54.890 -16.325 52.690 1.00 84.38 750 GLU A C 1
ATOM 5836 O O . GLU A 1 750 ? -55.611 -17.284 52.397 1.00 84.38 750 GLU A O 1
ATOM 5841 N N . CYS A 1 751 ? -53.590 -16.487 52.956 1.00 83.06 751 CYS A N 1
ATOM 5842 C CA . CYS A 1 751 ? -52.888 -17.774 52.958 1.00 83.06 751 CYS A CA 1
ATOM 5843 C C . CYS A 1 751 ? -53.279 -18.708 54.122 1.00 83.06 751 CYS A C 1
ATOM 5845 O O . CYS A 1 751 ? -52.687 -19.777 54.274 1.00 83.06 751 CYS A O 1
ATOM 5847 N N . LYS A 1 752 ? -54.272 -18.343 54.949 1.00 83.25 752 LYS A N 1
ATOM 5848 C CA . LYS A 1 752 ? -54.787 -19.129 56.090 1.00 83.25 752 LYS A CA 1
ATOM 5849 C C . LYS A 1 752 ? -53.717 -19.460 57.144 1.00 83.25 752 LYS A C 1
ATOM 5851 O O . LYS A 1 752 ? -53.822 -20.468 57.843 1.00 83.25 752 LYS A O 1
ATOM 5856 N N . ARG A 1 753 ? -52.711 -18.592 57.305 1.00 84.56 753 ARG A N 1
ATOM 5857 C CA . ARG A 1 753 ? -51.610 -18.699 58.283 1.00 84.56 753 ARG A CA 1
ATOM 5858 C C . ARG A 1 753 ? -51.637 -17.554 59.319 1.00 84.56 753 ARG A C 1
ATOM 5860 O O . ARG A 1 753 ? -50.630 -16.870 59.507 1.00 84.56 753 ARG A O 1
ATOM 5867 N N . PRO A 1 754 ? -52.736 -17.376 60.084 1.00 81.00 754 PRO A N 1
ATOM 5868 C CA . PRO A 1 754 ? -52.886 -16.287 61.062 1.00 81.00 754 PRO A CA 1
ATOM 5869 C C . PRO A 1 754 ? -51.819 -16.260 62.170 1.00 81.00 754 PRO A C 1
ATOM 5871 O O . PRO A 1 754 ? -51.638 -15.226 62.801 1.00 81.00 754 PRO A O 1
ATOM 5874 N N . GLN A 1 755 ? -51.096 -17.361 62.411 1.00 81.62 755 GLN A N 1
ATOM 5875 C CA . GLN A 1 755 ? -49.972 -17.376 63.355 1.00 81.62 755 GLN A CA 1
ATOM 5876 C C . GLN A 1 755 ? -48.794 -16.508 62.870 1.00 81.62 755 GLN A C 1
ATOM 5878 O O . GLN A 1 755 ? -48.191 -15.813 63.680 1.00 81.62 755 GLN A O 1
ATOM 5883 N N . ALA A 1 756 ? -48.501 -16.484 61.562 1.00 82.31 756 ALA A N 1
ATOM 5884 C CA . ALA A 1 756 ? -47.443 -15.640 60.990 1.00 82.31 756 ALA A CA 1
ATOM 5885 C C . ALA A 1 756 ? -47.830 -14.148 61.012 1.00 82.31 756 ALA A C 1
ATOM 5887 O O . ALA A 1 756 ? -47.006 -13.283 61.293 1.00 82.31 756 ALA A O 1
ATOM 5888 N N . ALA A 1 757 ? -49.121 -13.851 60.830 1.00 86.62 757 ALA A N 1
ATOM 5889 C CA . ALA A 1 757 ? -49.661 -12.494 60.897 1.00 86.62 757 ALA A CA 1
ATOM 5890 C C . ALA A 1 757 ? -49.544 -11.832 62.292 1.00 86.62 757 ALA A C 1
ATOM 5892 O O . ALA A 1 757 ? -49.688 -10.612 62.394 1.00 86.62 757 ALA A O 1
ATOM 5893 N N . LEU A 1 758 ? -49.297 -12.589 63.373 1.00 86.38 758 LEU A N 1
ATOM 5894 C CA . LEU A 1 758 ? -49.275 -12.073 64.752 1.00 86.38 758 LEU A CA 1
ATOM 5895 C C . LEU A 1 758 ? -48.198 -11.003 64.999 1.00 86.38 758 LEU A C 1
ATOM 5897 O O . LEU A 1 758 ? -48.496 -10.006 65.657 1.00 86.38 758 LEU A O 1
ATOM 5901 N N . LEU A 1 759 ? -46.976 -11.197 64.488 1.00 86.69 759 LEU A N 1
ATOM 5902 C CA . LEU A 1 759 ? -45.857 -10.261 64.678 1.00 86.69 759 LEU A CA 1
ATOM 5903 C C . LEU A 1 759 ? -46.090 -8.929 63.933 1.00 86.69 759 LEU A C 1
ATOM 5905 O O . LEU A 1 759 ? -46.127 -7.894 64.604 1.00 86.69 759 LEU A O 1
ATOM 5909 N N . PRO A 1 760 ? -46.393 -8.926 62.616 1.00 86.25 760 PRO A N 1
ATOM 5910 C CA . PRO A 1 760 ? -46.789 -7.713 61.894 1.00 86.25 760 PRO A CA 1
ATOM 5911 C C . PRO A 1 760 ? -48.002 -7.005 62.518 1.00 86.25 760 PRO A C 1
ATOM 5913 O O . PRO A 1 760 ? -48.010 -5.782 62.653 1.00 86.25 760 PRO A O 1
ATOM 5916 N N . THR A 1 761 ? -48.996 -7.763 63.001 1.00 86.94 761 THR A N 1
ATOM 5917 C CA . THR A 1 761 ? -50.158 -7.215 63.727 1.00 86.94 761 THR A CA 1
ATOM 5918 C C . THR A 1 761 ? -49.756 -6.519 65.029 1.00 86.94 761 THR A C 1
ATOM 5920 O O . THR A 1 761 ? -50.367 -5.517 65.403 1.00 86.94 761 THR A O 1
ATOM 5923 N N . ALA A 1 762 ? -48.767 -7.045 65.756 1.00 86.19 762 ALA A N 1
ATOM 5924 C CA . ALA A 1 762 ? -48.281 -6.438 66.990 1.00 86.19 762 ALA A CA 1
ATOM 5925 C C . ALA A 1 762 ? -47.542 -5.122 66.706 1.00 86.19 762 ALA A C 1
ATOM 5927 O O . ALA A 1 762 ? -47.882 -4.110 67.318 1.00 86.19 762 ALA A O 1
ATOM 5928 N N . ALA A 1 763 ? -46.630 -5.103 65.727 1.00 85.56 763 ALA A N 1
ATOM 5929 C CA . ALA A 1 763 ? -45.946 -3.884 65.286 1.00 85.56 763 ALA A CA 1
ATOM 5930 C C . ALA A 1 763 ? -46.945 -2.808 64.813 1.00 85.56 763 ALA A C 1
ATOM 5932 O O . ALA A 1 763 ? -46.917 -1.671 65.289 1.00 85.56 763 ALA A O 1
ATOM 5933 N N . LEU A 1 764 ? -47.910 -3.190 63.966 1.00 87.12 764 LEU A N 1
ATOM 5934 C CA . LEU A 1 764 ? -48.983 -2.307 63.495 1.00 87.12 764 LEU A CA 1
ATOM 5935 C C . LEU A 1 764 ? -49.846 -1.768 64.648 1.00 87.12 764 LEU A C 1
ATOM 5937 O O . LEU A 1 764 ? -50.258 -0.609 64.626 1.00 87.12 764 LEU A O 1
ATOM 5941 N N . ARG A 1 765 ? -50.115 -2.580 65.679 1.00 86.50 765 ARG A N 1
ATOM 5942 C CA . ARG A 1 765 ? -50.877 -2.145 66.858 1.00 86.50 765 ARG A CA 1
ATOM 5943 C C . ARG A 1 765 ? -50.104 -1.131 67.698 1.00 86.50 765 ARG A C 1
ATOM 5945 O O . ARG A 1 765 ? -50.705 -0.143 68.111 1.00 86.50 765 ARG A O 1
ATOM 5952 N N . GLU A 1 766 ? -48.812 -1.345 67.941 1.00 85.25 766 GLU A N 1
ATOM 5953 C CA . GLU A 1 766 ? -47.991 -0.409 68.722 1.00 85.25 766 GLU A CA 1
ATOM 5954 C C . GLU A 1 766 ? -47.837 0.946 68.007 1.00 85.25 766 GLU A C 1
ATOM 5956 O O . GLU A 1 766 ? -48.011 1.985 68.646 1.00 85.25 766 GLU A O 1
ATOM 5961 N N . LEU A 1 767 ? -47.673 0.963 66.675 1.00 82.88 767 LEU A N 1
ATOM 5962 C CA . LEU A 1 767 ? -47.658 2.195 65.861 1.00 82.88 767 LEU A CA 1
ATOM 5963 C C . LEU A 1 767 ? -48.900 3.086 66.049 1.00 82.88 767 LEU A C 1
ATOM 5965 O O . LEU A 1 767 ? -48.801 4.312 65.981 1.00 82.88 767 LEU A O 1
ATOM 5969 N N . PHE A 1 768 ? -50.068 2.487 66.296 1.00 79.19 768 PHE A N 1
ATOM 5970 C CA . PHE A 1 768 ? -51.327 3.209 66.515 1.00 79.19 768 PHE A CA 1
ATOM 5971 C C . PHE A 1 768 ? -51.775 3.258 67.986 1.00 79.19 768 PHE A C 1
ATOM 5973 O O . PHE A 1 768 ? -52.829 3.830 68.275 1.00 79.19 768 PHE A O 1
ATOM 5980 N N . ARG A 1 769 ? -50.980 2.726 68.924 1.00 75.12 769 ARG A N 1
ATOM 5981 C CA . ARG A 1 769 ? -51.288 2.683 70.365 1.00 75.12 769 ARG A CA 1
ATOM 5982 C C . ARG A 1 769 ? -51.238 4.058 71.026 1.00 75.12 769 ARG A C 1
ATOM 5984 O O . ARG A 1 769 ? -52.046 4.337 71.911 1.00 75.12 769 ARG A O 1
ATOM 5991 N N . GLU A 1 770 ? -50.328 4.931 70.595 1.00 59.22 770 GLU A N 1
ATOM 5992 C CA . GLU A 1 770 ? -50.249 6.306 71.092 1.00 59.22 770 GLU A CA 1
ATOM 5993 C C . GLU A 1 770 ? -51.011 7.294 70.196 1.00 59.22 770 GLU A C 1
ATOM 5995 O O . GLU A 1 770 ? -50.692 7.491 69.021 1.00 59.22 770 GLU A O 1
ATOM 6000 N N . GLY A 1 771 ? -51.970 8.019 70.782 1.00 55.59 771 GLY A N 1
ATOM 6001 C CA . GLY A 1 771 ? -52.830 8.992 70.086 1.00 55.59 771 GLY A CA 1
ATOM 6002 C C . GLY A 1 771 ? -52.121 10.194 69.436 1.00 55.59 771 GLY A C 1
ATOM 6003 O O . GLY A 1 771 ? -52.780 11.027 68.813 1.00 55.59 771 GLY A O 1
ATOM 6004 N N . LYS A 1 772 ? -50.791 10.300 69.559 1.00 52.53 772 LYS A N 1
ATOM 6005 C CA . LYS A 1 772 ? -49.959 11.287 68.850 1.00 52.53 772 LYS A CA 1
ATOM 6006 C C . LYS A 1 772 ? -49.643 10.839 67.417 1.00 52.53 772 LYS A C 1
ATOM 6008 O O . LYS A 1 772 ? -49.836 11.621 66.488 1.00 52.53 772 LYS A O 1
ATOM 6013 N N . ALA A 1 773 ? -49.244 9.579 67.219 1.00 53.22 773 ALA A N 1
ATOM 6014 C CA . ALA A 1 773 ? -48.921 9.028 65.896 1.00 53.22 773 ALA A CA 1
ATOM 6015 C C . ALA A 1 773 ? -50.150 8.988 64.966 1.00 53.22 773 ALA A C 1
ATOM 6017 O O . ALA A 1 773 ? -50.051 9.258 63.769 1.00 53.22 773 ALA A O 1
ATOM 6018 N N . GLN A 1 774 ? -51.339 8.776 65.543 1.00 56.62 774 GLN A N 1
ATOM 6019 C CA . GLN A 1 774 ? -52.641 8.747 64.859 1.00 56.62 774 GLN A CA 1
ATOM 6020 C C . GLN A 1 774 ? -53.013 10.029 64.079 1.00 56.62 774 GLN A C 1
ATOM 6022 O O . GLN A 1 774 ? -54.026 10.030 63.376 1.00 56.62 774 GLN A O 1
ATOM 6027 N N . ARG A 1 775 ? -52.242 11.122 64.194 1.00 57.69 775 ARG A N 1
ATOM 6028 C CA . ARG A 1 775 ? -52.432 12.373 63.432 1.00 57.69 775 ARG A CA 1
ATOM 6029 C C . ARG A 1 775 ? -51.396 12.603 62.323 1.00 57.69 775 ARG A C 1
ATOM 6031 O O . ARG A 1 775 ? -51.607 13.498 61.516 1.00 57.69 775 ARG A O 1
ATOM 6038 N N . SER A 1 776 ? -50.319 11.815 62.277 1.00 66.62 776 SER A N 1
ATOM 6039 C CA . SER A 1 776 ? -49.232 11.962 61.292 1.00 66.62 776 SER A CA 1
ATOM 6040 C C . SER A 1 776 ? -49.603 11.402 59.911 1.00 66.62 776 SER A C 1
ATOM 6042 O O . SER A 1 776 ? -49.243 11.956 58.877 1.00 66.62 776 SER A O 1
ATOM 6044 N N . TYR A 1 777 ? -50.359 10.302 59.890 1.00 75.69 777 TYR A N 1
ATOM 6045 C CA . TYR A 1 777 ? -50.651 9.540 58.674 1.00 75.69 777 TYR A CA 1
ATOM 6046 C C . TYR A 1 777 ? -51.933 10.001 57.960 1.00 75.69 777 TYR A C 1
ATOM 6048 O O . TYR A 1 777 ? -52.905 10.431 58.594 1.00 75.69 777 TYR A O 1
ATOM 6056 N N . ARG A 1 778 ? -51.967 9.853 56.627 1.00 80.06 778 ARG A N 1
ATOM 6057 C CA . ARG A 1 778 ? -53.143 10.148 55.786 1.00 80.06 778 ARG A CA 1
ATOM 6058 C C . ARG A 1 778 ? -54.395 9.357 56.267 1.00 80.06 778 ARG A C 1
ATOM 6060 O O . ARG A 1 778 ? -54.254 8.306 56.902 1.00 80.06 778 ARG A O 1
ATOM 6067 N N . PRO A 1 779 ? -55.631 9.872 56.091 1.00 81.31 779 PRO A N 1
ATOM 6068 C CA . PRO A 1 779 ? -56.843 9.260 56.663 1.00 81.31 779 PRO A CA 1
ATOM 6069 C C . PRO A 1 779 ? -57.183 7.873 56.091 1.00 81.31 779 PRO A C 1
ATOM 6071 O O . PRO A 1 779 ? -57.631 7.008 56.837 1.00 81.31 779 PRO A O 1
ATOM 6074 N N . ASP A 1 780 ? -56.915 7.654 54.810 1.00 81.50 780 ASP A N 1
ATOM 6075 C CA . ASP A 1 780 ? -57.008 6.382 54.085 1.00 81.50 780 ASP A CA 1
ATOM 6076 C C . ASP A 1 780 ? -56.066 5.308 54.657 1.00 81.50 780 ASP A C 1
ATOM 6078 O O . ASP A 1 780 ? -56.513 4.206 54.978 1.00 81.50 780 ASP A O 1
ATOM 6082 N N . VAL A 1 781 ? -54.791 5.650 54.880 1.00 82.94 781 VAL A N 1
ATOM 6083 C CA . VAL A 1 781 ? -53.790 4.767 55.510 1.00 82.94 781 VAL A CA 1
ATOM 6084 C C . VAL A 1 781 ? -54.261 4.327 56.898 1.00 82.94 781 VAL A C 1
ATOM 6086 O O . VAL A 1 781 ? -54.212 3.146 57.240 1.00 82.94 781 VAL A O 1
ATOM 6089 N N . ARG A 1 782 ? -54.789 5.268 57.692 1.00 83.56 782 ARG A N 1
ATOM 6090 C CA . ARG A 1 782 ? -55.336 4.981 59.029 1.00 83.56 782 ARG A CA 1
ATOM 6091 C C . ARG A 1 782 ? -56.582 4.099 58.964 1.00 83.56 782 ARG A C 1
ATOM 6093 O O . ARG A 1 782 ? -56.690 3.156 59.743 1.00 83.56 782 ARG A O 1
ATOM 6100 N N . GLN A 1 783 ? -57.496 4.359 58.030 1.00 85.06 783 GLN A N 1
ATOM 6101 C CA . GLN A 1 783 ? -58.691 3.536 57.831 1.00 85.06 783 GLN A CA 1
ATOM 6102 C C . GLN A 1 783 ? -58.328 2.097 57.434 1.00 85.06 783 GLN A C 1
ATOM 6104 O O . GLN A 1 783 ? -58.900 1.157 57.987 1.00 85.06 783 GLN A O 1
ATOM 6109 N N . ARG A 1 784 ? -57.339 1.913 56.546 1.00 85.81 784 ARG A N 1
ATOM 6110 C CA . ARG A 1 784 ? -56.805 0.591 56.180 1.00 85.81 784 ARG A CA 1
ATOM 6111 C C . ARG A 1 784 ? -56.161 -0.111 57.380 1.00 85.81 784 ARG A C 1
ATOM 6113 O O . ARG A 1 784 ? -56.461 -1.277 57.610 1.00 85.81 784 ARG A O 1
ATOM 6120 N N . ALA A 1 785 ? -55.361 0.590 58.185 1.00 85.50 785 ALA A N 1
ATOM 6121 C CA . ALA A 1 785 ? -54.740 0.017 59.382 1.00 85.50 785 ALA A CA 1
ATOM 6122 C C . ALA A 1 785 ? -55.763 -0.471 60.421 1.00 85.50 785 ALA A C 1
ATOM 6124 O O . ALA A 1 785 ? -55.674 -1.611 60.879 1.00 85.50 785 ALA A O 1
ATOM 6125 N N . PHE A 1 786 ? -56.773 0.341 60.755 1.00 86.81 786 PHE A N 1
ATOM 6126 C CA . PHE A 1 786 ? -57.830 -0.084 61.680 1.00 86.81 786 PHE A CA 1
ATOM 6127 C C . PHE A 1 786 ? -58.659 -1.251 61.121 1.00 86.81 786 PHE A C 1
ATOM 6129 O O . PHE A 1 786 ? -58.942 -2.192 61.861 1.00 86.81 786 PHE A O 1
ATOM 6136 N N . ALA A 1 787 ? -58.982 -1.250 59.822 1.00 87.94 787 ALA A N 1
ATOM 6137 C CA . ALA A 1 787 ? -59.678 -2.369 59.185 1.00 87.94 787 ALA A CA 1
ATOM 6138 C C . ALA A 1 787 ? -58.870 -3.679 59.264 1.00 87.94 787 ALA A C 1
ATOM 6140 O O . ALA A 1 787 ? -59.418 -4.709 59.652 1.00 87.94 787 ALA A O 1
ATOM 6141 N N . THR A 1 788 ? -57.563 -3.642 58.982 1.00 88.25 788 THR A N 1
ATOM 6142 C CA . THR A 1 788 ? -56.670 -4.809 59.099 1.00 88.25 788 THR A CA 1
ATOM 6143 C C . THR A 1 788 ? -56.617 -5.351 60.531 1.00 88.25 788 THR A C 1
ATOM 6145 O O . THR A 1 788 ? -56.692 -6.565 60.738 1.00 88.25 788 THR A O 1
ATOM 6148 N N . LEU A 1 789 ? -56.546 -4.470 61.537 1.00 87.62 789 LEU A N 1
ATOM 6149 C CA . LEU A 1 789 ? -56.534 -4.864 62.951 1.00 87.62 789 LEU A CA 1
ATOM 6150 C C . LEU A 1 789 ? -57.858 -5.518 63.396 1.00 87.62 789 LEU A C 1
ATOM 6152 O O . LEU A 1 789 ? -57.817 -6.516 64.118 1.00 87.62 789 LEU A O 1
ATOM 6156 N N . GLU A 1 790 ? -59.013 -5.016 62.943 1.00 87.25 790 GLU A N 1
ATOM 6157 C CA . GLU A 1 790 ? -60.338 -5.606 63.220 1.00 87.25 790 GLU A CA 1
ATOM 6158 C C . GLU A 1 790 ? -60.560 -6.942 62.491 1.00 87.25 790 GLU A C 1
ATOM 6160 O O . GLU A 1 790 ? -61.096 -7.889 63.077 1.00 87.25 790 GLU A O 1
ATOM 6165 N N . VAL A 1 791 ? -60.100 -7.070 61.239 1.00 86.31 791 VAL A N 1
ATOM 6166 C CA . VAL A 1 791 ? -60.119 -8.341 60.491 1.00 86.31 791 VAL A CA 1
ATOM 6167 C C . VAL A 1 791 ? -59.287 -9.391 61.223 1.00 86.31 791 VAL A C 1
ATOM 6169 O O . VAL A 1 791 ? -59.782 -10.485 61.501 1.00 86.31 791 VAL A O 1
ATOM 6172 N N . MET A 1 792 ? -58.064 -9.049 61.632 1.00 87.06 792 MET A N 1
ATOM 6173 C CA . MET A 1 792 ? -57.210 -9.950 62.404 1.00 87.06 792 MET A CA 1
ATOM 6174 C C . MET A 1 792 ? -57.820 -10.302 63.768 1.00 87.06 792 MET A C 1
ATOM 6176 O O . MET A 1 792 ? -57.837 -11.473 64.150 1.00 87.06 792 MET A O 1
ATOM 6180 N N . GLN A 1 793 ? -58.396 -9.340 64.498 1.00 84.25 793 GLN A N 1
ATOM 6181 C CA . GLN A 1 793 ? -59.084 -9.646 65.757 1.00 84.25 793 GLN A CA 1
ATOM 6182 C C . GLN A 1 793 ? -60.287 -10.580 65.538 1.00 84.25 793 GLN A C 1
ATOM 6184 O O . GLN A 1 793 ? -60.543 -11.456 66.365 1.00 84.25 793 GLN A O 1
ATOM 6189 N N . SER A 1 794 ? -60.995 -10.441 64.417 1.00 82.88 794 SER A N 1
ATOM 6190 C CA . SER A 1 794 ? -62.109 -11.317 64.043 1.00 82.88 794 SER A CA 1
ATOM 6191 C C . SER A 1 794 ? -61.641 -12.736 63.703 1.00 82.88 794 SER A C 1
ATOM 6193 O O . SER A 1 794 ? -62.236 -13.695 64.190 1.00 82.88 794 SER A O 1
ATOM 6195 N N . VAL A 1 795 ? -60.531 -12.896 62.973 1.00 81.81 795 VAL A N 1
ATOM 6196 C CA . VAL A 1 795 ? -59.919 -14.214 62.711 1.00 81.81 795 VAL A CA 1
ATOM 6197 C C . VAL A 1 795 ? -59.415 -14.865 64.004 1.00 81.81 795 VAL A C 1
ATOM 6199 O O . VAL A 1 795 ? -59.653 -16.051 64.224 1.00 81.81 795 VAL A O 1
ATOM 6202 N N . LEU A 1 796 ? -58.804 -14.102 64.916 1.00 81.38 796 LEU A N 1
ATOM 6203 C CA . LEU A 1 796 ? -58.363 -14.612 66.222 1.00 81.38 796 LEU A CA 1
ATOM 6204 C C . LEU A 1 796 ? -59.528 -15.082 67.113 1.00 81.38 796 LEU A C 1
ATOM 6206 O O . LEU A 1 796 ? -59.348 -16.026 67.878 1.00 81.38 796 LEU A O 1
ATOM 6210 N N . ARG A 1 797 ? -60.727 -14.491 66.994 1.00 79.38 797 ARG A N 1
ATOM 6211 C CA . ARG A 1 797 ? -61.952 -14.974 67.672 1.00 79.38 797 ARG A CA 1
ATOM 6212 C C . ARG A 1 797 ? -62.499 -16.286 67.084 1.00 79.38 797 ARG A C 1
ATOM 6214 O O . ARG A 1 797 ? -63.279 -16.954 67.755 1.00 79.38 797 ARG A O 1
ATOM 6221 N N . LEU A 1 798 ? -62.111 -16.647 65.858 1.00 74.88 798 LEU A N 1
ATOM 6222 C CA . LEU A 1 798 ? -62.549 -17.857 65.144 1.00 74.88 798 LEU A CA 1
ATOM 6223 C C . LEU A 1 798 ? -61.522 -19.006 65.204 1.00 74.88 798 LEU A C 1
ATOM 6225 O O . LEU A 1 798 ? -61.787 -20.101 64.710 1.00 74.88 798 LEU A O 1
ATOM 6229 N N . MET A 1 799 ? -60.351 -18.773 65.800 1.00 66.69 799 MET A N 1
ATOM 6230 C CA . MET A 1 799 ? -59.268 -19.753 65.887 1.00 66.69 799 MET A CA 1
ATOM 6231 C C . MET A 1 799 ? -59.487 -20.791 67.003 1.00 66.69 799 MET A C 1
ATOM 6233 O O . MET A 1 799 ? -59.826 -20.416 68.128 1.00 66.69 799 MET A O 1
ATOM 6237 N N . PRO A 1 800 ? -59.221 -22.090 66.758 1.00 60.09 800 PRO A N 1
ATOM 6238 C CA . PRO A 1 800 ? -59.201 -23.091 67.818 1.00 60.09 800 PRO A CA 1
ATOM 6239 C C . PRO A 1 800 ? -58.025 -22.840 68.774 1.00 60.09 800 PRO A C 1
ATOM 6241 O O . PRO A 1 800 ? -56.882 -22.650 68.356 1.00 60.09 800 PRO A O 1
ATOM 6244 N N . VAL A 1 801 ? -58.309 -22.850 70.078 1.00 54.12 801 VAL A N 1
ATOM 6245 C CA . VAL A 1 801 ? -57.331 -22.541 71.132 1.00 54.12 801 VAL A CA 1
ATOM 6246 C C . VAL A 1 801 ? -56.211 -23.601 71.178 1.00 54.12 801 VAL A C 1
ATOM 6248 O O . VAL A 1 801 ? -56.518 -24.796 71.177 1.00 54.12 801 VAL A O 1
ATOM 6251 N N . PRO A 1 802 ? -54.919 -23.216 71.274 1.00 47.94 802 PRO A N 1
ATOM 6252 C CA . PRO A 1 802 ? -53.811 -24.168 71.338 1.00 47.94 802 PRO A CA 1
ATOM 6253 C C . PRO A 1 802 ? -53.914 -25.171 72.497 1.00 47.94 802 PRO A C 1
ATOM 6255 O O . PRO A 1 802 ? -54.241 -24.817 73.633 1.00 47.94 802 PRO A O 1
ATOM 6258 N N . ALA A 1 803 ? -53.533 -26.426 72.234 1.00 48.00 803 ALA A N 1
ATOM 6259 C CA . ALA A 1 803 ? -53.625 -27.535 73.192 1.00 48.00 803 ALA A CA 1
ATOM 6260 C C . ALA A 1 803 ? -52.837 -27.318 74.507 1.00 48.00 803 ALA A C 1
ATOM 6262 O O . ALA A 1 803 ? -53.134 -27.943 75.526 1.00 48.00 803 ALA A O 1
ATOM 6263 N N . SER A 1 804 ? -51.866 -26.399 74.522 1.00 48.72 804 SER A N 1
ATOM 6264 C CA . SER A 1 804 ? -51.165 -25.963 75.736 1.00 48.72 804 SER A CA 1
ATOM 6265 C C . SER A 1 804 ? -52.103 -25.334 76.776 1.00 48.72 804 SER A C 1
ATOM 6267 O O . SER A 1 804 ? -51.932 -25.588 77.969 1.00 48.72 804 SER A O 1
ATOM 6269 N N . GLN A 1 805 ? -53.134 -24.591 76.358 1.00 50.09 805 GLN A N 1
ATOM 6270 C CA . GLN A 1 805 ? -54.128 -24.017 77.276 1.00 50.09 805 GLN A CA 1
ATOM 6271 C C . GLN A 1 805 ? -55.170 -25.053 77.727 1.00 50.09 805 GLN A C 1
ATOM 6273 O O . GLN A 1 805 ? -55.570 -25.041 78.891 1.00 50.09 805 GLN A O 1
ATOM 6278 N N . LEU A 1 806 ? -55.533 -26.015 76.869 1.00 48.88 806 LEU A N 1
ATOM 6279 C CA . LEU A 1 806 ? -56.331 -27.186 77.271 1.00 48.88 806 LEU A CA 1
ATOM 6280 C C . LEU A 1 806 ? -55.633 -27.985 78.384 1.00 48.88 806 LEU A C 1
ATOM 6282 O O . LEU A 1 806 ? -56.263 -28.336 79.380 1.00 48.88 806 LEU A O 1
ATOM 6286 N N . ASN A 1 807 ? -54.319 -28.194 78.273 1.00 47.84 807 ASN A N 1
ATOM 6287 C CA . ASN A 1 807 ? -53.525 -28.870 79.302 1.00 47.84 807 ASN A CA 1
ATOM 6288 C C . ASN A 1 807 ? -53.365 -28.053 80.599 1.00 47.84 807 ASN A C 1
ATOM 6290 O O . ASN A 1 807 ? -53.191 -28.646 81.665 1.00 47.84 807 ASN A O 1
ATOM 6294 N N . ALA A 1 808 ? -53.463 -26.721 80.544 1.00 44.97 808 ALA A N 1
ATOM 6295 C CA . ALA A 1 808 ? -53.551 -25.884 81.741 1.00 44.97 808 ALA A CA 1
ATOM 6296 C C . ALA A 1 808 ? -54.928 -26.023 82.420 1.00 44.97 808 ALA A C 1
ATOM 6298 O O . ALA A 1 808 ? -54.995 -26.284 83.620 1.00 44.97 808 ALA A O 1
ATOM 6299 N N . ALA A 1 809 ? -56.019 -25.950 81.649 1.00 42.22 809 ALA A N 1
ATOM 6300 C CA . ALA A 1 809 ? -57.384 -26.118 82.153 1.00 42.22 809 ALA A CA 1
ATOM 6301 C C . ALA A 1 809 ? -57.639 -27.522 82.740 1.00 42.22 809 ALA A C 1
ATOM 6303 O O . ALA A 1 809 ? -58.304 -27.657 83.768 1.00 42.22 809 ALA A O 1
ATOM 6304 N N . ALA A 1 810 ? -57.068 -28.569 82.136 1.00 44.78 810 ALA A N 1
ATOM 6305 C CA . ALA A 1 810 ? -57.203 -29.949 82.604 1.00 44.78 810 ALA A CA 1
ATOM 6306 C C . ALA A 1 810 ? -56.565 -30.190 83.987 1.00 44.78 810 ALA A C 1
ATOM 6308 O O . ALA A 1 810 ? -57.101 -30.957 84.785 1.00 44.78 810 ALA A O 1
ATOM 6309 N N . ARG A 1 811 ? -55.450 -29.517 84.311 1.00 46.56 811 ARG A N 1
ATOM 6310 C CA . ARG A 1 811 ? -54.700 -29.736 85.567 1.00 46.56 811 ARG A CA 1
ATOM 6311 C C . ARG A 1 811 ? -55.344 -29.126 86.815 1.00 46.56 811 ARG A C 1
ATOM 6313 O O . ARG A 1 811 ? -54.935 -29.465 87.921 1.00 46.56 811 ARG A O 1
ATOM 6320 N N . VAL A 1 812 ? -56.354 -28.268 86.664 1.00 43.62 812 VAL A N 1
ATOM 6321 C CA . VAL A 1 812 ? -57.045 -27.613 87.793 1.00 43.62 812 VAL A CA 1
ATOM 6322 C C . VAL A 1 812 ? -58.182 -28.481 88.363 1.00 43.62 812 VAL A C 1
ATOM 6324 O O . VAL A 1 812 ? -58.662 -28.225 89.463 1.00 43.62 812 VAL A O 1
ATOM 6327 N N . ARG A 1 813 ? -58.618 -29.537 87.657 1.00 41.69 813 ARG A N 1
ATOM 6328 C CA . ARG A 1 813 ? -59.871 -30.253 87.971 1.00 41.69 813 ARG A CA 1
ATOM 6329 C C . ARG A 1 813 ? -59.731 -31.566 88.756 1.00 41.69 813 ARG A C 1
ATOM 6331 O O . ARG A 1 813 ? -60.718 -32.283 88.887 1.00 41.69 813 ARG A O 1
ATOM 6338 N N . SER A 1 814 ? -58.548 -31.884 89.290 1.00 38.06 814 SER A N 1
ATOM 6339 C CA . SER A 1 814 ? -58.312 -33.129 90.044 1.00 38.06 814 SER A CA 1
ATOM 6340 C C . SER A 1 814 ? -57.300 -32.983 91.196 1.00 38.06 814 SER A C 1
ATOM 6342 O O . SER A 1 814 ? -56.224 -33.580 91.172 1.00 38.06 814 SER A O 1
ATOM 6344 N N . GLN A 1 815 ? -57.657 -32.218 92.234 1.00 41.56 815 GLN A N 1
ATOM 6345 C CA . GLN A 1 815 ? -57.029 -32.309 93.562 1.00 41.56 815 GLN A CA 1
ATOM 6346 C C . GLN A 1 815 ? -58.091 -32.334 94.673 1.00 41.56 815 GLN A C 1
ATOM 6348 O O . GLN A 1 815 ? -58.504 -31.296 95.182 1.00 41.56 815 GLN A O 1
ATOM 6353 N N . SER A 1 816 ? -58.517 -33.537 95.064 1.00 30.58 816 SER A N 1
ATOM 6354 C CA . SER A 1 816 ? -59.303 -33.791 96.281 1.00 30.58 816 SER A CA 1
ATOM 6355 C C . SER A 1 816 ? -59.272 -35.284 96.630 1.00 30.58 816 SER A C 1
ATOM 6357 O O . SER A 1 816 ? -59.693 -36.094 95.808 1.00 30.58 816 SER A O 1
ATOM 6359 N N . GLY A 1 817 ? -58.826 -35.642 97.841 1.00 29.86 817 GLY A N 1
ATOM 6360 C CA . GLY A 1 817 ? -58.875 -37.020 98.363 1.00 29.86 817 GLY A CA 1
ATOM 6361 C C . GLY A 1 817 ? -57.510 -37.645 98.691 1.00 29.86 817 GLY A C 1
ATOM 6362 O O . GLY A 1 817 ? -56.850 -38.209 97.827 1.00 29.86 817 GLY A O 1
ATOM 6363 N N . GLN A 1 818 ? -57.116 -37.568 99.966 1.00 29.12 818 GLN A N 1
ATOM 6364 C CA . GLN A 1 818 ? -56.144 -38.473 100.615 1.00 29.12 818 GLN A CA 1
ATOM 6365 C C . GLN A 1 818 ? -56.930 -39.653 101.277 1.00 29.12 818 GLN A C 1
ATOM 6367 O O . GLN A 1 818 ? -58.134 -39.725 101.014 1.00 29.12 818 GLN A O 1
ATOM 6372 N N . PRO A 1 819 ? -56.397 -40.496 102.208 1.00 48.53 819 PRO A N 1
ATOM 6373 C CA . PRO A 1 819 ? -55.017 -40.708 102.707 1.00 48.53 819 PRO A CA 1
ATOM 6374 C C . PRO A 1 819 ? -54.627 -42.215 102.872 1.00 48.53 819 PRO A C 1
ATOM 6376 O O . PRO A 1 819 ? -55.336 -43.089 102.391 1.00 48.53 819 PRO A O 1
ATOM 6379 N N . VAL A 1 820 ? -53.557 -42.491 103.655 1.00 27.55 820 VAL A N 1
ATOM 6380 C CA . VAL A 1 820 ? -53.197 -43.785 104.318 1.00 27.55 820 VAL A CA 1
ATOM 6381 C C . VAL A 1 820 ? -52.575 -44.873 103.407 1.00 27.55 820 VAL A C 1
ATOM 6383 O O . VAL A 1 820 ? -53.051 -45.083 102.303 1.00 27.55 820 VAL A O 1
ATOM 6386 N N . GLN A 1 821 ? -51.607 -45.716 103.816 1.00 30.38 821 GLN A N 1
ATOM 6387 C CA . GLN A 1 821 ? -50.320 -45.606 104.559 1.00 30.38 821 GLN A CA 1
ATOM 6388 C C . GLN A 1 821 ? -49.659 -47.023 104.591 1.00 30.38 821 GLN A C 1
ATOM 6390 O O . GLN A 1 821 ? -50.293 -47.982 104.164 1.00 30.38 821 GLN A O 1
ATOM 6395 N N . HIS A 1 822 ? -48.448 -47.155 105.172 1.00 29.47 822 HIS A N 1
ATOM 6396 C CA . HIS A 1 822 ? -47.720 -48.409 105.522 1.00 29.47 822 HIS A CA 1
ATOM 6397 C C . HIS A 1 822 ? -46.977 -49.182 104.398 1.00 29.47 822 HIS A C 1
ATOM 6399 O O . HIS A 1 822 ? -47.442 -49.218 103.268 1.00 29.47 822 HIS A O 1
ATOM 6405 N N . LEU A 1 823 ? -45.852 -49.888 104.651 1.00 29.80 823 LEU A N 1
ATOM 6406 C CA . LEU A 1 823 ? -44.732 -49.676 105.609 1.00 29.80 823 LEU A CA 1
ATOM 6407 C C . LEU A 1 823 ? -43.512 -50.581 105.248 1.00 29.80 823 LEU A C 1
ATOM 6409 O O . LEU A 1 823 ? -43.709 -51.679 104.740 1.00 29.80 823 LEU A O 1
ATOM 6413 N N . GLY A 1 824 ? -42.283 -50.187 105.629 1.00 29.50 824 GLY A N 1
ATOM 6414 C CA . GLY A 1 824 ? -41.059 -51.027 105.603 1.00 29.50 824 GLY A CA 1
ATOM 6415 C C . GLY A 1 824 ? -40.163 -50.834 104.361 1.00 29.50 824 GLY A C 1
ATOM 6416 O O . GLY A 1 824 ? -40.672 -50.536 103.290 1.00 29.50 824 GLY A O 1
ATOM 6417 N N . THR A 1 825 ? -38.824 -50.936 104.415 1.00 31.50 825 THR A N 1
ATOM 6418 C CA . THR A 1 825 ? -37.870 -51.215 105.525 1.00 31.50 825 THR A CA 1
ATOM 6419 C C . THR A 1 825 ? -36.534 -50.464 105.313 1.00 31.50 825 THR A C 1
ATOM 6421 O O . THR A 1 825 ? -36.254 -50.015 104.206 1.00 31.50 825 THR A O 1
ATOM 6424 N N . VAL A 1 826 ? -35.713 -50.303 106.366 1.00 32.88 826 VAL A N 1
ATOM 6425 C CA . VAL A 1 826 ? -34.514 -49.421 106.427 1.00 32.88 826 VAL A CA 1
ATOM 6426 C C . VAL A 1 826 ? -33.410 -50.093 107.269 1.00 32.88 826 VAL A C 1
ATOM 6428 O O . VAL A 1 826 ? -33.743 -50.623 108.330 1.00 32.88 826 VAL A O 1
ATOM 6431 N N . PRO A 1 827 ? -32.132 -50.140 106.817 1.00 41.88 827 PRO A N 1
ATOM 6432 C CA . PRO A 1 827 ? -31.062 -49.240 107.326 1.00 41.88 827 PRO A CA 1
ATOM 6433 C C . PRO A 1 827 ? -29.999 -48.857 106.240 1.00 41.88 827 PRO A C 1
ATOM 6435 O O . PRO A 1 827 ? -30.041 -49.387 105.139 1.00 41.88 827 PRO A O 1
ATOM 6438 N N . THR A 1 828 ? -29.023 -47.940 106.409 1.00 28.67 828 THR A N 1
ATOM 6439 C CA . THR A 1 828 ? -28.495 -47.245 107.609 1.00 28.67 828 THR A CA 1
ATOM 6440 C C . THR A 1 828 ? -27.821 -45.885 107.278 1.00 28.67 828 THR A C 1
ATOM 6442 O O . THR A 1 828 ? -27.098 -45.798 106.295 1.00 28.67 828 THR A O 1
ATOM 6445 N N . ARG A 1 829 ? -27.888 -44.929 108.226 1.00 27.53 829 ARG A N 1
ATOM 6446 C CA . ARG A 1 829 ? -26.915 -43.839 108.543 1.00 27.53 829 ARG A CA 1
ATOM 6447 C C . ARG A 1 829 ? -26.660 -42.640 107.591 1.00 27.53 829 ARG A C 1
ATOM 6449 O O . ARG A 1 829 ? -26.769 -42.691 106.377 1.00 27.53 829 ARG A O 1
ATOM 6456 N N . VAL A 1 830 ? -26.315 -41.538 108.272 1.00 29.02 830 VAL A N 1
ATOM 6457 C CA . VAL A 1 830 ? -26.116 -40.106 107.924 1.00 29.02 830 VAL A CA 1
ATOM 6458 C C . VAL A 1 830 ? -25.137 -39.599 109.032 1.00 29.02 830 VAL A C 1
ATOM 6460 O O . VAL A 1 830 ? -25.311 -40.105 110.150 1.00 29.02 830 VAL A O 1
ATOM 6463 N N . PRO A 1 831 ? -24.108 -38.716 108.829 1.00 36.66 831 PRO A N 1
ATOM 6464 C CA . PRO A 1 831 ? -24.356 -37.283 108.568 1.00 36.66 831 PRO A CA 1
ATOM 6465 C C . PRO A 1 831 ? -23.293 -36.384 107.858 1.00 36.66 831 PRO A C 1
ATOM 6467 O O . PRO A 1 831 ? -22.091 -36.551 107.993 1.00 36.66 831 PRO A O 1
ATOM 6470 N N . HIS A 1 832 ? -23.826 -35.305 107.255 1.00 26.30 832 HIS A N 1
ATOM 6471 C CA . HIS A 1 832 ? -23.350 -33.896 107.236 1.00 26.30 832 HIS A CA 1
ATOM 6472 C C . HIS A 1 832 ? -21.982 -33.430 106.668 1.00 26.30 832 HIS A C 1
ATOM 6474 O O . HIS A 1 832 ? -20.939 -33.804 107.179 1.00 26.30 832 HIS A O 1
ATOM 6480 N N . LYS A 1 833 ? -22.082 -32.360 105.836 1.00 24.83 833 LYS A N 1
ATOM 6481 C CA . LYS A 1 833 ? -21.131 -31.233 105.579 1.00 24.83 833 LYS A CA 1
ATOM 6482 C C . LYS A 1 833 ? -19.763 -31.644 104.975 1.00 24.83 833 LYS A C 1
ATOM 6484 O O . LYS A 1 833 ? -19.117 -32.550 105.461 1.00 24.83 833 LYS A O 1
ATOM 6489 N N . GLY A 1 834 ? -19.280 -31.081 103.862 1.00 24.61 834 GLY A N 1
ATOM 6490 C CA . GLY A 1 834 ? -19.137 -29.652 103.515 1.00 24.61 834 GLY A CA 1
ATOM 6491 C C . GLY A 1 834 ? -17.689 -29.221 103.842 1.00 24.61 834 GLY A C 1
ATOM 6492 O O . GLY A 1 834 ? -17.244 -29.509 104.944 1.00 24.61 834 GLY A O 1
ATOM 6493 N N . THR A 1 835 ? -16.879 -28.591 102.978 1.00 27.56 835 THR A N 1
ATOM 6494 C CA . THR A 1 835 ? -17.142 -27.862 101.712 1.00 27.56 835 THR A CA 1
ATOM 6495 C C . THR A 1 835 ? -15.889 -27.928 100.786 1.00 27.56 835 THR A C 1
ATOM 6497 O O . THR A 1 835 ? -14.921 -28.607 101.108 1.00 27.56 835 THR A O 1
ATOM 6500 N N . THR A 1 836 ? -15.907 -27.254 99.629 1.00 38.66 836 THR A N 1
ATOM 6501 C CA . THR A 1 836 ? -14.846 -27.130 98.588 1.00 38.66 836 THR A CA 1
ATOM 6502 C C . THR A 1 836 ? -13.380 -27.007 99.044 1.00 38.66 836 THR A C 1
ATOM 6504 O O . THR A 1 836 ? -13.103 -26.285 100.002 1.00 38.66 836 THR A O 1
ATOM 6507 N N . PRO A 1 837 ? -12.436 -27.463 98.190 1.00 34.25 837 PRO A N 1
ATOM 6508 C CA . PRO A 1 837 ? -11.275 -26.620 97.849 1.00 34.25 837 PRO A CA 1
ATOM 6509 C C . PRO A 1 837 ? -10.940 -26.517 96.336 1.00 34.25 837 PRO A C 1
ATOM 6511 O O . PRO A 1 837 ? -11.427 -27.278 95.502 1.00 34.25 837 PRO A O 1
ATOM 6514 N N . ARG A 1 838 ? -10.063 -25.557 96.002 1.00 32.47 838 ARG A N 1
ATOM 6515 C CA . ARG A 1 838 ? -9.312 -25.355 94.736 1.00 32.47 838 ARG A CA 1
ATOM 6516 C C . ARG A 1 838 ? -7.862 -24.957 95.109 1.00 32.47 838 ARG A C 1
ATOM 6518 O O . ARG A 1 838 ? -7.666 -24.524 96.240 1.00 32.47 838 ARG A O 1
ATOM 6525 N N . LEU A 1 839 ? -6.912 -24.996 94.152 1.00 28.16 839 LEU A N 1
ATOM 6526 C CA . LEU A 1 839 ? -5.439 -24.795 94.326 1.00 28.16 839 LEU A CA 1
ATOM 6527 C C . LEU A 1 839 ? -4.755 -26.012 95.005 1.00 28.16 839 LEU A C 1
ATOM 6529 O O . LEU A 1 839 ? -5.468 -26.861 95.529 1.00 28.16 839 LEU A O 1
ATOM 6533 N N . VAL A 1 840 ? -3.430 -26.243 94.990 1.00 27.48 840 VAL A N 1
ATOM 6534 C CA . VAL A 1 840 ? -2.193 -25.544 94.509 1.00 27.48 840 VAL A CA 1
ATOM 6535 C C . VAL A 1 840 ? -1.351 -26.598 93.713 1.00 27.48 840 VAL A C 1
ATOM 6537 O O . VAL A 1 840 ? -1.696 -27.772 93.793 1.00 27.48 840 VAL A O 1
ATOM 6540 N N . ARG A 1 841 ? -0.341 -26.387 92.841 1.00 31.48 841 ARG A N 1
ATOM 6541 C CA . ARG A 1 841 ? 0.673 -25.345 92.507 1.00 31.48 841 ARG A CA 1
ATOM 6542 C C . ARG A 1 841 ? 1.893 -25.225 93.454 1.00 31.48 841 ARG A C 1
ATOM 6544 O O . ARG A 1 841 ? 1.802 -25.642 94.596 1.00 31.48 841 ARG A O 1
ATOM 6551 N N . GLU A 1 842 ? 2.972 -24.614 92.925 1.00 28.17 842 GLU A N 1
ATOM 6552 C CA . GLU A 1 842 ? 4.342 -24.419 93.485 1.00 28.17 842 GLU A CA 1
ATOM 6553 C C . GLU A 1 842 ? 5.329 -25.603 93.309 1.00 28.17 842 GLU A C 1
ATOM 6555 O O . GLU A 1 842 ? 4.895 -26.749 93.304 1.00 28.17 842 GLU A O 1
ATOM 6560 N N . VAL A 1 843 ? 6.650 -25.418 93.106 1.00 26.02 843 VAL A N 1
ATOM 6561 C CA . VAL A 1 843 ? 7.469 -24.223 92.759 1.00 26.02 843 VAL A CA 1
ATOM 6562 C C . VAL A 1 843 ? 8.747 -24.683 92.023 1.00 26.02 843 VAL A C 1
ATOM 6564 O O . VAL A 1 843 ? 9.252 -25.757 92.321 1.00 26.02 843 VAL A O 1
ATOM 6567 N N . ASP A 1 844 ? 9.266 -23.878 91.084 1.00 23.80 844 ASP A N 1
ATOM 6568 C CA . ASP A 1 844 ? 10.667 -23.419 91.144 1.00 23.80 844 ASP A CA 1
ATOM 6569 C C . ASP A 1 844 ? 10.926 -22.191 90.248 1.00 23.80 844 ASP A C 1
ATOM 6571 O O . ASP A 1 844 ? 10.416 -22.069 89.134 1.00 23.80 844 ASP A O 1
ATOM 6575 N N . ARG A 1 845 ? 11.718 -21.249 90.771 1.00 27.05 845 ARG A N 1
ATOM 6576 C CA . ARG A 1 845 ? 12.367 -20.141 90.039 1.00 27.05 845 ARG A CA 1
ATOM 6577 C C . ARG A 1 845 ? 13.867 -20.491 89.986 1.00 27.05 845 ARG A C 1
ATOM 6579 O O . ARG A 1 845 ? 14.354 -21.183 90.865 1.00 27.05 845 ARG A O 1
ATOM 6586 N N . VAL A 1 846 ? 14.680 -20.052 89.026 1.00 27.12 846 VAL A N 1
ATOM 6587 C CA . VAL A 1 846 ? 15.203 -18.677 88.885 1.00 27.12 846 VAL A CA 1
ATOM 6588 C C . VAL A 1 846 ? 16.095 -18.639 87.627 1.00 27.12 846 VAL A C 1
ATOM 6590 O O . VAL A 1 846 ? 17.016 -19.446 87.563 1.00 27.12 846 VAL A O 1
ATOM 6593 N N . ARG A 1 847 ? 15.915 -17.678 86.696 1.00 26.88 847 ARG A N 1
ATOM 6594 C CA . ARG A 1 847 ? 16.839 -16.536 86.415 1.00 26.88 847 ARG A CA 1
ATOM 6595 C C . ARG A 1 847 ? 16.407 -15.696 85.189 1.00 26.88 847 ARG A C 1
ATOM 6597 O O . ARG A 1 847 ? 15.758 -16.212 84.295 1.00 26.88 847 ARG A O 1
ATOM 6604 N N . ALA A 1 848 ? 16.779 -14.408 85.237 1.00 28.23 848 ALA A N 1
ATOM 6605 C CA . ALA A 1 848 ? 17.205 -13.459 84.182 1.00 28.23 848 ALA A CA 1
ATOM 6606 C C . ALA A 1 848 ? 17.016 -13.805 82.672 1.00 28.23 848 ALA A C 1
ATOM 6608 O O . ALA A 1 848 ? 17.267 -14.935 82.277 1.00 28.23 848 ALA A O 1
ATOM 6609 N N . THR A 1 849 ? 16.708 -12.867 81.756 1.00 30.27 849 THR A N 1
ATOM 6610 C CA . THR A 1 849 ? 16.496 -11.394 81.851 1.00 30.27 849 THR A CA 1
ATOM 6611 C C . THR A 1 849 ? 15.665 -10.868 80.656 1.00 30.27 849 THR A C 1
ATOM 6613 O O . THR A 1 849 ? 15.215 -11.653 79.831 1.00 30.27 849 THR A O 1
ATOM 6616 N N . MET A 1 850 ? 15.433 -9.549 80.611 1.00 26.80 850 MET A N 1
ATOM 6617 C CA . MET A 1 850 ? 14.586 -8.807 79.658 1.00 26.80 850 MET A CA 1
ATOM 6618 C C . MET A 1 850 ? 15.081 -8.793 78.188 1.00 26.80 850 MET A C 1
ATOM 6620 O O . MET A 1 850 ? 16.242 -9.095 77.930 1.00 26.80 850 MET A O 1
ATOM 6624 N N . ASP A 1 851 ? 14.156 -8.395 77.298 1.00 35.28 851 ASP A N 1
ATOM 6625 C CA . ASP A 1 851 ? 14.232 -7.847 75.915 1.00 35.28 851 ASP A CA 1
ATOM 6626 C C . ASP A 1 851 ? 15.566 -7.231 75.397 1.00 35.28 851 ASP A C 1
ATOM 6628 O O . ASP A 1 851 ? 16.375 -6.812 76.229 1.00 35.28 851 ASP A O 1
ATOM 6632 N N . PRO A 1 852 ? 15.780 -7.043 74.056 1.00 42.47 852 PRO A N 1
ATOM 6633 C CA . PRO A 1 852 ? 14.757 -6.948 72.983 1.00 42.47 852 PRO A CA 1
ATOM 6634 C C . PRO A 1 852 ? 15.065 -7.596 71.590 1.00 42.47 852 PRO A C 1
ATOM 6636 O O . PRO A 1 852 ? 16.186 -7.993 71.298 1.00 42.47 852 PRO A O 1
ATOM 6639 N N . ALA A 1 853 ? 14.048 -7.549 70.710 1.00 30.62 853 ALA A N 1
ATOM 6640 C CA . ALA A 1 853 ? 14.062 -7.208 69.261 1.00 30.62 853 ALA A CA 1
ATOM 6641 C C . ALA A 1 853 ? 14.825 -8.010 68.155 1.00 30.62 853 ALA A C 1
ATOM 6643 O O . ALA A 1 853 ? 15.948 -8.468 68.301 1.00 30.62 853 ALA A O 1
ATOM 6644 N N . GLU A 1 854 ? 14.155 -8.044 66.987 1.00 29.11 854 GLU A N 1
ATOM 6645 C CA . GLU A 1 854 ? 14.619 -8.125 65.578 1.00 29.11 854 GLU A CA 1
ATOM 6646 C C . GLU A 1 854 ? 15.711 -9.118 65.103 1.00 29.11 854 GLU A C 1
ATOM 6648 O O . GLU A 1 854 ? 16.903 -8.906 65.295 1.00 29.11 854 GLU A O 1
ATOM 6653 N N . ALA A 1 855 ? 15.308 -10.061 64.230 1.00 25.17 855 ALA A N 1
ATOM 6654 C CA . ALA A 1 855 ? 15.957 -10.312 62.926 1.00 25.17 855 ALA A CA 1
ATOM 6655 C C . ALA A 1 855 ? 15.044 -11.132 61.979 1.00 25.17 855 ALA A C 1
ATOM 6657 O O . ALA A 1 855 ? 14.113 -11.806 62.416 1.00 25.17 855 ALA A O 1
ATOM 6658 N N . SER A 1 856 ? 15.290 -11.066 60.664 1.00 29.09 856 SER A N 1
ATOM 6659 C CA . SER A 1 856 ? 14.350 -11.500 59.613 1.00 29.09 856 SER A CA 1
ATOM 6660 C C . SER A 1 856 ? 14.672 -12.830 58.896 1.00 29.09 856 SER A C 1
ATOM 6662 O O . SER A 1 856 ? 15.832 -13.158 58.669 1.00 29.09 856 SER A O 1
ATOM 6664 N N . LYS A 1 857 ? 13.603 -13.471 58.383 1.00 29.72 857 LYS A N 1
ATOM 6665 C CA . LYS A 1 857 ? 13.536 -14.407 57.226 1.00 29.72 857 LYS A CA 1
ATOM 6666 C C . LYS A 1 857 ? 14.134 -15.842 57.357 1.00 29.72 857 LYS A C 1
ATOM 6668 O O . LYS A 1 857 ? 14.930 -16.106 58.250 1.00 29.72 857 LYS A O 1
ATOM 6673 N N . PRO A 1 858 ? 13.690 -16.809 56.506 1.00 34.12 858 PRO A N 1
ATOM 6674 C CA . PRO A 1 858 ? 13.894 -18.252 56.723 1.00 34.12 858 PRO A CA 1
ATOM 6675 C C . PRO A 1 858 ? 14.947 -18.932 55.806 1.00 34.12 858 PRO A C 1
ATOM 6677 O O . PRO A 1 858 ? 15.276 -18.402 54.741 1.00 34.12 858 PRO A O 1
ATOM 6680 N N . PRO A 1 859 ? 15.412 -20.154 56.154 1.00 30.06 859 PRO A N 1
ATOM 6681 C CA . PRO A 1 859 ? 16.221 -21.022 55.286 1.00 30.06 859 PRO A CA 1
ATOM 6682 C C . PRO A 1 859 ? 15.383 -21.822 54.258 1.00 30.06 859 PRO A C 1
ATOM 6684 O O . PRO A 1 859 ? 14.155 -21.856 54.326 1.00 30.06 859 PRO A O 1
ATOM 6687 N N . LYS A 1 860 ? 16.051 -22.487 53.298 1.00 28.47 860 LYS A N 1
ATOM 6688 C CA . LYS A 1 860 ? 15.444 -23.216 52.159 1.00 28.47 860 LYS A CA 1
ATOM 6689 C C . LYS A 1 860 ? 15.860 -24.697 52.070 1.00 28.47 860 LYS A C 1
ATOM 6691 O O . LYS A 1 860 ? 17.039 -24.989 52.227 1.00 28.47 860 LYS A O 1
ATOM 6696 N N . LEU A 1 861 ? 14.923 -25.523 51.574 1.00 36.69 861 LEU A N 1
ATOM 6697 C CA . LEU A 1 861 ? 15.107 -26.791 50.822 1.00 36.69 861 LEU A CA 1
ATOM 6698 C C . LEU A 1 861 ? 15.756 -27.996 51.545 1.00 36.69 861 LEU A C 1
ATOM 6700 O O . LEU A 1 861 ? 16.442 -27.851 52.552 1.00 36.69 861 LEU A O 1
ATOM 6704 N N . PRO A 1 862 ? 15.501 -29.216 51.025 1.00 32.19 862 PRO A N 1
ATOM 6705 C CA . PRO A 1 862 ? 16.577 -29.889 50.282 1.00 32.19 862 PRO A CA 1
ATOM 6706 C C . PRO A 1 862 ? 16.194 -30.482 48.900 1.00 32.19 862 PRO A C 1
ATOM 6708 O O . PRO A 1 862 ? 15.034 -30.604 48.526 1.00 32.19 862 PRO A O 1
ATOM 6711 N N . MET A 1 863 ? 17.258 -30.819 48.164 1.00 31.70 863 MET A N 1
ATOM 6712 C CA . MET A 1 863 ? 17.410 -31.238 46.756 1.00 31.70 863 MET A CA 1
ATOM 6713 C C . MET A 1 863 ? 16.701 -32.529 46.260 1.00 31.70 863 MET A C 1
ATOM 6715 O O . MET A 1 863 ? 16.444 -33.432 47.056 1.00 31.70 863 MET A O 1
ATOM 6719 N N . PRO A 1 864 ? 16.539 -32.689 44.921 1.00 35.84 864 PRO A N 1
ATOM 6720 C CA . PRO A 1 864 ? 16.303 -33.968 44.225 1.00 35.84 864 PRO A CA 1
ATOM 6721 C C . PRO A 1 864 ? 17.610 -34.764 43.923 1.00 35.84 864 PRO A C 1
ATOM 6723 O O . PRO A 1 864 ? 18.708 -34.228 44.104 1.00 35.84 864 PRO A O 1
ATOM 6726 N N . PRO A 1 865 ? 17.528 -36.034 43.453 1.00 34.94 865 PRO A N 1
ATOM 6727 C CA . PRO A 1 865 ? 18.690 -36.897 43.153 1.00 34.94 865 PRO A CA 1
ATOM 6728 C C . PRO A 1 865 ? 19.390 -36.624 41.796 1.00 34.94 865 PRO A C 1
ATOM 6730 O O . PRO A 1 865 ? 19.012 -35.727 41.049 1.00 34.94 865 PRO A O 1
ATOM 6733 N N . THR A 1 866 ? 20.459 -37.382 41.498 1.00 28.53 866 THR A N 1
ATOM 6734 C CA . THR A 1 866 ? 21.533 -37.037 40.533 1.00 28.53 866 THR A CA 1
ATOM 6735 C C . THR A 1 866 ? 21.847 -38.104 39.457 1.00 28.53 866 THR A C 1
ATOM 6737 O O . THR A 1 866 ? 21.372 -39.235 39.539 1.00 28.53 866 THR A O 1
ATOM 6740 N N . ARG A 1 867 ? 22.763 -37.739 38.526 1.00 30.34 867 ARG A N 1
ATOM 6741 C CA . ARG A 1 867 ? 23.364 -38.470 37.368 1.00 30.34 867 ARG A CA 1
ATOM 6742 C C . ARG A 1 867 ? 22.630 -38.285 36.023 1.00 30.34 867 ARG A C 1
ATOM 6744 O O . ARG A 1 867 ? 21.426 -38.091 36.014 1.00 30.34 867 ARG A O 1
ATOM 6751 N N . GLY A 1 868 ? 23.305 -38.323 34.862 1.00 27.52 868 GLY A N 1
ATOM 6752 C CA . GLY A 1 868 ? 24.720 -38.658 34.570 1.00 27.52 868 GLY A CA 1
ATOM 6753 C C . GLY A 1 868 ? 25.512 -37.586 33.788 1.00 27.52 868 GLY A C 1
ATOM 6754 O O . GLY A 1 868 ? 25.011 -36.496 33.548 1.00 27.52 868 GLY A O 1
ATOM 6755 N N . MET A 1 869 ? 26.773 -37.883 33.438 1.00 30.59 869 MET A N 1
ATOM 6756 C CA . MET A 1 869 ? 27.767 -36.929 32.897 1.00 30.59 869 MET A CA 1
ATOM 6757 C C . MET A 1 869 ? 28.060 -37.104 31.395 1.00 30.59 869 MET A C 1
ATOM 6759 O O . MET A 1 869 ? 28.146 -38.235 30.924 1.00 30.59 869 MET A O 1
ATOM 6763 N N . ALA A 1 870 ? 28.405 -36.004 30.710 1.00 26.56 870 ALA A N 1
ATOM 6764 C CA . ALA A 1 870 ? 29.286 -35.993 29.534 1.00 26.56 870 ALA A CA 1
ATOM 6765 C C . ALA A 1 870 ? 30.123 -34.689 29.489 1.00 26.56 870 ALA A C 1
ATOM 6767 O O . ALA A 1 870 ? 29.663 -33.636 29.918 1.00 26.56 870 ALA A O 1
ATOM 6768 N N . LYS A 1 871 ? 31.377 -34.798 29.039 1.00 29.33 871 LYS A N 1
ATOM 6769 C CA . LYS A 1 871 ? 32.512 -33.878 29.259 1.00 29.33 871 LYS A CA 1
ATOM 6770 C C . LYS A 1 871 ? 32.449 -32.480 28.603 1.00 29.33 871 LYS A C 1
ATOM 6772 O O . LYS A 1 871 ? 32.216 -32.361 27.411 1.00 29.33 871 LYS A O 1
ATOM 6777 N N . GLU A 1 872 ? 32.808 -31.478 29.412 1.00 27.70 872 GLU A N 1
ATOM 6778 C CA . GLU A 1 872 ? 33.868 -30.459 29.211 1.00 27.70 872 GLU A CA 1
ATOM 6779 C C . GLU A 1 872 ? 34.144 -29.822 27.825 1.00 27.70 872 GLU A C 1
ATOM 6781 O O . GLU A 1 872 ? 34.723 -30.452 26.944 1.00 27.70 872 GLU A O 1
ATOM 6786 N N . SER A 1 873 ? 34.018 -28.485 27.764 1.00 27.47 873 SER A N 1
ATOM 6787 C CA . SER A 1 873 ? 35.077 -27.601 27.229 1.00 27.47 873 SER A CA 1
ATOM 6788 C C . SER A 1 873 ? 34.986 -26.178 27.823 1.00 27.47 873 SER A C 1
ATOM 6790 O O . SER A 1 873 ? 33.947 -25.544 27.698 1.00 27.47 873 SER A O 1
ATOM 6792 N N . HIS A 1 874 ? 36.070 -25.727 28.473 1.00 32.31 874 HIS A N 1
ATOM 6793 C CA . HIS A 1 874 ? 36.429 -24.417 29.078 1.00 32.31 874 HIS A CA 1
ATOM 6794 C C . HIS A 1 874 ? 35.416 -23.246 29.289 1.00 32.31 874 HIS A C 1
ATOM 6796 O O . HIS A 1 874 ? 34.602 -22.926 28.428 1.00 32.31 874 HIS A O 1
ATOM 6802 N N . PRO A 1 875 ? 35.541 -22.488 30.408 1.00 34.16 875 PRO A N 1
ATOM 6803 C CA . PRO A 1 875 ? 34.655 -21.366 30.738 1.00 34.16 875 PRO A CA 1
ATOM 6804 C C . PRO A 1 875 ? 35.067 -20.026 30.099 1.00 34.16 875 PRO A C 1
ATOM 6806 O O . PRO A 1 875 ? 36.231 -19.630 30.153 1.00 34.16 875 PRO A O 1
ATOM 6809 N N . GLN A 1 876 ? 34.088 -19.247 29.624 1.00 32.88 876 GLN A N 1
ATOM 6810 C CA . GLN A 1 876 ? 34.259 -17.801 29.420 1.00 32.88 876 GLN A CA 1
ATOM 6811 C C . GLN A 1 876 ? 34.081 -17.035 30.743 1.00 32.88 876 GLN A C 1
ATOM 6813 O O . GLN A 1 876 ? 33.281 -17.417 31.601 1.00 32.88 876 GLN A O 1
ATOM 6818 N N . THR A 1 877 ? 34.820 -15.938 30.925 1.00 36.50 877 THR A N 1
ATOM 6819 C CA . THR A 1 877 ? 34.837 -15.179 32.185 1.00 36.50 877 THR A CA 1
ATOM 6820 C C . THR A 1 877 ? 33.552 -14.361 32.408 1.00 36.50 877 THR A C 1
ATOM 6822 O O . THR A 1 877 ? 33.034 -13.732 31.480 1.00 36.50 877 THR A O 1
ATOM 6825 N N . PRO A 1 878 ? 33.036 -14.282 33.655 1.00 42.31 878 PRO A N 1
ATOM 6826 C CA . PRO A 1 878 ? 31.736 -13.660 33.944 1.00 42.31 878 PRO A CA 1
ATOM 6827 C C . PRO A 1 878 ? 31.678 -12.151 33.646 1.00 42.31 878 PRO A C 1
ATOM 6829 O O . PRO A 1 878 ? 30.593 -11.607 33.442 1.00 42.31 878 PRO A O 1
ATOM 6832 N N . ALA A 1 879 ? 32.831 -11.476 33.568 1.00 35.03 879 ALA A N 1
ATOM 6833 C CA . ALA A 1 879 ? 32.922 -10.071 33.176 1.00 35.03 879 ALA A CA 1
ATOM 6834 C C . ALA A 1 879 ? 32.452 -9.823 31.728 1.00 35.03 879 ALA A C 1
ATOM 6836 O O . ALA A 1 879 ? 31.764 -8.834 31.473 1.00 35.03 879 ALA A O 1
ATOM 6837 N N . VAL A 1 880 ? 32.757 -10.733 30.792 1.00 38.31 880 VAL A N 1
ATOM 6838 C CA . VAL A 1 880 ? 32.365 -10.602 29.375 1.00 38.31 880 VAL A CA 1
ATOM 6839 C C . VAL A 1 880 ? 30.846 -10.675 29.231 1.00 38.31 880 VAL A C 1
ATOM 6841 O O . VAL A 1 880 ? 30.249 -9.831 28.564 1.00 38.31 880 VAL A O 1
ATOM 6844 N N . ARG A 1 881 ? 30.201 -11.621 29.928 1.00 34.56 881 ARG A N 1
ATOM 6845 C CA . ARG A 1 881 ? 28.739 -11.783 29.903 1.00 34.56 881 ARG A CA 1
ATOM 6846 C C . ARG A 1 881 ? 28.015 -10.559 30.472 1.00 34.56 881 ARG A C 1
ATOM 6848 O O . ARG A 1 881 ? 27.029 -10.118 29.892 1.00 34.56 881 ARG A O 1
ATOM 6855 N N . ARG A 1 882 ? 28.537 -9.959 31.551 1.00 39.22 882 ARG A N 1
ATOM 6856 C CA . ARG A 1 882 ? 27.997 -8.707 32.115 1.00 39.22 882 ARG A CA 1
ATOM 6857 C C . ARG A 1 882 ? 28.138 -7.528 31.143 1.00 39.22 882 ARG A C 1
ATOM 6859 O O . ARG A 1 882 ? 27.206 -6.741 31.026 1.00 39.22 882 ARG A O 1
ATOM 6866 N N . ARG A 1 883 ? 29.263 -7.441 30.419 1.00 42.09 883 ARG A N 1
ATOM 6867 C CA . ARG A 1 883 ? 29.529 -6.370 29.442 1.00 42.09 883 ARG A CA 1
ATOM 6868 C C . ARG A 1 883 ? 28.698 -6.505 28.157 1.00 42.09 883 ARG A C 1
ATOM 6870 O O . ARG A 1 883 ? 28.235 -5.486 27.653 1.00 42.09 883 ARG A O 1
ATOM 6877 N N . ARG A 1 884 ? 28.453 -7.732 27.666 1.00 42.12 884 ARG A N 1
ATOM 6878 C CA . ARG A 1 884 ? 27.492 -7.982 26.568 1.00 42.12 884 ARG A CA 1
ATOM 6879 C C . ARG A 1 884 ? 26.077 -7.551 26.962 1.00 42.12 884 ARG A C 1
ATOM 6881 O O . ARG A 1 884 ? 25.469 -6.795 26.220 1.00 42.12 884 ARG A O 1
ATOM 6888 N N . LEU A 1 885 ? 25.596 -7.929 28.152 1.00 49.53 885 LEU A N 1
ATOM 6889 C CA . LEU A 1 885 ? 24.261 -7.530 28.628 1.00 49.53 885 LEU A CA 1
ATOM 6890 C C . LEU A 1 885 ? 24.084 -6.001 28.696 1.00 49.53 885 LEU A C 1
ATOM 6892 O O . LEU A 1 885 ? 23.060 -5.499 28.246 1.00 49.53 885 LEU A O 1
ATOM 6896 N N . SER A 1 886 ? 25.089 -5.252 29.169 1.00 55.97 886 SER A N 1
ATOM 6897 C CA . SER A 1 886 ? 25.034 -3.777 29.175 1.00 55.97 886 SER A CA 1
ATOM 6898 C C . SER A 1 886 ? 25.089 -3.132 27.782 1.00 55.97 886 SER A C 1
ATOM 6900 O O . SER A 1 886 ? 24.594 -2.023 27.603 1.00 55.97 886 SER A O 1
ATOM 6902 N N . LEU A 1 887 ? 25.696 -3.804 26.795 1.00 56.94 887 LEU A N 1
ATOM 6903 C CA . LEU A 1 887 ? 25.705 -3.348 25.400 1.00 56.94 887 LEU A CA 1
ATOM 6904 C C . LEU A 1 887 ? 24.361 -3.640 24.721 1.00 56.94 887 LEU A C 1
ATOM 6906 O O . LEU A 1 887 ? 23.808 -2.753 24.078 1.00 56.94 887 LEU A O 1
ATOM 6910 N N . ALA A 1 888 ? 23.794 -4.829 24.939 1.00 59.72 888 ALA A N 1
ATOM 6911 C CA . ALA A 1 888 ? 22.467 -5.200 24.453 1.00 59.72 888 ALA A CA 1
ATOM 6912 C C . ALA A 1 888 ? 21.374 -4.254 24.983 1.00 59.72 888 ALA A C 1
ATOM 6914 O O . ALA A 1 888 ? 20.557 -3.775 24.202 1.00 59.72 888 ALA A O 1
ATOM 6915 N N . SER A 1 889 ? 21.405 -3.890 26.274 1.00 65.50 889 SER A N 1
ATOM 6916 C CA . SER A 1 889 ? 20.475 -2.890 26.825 1.00 65.50 889 SER A CA 1
ATOM 6917 C C . SER A 1 889 ? 20.662 -1.491 26.225 1.00 65.50 889 SER A C 1
ATOM 6919 O O . SER A 1 889 ? 19.691 -0.754 26.090 1.00 65.50 889 SER A O 1
ATOM 6921 N N . GLY A 1 890 ? 21.889 -1.122 25.837 1.00 75.12 890 GLY A N 1
ATOM 6922 C CA . GLY A 1 890 ? 22.162 0.140 25.141 1.00 75.12 890 GLY A CA 1
ATOM 6923 C C . GLY A 1 890 ? 21.604 0.161 23.715 1.00 75.12 890 GLY A C 1
ATOM 6924 O O . GLY A 1 890 ? 20.948 1.123 23.330 1.00 75.12 890 GLY A O 1
ATOM 6925 N N . LEU A 1 891 ? 21.796 -0.925 22.959 1.00 77.81 891 LEU A N 1
ATOM 6926 C CA . LEU A 1 891 ? 21.266 -1.082 21.598 1.00 77.81 891 LEU A CA 1
ATOM 6927 C C . LEU A 1 891 ? 19.733 -1.185 21.571 1.00 77.81 891 LEU A C 1
ATOM 6929 O O . LEU A 1 891 ? 19.102 -0.681 20.644 1.00 77.81 891 LEU A O 1
ATOM 6933 N N . ALA A 1 892 ? 19.126 -1.791 22.595 1.00 79.25 892 ALA A N 1
ATOM 6934 C CA . ALA A 1 892 ? 17.676 -1.785 22.776 1.00 79.25 892 ALA A CA 1
ATOM 6935 C C . ALA A 1 892 ? 17.147 -0.367 23.063 1.00 79.25 892 ALA A C 1
ATOM 6937 O O . ALA A 1 892 ? 16.163 0.047 22.457 1.00 79.25 892 ALA A O 1
ATOM 6938 N N . ALA A 1 893 ? 17.820 0.411 23.920 1.00 83.75 893 ALA A N 1
ATOM 6939 C CA . ALA A 1 893 ? 17.447 1.802 24.188 1.00 83.75 893 ALA A CA 1
ATOM 6940 C C . ALA A 1 893 ? 17.612 2.710 22.951 1.00 83.75 893 ALA A C 1
ATOM 6942 O O . ALA A 1 893 ? 16.743 3.537 22.682 1.00 83.75 893 ALA A O 1
ATOM 6943 N N . GLU A 1 894 ? 18.675 2.520 22.156 1.00 89.19 894 GLU A N 1
ATOM 6944 C CA . GLU A 1 894 ? 18.831 3.184 20.852 1.00 89.19 894 GLU A CA 1
ATOM 6945 C C . GLU A 1 894 ? 17.643 2.863 19.930 1.00 89.19 894 GLU A C 1
ATOM 6947 O O . GLU A 1 894 ? 17.063 3.771 19.335 1.00 89.19 894 GLU A O 1
ATOM 6952 N N . ALA A 1 895 ? 17.235 1.593 19.852 1.00 87.69 895 ALA A N 1
ATOM 6953 C CA . ALA A 1 895 ? 16.112 1.171 19.020 1.00 87.69 895 ALA A CA 1
ATOM 6954 C C . ALA A 1 895 ? 14.777 1.782 19.455 1.00 87.69 895 ALA A C 1
ATOM 6956 O O . ALA A 1 895 ? 14.065 2.327 18.614 1.00 87.69 895 ALA A O 1
ATOM 6957 N N . VAL A 1 896 ? 14.467 1.777 20.754 1.00 87.31 896 VAL A N 1
ATOM 6958 C CA . VAL A 1 896 ? 13.251 2.422 21.279 1.00 87.31 896 VAL A CA 1
ATOM 6959 C C . VAL A 1 896 ? 13.262 3.933 21.008 1.00 87.31 896 VAL A C 1
ATOM 6961 O O . VAL A 1 896 ? 12.221 4.492 20.679 1.00 87.31 896 VAL A O 1
ATOM 6964 N N . SER A 1 897 ? 14.425 4.600 21.033 1.00 89.44 897 SER A N 1
ATOM 6965 C CA . SER A 1 897 ? 14.511 6.042 20.732 1.00 89.44 897 SER A CA 1
ATOM 6966 C C . SER A 1 897 ? 14.060 6.427 19.312 1.00 89.44 897 SER A C 1
ATOM 6968 O O . SER A 1 897 ? 13.648 7.566 19.093 1.00 89.44 897 SER A O 1
ATOM 6970 N N . LEU A 1 898 ? 14.059 5.487 18.356 1.00 91.00 898 LEU A N 1
ATOM 6971 C CA . LEU A 1 898 ? 13.575 5.730 16.991 1.00 91.00 898 LEU A CA 1
ATOM 6972 C C . LEU A 1 898 ? 12.054 5.902 16.914 1.00 91.00 898 LEU A C 1
ATOM 6974 O O . LEU A 1 898 ? 11.577 6.471 15.935 1.00 91.00 898 LEU A O 1
ATOM 6978 N N . LEU A 1 899 ? 11.303 5.455 17.925 1.00 89.38 899 LEU A N 1
ATOM 6979 C CA . LEU A 1 899 ? 9.849 5.634 18.019 1.00 89.38 899 LEU A CA 1
ATOM 6980 C C . LEU A 1 899 ? 9.451 7.083 18.359 1.00 89.38 899 LEU A C 1
ATOM 6982 O O . LEU A 1 899 ? 8.277 7.428 18.297 1.00 89.38 899 LEU A O 1
ATOM 6986 N N . GLY A 1 900 ? 10.405 7.965 18.679 1.00 86.19 900 GLY A N 1
ATOM 6987 C CA . GLY A 1 900 ? 10.132 9.392 18.838 1.00 86.19 900 GLY A CA 1
ATOM 6988 C C . GLY A 1 900 ? 9.814 10.076 17.503 1.00 86.19 900 GLY A C 1
ATOM 6989 O O . GLY A 1 900 ? 10.607 10.016 16.560 1.00 86.19 900 GLY A O 1
ATOM 6990 N N . THR A 1 901 ? 8.681 10.776 17.426 1.00 86.38 901 THR A N 1
ATOM 6991 C CA . THR A 1 901 ? 8.362 11.698 16.321 1.00 86.38 901 THR A CA 1
ATOM 6992 C C . THR A 1 901 ? 9.022 13.066 16.543 1.00 86.38 901 THR A C 1
ATOM 6994 O O . THR A 1 901 ? 9.163 13.480 17.699 1.00 86.38 901 THR A O 1
ATOM 6997 N N . PRO A 1 902 ? 9.386 13.828 15.495 1.00 84.88 902 PRO A N 1
ATOM 6998 C CA . PRO A 1 902 ? 9.986 15.146 15.686 1.00 84.88 902 PRO A CA 1
ATOM 6999 C C . PRO A 1 902 ? 8.968 16.148 16.274 1.00 84.88 902 PRO A C 1
ATOM 7001 O O . PRO A 1 902 ? 7.757 15.967 16.123 1.00 84.88 902 PRO A O 1
ATOM 7004 N N . PRO A 1 903 ? 9.422 17.216 16.953 1.00 77.25 903 PRO A N 1
ATOM 7005 C CA . PRO A 1 903 ? 8.531 18.169 17.606 1.00 77.25 903 PRO A CA 1
ATOM 7006 C C . PRO A 1 903 ? 7.922 19.159 16.601 1.00 77.25 903 PRO A C 1
ATOM 7008 O O . PRO A 1 903 ? 8.553 20.152 16.233 1.00 77.25 903 PRO A O 1
ATOM 7011 N N . VAL A 1 904 ? 6.664 18.928 16.214 1.00 69.31 904 VAL A N 1
ATOM 7012 C CA . VAL A 1 904 ? 5.859 19.912 15.472 1.00 69.31 904 VAL A CA 1
ATOM 7013 C C . VAL A 1 904 ? 5.751 21.193 16.303 1.00 69.31 904 VAL A C 1
ATOM 7015 O O . VAL A 1 904 ? 5.248 21.178 17.431 1.00 69.31 904 VAL A O 1
ATOM 7018 N N . LYS A 1 905 ? 6.186 22.331 15.753 1.00 59.41 905 LYS A N 1
ATOM 7019 C CA . LYS A 1 905 ? 5.859 23.634 16.345 1.00 59.41 905 LYS A CA 1
ATOM 7020 C C . LYS A 1 905 ? 4.377 23.895 16.121 1.00 59.41 905 LYS A C 1
ATOM 7022 O O . LYS A 1 905 ? 3.932 23.925 14.979 1.00 59.41 905 LYS A O 1
ATOM 7027 N N . LEU A 1 906 ? 3.622 24.125 17.197 1.00 54.16 906 LEU A N 1
ATOM 7028 C CA . LEU A 1 906 ? 2.233 24.558 17.071 1.00 54.16 906 LEU A CA 1
ATOM 7029 C C . LEU A 1 906 ? 2.197 25.832 16.216 1.00 54.16 906 LEU A C 1
ATOM 7031 O O . LEU A 1 906 ? 2.842 26.817 16.578 1.00 54.16 906 LEU A O 1
ATOM 7035 N N . TRP A 1 907 ? 1.472 25.792 15.095 1.00 45.12 907 TRP A N 1
ATOM 7036 C CA . TRP A 1 907 ? 1.346 26.927 14.183 1.00 45.12 907 TRP A CA 1
ATOM 7037 C C . TRP A 1 907 ? 0.716 28.115 14.917 1.00 45.12 907 TRP A C 1
ATOM 7039 O O . TRP A 1 907 ? -0.495 28.176 15.129 1.00 45.12 907 TRP A O 1
ATOM 7049 N N . GLN A 1 908 ? 1.570 29.039 15.352 1.00 37.53 908 GLN A N 1
ATOM 7050 C CA . GLN A 1 908 ? 1.178 30.391 15.707 1.00 37.53 908 GLN A CA 1
ATOM 7051 C C . GLN A 1 908 ? 0.900 31.088 14.378 1.00 37.53 908 GLN A C 1
ATOM 7053 O O . GLN A 1 908 ? 1.785 31.135 13.521 1.00 37.53 908 GLN A O 1
ATOM 7058 N N . GLY A 1 909 ? -0.339 31.547 14.187 1.00 39.91 909 GLY A N 1
ATOM 7059 C CA . GLY A 1 909 ? -0.752 32.184 12.938 1.00 39.91 909 GLY A CA 1
ATOM 7060 C C . GLY A 1 909 ? 0.082 33.423 12.605 1.00 39.91 909 GLY A C 1
ATOM 7061 O O . GLY A 1 909 ? 0.816 33.908 13.471 1.00 39.91 909 GLY A O 1
ATOM 7062 N N . PRO A 1 910 ? -0.008 33.942 11.365 1.00 34.53 910 PRO A N 1
ATOM 7063 C CA . PRO A 1 910 ? 0.809 35.062 10.919 1.00 34.53 910 PRO A CA 1
ATOM 7064 C C . PRO A 1 910 ? 0.646 36.236 11.883 1.00 34.53 910 PRO A C 1
ATOM 7066 O O . PRO A 1 910 ? -0.411 36.861 11.949 1.00 34.53 910 PRO A O 1
ATOM 7069 N N . THR A 1 911 ? 1.701 36.516 12.649 1.00 30.34 911 THR A N 1
ATOM 7070 C CA . THR A 1 911 ? 1.742 37.655 13.559 1.00 30.34 911 THR A CA 1
ATOM 7071 C C . THR A 1 911 ? 1.469 38.910 12.743 1.00 30.34 911 THR A C 1
ATOM 7073 O O . THR A 1 911 ? 2.133 39.113 11.724 1.00 30.34 911 THR A O 1
ATOM 7076 N N . GLU A 1 912 ? 0.525 39.754 13.171 1.00 31.95 912 GLU A N 1
ATOM 7077 C CA . GLU A 1 912 ? 0.249 41.029 12.501 1.00 31.95 912 GLU A CA 1
ATOM 7078 C C . GLU A 1 912 ? 1.462 41.960 12.627 1.00 31.95 912 GLU A C 1
ATOM 7080 O O . GLU A 1 912 ? 1.590 42.768 13.549 1.00 31.95 912 GLU A O 1
ATOM 7085 N N . ALA A 1 913 ? 2.398 41.811 11.691 1.00 30.02 913 ALA A N 1
ATOM 7086 C CA . ALA A 1 913 ? 3.572 42.644 11.571 1.00 30.02 913 ALA A CA 1
ATOM 7087 C C . ALA A 1 913 ? 3.127 44.031 11.102 1.00 30.02 913 ALA A C 1
ATOM 7089 O O . ALA A 1 913 ? 2.882 44.261 9.916 1.00 30.02 913 ALA A O 1
ATOM 7090 N N . THR A 1 914 ? 3.018 44.963 12.048 1.00 29.11 914 THR A N 1
ATOM 7091 C CA . THR A 1 914 ? 2.804 46.377 11.739 1.00 29.11 914 THR A CA 1
ATOM 7092 C C . THR A 1 914 ? 3.884 46.856 10.758 1.00 29.11 914 THR A C 1
ATOM 7094 O O . THR A 1 914 ? 5.063 46.531 10.935 1.00 29.11 914 THR A O 1
ATOM 7097 N N . PRO A 1 915 ? 3.515 47.598 9.695 1.00 33.47 915 PRO A N 1
ATOM 7098 C CA . PRO A 1 915 ? 4.410 47.862 8.572 1.00 33.47 915 PRO A CA 1
ATOM 7099 C C . PRO A 1 915 ? 5.500 48.878 8.942 1.00 33.47 915 PRO A C 1
ATOM 7101 O O . PRO A 1 915 ? 5.363 50.081 8.725 1.00 33.47 915 PRO A O 1
ATOM 7104 N N . SER A 1 916 ? 6.606 48.381 9.496 1.00 28.59 916 SER A N 1
ATOM 7105 C CA . SER A 1 916 ? 7.827 49.159 9.698 1.00 28.59 916 SER A CA 1
ATOM 7106 C C . SER A 1 916 ? 8.560 49.332 8.368 1.00 28.59 916 SER A C 1
ATOM 7108 O O . SER A 1 916 ? 8.870 48.357 7.681 1.00 28.59 916 SER A O 1
ATOM 7110 N N . ALA A 1 917 ? 8.825 50.579 7.982 1.00 37.75 917 ALA A N 1
ATOM 7111 C CA . ALA A 1 917 ? 9.410 50.899 6.687 1.00 37.75 917 ALA A CA 1
ATOM 7112 C C . ALA A 1 917 ? 10.927 50.631 6.660 1.00 37.75 917 ALA A C 1
ATOM 7114 O O . ALA A 1 917 ? 11.713 51.395 7.219 1.00 37.75 917 ALA A O 1
ATOM 7115 N N . ALA A 1 918 ? 11.337 49.590 5.935 1.00 30.45 918 ALA A N 1
ATOM 7116 C CA . ALA A 1 918 ? 12.721 49.354 5.530 1.00 30.45 918 ALA A CA 1
ATOM 7117 C C . ALA A 1 918 ? 12.765 49.050 4.024 1.00 30.45 918 ALA A C 1
ATOM 7119 O O . ALA A 1 918 ? 12.012 48.211 3.531 1.00 30.45 918 ALA A O 1
ATOM 7120 N N . GLN A 1 919 ? 13.619 49.756 3.279 1.00 30.02 919 GLN A N 1
ATOM 7121 C CA . GLN A 1 919 ? 13.731 49.583 1.828 1.00 30.02 919 GLN A CA 1
ATOM 7122 C C . GLN A 1 919 ? 14.557 48.331 1.484 1.00 30.02 919 GLN A C 1
ATOM 7124 O O . GLN A 1 919 ? 15.666 48.192 2.005 1.00 30.02 919 GLN A O 1
ATOM 7129 N N . PRO A 1 920 ? 14.100 47.459 0.566 1.00 30.28 920 PRO A N 1
ATOM 7130 C CA . PRO A 1 920 ? 14.982 46.494 -0.077 1.00 30.28 920 PRO A CA 1
ATOM 7131 C C . PRO A 1 920 ? 15.885 47.225 -1.082 1.00 30.28 920 PRO A C 1
ATOM 7133 O O . PRO A 1 920 ? 15.402 47.960 -1.945 1.00 30.28 920 PRO A O 1
ATOM 7136 N N . SER A 1 921 ? 17.199 47.027 -0.982 1.00 27.95 921 SER A N 1
ATOM 7137 C CA . SER A 1 921 ? 18.152 47.533 -1.972 1.00 27.95 921 SER A CA 1
ATOM 7138 C C . SER A 1 921 ? 18.041 46.758 -3.289 1.00 27.95 921 SER A C 1
ATOM 7140 O O . SER A 1 921 ? 17.801 45.551 -3.315 1.00 27.95 921 SER A O 1
ATOM 7142 N N . THR A 1 922 ? 18.195 47.465 -4.406 1.00 27.80 922 THR A N 1
ATOM 7143 C CA . THR A 1 922 ? 18.010 46.913 -5.750 1.00 27.80 922 THR A CA 1
ATOM 7144 C C . THR A 1 922 ? 19.221 46.110 -6.226 1.00 27.80 922 THR A C 1
ATOM 7146 O O . THR A 1 922 ? 20.350 46.595 -6.222 1.00 27.80 922 THR A O 1
ATOM 7149 N N . SER A 1 923 ? 18.970 44.913 -6.757 1.00 28.22 923 SER A N 1
ATOM 7150 C CA . SER A 1 923 ? 19.863 44.240 -7.703 1.00 28.22 923 SER A CA 1
ATOM 7151 C C . SER A 1 923 ? 19.051 43.733 -8.900 1.00 28.22 923 SER A C 1
ATOM 7153 O O . SER A 1 923 ? 17.902 43.309 -8.766 1.00 28.22 923 SER A O 1
ATOM 7155 N N . THR A 1 924 ? 19.605 43.891 -10.102 1.00 29.53 924 THR A N 1
ATOM 7156 C CA . THR A 1 924 ? 18.838 43.819 -11.356 1.00 29.53 924 THR A CA 1
ATOM 7157 C C . THR A 1 924 ? 18.690 42.376 -11.858 1.00 29.53 924 THR A C 1
ATOM 7159 O O . THR A 1 924 ? 19.694 41.666 -11.933 1.00 29.53 924 THR A O 1
ATOM 7162 N N . PRO A 1 925 ? 17.485 41.923 -12.261 1.00 26.66 925 PRO A N 1
ATOM 7163 C CA . PRO A 1 925 ? 17.301 40.598 -12.850 1.00 26.66 925 PRO A CA 1
ATOM 7164 C C . PRO A 1 925 ? 17.821 40.539 -14.295 1.00 26.66 925 PRO A C 1
ATOM 7166 O O . PRO A 1 925 ? 17.613 41.466 -15.078 1.00 26.66 925 PRO A O 1
ATOM 7169 N N . ALA A 1 926 ? 18.433 39.413 -14.670 1.00 27.91 926 ALA A N 1
ATOM 7170 C CA . ALA A 1 926 ? 18.912 39.141 -16.026 1.00 27.91 926 ALA A CA 1
ATOM 7171 C C . ALA A 1 926 ? 18.238 37.897 -16.641 1.00 27.91 926 ALA A C 1
ATOM 7173 O O . ALA A 1 926 ? 17.862 36.970 -15.928 1.00 27.91 926 ALA A O 1
ATOM 7174 N N . SER A 1 927 ? 18.109 37.917 -17.974 1.00 26.06 927 SER A N 1
ATOM 7175 C CA . SER A 1 927 ? 17.756 36.801 -18.876 1.00 26.06 927 SER A CA 1
ATOM 7176 C C . SER A 1 927 ? 16.534 35.925 -18.526 1.00 26.06 927 SER A C 1
ATOM 7178 O O . SER A 1 927 ? 16.597 34.903 -17.846 1.00 26.06 927 SER A O 1
ATOM 7180 N N . ILE A 1 928 ? 15.417 36.260 -19.177 1.00 33.78 928 ILE A N 1
ATOM 7181 C CA . ILE A 1 928 ? 14.231 35.409 -19.349 1.00 33.78 928 ILE A CA 1
ATOM 7182 C C . ILE A 1 928 ? 14.615 34.078 -20.023 1.00 33.78 928 ILE A C 1
ATOM 7184 O O . ILE A 1 928 ? 14.991 34.098 -21.190 1.00 33.78 928 ILE A O 1
ATOM 7188 N N . LEU A 1 929 ? 14.444 32.937 -19.337 1.00 27.25 929 LEU A N 1
ATOM 7189 C CA . LEU A 1 929 ? 14.144 31.619 -19.942 1.00 27.25 929 LEU A CA 1
ATOM 7190 C C . LEU A 1 929 ? 13.826 30.552 -18.866 1.00 27.25 929 LEU A C 1
ATOM 7192 O O . LEU A 1 929 ? 14.662 29.720 -18.520 1.00 27.25 929 LEU A O 1
ATOM 7196 N N . LYS A 1 930 ? 12.603 30.582 -18.309 1.00 26.48 930 LYS A N 1
ATOM 7197 C CA . LYS A 1 930 ? 11.985 29.470 -17.547 1.00 26.48 930 LYS A CA 1
ATOM 7198 C C . LYS A 1 930 ? 10.506 29.757 -17.248 1.00 26.48 930 LYS A C 1
ATOM 7200 O O . LYS A 1 930 ? 10.191 30.521 -16.341 1.00 26.48 930 LYS A O 1
ATOM 7205 N N . ARG A 1 931 ? 9.590 29.085 -17.953 1.00 25.00 931 ARG A N 1
ATOM 7206 C CA . ARG A 1 931 ? 8.266 28.738 -17.404 1.00 25.00 931 ARG A CA 1
ATOM 7207 C C . ARG A 1 931 ? 8.327 27.267 -17.009 1.00 25.00 931 ARG A C 1
ATOM 7209 O O . ARG A 1 931 ? 8.711 26.440 -17.829 1.00 25.00 931 ARG A O 1
ATOM 7216 N N . ARG A 1 932 ? 8.005 26.955 -15.752 1.00 27.14 932 ARG A N 1
ATOM 7217 C CA . ARG A 1 932 ? 7.825 25.566 -15.309 1.00 27.14 932 ARG A CA 1
ATOM 7218 C C . ARG A 1 932 ? 6.452 25.090 -15.776 1.00 27.14 932 ARG A C 1
ATOM 7220 O O . ARG A 1 932 ? 5.488 25.842 -15.657 1.00 27.14 932 ARG A O 1
ATOM 7227 N N . VAL A 1 933 ? 6.379 23.857 -16.262 1.00 26.30 933 VAL A N 1
ATOM 7228 C CA . VAL A 1 933 ? 5.113 23.129 -16.376 1.00 26.30 933 VAL A CA 1
ATOM 7229 C C . VAL A 1 933 ? 4.698 22.709 -14.962 1.00 26.30 933 VAL A C 1
ATOM 7231 O O . VAL A 1 933 ? 5.543 22.279 -14.173 1.00 26.30 933 VAL A O 1
ATOM 7234 N N . LYS A 1 934 ? 3.422 22.913 -14.630 1.00 27.66 934 LYS A N 1
ATOM 7235 C CA . LYS A 1 934 ? 2.738 22.235 -13.526 1.00 27.66 934 LYS A CA 1
ATOM 7236 C C . LYS A 1 934 ? 2.002 21.018 -14.097 1.00 27.66 934 LYS A C 1
ATOM 7238 O O . LYS A 1 934 ? 1.674 21.049 -15.280 1.00 27.66 934 LYS A O 1
ATOM 7243 N N . ASP A 1 935 ? 1.660 20.075 -13.217 1.00 26.69 935 ASP A N 1
ATOM 7244 C CA . ASP A 1 935 ? 0.662 19.016 -13.441 1.00 26.69 935 ASP A CA 1
ATOM 7245 C C . ASP A 1 935 ? 1.123 17.928 -14.456 1.00 26.69 935 ASP A C 1
ATOM 7247 O O . ASP A 1 935 ? 1.851 18.216 -15.401 1.00 26.69 935 ASP A O 1
ATOM 7251 N N . LEU A 1 936 ? 0.825 16.628 -14.314 1.00 25.17 936 LEU A N 1
ATOM 7252 C CA . LEU A 1 936 ? 0.017 15.875 -13.335 1.00 25.17 936 LEU A CA 1
ATOM 7253 C C . LEU A 1 936 ? 0.560 14.409 -13.253 1.00 25.17 936 LEU A C 1
ATOM 7255 O O . LEU A 1 936 ? 1.060 13.922 -14.270 1.00 25.17 936 LEU A O 1
ATOM 7259 N N . PRO A 1 937 ? 0.477 13.668 -12.125 1.00 30.45 937 PRO A N 1
ATOM 7260 C CA . PRO A 1 937 ? 0.798 12.226 -12.075 1.00 30.45 937 PRO A CA 1
ATOM 7261 C C . PRO A 1 937 ? -0.424 11.329 -12.374 1.00 30.45 937 PRO A C 1
ATOM 7263 O O . PRO A 1 937 ? -1.560 11.791 -12.265 1.00 30.45 937 PRO A O 1
ATOM 7266 N N . PRO A 1 938 ? -0.220 10.031 -12.691 1.00 26.67 938 PRO A N 1
ATOM 7267 C CA . PRO A 1 938 ? -1.037 8.998 -12.028 1.00 26.67 938 PRO A CA 1
ATOM 7268 C C . PRO A 1 938 ? -0.355 7.619 -11.850 1.00 26.67 938 PRO A C 1
ATOM 7270 O O . PRO A 1 938 ? -0.069 6.923 -12.825 1.00 26.67 938 PRO A O 1
ATOM 7273 N N . VAL A 1 939 ? -0.232 7.137 -10.605 1.00 25.42 939 VAL A N 1
ATOM 7274 C CA . VAL A 1 939 ? -0.062 5.699 -10.298 1.00 25.42 939 VAL A CA 1
ATOM 7275 C C . VAL A 1 939 ? -0.866 5.340 -9.049 1.00 25.42 939 VAL A C 1
ATOM 7277 O O . VAL A 1 939 ? -0.648 5.913 -7.987 1.00 25.42 939 VAL A O 1
ATOM 7280 N N . ALA A 1 940 ? -1.741 4.342 -9.166 1.00 24.53 940 ALA A N 1
ATOM 7281 C CA . ALA A 1 940 ? -2.367 3.655 -8.042 1.00 24.53 940 ALA A CA 1
ATOM 7282 C C . ALA A 1 940 ? -2.454 2.156 -8.362 1.00 24.53 940 ALA A C 1
ATOM 7284 O O . ALA A 1 940 ? -2.839 1.787 -9.473 1.00 24.53 940 ALA A O 1
ATOM 7285 N N . THR A 1 941 ? -2.107 1.308 -7.391 1.00 24.17 941 THR A N 1
ATOM 7286 C CA . THR A 1 941 ? -2.202 -0.155 -7.497 1.00 24.17 941 THR A CA 1
ATOM 7287 C C . THR A 1 941 ? -2.573 -0.726 -6.132 1.00 24.17 941 THR A C 1
ATOM 7289 O O . THR A 1 941 ? -1.772 -0.658 -5.201 1.00 24.17 941 THR A O 1
ATOM 7292 N N . THR A 1 942 ? -3.771 -1.292 -6.009 1.00 25.69 942 THR A N 1
ATOM 7293 C CA . THR A 1 942 ? -4.251 -1.978 -4.799 1.00 25.69 942 THR A CA 1
ATOM 7294 C C . THR A 1 942 ? -4.137 -3.502 -4.912 1.00 25.69 942 THR A C 1
ATOM 7296 O O . THR A 1 942 ? -3.820 -4.056 -5.966 1.00 25.69 942 THR A O 1
ATOM 7299 N N . LEU A 1 943 ? -4.298 -4.176 -3.772 1.00 25.88 943 LEU A N 1
ATOM 7300 C CA . LEU A 1 943 ? -4.041 -5.606 -3.592 1.00 25.88 943 LEU A CA 1
ATOM 7301 C C . LEU A 1 943 ? -5.146 -6.494 -4.181 1.00 25.88 943 LEU A C 1
ATOM 7303 O O . LEU A 1 943 ? -6.300 -6.093 -4.302 1.00 25.88 943 LEU A O 1
ATOM 7307 N N . ALA A 1 944 ? -4.790 -7.742 -4.487 1.00 22.89 944 ALA A N 1
ATOM 7308 C CA . ALA A 1 944 ? -5.755 -8.769 -4.856 1.00 22.89 944 ALA A CA 1
ATOM 7309 C C . ALA A 1 944 ? -6.422 -9.375 -3.608 1.00 22.89 944 ALA A C 1
ATOM 7311 O O . ALA A 1 944 ? -5.736 -9.883 -2.721 1.00 22.89 944 ALA A O 1
ATOM 7312 N N . ALA A 1 945 ? -7.754 -9.405 -3.604 1.00 24.52 945 ALA A N 1
ATOM 7313 C CA . ALA A 1 945 ? -8.576 -10.252 -2.743 1.00 24.52 945 ALA A CA 1
ATOM 7314 C C . ALA A 1 945 ? -9.480 -11.120 -3.636 1.00 24.52 945 ALA A C 1
ATOM 7316 O O . ALA A 1 945 ? -9.944 -10.663 -4.681 1.00 24.52 945 ALA A O 1
ATOM 7317 N N . GLY A 1 946 ? -9.681 -12.388 -3.272 1.00 25.06 946 GLY A N 1
ATOM 7318 C CA . GLY A 1 946 ? -10.435 -13.349 -4.086 1.00 25.06 946 GLY A CA 1
ATOM 7319 C C . GLY A 1 946 ? -11.903 -13.479 -3.673 1.00 25.06 946 GLY A C 1
ATOM 7320 O O . GLY A 1 946 ? -12.242 -13.290 -2.508 1.00 25.06 946 GLY A O 1
ATOM 7321 N N . SER A 1 947 ? -12.763 -13.884 -4.610 1.00 23.92 947 SER A N 1
ATOM 7322 C CA . SER A 1 947 ? -14.132 -14.336 -4.326 1.00 23.92 947 SER A CA 1
ATOM 7323 C C . SER A 1 947 ? -14.529 -15.534 -5.207 1.00 23.92 947 SER A C 1
ATOM 7325 O O . SER A 1 947 ? -13.734 -16.023 -6.011 1.00 23.92 947 SER A O 1
ATOM 7327 N N . SER A 1 948 ? -15.712 -16.098 -4.951 1.00 24.16 948 SER A N 1
ATOM 7328 C CA . SER A 1 948 ? -16.086 -17.477 -5.295 1.00 24.16 948 SER A CA 1
ATOM 7329 C C . SER A 1 948 ? -16.809 -17.663 -6.638 1.00 24.16 948 SER A C 1
ATOM 7331 O O . SER A 1 948 ? -17.350 -16.727 -7.217 1.00 24.16 948 SER A O 1
ATOM 7333 N N . ALA A 1 949 ? -16.863 -18.917 -7.098 1.00 26.80 949 ALA A N 1
ATOM 7334 C CA . ALA A 1 949 ? -17.500 -19.326 -8.350 1.00 26.80 949 ALA A CA 1
ATOM 7335 C C . ALA A 1 949 ? -19.044 -19.257 -8.349 1.00 26.80 949 ALA A C 1
ATOM 7337 O O . ALA A 1 949 ? -19.688 -19.427 -7.314 1.00 26.80 949 ALA A O 1
ATOM 7338 N N . ALA A 1 950 ? -19.611 -19.116 -9.553 1.00 25.78 950 ALA A N 1
ATOM 7339 C CA . ALA A 1 950 ? -20.994 -19.430 -9.920 1.00 25.78 950 ALA A CA 1
ATOM 7340 C C . ALA A 1 950 ? -21.042 -19.873 -11.404 1.00 25.78 950 ALA A C 1
ATOM 7342 O O . ALA A 1 950 ? -20.112 -19.590 -12.159 1.00 25.78 950 ALA A O 1
ATOM 7343 N N . GLU A 1 951 ? -22.086 -20.598 -11.813 1.00 25.36 951 GLU A N 1
ATOM 7344 C CA . GLU A 1 951 ? -22.158 -21.327 -13.097 1.00 25.36 951 GLU A CA 1
ATOM 7345 C C . GLU A 1 951 ? -22.881 -20.545 -14.221 1.00 25.36 951 GLU A C 1
ATOM 7347 O O . GLU A 1 951 ? -23.771 -19.741 -13.944 1.00 25.36 951 GLU A O 1
ATOM 7352 N N . GLY A 1 952 ? -22.561 -20.823 -15.498 1.00 24.44 952 GLY A N 1
ATOM 7353 C CA . GLY A 1 952 ? -23.305 -20.295 -16.658 1.00 24.44 952 GLY A CA 1
ATOM 7354 C C . GLY A 1 952 ? -22.613 -20.473 -18.023 1.00 24.44 952 GLY A C 1
ATOM 7355 O O . GLY A 1 952 ? -21.708 -19.719 -18.360 1.00 24.44 952 GLY A O 1
ATOM 7356 N N . ASP A 1 953 ? -23.079 -21.434 -18.824 1.00 25.00 953 ASP A N 1
ATOM 7357 C CA . ASP A 1 953 ? -22.587 -21.842 -20.163 1.00 25.00 953 ASP A CA 1
ATOM 7358 C C . ASP A 1 953 ? -23.792 -21.880 -21.153 1.00 25.00 953 ASP A C 1
ATOM 7360 O O . ASP A 1 953 ? -24.926 -21.897 -20.654 1.00 25.00 953 ASP A O 1
ATOM 7364 N N . PRO A 1 954 ? -23.672 -21.939 -22.507 1.00 34.16 954 PRO A N 1
ATOM 7365 C CA . PRO A 1 954 ? -22.501 -21.811 -23.395 1.00 34.16 954 PRO A CA 1
ATOM 7366 C C . PRO A 1 954 ? -22.592 -20.690 -24.459 1.00 34.16 954 PRO A C 1
ATOM 7368 O O . PRO A 1 954 ? -23.663 -20.177 -24.785 1.00 34.16 954 PRO A O 1
ATOM 7371 N N . GLY A 1 955 ? -21.462 -20.407 -25.126 1.00 24.91 955 GLY A N 1
ATOM 7372 C CA . GLY A 1 955 ? -21.403 -19.590 -26.351 1.00 24.91 955 GLY A CA 1
ATOM 7373 C C . GLY A 1 955 ? -20.148 -19.861 -27.191 1.00 24.91 955 GLY A C 1
ATOM 7374 O O . GLY A 1 955 ? -19.105 -19.254 -26.969 1.00 24.91 955 GLY A O 1
ATOM 7375 N N . THR A 1 956 ? -20.222 -20.792 -28.147 1.00 22.67 956 THR A N 1
ATOM 7376 C CA . THR A 1 956 ? -19.049 -21.348 -28.848 1.00 22.67 956 THR A CA 1
ATOM 7377 C C . THR A 1 956 ? -18.447 -20.452 -29.937 1.00 22.67 956 THR A C 1
ATOM 7379 O O . THR A 1 956 ? -19.119 -20.064 -30.888 1.00 22.67 956 THR A O 1
ATOM 7382 N N . CYS A 1 957 ? -17.125 -20.259 -29.872 1.00 22.75 957 CYS A N 1
ATOM 7383 C CA . CYS A 1 957 ? -16.261 -19.858 -30.989 1.00 22.75 957 CYS A CA 1
ATOM 7384 C C . CYS A 1 957 ? -14.892 -20.573 -30.861 1.00 22.75 957 CYS A C 1
ATOM 7386 O O . CYS A 1 957 ? -14.543 -20.993 -29.757 1.00 22.75 957 CYS A O 1
ATOM 7388 N N . PRO A 1 958 ? -14.142 -20.799 -31.958 1.00 27.25 958 PRO A N 1
ATOM 7389 C CA . PRO A 1 958 ? -13.098 -21.827 -31.994 1.00 27.25 958 PRO A CA 1
ATOM 7390 C C . PRO A 1 958 ? -11.774 -21.421 -31.328 1.00 27.25 958 PRO A C 1
ATOM 7392 O O . PRO A 1 958 ? -11.235 -20.342 -31.571 1.00 27.25 958 PRO A O 1
ATOM 7395 N N . THR A 1 959 ? -11.213 -22.348 -30.551 1.00 23.81 959 THR A N 1
ATOM 7396 C CA . THR A 1 959 ? -9.911 -22.232 -29.883 1.00 23.81 959 THR A CA 1
ATOM 7397 C C . THR A 1 959 ? -8.750 -22.284 -30.889 1.00 23.81 959 THR A C 1
ATOM 7399 O O . THR A 1 959 ? -8.683 -23.231 -31.679 1.00 23.81 959 THR A O 1
ATOM 7402 N N . PRO A 1 960 ? -7.788 -21.343 -30.852 1.00 26.34 960 PRO A N 1
ATOM 7403 C CA . PRO A 1 960 ? -6.475 -21.541 -31.462 1.00 26.34 960 PRO A CA 1
ATOM 7404 C C . PRO A 1 960 ? -5.736 -22.700 -30.777 1.00 26.34 960 PRO A C 1
ATOM 7406 O O . PRO A 1 960 ? -5.919 -22.935 -29.583 1.00 26.34 960 PRO A O 1
ATOM 7409 N N . LEU A 1 961 ? -4.888 -23.417 -31.516 1.00 24.89 961 LEU A N 1
ATOM 7410 C CA . LEU A 1 961 ? -4.055 -24.471 -30.934 1.00 24.89 961 LEU A CA 1
ATOM 7411 C C . LEU A 1 961 ? -3.088 -23.877 -29.902 1.00 24.89 961 LEU A C 1
ATOM 7413 O O . LEU A 1 961 ? -2.412 -22.887 -30.185 1.00 24.89 961 LEU A O 1
ATOM 7417 N N . VAL A 1 962 ? -3.008 -24.509 -28.729 1.00 24.45 962 VAL A N 1
ATOM 7418 C CA . VAL A 1 962 ? -1.966 -24.217 -27.740 1.00 24.45 962 VAL A CA 1
ATOM 7419 C C . VAL A 1 962 ? -0.624 -24.611 -28.352 1.00 24.45 962 VAL A C 1
ATOM 7421 O O . VAL A 1 962 ? -0.420 -25.771 -28.707 1.00 24.45 962 VAL A O 1
ATOM 7424 N N . LEU A 1 963 ? 0.264 -23.632 -28.501 1.00 28.05 963 LEU A N 1
ATOM 7425 C CA . LEU A 1 963 ? 1.687 -23.864 -28.716 1.00 28.05 963 LEU A CA 1
ATOM 7426 C C . LEU A 1 963 ? 2.339 -23.982 -27.338 1.00 28.05 963 LEU A C 1
ATOM 7428 O O . LEU A 1 963 ? 2.017 -23.189 -26.453 1.00 28.05 963 LEU A O 1
ATOM 7432 N N . ASP A 1 964 ? 3.234 -24.950 -27.159 1.00 23.67 964 ASP A N 1
ATOM 7433 C CA . ASP A 1 964 ? 3.957 -25.114 -25.899 1.00 23.67 964 ASP A CA 1
ATOM 7434 C C . ASP A 1 964 ? 4.808 -23.867 -25.607 1.00 23.67 964 ASP A C 1
ATOM 7436 O O . ASP A 1 964 ? 5.748 -23.545 -26.340 1.00 23.67 964 ASP A O 1
ATOM 7440 N N . GLU A 1 965 ? 4.485 -23.155 -24.521 1.00 28.09 965 GLU A N 1
ATOM 7441 C CA . GLU A 1 965 ? 5.337 -22.092 -23.983 1.00 28.09 965 GLU A CA 1
ATOM 7442 C C . GLU A 1 965 ? 6.545 -22.712 -23.272 1.00 28.09 965 GLU A C 1
ATOM 7444 O O . GLU A 1 965 ? 6.651 -22.710 -22.044 1.00 28.09 965 GLU A O 1
ATOM 7449 N N . ASP A 1 966 ? 7.487 -23.228 -24.062 1.00 26.47 966 ASP A N 1
ATOM 7450 C CA . ASP A 1 966 ? 8.825 -23.586 -23.598 1.00 26.47 966 ASP A CA 1
ATOM 7451 C C . ASP A 1 966 ? 9.551 -22.297 -23.172 1.00 26.47 966 ASP A C 1
ATOM 7453 O O . ASP A 1 966 ? 10.262 -21.645 -23.952 1.00 26.47 966 ASP A O 1
ATOM 7457 N N . VAL A 1 967 ? 9.336 -21.899 -21.910 1.00 26.56 967 VAL A N 1
ATOM 7458 C CA . VAL A 1 967 ? 10.006 -20.778 -21.236 1.00 26.56 967 VAL A CA 1
ATOM 7459 C C . VAL A 1 967 ? 11.485 -21.122 -21.094 1.00 26.56 967 VAL A C 1
ATOM 7461 O O . VAL A 1 967 ? 11.979 -21.556 -20.054 1.00 26.56 967 VAL A O 1
ATOM 7464 N N . CYS A 1 968 ? 12.203 -20.938 -22.196 1.00 29.19 968 CYS A N 1
ATOM 7465 C CA . CYS A 1 968 ? 13.631 -21.148 -22.270 1.00 29.19 968 CYS A CA 1
ATOM 7466 C C . CYS A 1 968 ? 14.316 -20.267 -21.216 1.00 29.19 968 CYS A C 1
ATOM 7468 O O . CYS A 1 968 ? 14.123 -19.045 -21.262 1.00 29.19 968 CYS A O 1
ATOM 7470 N N . PRO A 1 969 ? 15.170 -20.819 -20.339 1.00 25.34 969 PRO A N 1
ATOM 7471 C CA . PRO A 1 969 ? 15.987 -19.988 -19.470 1.00 25.34 969 PRO A CA 1
ATOM 7472 C C . PRO A 1 969 ? 16.855 -19.047 -20.316 1.00 25.34 969 PRO A C 1
ATOM 7474 O O . PRO A 1 969 ? 17.335 -19.416 -21.394 1.00 25.34 969 PRO A O 1
ATOM 7477 N N . THR A 1 970 ? 17.085 -17.832 -19.815 1.00 26.73 970 THR A N 1
ATOM 7478 C CA . THR A 1 970 ? 18.182 -16.985 -20.300 1.00 26.73 970 THR A CA 1
ATOM 7479 C C . THR A 1 970 ? 19.487 -17.773 -20.152 1.00 26.73 970 THR A C 1
ATOM 7481 O O . THR A 1 970 ? 19.774 -18.213 -19.034 1.00 26.73 970 THR A O 1
ATOM 7484 N N . PRO A 1 971 ? 20.247 -18.009 -21.235 1.00 26.48 971 PRO A N 1
ATOM 7485 C CA . PRO A 1 971 ? 21.376 -18.925 -21.195 1.00 26.48 971 PRO A CA 1
ATOM 7486 C C . PRO A 1 971 ? 22.529 -18.371 -20.351 1.00 26.48 971 PRO A C 1
ATOM 7488 O O . PRO A 1 971 ? 22.927 -17.222 -20.512 1.00 26.48 971 PRO A O 1
ATOM 7491 N N . ASP A 1 972 ? 23.041 -19.242 -19.481 1.00 26.11 972 ASP A N 1
ATOM 7492 C CA . ASP A 1 972 ? 24.348 -19.227 -18.810 1.00 26.11 972 ASP A CA 1
ATOM 7493 C C . ASP A 1 972 ? 25.057 -17.852 -18.641 1.00 26.11 972 ASP A C 1
ATOM 7495 O O . ASP A 1 972 ? 25.750 -17.389 -19.559 1.00 26.11 972 ASP A O 1
ATOM 7499 N N . PRO A 1 973 ? 24.989 -17.224 -17.445 1.00 30.33 973 PRO A N 1
ATOM 7500 C CA . PRO A 1 973 ? 25.689 -15.967 -17.172 1.00 30.33 973 PRO A CA 1
ATOM 7501 C C . PRO A 1 973 ? 27.224 -16.072 -17.247 1.00 30.33 973 PRO A C 1
ATOM 7503 O O . PRO A 1 973 ? 27.894 -15.044 -17.342 1.00 30.33 973 PRO A O 1
ATOM 7506 N N . THR A 1 974 ? 27.821 -17.271 -17.254 1.00 26.67 974 THR A N 1
ATOM 7507 C CA . THR A 1 974 ? 29.286 -17.419 -17.325 1.00 26.67 974 THR A CA 1
ATOM 7508 C C . THR A 1 974 ? 29.852 -17.108 -18.715 1.00 26.67 974 THR A C 1
ATOM 7510 O O . THR A 1 974 ? 30.956 -16.568 -18.824 1.00 26.67 974 THR A O 1
ATOM 7513 N N . VAL A 1 975 ? 29.087 -17.366 -19.785 1.00 27.30 975 VAL A N 1
ATOM 7514 C CA . VAL A 1 975 ? 29.520 -17.152 -21.184 1.00 27.30 975 VAL A CA 1
ATOM 7515 C C . VAL A 1 975 ? 29.616 -15.659 -21.523 1.00 27.30 975 VAL A C 1
ATOM 7517 O O . VAL A 1 975 ? 30.401 -15.252 -22.385 1.00 27.30 975 VAL A O 1
ATOM 7520 N N . ARG A 1 976 ? 28.880 -14.815 -20.794 1.00 32.78 976 ARG A N 1
ATOM 7521 C CA . ARG A 1 976 ? 29.085 -13.367 -20.759 1.00 32.78 976 ARG A CA 1
ATOM 7522 C C . ARG A 1 976 ? 29.149 -12.875 -19.314 1.00 32.78 976 ARG A C 1
ATOM 7524 O O . ARG A 1 976 ? 28.151 -12.387 -18.786 1.00 32.78 976 ARG A O 1
ATOM 7531 N N . LYS A 1 977 ? 30.378 -12.801 -18.769 1.00 30.12 977 LYS A N 1
ATOM 7532 C CA . LYS A 1 977 ? 30.743 -11.677 -17.879 1.00 30.12 977 LYS A CA 1
ATOM 7533 C C . LYS A 1 977 ? 30.076 -10.416 -18.435 1.00 30.12 977 LYS A C 1
ATOM 7535 O O . LYS A 1 977 ? 30.181 -10.191 -19.643 1.00 30.12 977 LYS A O 1
ATOM 7540 N N . LEU A 1 978 ? 29.420 -9.622 -17.589 1.00 33.25 978 LEU A N 1
ATOM 7541 C CA . LEU A 1 978 ? 28.729 -8.398 -18.000 1.00 33.25 978 LEU A CA 1
ATOM 7542 C C . LEU A 1 978 ? 29.742 -7.406 -18.609 1.00 33.25 978 LEU A C 1
ATOM 7544 O O . LEU A 1 978 ? 30.356 -6.600 -17.924 1.00 33.25 978 LEU A O 1
ATOM 7548 N N . ARG A 1 979 ? 29.973 -7.521 -19.921 1.00 34.28 979 ARG A N 1
ATOM 7549 C CA . ARG A 1 979 ? 30.917 -6.706 -20.692 1.00 34.28 979 ARG A CA 1
ATOM 7550 C C . ARG A 1 979 ? 30.189 -5.516 -21.304 1.00 34.28 979 ARG A C 1
ATOM 7552 O O . ARG A 1 979 ? 30.075 -5.397 -22.520 1.00 34.28 979 ARG A O 1
ATOM 7559 N N . PHE A 1 980 ? 29.760 -4.610 -20.436 1.00 35.62 980 PHE A N 1
ATOM 7560 C CA . PHE A 1 980 ? 29.925 -3.196 -20.759 1.00 35.62 980 PHE A CA 1
ATOM 7561 C C . PHE A 1 980 ? 31.439 -2.975 -20.725 1.00 35.62 980 PHE A C 1
ATOM 7563 O O . PHE A 1 980 ? 32.092 -3.368 -19.757 1.00 35.62 980 PHE A O 1
ATOM 7570 N N . ALA A 1 981 ? 32.028 -2.510 -21.822 1.00 26.66 981 ALA A N 1
ATOM 7571 C CA . ALA A 1 981 ? 33.475 -2.558 -21.988 1.00 26.66 981 ALA A CA 1
ATOM 7572 C C . ALA A 1 981 ? 34.132 -1.388 -21.242 1.00 26.66 981 ALA A C 1
ATOM 7574 O O . ALA A 1 981 ? 34.451 -0.357 -21.818 1.00 26.66 981 ALA A O 1
ATOM 7575 N N . VAL A 1 982 ? 34.325 -1.587 -19.937 1.00 24.39 982 VAL A N 1
ATOM 7576 C CA . VAL A 1 982 ? 35.065 -0.696 -19.043 1.00 24.39 982 VAL A CA 1
ATOM 7577 C C .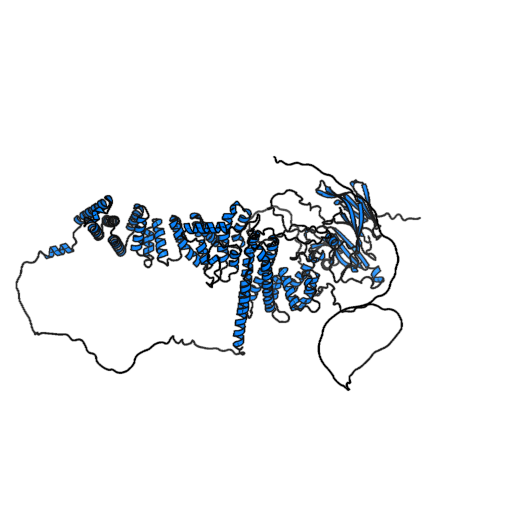 VAL A 1 982 ? 36.317 -1.430 -18.570 1.00 24.39 982 VAL A C 1
ATOM 7579 O O . VAL A 1 982 ? 36.273 -2.216 -17.627 1.00 24.39 982 VAL A O 1
ATOM 7582 N N . SER A 1 983 ? 37.429 -1.192 -19.263 1.00 24.69 983 SER A N 1
ATOM 7583 C CA . SER A 1 983 ? 38.763 -1.611 -18.820 1.00 24.69 983 SER A CA 1
ATOM 7584 C C . SER A 1 983 ? 39.402 -0.523 -17.957 1.00 24.69 983 SER A C 1
ATOM 7586 O O . SER A 1 983 ? 39.158 0.665 -18.163 1.00 24.69 983 SER A O 1
ATOM 7588 N N . GLU A 1 984 ? 40.229 -0.933 -16.998 1.00 23.70 984 GLU A N 1
ATOM 7589 C CA . GLU A 1 984 ? 40.877 -0.042 -16.033 1.00 23.70 984 GLU A CA 1
ATOM 7590 C C . GLU A 1 984 ? 41.867 0.913 -16.720 1.00 23.70 984 GLU A C 1
ATOM 7592 O O . GLU A 1 984 ? 42.808 0.489 -17.394 1.00 23.70 984 GLU A O 1
ATOM 7597 N N . SER A 1 985 ? 41.667 2.220 -16.545 1.00 25.58 985 SER A N 1
ATOM 7598 C CA . SER A 1 985 ? 42.531 3.251 -17.116 1.00 25.58 985 SER A CA 1
ATOM 7599 C C . SER A 1 985 ? 43.774 3.474 -16.250 1.00 25.58 985 SER A C 1
ATOM 7601 O O . SER A 1 985 ? 43.739 4.257 -15.297 1.00 25.58 985 SER A O 1
ATOM 7603 N N . PHE A 1 986 ? 44.887 2.827 -16.599 1.00 24.14 986 PHE A N 1
ATOM 7604 C CA . PHE A 1 986 ? 46.203 3.262 -16.127 1.00 24.14 986 PHE A CA 1
ATOM 7605 C C . PHE A 1 986 ? 46.590 4.605 -16.760 1.00 24.14 986 PHE A C 1
ATOM 7607 O O . PHE A 1 986 ? 46.257 4.899 -17.908 1.00 24.14 986 PHE A O 1
ATOM 7614 N N . SER A 1 987 ? 47.296 5.428 -15.990 1.00 26.12 987 SER A N 1
ATOM 7615 C CA . SER A 1 987 ? 47.718 6.769 -16.386 1.00 26.12 987 SER A CA 1
ATOM 7616 C C . SER A 1 987 ? 48.864 6.749 -17.399 1.00 26.12 987 SER A C 1
ATOM 7618 O O . SER A 1 987 ? 49.931 6.213 -17.107 1.00 26.12 987 SER A O 1
ATOM 7620 N N . SER A 1 988 ? 48.693 7.458 -18.514 1.00 27.02 988 SER A N 1
ATOM 7621 C CA . SER A 1 988 ? 49.802 8.099 -19.223 1.00 27.02 988 SER A CA 1
ATOM 7622 C C . SER A 1 988 ? 49.304 9.411 -19.809 1.00 27.02 988 SER A C 1
ATOM 7624 O O . SER A 1 988 ? 48.490 9.418 -20.730 1.00 27.02 988 SER A O 1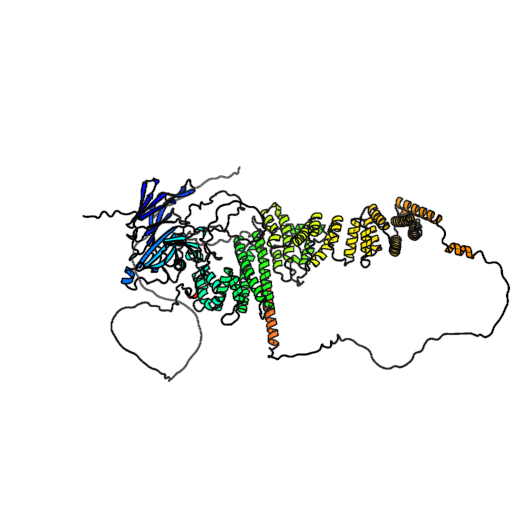
ATOM 7626 N N . GLU A 1 989 ? 49.807 10.524 -19.287 1.00 27.86 989 GLU A N 1
ATOM 7627 C CA . GLU A 1 989 ? 49.809 11.769 -20.050 1.00 27.86 989 GLU A CA 1
ATOM 7628 C C . GLU A 1 989 ? 50.733 11.600 -21.266 1.00 27.86 989 GLU A C 1
ATOM 7630 O O . GLU A 1 989 ? 51.643 10.767 -21.257 1.00 27.86 989 GLU A O 1
ATOM 7635 N N . ASN A 1 990 ? 50.485 12.374 -22.320 1.00 25.36 990 ASN A N 1
ATOM 7636 C CA . ASN A 1 990 ? 51.442 12.591 -23.400 1.00 25.36 990 ASN A CA 1
ATOM 7637 C C . ASN A 1 990 ? 51.079 13.893 -24.121 1.00 25.36 990 ASN A C 1
ATOM 7639 O O . ASN A 1 990 ? 50.133 13.943 -24.909 1.00 25.36 990 ASN A O 1
ATOM 7643 N N . THR A 1 991 ? 51.842 14.948 -23.853 1.00 24.94 991 THR A N 1
ATOM 7644 C CA . THR A 1 991 ? 51.983 16.091 -24.761 1.00 24.94 991 THR A CA 1
ATOM 7645 C C . THR A 1 991 ? 53.283 15.926 -25.558 1.00 24.94 991 THR A C 1
ATOM 7647 O O . THR A 1 991 ? 54.219 15.289 -25.074 1.00 24.94 991 THR A O 1
ATOM 7650 N N . PRO A 1 992 ? 53.323 16.382 -26.820 1.00 36.53 992 PRO A N 1
ATOM 7651 C CA . PRO A 1 992 ? 54.243 15.822 -27.805 1.00 36.53 992 PRO A CA 1
ATOM 7652 C C . PRO A 1 992 ? 55.566 16.581 -27.891 1.00 36.53 992 PRO A C 1
ATOM 7654 O O . PRO A 1 992 ? 55.601 17.785 -27.652 1.00 36.53 992 PRO A O 1
ATOM 7657 N N . ASP A 1 993 ? 56.591 15.918 -28.428 1.00 24.97 993 ASP A N 1
ATOM 7658 C CA . ASP A 1 993 ? 57.490 16.596 -29.363 1.00 24.97 993 ASP A CA 1
ATOM 7659 C C . ASP A 1 993 ? 58.018 15.645 -30.454 1.00 24.97 993 ASP A C 1
ATOM 7661 O O . ASP A 1 993 ? 57.604 14.483 -30.530 1.00 24.97 993 ASP A O 1
ATOM 7665 N N . ARG A 1 994 ? 58.818 16.176 -31.382 1.00 28.12 994 ARG A N 1
ATOM 7666 C CA . ARG A 1 994 ? 58.956 15.650 -32.747 1.00 28.12 994 ARG A CA 1
ATOM 7667 C C . ARG A 1 994 ? 60.346 15.113 -33.116 1.00 28.12 994 ARG A C 1
ATOM 7669 O O . ARG A 1 994 ? 61.356 15.465 -32.526 1.00 28.12 994 ARG A O 1
ATOM 7676 N N . ASP A 1 995 ? 60.330 14.395 -34.241 1.00 27.45 995 ASP A N 1
ATOM 7677 C CA . ASP A 1 995 ? 61.393 14.261 -35.246 1.00 27.45 995 ASP A CA 1
ATOM 7678 C C . ASP A 1 995 ? 62.647 13.387 -34.940 1.00 27.45 995 ASP A C 1
ATOM 7680 O O . ASP A 1 995 ? 63.533 13.730 -34.168 1.00 27.45 995 ASP A O 1
ATOM 7684 N N . ALA A 1 996 ? 62.760 12.330 -35.765 1.00 28.53 996 ALA A N 1
ATOM 7685 C CA . ALA A 1 996 ? 63.969 11.862 -36.470 1.00 28.53 996 ALA A CA 1
ATOM 7686 C C . ALA A 1 996 ? 64.901 10.743 -35.913 1.00 28.53 996 ALA A C 1
ATOM 7688 O O . ALA A 1 996 ? 65.725 10.933 -35.027 1.00 28.53 996 ALA A O 1
ATOM 7689 N N . THR A 1 997 ? 64.944 9.669 -36.724 1.00 28.84 997 THR A N 1
ATOM 7690 C CA . THR A 1 997 ? 66.121 8.881 -37.189 1.00 28.84 997 THR A CA 1
ATOM 7691 C C . THR A 1 997 ? 66.804 7.785 -36.345 1.00 28.84 997 THR A C 1
ATOM 7693 O O . THR A 1 997 ? 67.169 7.984 -35.198 1.00 28.84 997 THR A O 1
ATOM 7696 N N . ALA A 1 998 ? 67.127 6.705 -37.086 1.00 28.88 998 ALA A N 1
ATOM 7697 C CA . ALA A 1 998 ? 68.174 5.683 -36.896 1.00 28.88 998 ALA A CA 1
ATOM 7698 C C . ALA A 1 998 ? 67.934 4.487 -35.934 1.00 28.88 998 ALA A C 1
ATOM 7700 O O . ALA A 1 998 ? 67.665 4.644 -34.752 1.00 28.88 998 ALA A O 1
ATOM 7701 N N . GLU A 1 999 ? 68.006 3.279 -36.523 1.00 28.95 999 GLU A N 1
ATOM 7702 C CA . GLU A 1 999 ? 68.996 2.198 -36.275 1.00 28.95 999 GLU A CA 1
ATOM 7703 C C . GLU A 1 999 ? 69.640 2.049 -34.871 1.00 28.95 999 GLU A C 1
ATOM 7705 O O . GLU A 1 999 ? 70.022 3.036 -34.258 1.00 28.95 999 GLU A O 1
ATOM 7710 N N . SER A 1 1000 ? 69.958 0.851 -34.355 1.00 28.56 1000 SER A N 1
ATOM 7711 C CA . SER A 1 1000 ? 69.650 -0.557 -34.706 1.00 28.56 1000 SER A CA 1
ATOM 7712 C C . SER A 1 1000 ? 70.288 -1.483 -33.642 1.00 28.56 1000 SER A C 1
ATOM 7714 O O . SER A 1 1000 ? 71.307 -1.103 -33.072 1.00 28.56 1000 SER A O 1
ATOM 7716 N N . MET A 1 1001 ? 69.770 -2.716 -33.451 1.00 26.89 1001 MET A N 1
ATOM 7717 C CA . MET A 1 1001 ? 70.427 -3.802 -32.668 1.00 26.89 1001 MET A CA 1
ATOM 7718 C C . MET A 1 1001 ? 70.628 -3.457 -31.152 1.00 26.89 1001 MET A C 1
ATOM 7720 O O . MET A 1 1001 ? 70.358 -2.338 -30.736 1.00 26.89 1001 MET A O 1
ATOM 7724 N N . GLU A 1 1002 ? 70.988 -4.342 -30.210 1.00 29.09 1002 GLU A N 1
ATOM 7725 C CA . GLU A 1 1002 ? 71.053 -5.816 -30.179 1.00 29.09 1002 GLU A CA 1
ATOM 7726 C C . GLU A 1 1002 ? 70.682 -6.354 -28.766 1.00 29.09 1002 GLU A C 1
ATOM 7728 O O . GLU A 1 1002 ? 69.985 -5.686 -28.005 1.00 29.09 1002 GLU A O 1
ATOM 7733 N N . GLU A 1 1003 ? 71.082 -7.589 -28.455 1.00 29.28 1003 GLU A N 1
ATOM 7734 C CA . GLU A 1 1003 ? 70.599 -8.463 -27.376 1.00 29.28 1003 GLU A CA 1
ATOM 7735 C C . GLU A 1 1003 ? 70.905 -8.063 -25.905 1.00 29.28 1003 GLU A C 1
ATOM 7737 O O . GLU A 1 1003 ? 71.818 -7.312 -25.573 1.00 29.28 1003 GLU A O 1
ATOM 7742 N N . GLU A 1 1004 ? 70.099 -8.677 -25.029 1.00 24.52 1004 GLU A N 1
ATOM 7743 C CA . GLU A 1 1004 ? 70.326 -9.115 -23.636 1.00 24.52 1004 GLU A CA 1
ATOM 7744 C C . GLU A 1 1004 ? 71.772 -9.506 -23.193 1.00 24.52 1004 GLU A C 1
ATOM 7746 O O . GLU A 1 1004 ? 72.616 -9.786 -24.041 1.00 24.52 1004 GLU A O 1
ATOM 7751 N N . PRO A 1 1005 ? 72.047 -9.775 -21.883 1.00 45.72 1005 PRO A N 1
ATOM 7752 C CA . PRO A 1 1005 ? 71.396 -9.314 -20.635 1.00 45.72 1005 PRO A CA 1
ATOM 7753 C C . PRO A 1 1005 ? 72.393 -9.033 -19.458 1.00 45.72 1005 PRO A C 1
ATOM 7755 O O . PRO A 1 1005 ? 73.610 -9.115 -19.599 1.00 45.72 1005 PRO A O 1
ATOM 7758 N N . SER A 1 1006 ? 71.845 -8.871 -18.237 1.00 25.75 1006 SER A N 1
ATOM 7759 C CA . SER A 1 1006 ? 72.289 -9.530 -16.973 1.00 25.75 1006 SER A CA 1
ATOM 7760 C C . SER A 1 1006 ? 72.847 -8.710 -15.778 1.00 25.75 1006 SER A C 1
ATOM 7762 O O . SER A 1 1006 ? 73.763 -7.908 -15.879 1.00 25.75 1006 SER A O 1
ATOM 7764 N N . PHE A 1 1007 ? 72.291 -9.056 -14.604 1.00 25.52 1007 PHE A N 1
ATOM 7765 C CA . PHE A 1 1007 ? 72.929 -9.286 -13.290 1.00 25.52 1007 PHE A CA 1
ATOM 7766 C C . PHE A 1 1007 ? 73.606 -8.164 -12.444 1.00 25.52 1007 PHE A C 1
ATOM 7768 O O . PHE A 1 1007 ? 74.813 -7.975 -12.472 1.00 25.52 1007 PHE A O 1
ATOM 7775 N N . VAL A 1 1008 ? 72.819 -7.691 -11.455 1.00 26.19 1008 VAL A N 1
ATOM 7776 C CA . VAL A 1 1008 ? 72.989 -7.966 -9.994 1.00 26.19 1008 VAL A CA 1
ATOM 7777 C C . VAL A 1 1008 ? 73.960 -7.143 -9.107 1.00 26.19 1008 VAL A C 1
ATOM 7779 O O . VAL A 1 1008 ? 75.137 -6.978 -9.391 1.00 26.19 1008 VAL A O 1
ATOM 7782 N N . SER A 1 1009 ? 73.443 -6.836 -7.897 1.00 26.69 1009 SER A N 1
ATOM 7783 C CA . SER A 1 1009 ? 74.116 -6.452 -6.626 1.00 26.69 1009 SER A CA 1
ATOM 7784 C C . SER A 1 1009 ? 74.687 -5.015 -6.536 1.00 26.69 1009 SER A C 1
ATOM 7786 O O . SER A 1 1009 ? 75.376 -4.556 -7.431 1.00 26.69 1009 SER A O 1
ATOM 7788 N N . GLN A 1 1010 ? 74.172 -4.187 -5.607 1.00 25.64 1010 GLN A N 1
ATOM 7789 C CA . GLN A 1 1010 ? 74.697 -3.910 -4.243 1.00 25.64 1010 GLN A CA 1
ATOM 7790 C C . GLN A 1 1010 ? 76.037 -3.147 -4.243 1.00 25.64 1010 GLN A C 1
ATOM 7792 O O . GLN A 1 1010 ? 76.954 -3.558 -4.932 1.00 25.64 1010 GLN A O 1
ATOM 7797 N N . SER A 1 1011 ? 76.329 -2.124 -3.435 1.00 28.53 1011 SER A N 1
ATOM 7798 C CA . SER A 1 1011 ? 75.624 -1.182 -2.541 1.00 28.53 1011 SER A CA 1
ATOM 7799 C C . SER A 1 1011 ? 76.716 -0.688 -1.581 1.00 28.53 1011 SER A C 1
ATOM 7801 O O . SER A 1 1011 ? 77.238 -1.522 -0.845 1.00 28.53 1011 SER A O 1
ATOM 7803 N N . GLU A 1 1012 ? 77.055 0.602 -1.537 1.00 26.22 1012 GLU A N 1
ATOM 7804 C CA . GLU A 1 1012 ? 78.004 1.121 -0.534 1.00 26.22 1012 GLU A CA 1
ATOM 7805 C C . GLU A 1 1012 ? 77.769 2.618 -0.233 1.00 26.22 1012 GLU A C 1
ATOM 7807 O O . GLU A 1 1012 ? 77.826 3.473 -1.114 1.00 26.22 1012 GLU A O 1
ATOM 7812 N N . GLU A 1 1013 ? 77.474 2.903 1.037 1.00 28.20 1013 GLU A N 1
ATOM 7813 C CA . GLU A 1 1013 ? 77.748 4.165 1.755 1.00 28.20 1013 GLU A CA 1
ATOM 7814 C C . GLU A 1 1013 ? 79.176 4.073 2.379 1.00 28.20 1013 GLU A C 1
ATOM 7816 O O . GLU A 1 1013 ? 79.785 3.009 2.222 1.00 28.20 1013 GLU A O 1
ATOM 7821 N N . PRO A 1 1014 ? 79.735 5.041 3.162 1.00 46.91 1014 PRO A N 1
ATOM 7822 C CA . PRO A 1 1014 ? 79.217 6.332 3.675 1.00 46.91 1014 PRO A CA 1
ATOM 7823 C C . PRO A 1 1014 ? 80.245 7.504 3.513 1.00 46.91 1014 PRO A C 1
ATOM 7825 O O . PRO A 1 1014 ? 81.108 7.448 2.644 1.00 46.91 1014 PRO A O 1
ATOM 7828 N N . VAL A 1 1015 ? 80.207 8.495 4.433 1.00 25.56 1015 VAL A N 1
ATOM 7829 C CA . VAL A 1 1015 ? 81.308 9.404 4.882 1.00 25.56 1015 VAL A CA 1
ATOM 7830 C C . VAL A 1 1015 ? 81.535 10.691 4.048 1.00 25.56 1015 VAL A C 1
ATOM 7832 O O . VAL A 1 1015 ? 81.721 10.608 2.843 1.00 25.56 1015 VAL A O 1
ATOM 7835 N N . SER A 1 1016 ? 81.623 11.922 4.603 1.00 26.33 1016 SER A N 1
ATOM 7836 C CA . SER A 1 1016 ? 81.368 12.475 5.967 1.00 26.33 1016 SER A CA 1
ATOM 7837 C C . SER A 1 1016 ? 81.485 14.032 5.996 1.00 26.33 1016 SER A C 1
ATOM 7839 O O . SER A 1 1016 ? 81.849 14.624 4.985 1.00 26.33 1016 SER A O 1
ATOM 7841 N N . ILE A 1 1017 ? 81.326 14.633 7.200 1.00 28.98 1017 ILE A N 1
ATOM 7842 C CA . ILE A 1 1017 ? 81.990 15.867 7.733 1.00 28.98 1017 ILE A CA 1
ATOM 7843 C C . ILE A 1 1017 ? 81.269 17.248 7.613 1.00 28.98 1017 ILE A C 1
ATOM 7845 O O . ILE A 1 1017 ? 81.218 17.843 6.547 1.00 28.98 1017 ILE A O 1
ATOM 7849 N N . GLU A 1 1018 ? 80.768 17.719 8.781 1.00 28.41 1018 GLU A N 1
ATOM 7850 C CA . GLU A 1 1018 ? 80.975 19.040 9.462 1.00 28.41 1018 GLU A CA 1
ATOM 7851 C C . GLU A 1 1018 ? 80.576 20.385 8.764 1.00 28.41 1018 GLU A C 1
ATOM 7853 O O . GLU A 1 1018 ? 80.585 20.494 7.548 1.00 28.41 1018 GLU A O 1
ATOM 7858 N N . GLU A 1 1019 ? 80.196 21.490 9.446 1.00 30.09 1019 GLU A N 1
ATOM 7859 C CA . GLU A 1 1019 ? 80.019 21.791 10.890 1.00 30.09 1019 GLU A CA 1
ATOM 7860 C C . GLU A 1 1019 ? 79.066 23.003 11.175 1.00 30.09 1019 GLU A C 1
ATOM 7862 O O . GLU A 1 1019 ? 78.617 23.697 10.268 1.00 30.09 1019 GLU A O 1
ATOM 7867 N N . GLN A 1 1020 ? 78.839 23.288 12.471 1.00 27.86 1020 GLN A N 1
ATOM 7868 C CA . GLN A 1 1020 ? 78.531 24.598 13.106 1.00 27.86 1020 GLN A CA 1
ATOM 7869 C C . GLN A 1 1020 ? 77.241 25.400 12.792 1.00 27.86 1020 GLN A C 1
ATOM 7871 O O . GLN A 1 1020 ? 77.196 26.377 12.053 1.00 27.86 1020 GLN A O 1
ATOM 7876 N N . ALA A 1 1021 ? 76.221 25.060 13.585 1.00 28.02 1021 ALA A N 1
ATOM 7877 C CA . ALA A 1 1021 ? 75.323 25.935 14.358 1.00 28.02 1021 ALA A CA 1
ATOM 7878 C C . ALA A 1 1021 ? 75.469 27.482 14.323 1.00 28.02 1021 ALA A C 1
ATOM 7880 O O . ALA A 1 1021 ? 76.506 28.039 14.675 1.00 28.02 1021 ALA A O 1
ATOM 7881 N N . SER A 1 1022 ? 74.323 28.176 14.233 1.00 26.86 1022 SER A N 1
ATOM 7882 C CA . SER A 1 1022 ? 73.841 29.077 15.309 1.00 26.86 1022 SER A CA 1
ATOM 7883 C C . SER A 1 1022 ? 72.368 29.499 15.112 1.00 26.86 1022 SER A C 1
ATOM 7885 O O . SER A 1 1022 ? 71.791 29.334 14.043 1.00 26.86 1022 SER A O 1
ATOM 7887 N N . SER A 1 1023 ? 71.735 30.006 16.176 1.00 26.33 1023 SER A N 1
ATOM 7888 C CA . SER A 1 1023 ? 70.379 30.597 16.199 1.00 26.33 1023 SER A CA 1
ATOM 7889 C C . SER A 1 1023 ? 70.452 31.919 16.994 1.00 26.33 1023 SER A C 1
ATOM 7891 O O . SER A 1 1023 ? 71.399 32.028 17.784 1.00 26.33 1023 SER A O 1
ATOM 7893 N N . PRO A 1 1024 ? 69.529 32.910 16.854 1.00 42.28 1024 PRO A N 1
ATOM 7894 C CA . PRO A 1 1024 ? 68.167 32.751 17.404 1.00 42.28 1024 PRO A CA 1
ATOM 7895 C C . PRO A 1 1024 ? 67.008 33.628 16.818 1.00 42.28 1024 PRO A C 1
ATOM 7897 O O . PRO A 1 1024 ? 67.217 34.653 16.188 1.00 42.28 1024 PRO A O 1
ATOM 7900 N N . LYS A 1 1025 ? 65.769 33.242 17.176 1.00 27.64 1025 LYS A N 1
ATOM 7901 C CA . LYS A 1 1025 ? 64.605 34.069 17.612 1.00 27.64 1025 LYS A CA 1
ATOM 7902 C C . LYS A 1 1025 ? 64.091 35.346 16.864 1.00 27.64 1025 LYS A C 1
ATOM 7904 O O . LYS A 1 1025 ? 64.709 36.395 16.955 1.00 27.64 1025 LYS A O 1
ATOM 7909 N N . VAL A 1 1026 ? 62.782 35.276 16.526 1.00 27.33 1026 VAL A N 1
ATOM 7910 C CA . VAL A 1 1026 ? 61.648 36.146 17.001 1.00 27.33 1026 VAL A CA 1
ATOM 7911 C C . VAL A 1 1026 ? 61.308 37.491 16.304 1.00 27.33 1026 VAL A C 1
ATOM 7913 O O . VAL A 1 1026 ? 62.149 38.372 16.247 1.00 27.33 1026 VAL A O 1
ATOM 7916 N N . GLU A 1 1027 ? 60.004 37.634 15.955 1.00 26.25 1027 GLU A N 1
ATOM 7917 C CA . GLU A 1 1027 ? 59.183 38.863 15.700 1.00 26.25 1027 GLU A CA 1
ATOM 7918 C C . GLU A 1 1027 ? 59.647 39.857 14.594 1.00 26.25 1027 GLU A C 1
ATOM 7920 O O . GLU A 1 1027 ? 60.816 39.900 14.240 1.00 26.25 1027 GLU A O 1
ATOM 7925 N N . ALA A 1 1028 ? 58.810 40.715 13.980 1.00 27.75 1028 ALA A N 1
ATOM 7926 C CA . ALA A 1 1028 ? 57.360 40.715 13.691 1.00 27.75 1028 ALA A CA 1
ATOM 7927 C C . ALA A 1 1028 ? 57.029 41.824 12.643 1.00 27.75 1028 ALA A C 1
ATOM 7929 O O . ALA A 1 1028 ? 57.873 42.666 12.356 1.00 27.75 1028 ALA A O 1
ATOM 7930 N N . ASP A 1 1029 ? 55.779 41.844 12.159 1.00 26.72 1029 ASP A N 1
ATOM 7931 C CA . ASP A 1 1029 ? 54.999 43.026 11.725 1.00 26.72 1029 ASP A CA 1
ATOM 7932 C C . ASP A 1 1029 ? 55.306 43.876 10.449 1.00 26.72 1029 ASP A C 1
ATOM 7934 O O . ASP A 1 1029 ? 56.386 44.403 10.220 1.00 26.72 1029 ASP A O 1
ATOM 7938 N N . VAL A 1 1030 ? 54.202 44.132 9.715 1.00 27.48 1030 VAL A N 1
ATOM 7939 C CA . VAL A 1 1030 ? 53.758 45.437 9.145 1.00 27.48 1030 VAL A CA 1
ATOM 7940 C C . VAL A 1 1030 ? 54.405 46.011 7.850 1.00 27.48 1030 VAL A C 1
ATOM 7942 O O . VAL A 1 1030 ? 55.281 46.863 7.850 1.00 27.48 1030 VAL A O 1
ATOM 7945 N N . SER A 1 1031 ? 53.771 45.632 6.727 1.00 27.38 1031 SER A N 1
ATOM 7946 C CA . SER A 1 1031 ? 53.190 46.480 5.651 1.00 27.38 1031 SER A CA 1
ATOM 7947 C C . SER A 1 1031 ? 53.992 47.443 4.731 1.00 27.38 1031 SER A C 1
ATOM 7949 O O . SER A 1 1031 ? 54.588 48.418 5.173 1.00 27.38 1031 SER A O 1
ATOM 7951 N N . SER A 1 1032 ? 53.618 47.346 3.440 1.00 29.22 1032 SER A N 1
ATOM 7952 C CA . SER A 1 1032 ? 53.211 48.436 2.511 1.00 29.22 1032 SER A CA 1
ATOM 7953 C C . SER A 1 1032 ? 54.219 49.184 1.614 1.00 29.22 1032 SER A C 1
ATOM 7955 O O . SER A 1 1032 ? 55.360 49.425 1.981 1.00 29.22 1032 SER A O 1
ATOM 7957 N N . ASP A 1 1033 ? 53.664 49.598 0.459 1.00 27.56 1033 ASP A N 1
ATOM 7958 C CA . ASP A 1 1033 ? 54.058 50.665 -0.483 1.00 27.56 1033 ASP A CA 1
ATOM 7959 C C . ASP A 1 1033 ? 55.392 50.528 -1.271 1.00 27.56 1033 ASP A C 1
ATOM 7961 O O . ASP A 1 1033 ? 56.459 50.316 -0.715 1.00 27.56 1033 ASP A O 1
ATOM 7965 N N . ARG A 1 1034 ? 55.330 50.436 -2.620 1.00 30.69 1034 ARG A N 1
ATOM 7966 C CA . ARG A 1 1034 ? 55.403 51.523 -3.651 1.00 30.69 1034 ARG A CA 1
ATOM 7967 C C . ARG A 1 1034 ? 56.849 51.945 -3.980 1.00 30.69 1034 ARG A C 1
ATOM 7969 O O . ARG A 1 1034 ? 57.704 51.918 -3.112 1.00 30.69 1034 ARG A O 1
ATOM 7976 N N . SER A 1 1035 ? 57.217 52.388 -5.187 1.00 28.84 1035 SER A N 1
ATOM 7977 C CA . SER A 1 1035 ? 56.566 52.508 -6.518 1.00 28.84 1035 SER A CA 1
ATOM 7978 C C . SER A 1 1035 ? 57.688 52.655 -7.580 1.00 28.84 1035 SER A C 1
ATOM 7980 O O . SER A 1 1035 ? 58.853 52.751 -7.205 1.00 28.84 1035 SER A O 1
ATOM 7982 N N . TYR A 1 1036 ? 57.457 52.561 -8.896 1.00 28.22 1036 TYR A N 1
ATOM 7983 C CA . TYR A 1 1036 ? 57.127 53.663 -9.838 1.00 28.22 1036 TYR A CA 1
ATOM 7984 C C . TYR A 1 1036 ? 57.135 53.074 -11.283 1.00 28.22 1036 TYR A C 1
ATOM 7986 O O . TYR A 1 1036 ? 57.742 52.027 -11.487 1.00 28.22 1036 TYR A O 1
ATOM 7994 N N . GLN A 1 1037 ? 56.303 53.515 -12.248 1.00 28.09 1037 GLN A N 1
ATOM 7995 C CA . GLN A 1 1037 ? 56.545 54.582 -13.264 1.00 28.09 1037 GLN A CA 1
ATOM 7996 C C . GLN A 1 1037 ? 57.931 54.521 -13.950 1.00 28.09 1037 GLN A C 1
ATOM 7998 O O . GLN A 1 1037 ? 58.916 54.238 -13.281 1.00 28.09 1037 GLN A O 1
ATOM 8003 N N . THR A 1 1038 ? 58.115 54.780 -15.253 1.00 29.02 1038 THR A N 1
ATOM 8004 C CA . THR A 1 1038 ? 57.297 55.389 -16.352 1.00 29.02 1038 THR A CA 1
ATOM 8005 C C . THR A 1 1038 ? 57.549 54.573 -17.661 1.00 29.02 1038 THR A C 1
ATOM 8007 O O . THR A 1 1038 ? 58.212 53.547 -17.559 1.00 29.02 1038 THR A O 1
ATOM 8010 N N . ALA A 1 1039 ? 57.151 54.843 -18.920 1.00 27.25 1039 ALA A N 1
ATOM 8011 C CA . ALA A 1 1039 ? 56.367 55.819 -19.727 1.00 27.25 1039 ALA A CA 1
ATOM 8012 C C . ALA A 1 1039 ? 56.208 55.188 -21.157 1.00 27.25 1039 ALA A C 1
ATOM 8014 O O . ALA A 1 1039 ? 56.909 54.215 -21.429 1.00 27.25 1039 ALA A O 1
ATOM 8015 N N . ALA A 1 1040 ? 55.455 55.681 -22.155 1.00 30.16 1040 ALA A N 1
ATOM 8016 C CA . ALA A 1 1040 ? 54.218 56.480 -22.279 1.00 30.16 1040 ALA A CA 1
ATOM 8017 C C . ALA A 1 1040 ? 53.821 56.526 -23.792 1.00 30.16 1040 ALA A C 1
ATOM 8019 O O . ALA A 1 1040 ? 54.574 56.014 -24.618 1.00 30.16 1040 ALA A O 1
ATOM 8020 N N . ASP A 1 1041 ? 52.697 57.187 -24.113 1.00 26.25 1041 ASP A N 1
ATOM 8021 C CA . ASP A 1 1041 ? 52.345 57.803 -25.417 1.00 26.25 1041 ASP A CA 1
ATOM 8022 C C . ASP A 1 1041 ? 51.987 56.933 -26.650 1.00 26.25 1041 ASP A C 1
ATOM 8024 O O . ASP A 1 1041 ? 52.553 55.863 -26.855 1.00 26.25 1041 ASP A O 1
ATOM 8028 N N . SER A 1 1042 ? 51.098 57.364 -27.569 1.00 30.92 1042 SER A N 1
ATOM 8029 C CA . SER A 1 1042 ? 49.935 58.301 -27.519 1.00 30.92 1042 SER A CA 1
ATOM 8030 C C . SER A 1 1042 ? 49.151 58.232 -28.861 1.00 30.92 1042 SER A C 1
ATOM 8032 O O . SER A 1 1042 ? 49.598 57.527 -29.764 1.00 30.92 1042 SER A O 1
ATOM 8034 N N . GLU A 1 1043 ? 48.040 58.988 -28.986 1.00 29.48 1043 GLU A N 1
ATOM 8035 C CA . GLU A 1 1043 ? 47.315 59.348 -30.241 1.00 29.48 1043 GLU A CA 1
ATOM 8036 C C . GLU A 1 1043 ? 46.548 58.219 -30.999 1.00 29.48 1043 GLU A C 1
ATOM 8038 O O . GLU A 1 1043 ? 46.996 57.079 -31.070 1.00 29.48 1043 GLU A O 1
ATOM 8043 N N . GLU A 1 1044 ? 45.384 58.439 -31.640 1.00 30.52 1044 GLU A N 1
ATOM 8044 C CA . GLU A 1 1044 ? 44.305 59.443 -31.464 1.00 30.52 1044 GLU A CA 1
ATOM 8045 C C . GLU A 1 1044 ? 43.047 59.024 -32.281 1.00 30.52 1044 GLU A C 1
ATOM 8047 O O . GLU A 1 1044 ? 43.205 58.487 -33.373 1.00 30.52 1044 GLU A O 1
ATOM 8052 N N . GLU A 1 1045 ? 41.821 59.262 -31.780 1.00 30.64 1045 GLU A N 1
ATOM 8053 C CA . GLU A 1 1045 ? 40.651 59.787 -32.538 1.00 30.64 1045 GLU A CA 1
ATOM 8054 C C . GLU A 1 1045 ? 39.436 60.039 -31.600 1.00 30.64 1045 GLU A C 1
ATOM 8056 O O . GLU A 1 1045 ? 39.430 59.612 -30.442 1.00 30.64 1045 GLU A O 1
ATOM 8061 N N . GLU A 1 1046 ? 38.451 60.822 -32.062 1.00 30.30 1046 GLU A N 1
ATOM 8062 C CA . GLU A 1 1046 ? 37.599 61.678 -31.207 1.00 30.30 1046 GLU A CA 1
ATOM 8063 C C . GLU A 1 1046 ? 36.201 61.136 -30.793 1.00 30.30 1046 GLU A C 1
ATOM 8065 O O . GLU A 1 1046 ? 35.818 59.992 -31.036 1.00 30.30 1046 GLU A O 1
ATOM 8070 N N . CYS A 1 1047 ? 35.435 61.984 -30.088 1.00 27.33 1047 CYS A N 1
ATOM 8071 C CA . CYS A 1 1047 ? 34.212 61.673 -29.344 1.00 27.33 1047 CYS A CA 1
ATOM 8072 C C . CYS A 1 1047 ? 33.133 62.768 -29.511 1.00 27.33 1047 CYS A C 1
ATOM 8074 O O . CYS A 1 1047 ? 33.463 63.950 -29.528 1.00 27.33 1047 CYS A O 1
ATOM 8076 N N . GLY A 1 1048 ? 31.846 62.385 -29.493 1.00 28.75 1048 GLY A N 1
ATOM 8077 C CA . GLY A 1 1048 ? 30.716 63.313 -29.292 1.00 28.75 1048 GLY A CA 1
ATOM 8078 C C . GLY A 1 1048 ? 30.233 64.078 -30.534 1.00 28.75 1048 GLY A C 1
ATOM 8079 O O . GLY A 1 1048 ? 30.832 63.970 -31.597 1.00 28.75 1048 GLY A O 1
ATOM 8080 N N . THR A 1 1049 ? 29.135 64.846 -30.495 1.00 33.47 1049 THR A N 1
ATOM 8081 C CA . THR A 1 1049 ? 27.948 64.894 -29.594 1.00 33.47 1049 THR A CA 1
ATOM 8082 C C . THR A 1 1049 ? 26.763 65.505 -30.396 1.00 33.47 1049 THR A C 1
ATOM 8084 O O . THR A 1 1049 ? 26.837 65.551 -31.621 1.00 33.47 1049 THR A O 1
ATOM 8087 N N . ASP A 1 1050 ? 25.704 65.973 -29.706 1.00 29.88 1050 ASP A N 1
ATOM 8088 C CA . ASP A 1 1050 ? 24.763 67.058 -30.090 1.00 29.88 1050 ASP A CA 1
ATOM 8089 C C . ASP A 1 1050 ? 23.343 66.641 -30.556 1.00 29.88 1050 ASP A C 1
ATOM 8091 O O . ASP A 1 1050 ? 23.181 65.669 -31.288 1.00 29.88 1050 ASP A O 1
ATOM 8095 N N . LEU A 1 1051 ? 22.243 67.329 -30.179 1.00 32.91 1051 LEU A N 1
ATOM 8096 C CA . LEU A 1 1051 ? 22.004 68.365 -29.140 1.00 32.91 1051 LEU A CA 1
ATOM 8097 C C . LEU A 1 1051 ? 20.476 68.564 -28.889 1.00 32.91 1051 LEU A C 1
ATOM 8099 O O . LEU A 1 1051 ? 19.669 68.026 -29.640 1.00 32.91 1051 LEU A O 1
ATOM 8103 N N . GLN A 1 1052 ? 20.123 69.446 -27.928 1.00 30.84 1052 GLN A N 1
ATOM 8104 C CA . GLN A 1 1052 ? 18.872 70.257 -27.858 1.00 30.84 1052 GLN A CA 1
ATOM 8105 C C . GLN A 1 1052 ? 17.523 69.529 -27.561 1.00 30.84 1052 GLN A C 1
ATOM 8107 O O . GLN A 1 1052 ? 17.321 68.379 -27.927 1.00 30.84 1052 GLN A O 1
ATOM 8112 N N . ASP A 1 1053 ? 16.522 70.128 -26.887 1.00 30.91 1053 ASP A N 1
ATOM 8113 C CA . ASP A 1 1053 ? 16.475 71.408 -26.143 1.00 30.91 1053 ASP A CA 1
ATOM 8114 C C . ASP A 1 1053 ? 15.363 71.435 -25.058 1.00 30.91 1053 ASP A C 1
ATOM 8116 O O . ASP A 1 1053 ? 14.593 70.484 -24.909 1.00 30.91 1053 ASP A O 1
ATOM 8120 N N . SER A 1 1054 ? 15.233 72.535 -24.301 1.00 31.59 1054 SER A N 1
ATOM 8121 C CA . SER A 1 1054 ? 14.088 72.813 -23.400 1.00 31.59 1054 SER A CA 1
ATOM 8122 C C . SER A 1 1054 ? 13.846 74.317 -23.206 1.00 31.59 1054 SER A C 1
ATOM 8124 O O . SER A 1 1054 ? 14.818 75.050 -23.036 1.00 31.59 1054 SER A O 1
ATOM 8126 N N . PRO A 1 1055 ? 12.578 74.792 -23.162 1.00 51.97 1055 PRO A N 1
ATOM 8127 C CA . PRO A 1 1055 ? 12.221 75.771 -22.111 1.00 51.97 1055 PRO A CA 1
ATOM 8128 C C . PRO A 1 1055 ? 10.744 75.800 -21.604 1.00 51.97 1055 PRO A C 1
ATOM 8130 O O . PRO A 1 1055 ? 9.799 75.657 -22.371 1.00 51.97 1055 PRO A O 1
ATOM 8133 N N . SER A 1 1056 ? 10.593 76.107 -20.301 1.00 33.00 1056 SER A N 1
ATOM 8134 C CA . SER A 1 1056 ? 9.547 76.914 -19.597 1.00 33.00 1056 SER A CA 1
ATOM 8135 C C . SER A 1 1056 ? 8.009 76.744 -19.792 1.00 33.00 1056 SER A C 1
ATOM 8137 O O . SER A 1 1056 ? 7.496 76.969 -20.880 1.00 33.00 1056 SER A O 1
ATOM 8139 N N . GLU A 1 1057 ? 7.315 76.506 -18.654 1.00 34.25 1057 GLU A N 1
ATOM 8140 C CA . GLU A 1 1057 ? 6.051 77.071 -18.051 1.00 34.25 1057 GLU A CA 1
ATOM 8141 C C . GLU A 1 1057 ? 5.038 77.962 -18.852 1.00 34.25 1057 GLU A C 1
ATOM 8143 O O . GLU A 1 1057 ? 5.453 78.547 -19.850 1.00 34.25 1057 GLU A O 1
ATOM 8148 N N . PRO A 1 1058 ? 3.748 78.198 -18.415 1.00 49.34 1058 PRO A N 1
ATOM 8149 C CA . PRO A 1 1058 ? 3.122 77.993 -17.071 1.00 49.34 1058 PRO A CA 1
ATOM 8150 C C . PRO A 1 1058 ? 1.638 77.459 -16.959 1.00 49.34 1058 PRO A C 1
ATOM 8152 O O . PRO A 1 1058 ? 0.849 77.552 -17.891 1.00 49.34 1058 PRO A O 1
ATOM 8155 N N . VAL A 1 1059 ? 1.269 76.926 -15.766 1.00 31.50 1059 VAL A N 1
ATOM 8156 C CA . VAL A 1 1059 ? 0.146 77.255 -14.797 1.00 31.50 1059 VAL A CA 1
ATOM 8157 C C . VAL A 1 1059 ? -1.147 77.994 -15.306 1.00 31.50 1059 VAL A C 1
ATOM 8159 O O . VAL A 1 1059 ? -0.950 78.869 -16.145 1.00 31.50 1059 VAL A O 1
ATOM 8162 N N . PRO A 1 1060 ? -2.426 77.857 -14.778 1.00 50.69 1060 PRO A N 1
ATOM 8163 C CA . PRO A 1 1060 ? -3.031 77.115 -13.614 1.00 50.69 1060 PRO A CA 1
ATOM 8164 C C . PRO A 1 1060 ? -4.420 76.380 -13.841 1.00 50.69 1060 PRO A C 1
ATOM 8166 O O . PRO A 1 1060 ? -4.964 76.377 -14.938 1.00 50.69 1060 PRO A O 1
ATOM 8169 N N . VAL A 1 1061 ? -5.062 75.910 -12.736 1.00 30.02 1061 VAL A N 1
ATOM 8170 C CA . VAL A 1 1061 ? -6.529 75.959 -12.365 1.00 30.02 1061 VAL A CA 1
ATOM 8171 C C . VAL A 1 1061 ? -7.265 74.624 -12.034 1.00 30.02 1061 VAL A C 1
ATOM 8173 O O . VAL A 1 1061 ? -7.138 73.616 -12.710 1.00 30.02 1061 VAL A O 1
ATOM 8176 N N . SER A 1 1062 ? -8.055 74.702 -10.946 1.00 30.30 1062 SER A N 1
ATOM 8177 C CA . SER A 1 1062 ? -8.975 73.774 -10.235 1.00 30.30 1062 SER A CA 1
ATOM 8178 C C . SER A 1 1062 ? -9.808 72.738 -11.043 1.00 30.30 1062 SER A C 1
ATOM 8180 O O . SER A 1 1062 ? -10.103 72.916 -12.217 1.00 30.30 1062 SER A O 1
ATOM 8182 N N . SER A 1 1063 ? -10.313 71.646 -10.441 1.00 30.80 1063 SER A N 1
ATOM 8183 C CA . SER A 1 1063 ? -11.420 71.656 -9.450 1.00 30.80 1063 SER A CA 1
ATOM 8184 C C . SER A 1 1063 ? -11.717 70.274 -8.812 1.00 30.80 1063 SER A C 1
ATOM 8186 O O . SER A 1 1063 ? -10.969 69.323 -9.015 1.00 30.80 1063 SER A O 1
ATOM 8188 N N . THR A 1 1064 ? -12.741 70.188 -7.945 1.00 33.44 1064 THR A N 1
ATOM 8189 C CA . THR A 1 1064 ? -13.023 69.046 -7.039 1.00 33.44 1064 THR A CA 1
ATOM 8190 C C . THR A 1 1064 ? -14.275 68.216 -7.471 1.00 33.44 1064 THR A C 1
ATOM 8192 O O . THR A 1 1064 ? -14.502 68.128 -8.674 1.00 33.44 1064 THR A O 1
ATOM 8195 N N . PRO A 1 1065 ? -15.022 67.455 -6.629 1.00 56.59 1065 PRO A N 1
ATOM 8196 C CA . PRO A 1 1065 ? -15.202 66.009 -6.852 1.00 56.59 1065 PRO A CA 1
ATOM 8197 C C . PRO A 1 1065 ? -16.656 65.565 -7.148 1.00 56.59 1065 PRO A C 1
ATOM 8199 O O . PRO A 1 1065 ? -17.579 66.371 -7.002 1.00 56.59 1065 PRO A O 1
ATOM 8202 N N . LYS A 1 1066 ? -16.885 64.256 -7.405 1.00 30.91 1066 LYS A N 1
ATOM 8203 C CA . LYS A 1 1066 ? -17.997 63.468 -6.798 1.00 30.91 1066 LYS A CA 1
ATOM 8204 C C . LYS A 1 1066 ? -18.022 61.963 -7.130 1.00 30.91 1066 LYS A C 1
ATOM 8206 O O . LYS A 1 1066 ? -17.410 61.514 -8.088 1.00 30.91 1066 LYS A O 1
ATOM 8211 N N . HIS A 1 1067 ? -18.763 61.231 -6.290 1.00 43.72 1067 HIS A N 1
ATOM 8212 C CA . HIS A 1 1067 ? -19.180 59.825 -6.422 1.00 43.72 1067 HIS A CA 1
ATOM 8213 C C . HIS A 1 1067 ? -20.449 59.646 -7.292 1.00 43.72 1067 HIS A C 1
ATOM 8215 O O . HIS A 1 1067 ? -21.149 60.628 -7.547 1.00 43.72 1067 HIS A O 1
ATOM 8221 N N . LEU A 1 1068 ? -20.794 58.363 -7.511 1.00 33.44 1068 LEU A N 1
ATOM 8222 C CA . LEU A 1 1068 ? -22.097 57.744 -7.842 1.00 33.44 1068 LEU A CA 1
ATOM 8223 C C . LEU A 1 1068 ? -22.391 57.475 -9.333 1.00 33.44 1068 LEU A C 1
ATOM 8225 O O . LEU A 1 1068 ? -22.086 58.324 -10.173 1.00 33.44 1068 LEU A O 1
ATOM 8229 N N . PRO A 1 1069 ? -23.104 56.368 -9.643 1.00 47.09 1069 PRO A N 1
ATOM 8230 C CA . PRO A 1 1069 ? -23.457 55.242 -8.759 1.00 47.09 1069 PRO A CA 1
ATOM 8231 C C . PRO A 1 1069 ? -22.285 54.269 -8.568 1.00 47.09 1069 PRO A C 1
ATOM 8233 O O . PRO A 1 1069 ? -21.803 53.731 -9.587 1.00 47.09 1069 PRO A O 1
#

Foldseek 3Di:
DDDPPPDWDFQDWDQDVQACWIWTWTQQQKIFTQRPVVRGTPDIDRDPDRATFNDKEKADAPDDPFQKIKIKTKGAHPPDFFLEWIKIWIKIWTAPDWDQDPLRDIHGHHTDDIGTQAMETPDLQQPQPSNPVPPPDPVQNRFKYKDWQDKYWLDDRPDRDPPPPDPDDPPDDDDDDDPQLGIKIKIWMFIGGNNDTPFTKIKIFRPNQCVVVVRDHYDGDDLQADDQGIDMGTCRVQVVVVPPWDFRHKAWDSVFWDFADDPDPPQSLSNGPLRIWTKMWTATPVGIGIDIDHHQLVVLLVVCVVCALQVLVVLVLSQSSCDRNVLDDPVVVVDDDDDDSLNSSLSVVVSCLLVVVLVSLLSLCQDDDPNHRSNVSSLVSLLVVLVVLLVVVLVLVQCFEQVPDDDLVSSLSSLVSSLSSLVSSLVSLVSSCVDDDDQNVLSVLSSLLSQLSSQLSLVVSLCSVLQVTSQCPDDPGDHQPQVVQVVLLVVLCVVLPNDALLLLLQCLQCVQPDPPPPPLVSPVDPDDPHVVSLSLVSLDRRGDPVSSVLNVLLSLVSSLVVCCVPCVSSNVSSVCSCVSSVPDLLSVLQSVLSSCLSVVVLVSSLVSPLVNLVVVDPSCVSSLQSSLLSNLVSCVVVLNLVSSVSSVVSDDPDDALSSLLSVLSSCLSVLVLVVNVVSCVVCVVSDDLLVSLVVLVVCCVVDPVVSSVSSVVVVLVDDDDPVSLVSQLVSCLVVLDLVSLLVNLVSCVVVVNLVSSPSSLVSLCVCVVDPVSVPVDDPVSNVSSVVSNVVSVVVVVVDDDDVVVVVVVVVVPDDDDDDDDDDDDDDDDDDDDDDDDDDDDDDDDDDDDDDDDDDDDDDDDDDDDDDDDDDDDDDDDVVVVVVVVVVSVVSSVVSSVSSDRDDHDNDPDDDPPDDDDDDDDDDDDDDDDDDDDDDDDDDDDDDDDDDDDDDDDDDDDDDDDDDDPPVDPPDDCVVDDPSSPDDDDDDDDDDDDDDDDDDDDDDDDYDDDDDDDDDDDYDDDDDDDDDDDDDDDYDDDDDDDDDDDDDYDDDDDDDDDDDDDDDDDDDDD

Secondary structure (DSSP, 8-state):
------PPPEEEEEEEGGGTEEEEEESSSEEEEEEGGGTEEEEEEE-SS-S-EEEEEEE--S--SSSEEEEEEEE--SS--TTB--EEEEEEEEEEEEEE-TTS-EEEEEEEEEEEEEEEE--GGGSTT-TT-SSS-HHHHTTEEEEEEEEEE---TT-----------S---PPP-------EEEEEEEEEETTEEEEEEEEEEEHHHHHHTT--SB----TTS--SSEEEEE-HHHHHHTTTPPEEEEEE-GGG-BPPP-S-TT-GGGGSGGG-BEEEEEEESS-EEEEEE--HHHHHHHHHHHHGGGGGGGHHHHHHHHHHHTSS-GGGSSS-S---HHHHHHHHHHHHHHTT-HHHHHHHHT-EETTEESHHHHHHHHHHHHHHHHHHHHHHHTHHHH--S--HHHHHHHHHHHHHHHHHHHHHHHHHHTS--TTHHHHHHHHHHHHHHHHHHHHHHHHHHTT--S--SSSSSPPP-HHHHHHHHHHHHHHHTS--SHHHHHHHHTTTS---SS--HHHH-SSPSSHHHHHGGGG-SSS-THHHHHHHHHHHHHHHHHHTTT-HHHHHHHHTHHHHTT--HHHHHHHHHHHHHHTT-HHHHHHHHHHGGG---SSSHHHHHHHHHHHHHHHHHTT-HHHHHHHGGGPPPP-SHHHHHHHHHHHHHTT-HHHHHHHHHHTTTT--HHHHHHHHHHHTTTS-HHHHHHHHHHHTTS---HHHHHHHHHHHHHH--HHHHHHHHHHHHHTT-TTTTHHHHHHHHHHHHSTTGGGTS-HHHHHHHHHHHHHHHHHHHHSPPPHHHHHHHHTTS-------------------------------------------------------------PPPHHHHHHHHHHHHHHHHHHHHTTPPP-PPP------------PPPP--------PPPP-------PPP-------------PPPPPP----PPPP-TTTT---------------------------------------------------------------------------------------------

Nearest PDB structures (foldseek):
  7r5j-assembly1_T0  TM=7.871E-01  e=6.816E-38  Homo sapiens
  4i0o-assembly1_A  TM=8.874E-01  e=7.648E-17  Mus musculus
  5iww-assembly1_D  TM=2.741E-01  e=6.835E-02  unidentified
  8s8e-assembly1_o  TM=2.020E-01  e=8.378E+00  Saccharomyces cerevisiae S288C

InterPro domains:
  IPR025151 ELYS-like domain [PF13934] (500-731)
  IPR032040 ELYS, beta-propeller domain [PF16687] (4-289)
  IPR052620 ELYS/MEL-28 Nuclear Assembly Factor [PTHR21583] (6-734)